Protein AF-A0A2A2KS03-F1 (afdb_monomer_lite)

Radius of gyration: 51.71 Å; chains: 1; bounding box: 152×88×141 Å

InterPro domains:
  IPR005124 Vacuolar (H+)-ATPase G subunit [PF03179] (1191-1237)
  IPR005124 Vacuolar (H+)-ATPase G subunit [TIGR01147] (1189-1237)
  IPR024420 TRAPP III complex, Trs85 [PF12739] (4-454)
  IPR024420 TRAPP III complex, Trs85 [PTHR12975] (4-865)
  IPR058541 TPPC8, first Ig-like domain [PF24545] (618-802)

Foldseek 3Di:
DQAAEEEEEADPVRQVVQVVLVDNGVQLVLQLQQKEWAWFDDLVDPHTDIFIHGYRYDYCQPGNQAFDPLQLLLLLLLLLLVDPAPVSSLVSSLVSLSVHPDDDLLACSRAHQAYEYEYELPDPQRVVVSVVSVVVVLCLLPPPDDPPRGQLRHDRHHHLDNDHHYAYEYEYEPVPDDPVSSVVVQVVCCVPVNVLRYYYQYAYDFPDDDPDDDSSPVVVVSVVSSVSSLVSSLVVLVVVVVVVVVPPDDDDDDDDDDPNVSSVPRDPPPPVPPVDPNSPRTGDPVSVVSSSVVSNSCVHPPSSVVLNVLLNVLVCVLVVVCVVDPDDDPVVVVVVPDDDDDDPDDPPDQDGDDCPDSLNSLSSSLSSCVSRLVLVSSLVSLVVSLVVCVVVVNQQSNLVSLLSNQVSCQSVDDDLPDRPCVSLLSSLVSCVVVVNDLSSNLVSLVSLLVRCVVSVNLVSSLVSLVVCDDHPPCLPSNLSSLQSSLVSCVSVVNLVSSLVSLQSSLVSCVVSVSLVNSLSSLVVNVVVPPPPPPVVSLVVSLVSNLVPLPCLPVNVVSVPVVLAEDPPSVLVSVVSVCVVDPVDDAADADPPQAFDDKKKKFAFDAADDPQQDDDDDDPVVLQQLLQCCLAVNPPDDDDDPCSMDIQVDDQQDAAEHEAFGKTKMWTWTFAQYQAKWKKAFKWWDWPDWAFPVRDHDDPPQKDWDTDGIDIDHHGDIDTDMTIIHGHPGTFKTFTFWIWIKIWDDDPDPDDIGIDIHTHTDDDWHAFDDPDPVSVVVRDTRDGCSRMHGYDHDHAWYKHKDKDDDPFDQAEAFDKDKIKIKIWGQDPFKWQWKKKKWQAPPFKWKFKDDDPDTHTFDWDQGPSDNRMIMGIDHHMADHRRMIMMMMIGTHHNDDDAFDKIKMKMWIAGPVRHIDIDIDIDTHGHDPDFKKKKKWDDKDWDDPDDDDWDFPDDDIDIDIPPDDDDGDTDDPDDDDDDDDDDDDDDDDDDDPDADPDDDDDWIKMKTKMKMWTQDPVRDIDIDIDMDMDTDPPDDDDDDDDDDDDDDDDDDDDDDDDPPDDQKDKDWDDDDDFDDDCVVPQKDKDKTKIKIFGAHPVFFKKKKKKFFAQLDDDDDPDPVPDDPVRDPQKDKPDGMDIDTHTHGGMDMDMIMIIGRDPPDPDPFDQRIWMWMDGPPDIDIDGDGNDDPPPPPQDDDPVSVVVVVVVVVVVVVVVVVVVVVVVVVVVVVVVVVVVVVVVVVVVVVVVVVVVVVVVVVVVVVVVVVD

Organism: NCBI:txid2018661

Secondary structure (DSSP, 8-state):
----EEEEEE-HHHHHHHHTTT-SSHHHHHHTT-EEEEEEE-TT-SSEEEEEEE-EEEETTTT-SSB-TTTHHHHHHHHHHT-SSHHHHHHHHHHHHHHHBPPPTT--TTSEEEEEEEE-TTSSSHHHHHHHHHHHHHHHHH-S--TTSS-TTBPPP-BSSSS-EEEEEEEEETTTS-HHHHHHHHHHHHHHH-GGGEEEEEE-----------TTHHHHHHHHHHHHHHHHHHHHHHHHHHHHHHT-SS--------THHHHTTS--------S---------HHHHHHHHHHHHHIIIIIIHHHHHHHHHHHHHHHHHHHHHS-S-SSHHHHTTS--S---S--PPP-----TTSHHHHHHHHHHHHHHTT-HHHHHHHHHHHHHHHHHTT-HHHHHHHHHHHHHHHHHTT--GGG--HHHHHHHHHHHHHTT--HHHHHHHHHHHHHHHHHTT-HHHHHHHHTT----TT-HHHHHHHHHHHHHHHHHTT-HHHHHHHHHHHHHHHHHTT-HHHHHHHHHHHHHHHTTTT-HHHHHHHHHHHHT-TT-HHHHHHTHHHHTTT-HHHHHHHHHHHHHHS-TT---PBP--SEE-SPPEEEES---S-TT-----SS-HHHHHHHHHHHHH-TTS------SEE-TTS--SS-EEEETTS-EEEEEEEE--SSS-EEEEEEEEEEEEEEETTSPPPPTTSEEEPPEEEEEE-TT-EEEEEEEEEE-TTEEEEEEEEEEEEEE---SSSPPP-EEEEEEE-----PBP-SSHHHHHHT-B----TTEEEEESS----EEEEEE--S--B--TT-EEEEEEEEEE-SSS-EEEEEEEESSSSSEEEEEEETTEEEEPPEEE-TT-TT-EEEEE-S-B-TT-EEEEEEEEEPPSS--TT-EEEEEEEEEETTS-EEEEEEEEE-B------EEEEEEEEEEE-SS------S--PPEEE-TT---PPP-PPSS----------------S-------------EEEEEEEEEEE-TTS-EEEEEEEEEEE-S--------------------------S--SEEEEEPPPPP----TTT-S-EEEEEEEEEEE--TT---EEEEEEE--S--S--S-GGGS-GGGS--EEES-SEEEEEE-TT-EEEEEEEEEE--S------SS-EEEEEEETTEEEEEEE------TTSSS--HHHHHHHHHHHHHHHHHHHHHHHHHHHHHHHHHHHHHHHHHHHHHHHHHHHHHHHHHHHHHHHHHHS--

Structure (mmCIF, N/CA/C/O backbone):
data_AF-A0A2A2KS03-F1
#
_entry.id   AF-A0A2A2KS03-F1
#
loop_
_atom_site.group_PDB
_atom_site.id
_atom_site.type_symbol
_atom_site.label_atom_id
_atom_site.label_alt_id
_atom_site.label_comp_id
_atom_site.label_asym_id
_atom_site.label_entity_id
_atom_site.label_seq_id
_atom_site.pdbx_PDB_ins_code
_atom_site.Cartn_x
_atom_site.Cartn_y
_atom_site.Cartn_z
_atom_site.occupancy
_atom_site.B_iso_or_equiv
_atom_site.auth_seq_id
_atom_site.auth_comp_id
_atom_site.auth_asym_id
_atom_site.auth_atom_id
_atom_site.pdbx_PDB_model_num
ATOM 1 N N . MET A 1 1 ? -16.809 11.254 17.920 1.00 59.88 1 MET A N 1
ATOM 2 C CA . MET A 1 1 ? -16.446 11.225 19.357 1.00 59.88 1 MET A CA 1
ATOM 3 C C . MET A 1 1 ? -17.007 9.947 19.962 1.00 59.88 1 MET A C 1
ATOM 5 O O . MET A 1 1 ? -17.920 9.384 19.371 1.00 59.88 1 MET A O 1
ATOM 9 N N . GLU A 1 2 ? -16.443 9.466 21.070 1.00 83.44 2 GLU A N 1
ATOM 10 C CA . GLU A 1 2 ? -16.952 8.267 21.756 1.00 83.44 2 GLU A CA 1
ATOM 11 C C . GLU A 1 2 ? -18.381 8.499 22.278 1.00 83.44 2 GLU A C 1
ATOM 13 O O . GLU A 1 2 ? -18.703 9.609 22.704 1.00 83.44 2 GLU A O 1
ATOM 18 N N . ARG A 1 3 ? -19.230 7.467 22.203 1.00 89.94 3 ARG A N 1
ATOM 19 C CA . ARG A 1 3 ? -20.646 7.497 22.606 1.00 89.94 3 ARG A CA 1
ATOM 20 C C . ARG A 1 3 ? -20.842 6.666 23.880 1.00 89.94 3 ARG A C 1
ATOM 22 O O . ARG A 1 3 ? -20.294 5.564 23.938 1.00 89.94 3 ARG A O 1
ATOM 29 N N . PRO A 1 4 ? -21.602 7.138 24.887 1.00 93.75 4 PRO A N 1
ATOM 30 C CA . PRO A 1 4 ? -21.941 6.323 26.048 1.00 93.75 4 PRO A CA 1
ATOM 31 C C . PRO A 1 4 ? -22.704 5.061 25.638 1.00 93.75 4 PRO A C 1
ATOM 33 O O . PRO A 1 4 ? -23.750 5.150 24.993 1.00 93.75 4 PRO A O 1
ATOM 36 N N . LEU A 1 5 ? -22.195 3.895 26.036 1.00 94.94 5 LEU A N 1
ATOM 37 C CA . LEU A 1 5 ? -22.839 2.620 25.738 1.00 94.94 5 LEU A CA 1
ATOM 38 C C . LEU A 1 5 ? -23.956 2.315 26.745 1.00 94.94 5 LEU A C 1
ATOM 40 O O . LEU A 1 5 ? -23.754 2.388 27.965 1.00 94.94 5 LEU A O 1
ATOM 44 N N . VAL A 1 6 ? -25.103 1.881 26.227 1.00 96.19 6 VAL A N 1
ATOM 45 C CA . VAL A 1 6 ? -26.255 1.396 26.993 1.00 96.19 6 VAL A CA 1
ATOM 46 C C . VAL A 1 6 ? -26.587 -0.023 26.537 1.00 96.19 6 VAL A C 1
ATOM 48 O O . VAL A 1 6 ? -26.862 -0.267 25.365 1.00 96.19 6 VAL A O 1
ATOM 51 N N . ALA A 1 7 ? -26.537 -0.977 27.463 1.00 95.50 7 ALA A N 1
ATOM 52 C CA . ALA A 1 7 ? -26.865 -2.366 27.171 1.00 95.50 7 ALA A CA 1
ATOM 53 C C . ALA A 1 7 ? -28.385 -2.543 27.078 1.00 95.50 7 ALA A C 1
ATOM 55 O O . ALA A 1 7 ? -29.110 -2.022 27.921 1.00 95.50 7 ALA A O 1
ATOM 56 N N . LEU A 1 8 ? -28.862 -3.323 26.113 1.00 95.94 8 LEU A N 1
ATOM 57 C CA . LEU A 1 8 ? -30.248 -3.771 26.015 1.00 95.94 8 LEU A CA 1
ATOM 58 C C . LEU A 1 8 ? -30.341 -5.276 26.268 1.00 95.94 8 LEU A C 1
ATOM 60 O O . LEU A 1 8 ? -29.497 -6.054 25.814 1.00 95.94 8 LEU A O 1
ATOM 64 N N . LEU A 1 9 ? -31.395 -5.675 26.975 1.00 94.69 9 LEU A N 1
ATOM 65 C CA . LEU A 1 9 ? -31.840 -7.060 27.093 1.00 94.69 9 LEU A CA 1
ATOM 66 C C . LEU A 1 9 ? -33.356 -7.101 26.873 1.00 94.69 9 LEU A C 1
ATOM 68 O O . LEU A 1 9 ? -34.119 -6.536 27.652 1.00 94.69 9 LEU A O 1
ATOM 72 N N . THR A 1 10 ? -33.780 -7.745 25.789 1.00 94.44 10 THR A N 1
ATOM 73 C CA . THR A 1 10 ? -35.108 -7.570 25.169 1.00 94.44 10 THR A CA 1
ATOM 74 C C . THR A 1 10 ? -35.832 -8.899 24.990 1.00 94.44 10 THR A C 1
ATOM 76 O O . THR A 1 10 ? -35.314 -9.765 24.291 1.00 94.44 10 THR A O 1
ATOM 79 N N . SER A 1 11 ? -36.991 -9.130 25.616 1.00 94.25 11 SER A N 1
ATOM 80 C CA . SER A 1 11 ? -37.687 -10.429 25.531 1.00 94.25 11 SER A CA 1
ATOM 81 C C . SER A 1 11 ? -37.922 -10.880 24.077 1.00 94.25 11 SER A C 1
ATOM 83 O O . SER A 1 11 ? -38.041 -10.039 23.180 1.00 94.25 11 SER A O 1
ATOM 85 N N . PRO A 1 12 ? -38.008 -12.198 23.806 1.00 91.06 12 PRO A N 1
ATOM 86 C CA . PRO A 1 12 ? -38.231 -12.697 22.448 1.00 91.06 12 PRO A CA 1
ATOM 87 C C . PRO A 1 12 ? -39.472 -12.096 21.772 1.00 91.06 12 PRO A C 1
ATOM 89 O O . PRO A 1 12 ? -39.456 -11.844 20.567 1.00 91.06 12 PRO A O 1
ATOM 92 N N . ILE A 1 13 ? -40.530 -11.817 22.541 1.00 91.56 13 ILE A N 1
ATOM 93 C CA . ILE A 1 13 ? -41.750 -11.196 22.018 1.00 91.56 13 ILE A CA 1
ATOM 94 C C . ILE A 1 13 ? -41.529 -9.711 21.726 1.00 91.56 13 ILE A C 1
ATOM 96 O O . ILE A 1 13 ? -41.920 -9.255 20.653 1.00 91.56 13 ILE A O 1
ATOM 100 N N . ALA A 1 14 ? -40.849 -8.963 22.603 1.00 91.06 14 ALA A N 1
ATOM 101 C CA . ALA A 1 14 ? -40.483 -7.571 22.322 1.00 91.06 14 ALA A CA 1
ATOM 102 C C . ALA A 1 14 ? -39.632 -7.452 21.040 1.00 91.06 14 ALA A C 1
ATOM 104 O O . ALA A 1 14 ? -39.858 -6.566 20.217 1.00 91.06 14 ALA A O 1
ATOM 105 N N . GLU A 1 15 ? -38.718 -8.397 20.813 1.00 90.31 15 GLU A N 1
ATOM 106 C CA . GLU A 1 15 ? -37.955 -8.493 19.565 1.00 90.31 15 GLU A CA 1
ATOM 107 C C . GLU A 1 15 ? -38.842 -8.792 18.348 1.00 90.31 15 GLU A C 1
ATOM 109 O O . GLU A 1 15 ? -38.670 -8.186 17.289 1.00 90.31 15 GLU A O 1
ATOM 114 N N . SER A 1 16 ? -39.838 -9.671 18.491 1.00 88.44 16 SER A N 1
ATOM 115 C CA . SER A 1 16 ? -40.824 -9.925 17.434 1.00 88.44 16 SER A CA 1
ATOM 116 C C . SER A 1 16 ? -41.657 -8.682 17.093 1.00 88.44 16 SER A C 1
ATOM 118 O O . SER A 1 16 ? -42.058 -8.525 15.938 1.00 88.44 16 SER A O 1
ATOM 120 N N . ARG A 1 17 ? -41.910 -7.786 18.061 1.00 86.88 17 ARG A N 1
ATOM 121 C CA . ARG A 1 17 ? -42.602 -6.503 17.828 1.00 86.88 17 ARG A CA 1
ATOM 122 C C . ARG A 1 17 ? -41.754 -5.522 17.018 1.00 86.88 17 ARG A C 1
ATOM 124 O O . ARG A 1 17 ? -42.289 -4.815 16.174 1.00 86.88 17 ARG A O 1
ATOM 131 N N . ALA A 1 18 ? -40.439 -5.486 17.230 1.00 87.25 18 ALA A N 1
ATOM 132 C CA . ALA A 1 18 ? -39.543 -4.705 16.374 1.00 87.25 18 ALA A CA 1
ATOM 133 C C . ALA A 1 18 ? -39.463 -5.306 14.956 1.00 87.25 18 ALA A C 1
ATOM 135 O O . ALA A 1 18 ? -39.547 -4.578 13.962 1.00 87.25 18 ALA A O 1
ATOM 136 N N . ALA A 1 19 ? -39.401 -6.639 14.858 1.00 86.38 19 ALA A N 1
ATOM 137 C CA . ALA A 1 19 ? -39.366 -7.359 13.585 1.00 86.38 19 ALA A CA 1
ATOM 138 C C . ALA A 1 19 ? -40.621 -7.140 12.729 1.00 86.38 19 ALA A C 1
ATOM 140 O O . ALA A 1 19 ? -40.505 -6.957 11.517 1.00 86.38 19 ALA A O 1
ATOM 141 N N . SER A 1 20 ? -41.812 -7.065 13.337 1.00 84.31 20 SER A N 1
ATOM 142 C CA . SER A 1 20 ? -43.054 -6.769 12.607 1.00 84.31 20 SER A CA 1
ATOM 143 C C . SER A 1 20 ? -43.075 -5.369 11.972 1.00 84.31 20 SER A C 1
ATOM 145 O O . SER A 1 20 ? -43.875 -5.118 11.072 1.00 84.31 20 SER A O 1
ATOM 147 N N . ARG A 1 21 ? -42.170 -4.469 12.387 1.00 82.75 21 ARG A N 1
ATOM 148 C CA . ARG A 1 21 ? -41.980 -3.118 11.826 1.00 82.75 21 ARG A CA 1
ATOM 149 C C . ARG A 1 21 ? -40.787 -2.999 10.875 1.00 82.75 21 ARG A C 1
ATOM 151 O O . ARG A 1 21 ? -40.479 -1.898 10.419 1.00 82.75 21 ARG A O 1
ATOM 158 N N . GLY A 1 22 ? -40.138 -4.117 10.548 1.00 81.19 22 GLY A N 1
ATOM 159 C CA . GLY A 1 22 ? -39.006 -4.175 9.620 1.00 81.19 22 GLY A CA 1
ATOM 160 C C . GLY A 1 22 ? -37.632 -3.943 10.260 1.00 81.19 22 GLY A C 1
ATOM 161 O O . GLY A 1 22 ? -36.667 -3.739 9.526 1.00 81.19 22 GLY A O 1
ATOM 162 N N . PHE A 1 23 ? -37.521 -3.972 11.593 1.00 85.94 23 PHE A N 1
ATOM 163 C CA . PHE A 1 23 ? -36.241 -3.853 12.306 1.00 85.94 23 PHE A CA 1
ATOM 164 C C . PHE A 1 23 ? -35.656 -5.223 12.660 1.00 85.94 23 PHE A C 1
ATOM 166 O O . PHE A 1 23 ? -36.382 -6.142 13.028 1.00 85.94 23 PHE A O 1
ATOM 173 N N . THR A 1 24 ? -34.334 -5.369 12.594 1.00 83.06 24 THR A N 1
ATOM 174 C CA . THR A 1 24 ? -33.645 -6.627 12.938 1.00 83.06 24 THR A CA 1
ATOM 175 C C . THR A 1 24 ? -33.471 -6.815 14.450 1.00 83.06 24 THR A C 1
ATOM 177 O O . THR A 1 24 ? -33.405 -7.953 14.935 1.00 83.06 24 THR A O 1
ATOM 180 N N . SER A 1 25 ? -33.467 -5.714 15.206 1.00 89.12 25 SER A N 1
ATOM 181 C CA . SER A 1 25 ? -33.364 -5.671 16.668 1.00 89.12 25 SER A CA 1
ATOM 182 C C . SER A 1 25 ? -34.108 -4.469 17.264 1.00 89.12 25 SER A C 1
ATOM 184 O O . SER A 1 25 ? -34.353 -3.465 16.585 1.00 89.12 25 SER A O 1
ATOM 186 N N . VAL A 1 26 ? -34.427 -4.523 18.563 1.00 90.94 26 VAL A N 1
ATOM 187 C CA . VAL A 1 26 ? -34.943 -3.343 19.283 1.00 90.94 26 VAL A CA 1
ATOM 188 C C . VAL A 1 26 ? -33.873 -2.242 19.402 1.00 90.94 26 VAL A C 1
ATOM 190 O O . VAL A 1 26 ? -34.209 -1.061 19.363 1.00 90.94 26 VAL A O 1
ATOM 193 N N . SER A 1 27 ? -32.576 -2.565 19.470 1.00 91.19 27 SER A N 1
ATOM 194 C CA . SER A 1 27 ? -31.501 -1.552 19.400 1.00 91.19 27 SER A CA 1
ATOM 195 C C . SER A 1 27 ? -31.531 -0.774 18.088 1.00 91.19 27 SER A C 1
ATOM 197 O O . SER A 1 27 ? -31.399 0.454 18.109 1.00 91.19 27 SER A O 1
ATOM 199 N N . GLN A 1 28 ? -31.779 -1.443 16.957 1.00 88.19 28 GLN A N 1
ATOM 200 C CA . GLN A 1 28 ? -31.922 -0.772 15.666 1.00 88.19 28 GLN A CA 1
ATOM 201 C C . GLN A 1 28 ? -33.092 0.220 15.690 1.00 88.19 28 GLN A C 1
ATOM 203 O O . GLN A 1 28 ? -32.915 1.369 15.287 1.00 88.19 28 GLN A O 1
ATOM 208 N N . LEU A 1 29 ? -34.242 -0.170 16.256 1.00 89.69 29 LEU A N 1
ATOM 209 C CA . LEU A 1 29 ? -35.399 0.715 16.454 1.00 89.69 29 LEU A CA 1
ATOM 210 C C . LEU A 1 29 ? -35.027 1.994 17.233 1.00 89.69 29 LEU A C 1
ATOM 212 O O . LEU A 1 29 ? -35.420 3.091 16.839 1.00 89.69 29 LEU A O 1
ATOM 216 N N . LEU A 1 30 ? -34.238 1.875 18.307 1.00 91.94 30 LEU A N 1
ATOM 217 C CA . LEU A 1 30 ? -33.878 3.005 19.176 1.00 91.94 30 LEU A CA 1
ATOM 218 C C . LEU A 1 30 ? -32.763 3.906 18.616 1.00 91.94 30 LEU A C 1
ATOM 220 O O . LEU A 1 30 ? -32.658 5.066 19.014 1.00 91.94 30 LEU A O 1
ATOM 224 N N . THR A 1 31 ? -31.930 3.402 17.700 1.00 88.19 31 THR A N 1
ATOM 225 C CA . THR A 1 31 ? -30.686 4.070 17.264 1.00 88.19 31 THR A CA 1
ATOM 226 C C . THR A 1 31 ? -30.917 5.464 16.665 1.00 88.19 31 THR A C 1
ATOM 228 O O . THR A 1 31 ? -30.123 6.371 16.912 1.00 88.19 31 THR A O 1
ATOM 231 N N . ALA A 1 32 ? -32.018 5.672 15.936 1.00 87.44 32 ALA A N 1
ATOM 232 C CA . ALA A 1 32 ? -32.355 6.970 15.340 1.00 87.44 32 ALA A CA 1
ATOM 233 C C . ALA A 1 32 ? -32.685 8.061 16.381 1.00 87.44 32 ALA A C 1
ATOM 235 O O . ALA A 1 32 ? -32.592 9.252 16.085 1.00 87.44 32 ALA A O 1
ATOM 236 N N . PHE A 1 33 ? -33.038 7.670 17.609 1.00 92.06 33 PHE A N 1
ATOM 237 C CA . PHE A 1 33 ? -33.493 8.567 18.673 1.00 92.06 33 PHE A CA 1
ATOM 238 C C . PHE A 1 33 ? -32.454 8.754 19.777 1.00 92.06 33 PHE A C 1
ATOM 240 O O . PHE A 1 33 ? -32.814 9.096 20.891 1.00 92.06 33 PHE A O 1
ATOM 247 N N . SER A 1 34 ? -31.171 8.511 19.511 1.00 91.62 34 SER A N 1
ATOM 248 C CA . SER A 1 34 ? -30.155 8.449 20.566 1.00 91.62 34 SER A CA 1
ATOM 249 C C . SER A 1 34 ? -29.513 9.786 20.961 1.00 91.62 34 SER A C 1
ATOM 251 O O . SER A 1 34 ? -28.737 9.833 21.919 1.00 91.62 34 SER A O 1
ATOM 253 N N . ASN A 1 35 ? -29.795 10.867 20.230 1.00 93.25 35 ASN A N 1
ATOM 254 C CA . ASN A 1 35 ? -29.184 12.182 20.432 1.00 93.25 35 ASN A CA 1
ATOM 255 C C . ASN A 1 35 ? -30.083 13.088 21.282 1.00 93.25 35 ASN A C 1
ATOM 257 O O . ASN A 1 35 ? -31.174 13.454 20.847 1.00 93.25 35 ASN A O 1
ATOM 261 N N . HIS A 1 36 ? -29.597 13.524 22.446 1.00 93.38 36 HIS A N 1
ATOM 262 C CA . HIS A 1 36 ? -30.349 14.395 23.354 1.00 93.38 36 HIS A CA 1
ATOM 263 C C . HIS A 1 36 ? -29.490 15.512 23.944 1.00 93.38 36 HIS A C 1
ATOM 265 O O . HIS A 1 36 ? -28.311 15.321 24.249 1.00 93.38 36 HIS A O 1
ATOM 271 N N . GLN A 1 37 ? -30.104 16.676 24.163 1.00 93.25 37 GLN A N 1
ATOM 272 C CA . GLN A 1 37 ? -29.528 17.711 25.014 1.00 93.25 37 GLN A CA 1
ATOM 273 C C . GLN A 1 37 ? -29.838 17.405 26.477 1.00 93.25 37 GLN A C 1
ATOM 275 O O . GLN A 1 37 ? -30.984 17.151 26.836 1.00 93.25 37 GLN A O 1
ATOM 280 N N . ILE A 1 38 ? -28.818 17.465 27.322 1.00 93.31 38 ILE A N 1
ATOM 281 C CA . ILE A 1 38 ? -28.926 17.243 28.761 1.00 93.31 38 ILE A CA 1
ATOM 282 C C . ILE A 1 38 ? -28.288 18.410 29.523 1.00 93.31 38 ILE A C 1
ATOM 284 O O . ILE A 1 38 ? -27.451 19.148 28.992 1.00 93.31 38 ILE A O 1
ATOM 288 N N . GLN A 1 39 ? -28.673 18.566 30.788 1.00 91.69 39 GLN A N 1
ATOM 289 C CA . GLN A 1 39 ? -28.042 19.492 31.726 1.00 91.69 39 GLN A CA 1
ATOM 290 C C . GLN A 1 39 ? -27.380 18.685 32.835 1.00 91.69 39 GLN A C 1
ATOM 292 O O . GLN A 1 39 ? -28.070 17.984 33.567 1.00 91.69 39 GLN A O 1
ATOM 297 N N . LEU A 1 40 ? -26.058 18.789 32.954 1.00 90.19 40 LEU A N 1
ATOM 298 C CA . LEU A 1 40 ? -25.277 18.003 33.906 1.00 90.19 40 LEU A CA 1
ATOM 299 C C . LEU A 1 40 ? -24.474 18.915 34.835 1.00 90.19 40 LEU A C 1
ATOM 301 O O . LEU A 1 40 ? -23.813 19.851 34.380 1.00 90.19 40 LEU A O 1
ATOM 305 N N . ARG A 1 41 ? -24.508 18.646 36.140 1.00 88.25 41 ARG A N 1
ATOM 306 C CA . ARG A 1 41 ? -23.725 19.373 37.147 1.00 88.25 41 ARG A CA 1
ATOM 307 C C . ARG A 1 41 ? -22.323 18.790 37.286 1.00 88.25 41 ARG A C 1
ATOM 309 O O . ARG A 1 41 ? -22.140 17.595 37.517 1.00 88.25 41 ARG A O 1
ATOM 316 N N . ASP A 1 42 ? -21.333 19.668 37.186 1.00 84.38 42 ASP A N 1
ATOM 317 C CA . ASP A 1 42 ? -19.941 19.356 37.500 1.00 84.38 42 ASP A CA 1
ATOM 318 C C . ASP A 1 42 ? -19.798 19.145 39.024 1.00 84.38 42 ASP A C 1
ATOM 320 O O . ASP A 1 42 ? -20.281 19.974 39.797 1.00 84.38 42 ASP A O 1
ATOM 324 N N . PRO A 1 43 ? -19.114 18.088 39.503 1.00 84.81 43 PRO A N 1
ATOM 325 C CA . PRO A 1 43 ? -18.856 17.891 40.934 1.00 84.81 43 PRO A CA 1
ATOM 326 C C . PRO A 1 43 ? -18.178 19.076 41.646 1.00 84.81 43 PRO A C 1
ATOM 328 O O . PRO A 1 43 ? -18.240 19.175 42.870 1.00 84.81 43 PRO A O 1
ATOM 331 N N . THR A 1 44 ? -17.504 19.954 40.902 1.00 81.69 44 THR A N 1
ATOM 332 C CA . THR A 1 44 ? -16.758 21.113 41.413 1.00 81.69 44 THR A CA 1
ATOM 333 C C . THR A 1 44 ? -17.465 22.453 41.220 1.00 81.69 44 THR A C 1
ATOM 335 O O . THR A 1 44 ? -17.050 23.439 41.831 1.00 81.69 44 THR A O 1
ATOM 338 N N . SER A 1 45 ? -18.535 22.507 40.419 1.00 79.25 45 SER A N 1
ATOM 339 C CA . SER A 1 45 ? -19.289 23.733 40.142 1.00 79.25 45 SER A CA 1
ATOM 340 C C . SER A 1 45 ? -20.787 23.527 40.375 1.00 79.25 45 SER A C 1
ATOM 342 O O . SER A 1 45 ? -21.375 22.595 39.835 1.00 79.25 45 SER A O 1
ATOM 344 N N . PRO A 1 46 ? -21.461 24.421 41.120 1.00 70.88 46 PRO A N 1
ATOM 345 C CA . PRO A 1 46 ? -22.900 24.312 41.341 1.00 70.88 46 PRO A CA 1
ATOM 346 C C . PRO A 1 46 ? -23.740 24.619 40.088 1.00 70.88 46 PRO A C 1
ATOM 348 O O . PRO A 1 46 ? -24.938 24.338 40.088 1.00 70.88 46 PRO A O 1
ATOM 351 N N . GLN A 1 47 ? -23.154 25.208 39.036 1.00 79.38 47 GLN A N 1
ATOM 352 C CA . GLN A 1 47 ? -23.881 25.550 37.811 1.00 79.38 47 GLN A CA 1
ATOM 353 C C . GLN A 1 47 ? -23.966 24.349 36.849 1.00 79.38 47 GLN A C 1
ATOM 355 O O . GLN A 1 47 ? -22.934 23.745 36.543 1.00 79.38 47 GLN A O 1
ATOM 360 N N . PRO A 1 48 ? -25.166 24.001 36.344 1.00 83.56 48 PRO A N 1
ATOM 361 C CA . PRO A 1 48 ? -25.319 22.948 35.349 1.00 83.56 48 PRO A CA 1
ATOM 362 C C . PRO A 1 48 ? -24.727 23.381 34.002 1.00 83.56 48 PRO A C 1
ATOM 364 O O . PRO A 1 48 ? -24.913 24.512 33.559 1.00 83.56 48 PRO A O 1
ATOM 367 N N . THR A 1 49 ? -24.037 22.458 33.339 1.00 85.94 49 THR A N 1
ATOM 368 C CA . THR A 1 49 ? -23.508 22.631 31.984 1.00 85.94 49 THR A CA 1
ATOM 369 C C . THR A 1 49 ? -24.455 21.960 30.995 1.00 85.94 49 THR A C 1
ATOM 371 O O . THR A 1 49 ? -24.800 20.789 31.162 1.00 85.94 49 THR A O 1
ATOM 374 N N . GLN A 1 50 ? -24.885 22.693 29.968 1.00 90.19 50 GLN A N 1
ATOM 375 C CA . GLN A 1 50 ? -25.680 22.132 28.877 1.00 90.19 50 GLN A CA 1
ATOM 376 C C . GLN A 1 50 ? -24.760 21.418 27.883 1.00 90.19 50 GLN A C 1
ATOM 378 O O . GLN A 1 50 ? -23.748 21.967 27.450 1.00 90.19 50 GLN A O 1
ATOM 383 N N . THR A 1 51 ? -25.103 20.184 27.534 1.00 89.56 51 THR A N 1
ATOM 384 C CA . THR A 1 51 ? -24.267 19.288 26.727 1.00 89.56 51 THR A CA 1
ATOM 385 C C . THR A 1 51 ? -25.151 18.384 25.874 1.00 89.56 51 THR A C 1
ATOM 387 O O . THR A 1 51 ? -26.284 18.084 26.245 1.00 89.56 51 THR A O 1
ATOM 390 N N . THR A 1 52 ? -24.672 17.996 24.692 1.00 91.19 52 THR A N 1
ATOM 391 C CA . THR A 1 52 ? -25.385 17.063 23.808 1.00 91.19 52 THR A CA 1
ATOM 392 C C . THR A 1 52 ? -24.735 15.695 23.917 1.00 91.19 52 THR A C 1
ATOM 394 O O . THR A 1 52 ? -23.534 15.562 23.681 1.00 91.19 52 THR A O 1
ATOM 397 N N . VAL A 1 53 ? -25.526 14.681 24.254 1.00 91.94 53 VAL A N 1
ATOM 398 C CA . VAL A 1 53 ? -25.075 13.296 24.395 1.00 91.94 53 VAL A CA 1
ATOM 399 C C . VAL A 1 53 ? -25.748 12.427 23.338 1.00 91.94 53 VAL A C 1
ATOM 401 O O . VAL A 1 53 ? -26.942 12.551 23.082 1.00 91.94 53 VAL A O 1
ATOM 404 N N . SER A 1 54 ? -24.955 11.553 22.721 1.00 92.94 54 SER A N 1
ATOM 405 C CA . SER A 1 54 ? -25.379 10.590 21.703 1.00 92.94 54 SER A CA 1
ATOM 406 C C . SER A 1 54 ? -25.183 9.184 22.255 1.00 92.94 54 SER A C 1
ATOM 408 O O . SER A 1 54 ? -24.040 8.758 22.414 1.00 92.94 54 SER A O 1
ATOM 410 N N . LEU A 1 55 ? -26.269 8.497 22.606 1.00 94.50 55 LEU A N 1
ATOM 411 C CA . LEU A 1 55 ? -26.231 7.157 23.196 1.00 94.50 55 LEU A CA 1
ATOM 412 C C . LEU A 1 55 ? -26.004 6.077 22.122 1.00 94.50 55 LEU A C 1
ATOM 414 O O . LEU A 1 55 ? -26.406 6.221 20.969 1.00 94.50 55 LEU A O 1
ATOM 418 N N . ASP A 1 56 ? -25.349 4.982 22.493 1.00 93.19 56 ASP A N 1
ATOM 419 C CA . ASP A 1 56 ? -25.190 3.791 21.650 1.00 93.19 56 ASP A CA 1
ATOM 420 C C . ASP A 1 56 ? -25.850 2.609 22.373 1.00 93.19 56 ASP A C 1
ATOM 422 O O . ASP A 1 56 ? -25.360 2.137 23.404 1.00 93.19 56 ASP A O 1
ATOM 426 N N . PHE A 1 57 ? -27.020 2.207 21.870 1.00 93.81 57 PHE A N 1
ATOM 427 C CA . PHE A 1 57 ? -27.825 1.117 22.410 1.00 93.81 57 PHE A CA 1
ATOM 428 C C . PHE A 1 57 ? -27.436 -0.198 21.746 1.00 93.81 57 PHE A C 1
ATOM 430 O O . PHE A 1 57 ? -27.461 -0.285 20.522 1.00 93.81 57 PHE A O 1
ATOM 437 N N . ARG A 1 58 ? -27.137 -1.229 22.543 1.00 91.69 58 ARG A N 1
ATOM 438 C CA . ARG A 1 58 ? -26.737 -2.545 22.017 1.00 91.69 58 ARG A CA 1
ATOM 439 C C . ARG A 1 58 ? -27.448 -3.687 22.691 1.00 91.69 58 ARG A C 1
ATOM 441 O O . ARG A 1 58 ? -27.312 -3.857 23.903 1.00 91.69 58 ARG A O 1
ATOM 448 N N . ASP A 1 59 ? -28.137 -4.501 21.904 1.00 91.19 59 ASP A N 1
ATOM 449 C CA . ASP A 1 59 ? -28.704 -5.756 22.387 1.00 91.19 59 ASP A CA 1
ATOM 450 C C . ASP A 1 59 ? -27.596 -6.788 22.618 1.00 91.19 59 ASP A C 1
ATOM 452 O O . ASP A 1 59 ? -26.981 -7.306 21.684 1.00 91.19 59 ASP A O 1
ATOM 456 N N . LEU A 1 60 ? -27.359 -7.121 23.888 1.00 89.75 60 LEU A N 1
ATOM 457 C CA . LEU A 1 60 ? -26.308 -8.057 24.278 1.00 89.75 60 LEU A CA 1
ATOM 458 C C . LEU A 1 60 ? -26.538 -9.483 23.767 1.00 89.75 60 LEU A C 1
ATOM 460 O O . LEU A 1 60 ? -25.562 -10.219 23.632 1.00 89.75 60 LEU A O 1
ATOM 464 N N . ARG A 1 61 ? -27.784 -9.879 23.481 1.00 86.00 61 ARG A N 1
ATOM 465 C CA . ARG A 1 61 ? -28.111 -11.227 22.994 1.00 86.00 61 ARG A CA 1
ATOM 466 C C . ARG A 1 61 ? -27.999 -11.348 21.483 1.00 86.00 61 ARG A C 1
ATOM 468 O O . ARG A 1 61 ? -27.492 -12.357 21.001 1.00 86.00 61 ARG A O 1
ATOM 475 N N . LYS A 1 62 ? -28.452 -10.336 20.738 1.00 81.94 62 LYS A N 1
ATOM 476 C CA . LYS A 1 62 ? -28.410 -10.339 19.265 1.00 81.94 62 LYS A CA 1
ATOM 477 C C . LYS A 1 62 ? -27.110 -9.775 18.697 1.00 81.94 62 LYS A C 1
ATOM 479 O O . LYS A 1 62 ? -26.464 -10.420 17.875 1.00 81.94 62 LYS A O 1
ATOM 484 N N . GLU A 1 63 ? -26.727 -8.578 19.128 1.00 80.44 63 GLU A N 1
ATOM 485 C CA . GLU A 1 63 ? -25.591 -7.825 18.578 1.00 80.44 63 GLU A CA 1
ATOM 486 C C . GLU A 1 63 ? -24.310 -8.047 19.394 1.00 80.44 63 GLU A C 1
ATOM 488 O O . GLU A 1 63 ? -23.201 -8.042 18.857 1.00 80.44 63 GLU A O 1
ATOM 493 N N . GLY A 1 64 ? -24.453 -8.291 20.699 1.00 83.25 64 GLY A N 1
ATOM 494 C CA . GLY A 1 64 ? -23.342 -8.395 21.637 1.00 83.25 64 GLY A CA 1
ATOM 495 C C . GLY A 1 64 ? -22.769 -7.032 22.028 1.00 83.25 64 GLY A C 1
ATOM 496 O O . GLY A 1 64 ? -23.409 -5.994 21.898 1.00 83.25 64 GLY A O 1
ATOM 497 N N . HIS A 1 65 ? -21.546 -7.029 22.563 1.00 80.75 65 HIS A N 1
ATOM 498 C CA . HIS A 1 65 ? -20.882 -5.797 22.990 1.00 80.75 65 HIS A CA 1
ATOM 499 C C . HIS A 1 65 ? -20.157 -5.106 21.824 1.00 80.75 65 HIS A C 1
ATOM 501 O O . HIS A 1 65 ? -20.686 -4.208 21.169 1.00 80.75 65 HIS A O 1
ATOM 507 N N . LEU A 1 66 ? -18.918 -5.517 21.573 1.00 88.31 66 LEU A N 1
ATOM 508 C CA . LEU A 1 66 ? -18.021 -4.988 20.551 1.00 88.31 66 LEU A CA 1
ATOM 509 C C . LEU A 1 66 ? -17.291 -6.169 19.918 1.00 88.31 66 LEU A C 1
ATOM 511 O O . LEU A 1 66 ? -17.179 -7.227 20.538 1.00 88.31 66 LEU A O 1
ATOM 515 N N . LEU A 1 67 ? -16.818 -6.016 18.685 1.00 88.94 67 LEU A N 1
ATOM 516 C CA . LEU A 1 67 ? -16.212 -7.130 17.967 1.00 88.94 67 LEU A CA 1
ATOM 517 C C . LEU A 1 67 ? -14.877 -7.508 18.600 1.00 88.94 67 LEU A C 1
ATOM 519 O O . LEU A 1 67 ? -14.031 -6.654 18.873 1.00 88.94 67 LEU A O 1
ATOM 523 N N . SER A 1 68 ? -14.687 -8.810 18.791 1.00 86.12 68 SER A N 1
ATOM 524 C CA . SER A 1 68 ? -13.413 -9.358 19.245 1.00 86.12 68 SER A CA 1
ATOM 525 C C . SER A 1 68 ? -12.316 -9.141 18.196 1.00 86.12 68 SER A C 1
ATOM 527 O O . SER A 1 68 ? -12.583 -9.003 16.996 1.00 86.12 68 SER A O 1
ATOM 529 N N . LEU A 1 69 ? -11.052 -9.167 18.624 1.00 83.38 69 LEU A N 1
ATOM 530 C CA . LEU A 1 69 ? -9.905 -9.007 17.718 1.00 83.38 69 LEU A CA 1
ATOM 531 C C . LEU A 1 69 ? -9.753 -10.143 16.696 1.00 83.38 69 LEU A C 1
ATOM 533 O O . LEU A 1 69 ? -9.006 -9.975 15.738 1.00 83.38 69 LEU A O 1
ATOM 537 N N . SER A 1 70 ? -10.458 -11.266 16.860 1.00 82.19 70 SER A N 1
ATOM 538 C CA . SER A 1 70 ? -10.509 -12.335 15.857 1.00 82.19 70 SER A CA 1
ATOM 539 C C . SER A 1 70 ? -11.493 -12.048 14.722 1.00 82.19 70 SER A C 1
ATOM 541 O O . SER A 1 70 ? -11.371 -12.650 13.663 1.00 82.19 70 SER A O 1
ATOM 543 N N . VAL A 1 71 ? -12.455 -11.138 14.915 1.00 87.31 71 VAL A N 1
ATOM 544 C CA . VAL A 1 71 ? -13.493 -10.818 13.918 1.00 87.31 71 VAL A CA 1
ATOM 545 C C . VAL A 1 71 ? -13.331 -9.414 13.349 1.00 87.31 71 VAL A C 1
ATOM 547 O O . VAL A 1 71 ? -13.466 -9.225 12.139 1.00 87.31 71 VAL A O 1
ATOM 550 N N . LEU A 1 72 ? -12.995 -8.432 14.189 1.00 90.81 72 LEU A N 1
ATOM 551 C CA . LEU A 1 72 ? -12.859 -7.032 13.787 1.00 90.81 72 LEU A CA 1
ATOM 552 C C . LEU A 1 72 ? -11.956 -6.829 12.552 1.00 90.81 72 LEU A C 1
ATOM 554 O O . LEU A 1 72 ? -12.393 -6.119 11.645 1.00 90.81 72 LEU A O 1
ATOM 558 N N . PRO A 1 73 ? -10.768 -7.463 12.424 1.00 91.25 73 PRO A N 1
ATOM 559 C CA . PRO A 1 73 ? -9.924 -7.303 11.237 1.00 91.25 73 PRO A CA 1
ATOM 560 C C . PRO A 1 73 ? -10.624 -7.678 9.926 1.00 91.25 73 PRO A C 1
ATOM 562 O O . PRO A 1 73 ? -10.366 -7.064 8.894 1.00 91.25 73 PRO A O 1
ATOM 565 N N . HIS A 1 74 ? -11.533 -8.655 9.955 1.00 92.12 74 HIS A N 1
ATOM 566 C CA . HIS A 1 74 ? -12.265 -9.101 8.773 1.00 92.12 74 HIS A CA 1
ATOM 567 C C . HIS A 1 74 ? -13.357 -8.110 8.365 1.00 92.12 74 HIS A C 1
ATOM 569 O O . HIS A 1 74 ? -13.507 -7.829 7.180 1.00 92.12 74 HIS A O 1
ATOM 575 N N . VAL A 1 75 ? -14.067 -7.522 9.331 1.00 92.62 75 VAL A N 1
ATOM 576 C CA . VAL A 1 75 ? -15.032 -6.440 9.062 1.00 92.62 75 VAL A CA 1
ATOM 577 C C . VAL A 1 75 ? -14.315 -5.199 8.527 1.00 92.62 75 VAL A C 1
ATOM 579 O O . VAL A 1 75 ? -14.754 -4.588 7.555 1.00 92.62 75 VAL A O 1
ATOM 582 N N . LEU A 1 76 ? -13.162 -4.862 9.110 1.00 93.06 76 LEU A N 1
ATOM 583 C CA . LEU A 1 76 ? -12.316 -3.768 8.641 1.00 93.06 76 LEU A CA 1
ATOM 584 C C . LEU A 1 76 ? -11.784 -4.011 7.221 1.00 93.06 76 LEU A C 1
ATOM 586 O O . LEU A 1 76 ? -11.797 -3.089 6.406 1.00 93.06 76 LEU A O 1
ATOM 590 N N . HIS A 1 77 ? -11.383 -5.240 6.895 1.00 93.56 77 HIS A N 1
ATOM 591 C CA . HIS A 1 77 ? -11.011 -5.615 5.533 1.00 93.56 77 HIS A CA 1
ATOM 592 C C . HIS A 1 77 ? -12.172 -5.390 4.557 1.00 93.56 77 HIS A C 1
ATOM 594 O O . HIS A 1 77 ? -12.000 -4.705 3.553 1.00 93.56 77 HIS A O 1
ATOM 600 N N . GLU A 1 78 ? -13.367 -5.907 4.858 1.00 93.19 78 GLU A N 1
ATOM 601 C CA . GLU A 1 78 ? -14.542 -5.743 3.989 1.00 93.19 78 GLU A CA 1
ATOM 602 C C . GLU A 1 78 ? -14.952 -4.271 3.819 1.00 93.19 78 GLU A C 1
ATOM 604 O O . GLU A 1 78 ? -15.425 -3.877 2.749 1.00 93.19 78 GLU A O 1
ATOM 609 N N . SER A 1 79 ? -14.708 -3.426 4.831 1.00 93.19 79 SER A N 1
ATOM 610 C CA . SER A 1 79 ? -15.004 -1.988 4.753 1.00 93.19 79 SER A CA 1
ATOM 611 C C . SER A 1 79 ? -14.178 -1.297 3.667 1.00 93.19 79 SER A C 1
ATOM 613 O O . SER A 1 79 ? -14.666 -0.408 2.970 1.00 93.19 79 SER A O 1
ATOM 615 N N . LEU A 1 80 ? -12.945 -1.764 3.471 1.00 93.50 80 LEU A N 1
ATOM 616 C CA . LEU A 1 80 ? -12.030 -1.272 2.451 1.00 93.50 80 LEU A CA 1
ATOM 617 C C . LEU A 1 80 ? -12.245 -1.986 1.116 1.00 93.50 80 LEU A C 1
ATOM 619 O O . LEU A 1 80 ? -12.288 -1.329 0.083 1.00 93.50 80 LEU A O 1
ATOM 623 N N . ALA A 1 81 ? -12.450 -3.305 1.131 1.00 90.25 81 ALA A N 1
ATOM 624 C CA . ALA A 1 81 ? -12.663 -4.117 -0.066 1.00 90.25 81 ALA A CA 1
ATOM 625 C C . ALA A 1 81 ? -13.900 -3.684 -0.874 1.00 90.25 81 ALA A C 1
ATOM 627 O O . ALA A 1 81 ? -13.894 -3.755 -2.098 1.00 90.25 81 ALA A O 1
ATOM 628 N N . SER A 1 82 ? -14.949 -3.218 -0.190 1.00 88.19 82 SER A N 1
ATOM 629 C CA . SER A 1 82 ? -16.215 -2.776 -0.794 1.00 88.19 82 SER A CA 1
ATOM 630 C C . SER A 1 82 ? -16.268 -1.283 -1.149 1.00 88.19 82 SER A C 1
ATOM 632 O O . SER A 1 82 ? -17.336 -0.764 -1.491 1.00 88.19 82 SER A O 1
ATOM 634 N N . SER A 1 83 ? -15.151 -0.564 -1.031 1.00 88.81 83 SER A N 1
ATOM 635 C CA . SER A 1 83 ? -15.116 0.883 -1.237 1.00 88.81 83 SER A CA 1
ATOM 636 C C . SER A 1 83 ? -14.797 1.262 -2.682 1.00 88.81 83 SER A C 1
ATOM 638 O O . SER A 1 83 ? -14.011 0.615 -3.358 1.00 88.81 83 SER A O 1
ATOM 640 N N . SER A 1 84 ? -15.420 2.337 -3.171 1.00 84.62 84 SER A N 1
ATOM 641 C CA . SER A 1 84 ? -15.218 2.828 -4.543 1.00 84.62 84 SER A CA 1
ATOM 642 C C . SER A 1 84 ? -13.978 3.710 -4.692 1.00 84.62 84 SER A C 1
ATOM 644 O O . SER A 1 84 ? -13.422 3.821 -5.781 1.00 84.62 84 SER A O 1
ATOM 646 N N . SER A 1 85 ? -13.545 4.356 -3.610 1.00 87.75 85 SER A N 1
ATOM 647 C CA . SER A 1 85 ? -12.372 5.226 -3.582 1.00 87.75 85 SER A CA 1
ATOM 648 C C . SER A 1 85 ? -11.625 5.101 -2.258 1.00 87.75 85 SER A C 1
ATOM 650 O O . SER A 1 85 ? -12.180 4.657 -1.249 1.00 87.75 85 SER A O 1
ATOM 652 N N . LEU A 1 86 ? -10.360 5.530 -2.259 1.00 87.94 86 LEU A N 1
ATOM 653 C CA . LEU A 1 86 ? -9.506 5.507 -1.073 1.00 87.94 86 LEU A CA 1
ATOM 654 C C . LEU A 1 86 ? -10.075 6.358 0.066 1.00 87.94 86 LEU A C 1
ATOM 656 O O . LEU A 1 86 ? -10.123 5.885 1.196 1.00 87.94 86 LEU A O 1
ATOM 660 N N . ASP A 1 87 ? -10.545 7.572 -0.225 1.00 87.38 87 ASP A N 1
ATOM 661 C CA . ASP A 1 87 ? -11.072 8.476 0.802 1.00 87.38 87 ASP A CA 1
ATOM 662 C C . ASP A 1 87 ? -12.330 7.900 1.467 1.00 87.38 87 ASP A C 1
ATOM 664 O O . ASP A 1 87 ? -12.438 7.893 2.694 1.00 87.38 87 ASP A O 1
ATOM 668 N N . VAL A 1 88 ? -13.257 7.348 0.671 1.00 89.56 88 VAL A N 1
ATOM 669 C CA . VAL A 1 88 ? -14.466 6.687 1.192 1.00 89.56 88 VAL A CA 1
ATOM 670 C C . VAL A 1 88 ? -14.091 5.452 2.008 1.00 89.56 88 VAL A C 1
ATOM 672 O O . VAL A 1 88 ? -14.636 5.249 3.094 1.00 89.56 88 VAL A O 1
ATOM 675 N N . GLY A 1 89 ? -13.133 4.657 1.523 1.00 89.62 89 GLY A N 1
ATOM 676 C CA . GLY A 1 89 ? -12.640 3.477 2.229 1.00 89.62 89 GLY A CA 1
ATOM 677 C C . GLY A 1 89 ? -12.004 3.810 3.570 1.00 89.62 89 GLY A C 1
ATOM 678 O O . GLY A 1 89 ? -12.341 3.183 4.572 1.00 89.62 89 GLY A O 1
ATOM 679 N N . VAL A 1 90 ? -11.148 4.831 3.622 1.00 88.31 90 VAL A N 1
ATOM 680 C CA . VAL A 1 90 ? -10.530 5.293 4.870 1.00 88.31 90 VAL A CA 1
ATOM 681 C C . VAL A 1 90 ? -11.601 5.766 5.847 1.00 88.31 90 VAL A C 1
ATOM 683 O O . VAL A 1 90 ? -11.614 5.307 6.985 1.00 88.31 90 VAL A O 1
ATOM 686 N N . GLN A 1 91 ? -12.543 6.611 5.419 1.00 88.75 91 GLN A N 1
ATOM 687 C CA . GLN A 1 91 ? -13.617 7.081 6.302 1.00 88.75 91 GLN A CA 1
ATOM 688 C C . GLN A 1 91 ? -14.457 5.921 6.848 1.00 88.75 91 GLN A C 1
ATOM 690 O O . GLN A 1 91 ? -14.669 5.834 8.057 1.00 88.75 91 GLN A O 1
ATOM 695 N N . ARG A 1 92 ? -14.868 4.977 5.992 1.00 89.81 92 ARG A N 1
ATOM 696 C CA . ARG A 1 92 ? -15.618 3.786 6.420 1.00 89.81 92 ARG A CA 1
ATOM 697 C C . ARG A 1 92 ? -14.829 2.927 7.399 1.00 89.81 92 ARG A C 1
ATOM 699 O O . ARG A 1 92 ? -15.385 2.523 8.418 1.00 89.81 92 ARG A O 1
ATOM 706 N N . PHE A 1 93 ? -13.548 2.681 7.132 1.00 92.00 93 PHE A N 1
ATOM 707 C CA . PHE A 1 93 ? -12.674 1.923 8.025 1.00 92.00 93 PHE A CA 1
ATOM 708 C C . PHE A 1 93 ? -12.600 2.571 9.410 1.00 92.00 93 PHE A C 1
ATOM 710 O O . PHE A 1 93 ? -12.772 1.894 10.424 1.00 92.00 93 PHE A O 1
ATOM 717 N N . LEU A 1 94 ? -12.410 3.891 9.471 1.00 88.94 94 LEU A N 1
ATOM 718 C CA . LEU A 1 94 ? -12.344 4.627 10.732 1.00 88.94 94 LEU A CA 1
ATOM 719 C C . LEU A 1 94 ? -13.680 4.602 11.484 1.00 88.94 94 LEU A C 1
ATOM 721 O O . LEU A 1 94 ? -13.692 4.364 12.693 1.00 88.94 94 LEU A O 1
ATOM 725 N N . SER A 1 95 ? -14.799 4.764 10.773 1.00 88.75 95 SER A N 1
ATOM 726 C CA . SER A 1 95 ? -16.145 4.615 11.334 1.00 88.75 95 SER A CA 1
ATOM 727 C C . SER A 1 95 ? -16.371 3.212 11.905 1.00 88.75 95 SER A C 1
ATOM 729 O O . SER A 1 95 ? -16.912 3.081 12.999 1.00 88.75 95 SER A O 1
ATOM 731 N N . CYS A 1 96 ? -15.890 2.158 11.234 1.00 90.88 96 CYS A N 1
ATOM 732 C CA . CYS A 1 96 ? -15.968 0.778 11.725 1.00 90.88 96 CYS A CA 1
ATOM 733 C C . CYS A 1 96 ? -15.116 0.558 12.983 1.00 90.88 96 CYS A C 1
ATOM 735 O O . CYS A 1 96 ? -15.578 -0.087 13.923 1.00 90.88 96 CYS A O 1
ATOM 737 N N . VAL A 1 97 ? -13.902 1.124 13.046 1.00 89.69 97 VAL A N 1
ATOM 738 C CA . VAL A 1 97 ? -13.080 1.105 14.270 1.00 89.69 97 VAL A CA 1
ATOM 739 C C . VAL A 1 97 ? -13.826 1.805 15.407 1.00 89.69 97 VAL A C 1
ATOM 741 O O . VAL A 1 97 ? -13.970 1.236 16.486 1.00 89.69 97 VAL A O 1
ATOM 744 N N . GLN A 1 98 ? -14.371 2.999 15.166 1.00 86.94 98 GLN A N 1
ATOM 745 C CA . GLN A 1 98 ? -15.135 3.727 16.178 1.00 86.94 98 GLN A CA 1
ATOM 746 C C . GLN A 1 98 ? -16.397 2.960 16.602 1.00 86.94 98 GLN A C 1
ATOM 748 O O . GLN A 1 98 ? -16.758 2.972 17.776 1.00 86.94 98 GLN A O 1
ATOM 753 N N . ARG A 1 99 ? -17.054 2.253 15.688 1.00 87.62 99 ARG A N 1
ATOM 754 C CA . ARG A 1 99 ? -18.286 1.524 15.978 1.00 87.62 99 ARG A CA 1
ATOM 755 C C . ARG A 1 99 ? -18.043 0.204 16.702 1.00 87.62 99 ARG A C 1
ATOM 757 O O . ARG A 1 99 ? -18.812 -0.139 17.590 1.00 87.62 99 ARG A O 1
ATOM 764 N N . TRP A 1 100 ? -17.003 -0.547 16.357 1.00 90.56 100 TRP A N 1
ATOM 765 C CA . TRP A 1 100 ? -16.898 -1.948 16.777 1.00 90.56 100 TRP A CA 1
ATOM 766 C C . TRP A 1 100 ? -15.621 -2.329 17.515 1.00 90.56 100 TRP A C 1
ATOM 768 O O . TRP A 1 100 ? -15.559 -3.450 18.011 1.00 90.56 100 TRP A O 1
ATOM 778 N N . ALA A 1 101 ? -14.627 -1.446 17.632 1.00 89.19 101 ALA A N 1
ATOM 779 C CA . ALA A 1 101 ? -13.425 -1.768 18.395 1.00 89.19 101 ALA A CA 1
ATOM 780 C C . ALA A 1 101 ? -13.740 -1.987 19.879 1.00 89.19 101 ALA A C 1
ATOM 782 O O . ALA A 1 101 ? -14.324 -1.111 20.519 1.00 89.19 101 ALA A O 1
ATOM 783 N N . GLU A 1 102 ? -13.330 -3.137 20.418 1.00 84.69 102 GLU A N 1
ATOM 784 C CA . GLU A 1 102 ? -13.417 -3.450 21.848 1.00 84.69 102 GLU A CA 1
ATOM 785 C C . GLU A 1 102 ? -12.548 -2.511 22.718 1.00 84.69 102 GLU A C 1
ATOM 787 O O . GLU A 1 102 ? -11.519 -2.009 22.249 1.00 84.69 102 GLU A O 1
ATOM 792 N N . PRO A 1 103 ? -12.929 -2.268 23.990 1.00 79.25 103 PRO A N 1
ATOM 793 C CA . PRO A 1 103 ? -12.139 -1.467 24.920 1.00 79.25 103 PRO A CA 1
ATOM 794 C C . PRO A 1 103 ? -10.764 -2.077 25.200 1.00 79.25 103 PRO A C 1
ATOM 796 O O . PRO A 1 103 ? -10.586 -3.298 25.286 1.00 79.25 103 PRO A O 1
ATOM 799 N N . VAL A 1 104 ? -9.799 -1.192 25.443 1.00 87.31 104 VAL A N 1
ATOM 800 C CA . VAL A 1 104 ? -8.495 -1.551 26.006 1.00 87.31 104 VAL A CA 1
ATOM 801 C C . VAL A 1 104 ? -8.514 -1.403 27.525 1.00 87.31 104 VAL A C 1
ATOM 803 O O . VAL A 1 104 ? -9.296 -0.628 28.066 1.00 87.31 104 VAL A O 1
ATOM 806 N N . GLU A 1 105 ? -7.651 -2.135 28.229 1.00 87.69 105 GLU A N 1
ATOM 807 C CA . GLU A 1 105 ? -7.625 -2.157 29.704 1.00 87.69 105 GLU A CA 1
ATOM 808 C C . GLU A 1 105 ? -7.298 -0.790 30.328 1.00 87.69 105 GLU A C 1
ATOM 810 O O . GLU A 1 105 ? -7.604 -0.535 31.488 1.00 87.69 105 GLU A O 1
ATOM 815 N N . GLN A 1 106 ? -6.686 0.104 29.551 1.00 91.75 106 GLN A N 1
ATOM 816 C CA . GLN A 1 106 ? -6.205 1.406 30.001 1.00 91.75 106 GLN A CA 1
ATOM 817 C C . GLN A 1 106 ? -7.287 2.497 30.065 1.00 91.75 106 GLN A C 1
ATOM 819 O O . GLN A 1 106 ? -6.979 3.634 30.429 1.00 91.75 106 GLN A O 1
ATOM 824 N N . GLU A 1 107 ? -8.531 2.209 29.673 1.00 91.44 107 GLU A N 1
ATOM 825 C CA . GLU A 1 107 ? -9.617 3.193 29.652 1.00 91.44 107 GLU A CA 1
ATOM 826 C C . GLU A 1 107 ? -11.002 2.561 29.837 1.00 91.44 107 GLU A C 1
ATOM 828 O O . GLU A 1 107 ? -11.197 1.358 29.693 1.00 91.44 107 GLU A O 1
ATOM 833 N N . THR A 1 108 ? -11.986 3.406 30.137 1.00 93.44 108 THR A N 1
ATOM 834 C CA . THR A 1 108 ? -13.370 3.005 30.436 1.00 93.44 108 THR A CA 1
ATOM 835 C C . THR A 1 108 ? -14.410 3.622 29.495 1.00 93.44 108 THR A C 1
ATOM 837 O O . THR A 1 108 ? -15.604 3.406 29.669 1.00 93.44 108 THR A O 1
ATOM 840 N N . LEU A 1 109 ? -13.974 4.323 28.438 1.00 92.12 109 LEU A N 1
ATOM 841 C CA . LEU A 1 109 ? -14.841 5.042 27.486 1.00 92.12 109 LEU A CA 1
ATOM 842 C C . LEU A 1 109 ? -15.901 4.156 26.808 1.00 92.12 109 LEU A C 1
ATOM 844 O O . LEU A 1 109 ? -16.982 4.632 26.481 1.00 92.12 109 LEU A O 1
ATOM 848 N N . ARG A 1 110 ? -15.595 2.869 26.609 1.00 90.81 110 ARG A N 1
ATOM 849 C CA . ARG A 1 110 ? -16.475 1.878 25.964 1.00 90.81 110 ARG A CA 1
ATOM 850 C C . ARG A 1 110 ? -17.037 0.852 26.950 1.00 90.81 110 ARG A C 1
ATOM 852 O O . ARG A 1 110 ? -17.216 -0.307 26.601 1.00 90.81 110 ARG A O 1
ATOM 859 N N . HIS A 1 111 ? -17.240 1.243 28.206 1.00 92.88 111 HIS A N 1
ATOM 860 C CA . HIS A 1 111 ? -17.932 0.414 29.195 1.00 92.88 111 HIS A CA 1
ATOM 861 C C . HIS A 1 111 ? -19.406 0.827 29.287 1.00 92.88 111 HIS A C 1
ATOM 863 O O . HIS A 1 111 ? -19.731 2.010 29.196 1.00 92.88 111 HIS A O 1
ATOM 869 N N . PHE A 1 112 ? -20.301 -0.140 29.494 1.00 94.38 112 PHE A N 1
ATOM 870 C CA . PHE A 1 112 ? -21.729 0.117 29.660 1.00 94.38 112 PHE A CA 1
ATOM 871 C C . PHE A 1 112 ? -22.009 0.917 30.933 1.00 94.38 112 PHE A C 1
ATOM 873 O O . PHE A 1 112 ? -21.560 0.549 32.023 1.00 94.38 112 PHE A O 1
ATOM 880 N N . ILE A 1 113 ? -22.775 1.998 30.789 1.00 95.31 113 ILE A N 1
ATOM 881 C CA . ILE A 1 113 ? -23.143 2.900 31.895 1.00 95.31 113 ILE A CA 1
ATOM 882 C C . ILE A 1 113 ? -24.503 2.520 32.488 1.00 95.31 113 ILE A C 1
ATOM 884 O O . ILE A 1 113 ? -24.740 2.697 33.682 1.00 95.31 113 ILE A O 1
ATOM 888 N N . ALA A 1 114 ? -25.380 1.955 31.662 1.00 95.94 114 ALA A N 1
ATOM 889 C CA . ALA A 1 114 ? -26.718 1.524 32.038 1.00 95.94 114 ALA A CA 1
ATOM 890 C C . ALA A 1 114 ? -27.113 0.251 31.279 1.00 95.94 114 ALA A C 1
ATOM 892 O O . ALA A 1 114 ? -26.531 -0.067 30.237 1.00 95.94 114 ALA A O 1
ATOM 893 N N . CYS A 1 115 ? -28.116 -0.451 31.796 1.00 96.50 115 CYS A N 1
ATOM 894 C CA . CYS A 1 115 ? -28.807 -1.533 31.114 1.00 96.50 115 CYS A CA 1
ATOM 895 C C . CYS A 1 115 ? -30.316 -1.260 31.100 1.00 96.50 115 CYS A C 1
ATOM 897 O O . CYS A 1 115 ? -30.904 -0.962 32.142 1.00 96.50 115 CYS A O 1
ATOM 899 N N . VAL A 1 116 ? -30.930 -1.356 29.924 1.00 97.31 116 VAL A N 1
ATOM 900 C CA . VAL A 1 116 ? -32.372 -1.226 29.721 1.00 97.31 116 VAL A CA 1
ATOM 901 C C . VAL A 1 116 ? -32.949 -2.607 29.424 1.00 97.31 116 VAL A C 1
ATOM 903 O O . VAL A 1 116 ? -32.472 -3.321 28.541 1.00 97.31 116 VAL A O 1
ATOM 906 N N . PHE A 1 117 ? -33.981 -2.978 30.170 1.00 97.31 117 PHE A N 1
ATOM 907 C CA . PHE A 1 117 ? -34.692 -4.242 30.043 1.00 97.31 117 PHE A CA 1
ATOM 908 C C . PHE A 1 117 ? -36.028 -3.989 29.364 1.00 97.31 117 PHE A C 1
ATOM 910 O O . PHE A 1 117 ? -36.788 -3.136 29.821 1.00 97.31 117 PHE A O 1
ATOM 917 N N . ILE A 1 118 ? -36.312 -4.711 28.284 1.00 96.38 118 ILE A N 1
ATOM 918 C CA . ILE A 1 118 ? -37.507 -4.483 27.470 1.00 96.38 118 ILE A CA 1
ATOM 919 C C . ILE A 1 118 ? -38.318 -5.771 27.404 1.00 96.38 118 ILE A C 1
ATOM 921 O O . ILE A 1 118 ? -37.792 -6.810 27.007 1.00 96.38 118 ILE A O 1
ATOM 925 N N . VAL A 1 119 ? -39.586 -5.705 27.797 1.00 96.00 119 VAL A N 1
ATOM 926 C CA . VAL A 1 119 ? -40.537 -6.828 27.739 1.00 96.00 119 VAL A CA 1
ATOM 927 C C . VAL A 1 119 ? -41.826 -6.393 27.050 1.00 96.00 119 VAL A C 1
ATOM 929 O O . VAL A 1 119 ? -42.075 -5.198 26.892 1.00 96.00 119 VAL A O 1
ATOM 932 N N . SER A 1 120 ? -42.643 -7.350 26.629 1.00 94.19 120 SER A N 1
ATOM 933 C CA . SER A 1 120 ? -43.949 -7.125 26.013 1.00 94.19 120 SER A CA 1
ATOM 934 C C . SER A 1 120 ? -45.060 -7.604 26.956 1.00 94.19 120 SER A C 1
ATOM 936 O O . SER A 1 120 ? -44.864 -8.580 27.681 1.00 94.19 120 SER A O 1
ATOM 938 N N . PRO A 1 121 ? -46.249 -6.973 26.962 1.00 90.94 121 PRO A N 1
ATOM 939 C CA . PRO A 1 121 ? -47.381 -7.448 27.766 1.00 90.94 121 PRO A CA 1
ATOM 940 C C . PRO A 1 121 ? -47.862 -8.853 27.361 1.00 90.94 121 PRO A C 1
ATOM 942 O O . PRO A 1 121 ? -48.532 -9.508 28.151 1.00 90.94 121 PRO A O 1
ATOM 945 N N . HIS A 1 122 ? -47.501 -9.318 26.159 1.00 87.06 122 HIS A N 1
ATOM 946 C CA . HIS A 1 122 ? -47.809 -10.656 25.648 1.00 87.06 122 HIS A CA 1
ATOM 947 C C . HIS A 1 122 ? -46.810 -11.748 26.070 1.00 87.06 122 HIS A C 1
ATOM 949 O O . HIS A 1 122 ? -47.008 -12.909 25.715 1.00 87.06 122 HIS A O 1
ATOM 955 N N . ASP A 1 123 ? -45.730 -11.408 26.786 1.00 89.12 123 ASP A N 1
ATOM 956 C CA . ASP A 1 123 ? -44.857 -12.423 27.390 1.00 89.12 123 ASP A CA 1
ATOM 957 C C . ASP A 1 123 ? -45.672 -13.278 28.376 1.00 89.12 123 ASP A C 1
ATOM 959 O O . ASP A 1 123 ? -46.472 -12.735 29.134 1.00 89.12 123 ASP A O 1
ATOM 963 N N . GLU A 1 124 ? -45.473 -14.608 28.391 1.00 84.69 124 GLU A N 1
ATOM 964 C CA . GLU A 1 124 ? -46.264 -15.540 29.230 1.00 84.69 124 GLU A CA 1
ATOM 965 C C . GLU A 1 124 ? -46.356 -15.080 30.695 1.00 84.69 124 GLU A C 1
ATOM 967 O O . GLU A 1 124 ? -47.388 -15.215 31.351 1.00 84.69 124 GLU A O 1
ATOM 972 N N . ASN A 1 125 ? -45.256 -14.518 31.205 1.00 91.00 125 ASN A N 1
ATOM 973 C CA . ASN A 1 125 ? -45.215 -13.796 32.466 1.00 91.00 125 ASN A CA 1
ATOM 974 C C . ASN A 1 125 ? -44.167 -12.668 32.372 1.00 91.00 125 ASN A C 1
ATOM 976 O O . ASN A 1 125 ? -42.975 -12.933 32.583 1.00 91.00 125 ASN A O 1
ATOM 980 N N . PRO A 1 126 ? -44.575 -11.413 32.089 1.00 92.19 126 PRO A N 1
ATOM 981 C CA . PRO A 1 126 ? -43.639 -10.318 31.826 1.00 92.19 126 PRO A CA 1
ATOM 982 C C . PRO A 1 126 ? -42.729 -10.009 33.022 1.00 92.19 126 PRO A C 1
ATOM 984 O O . PRO A 1 126 ? -41.544 -9.731 32.849 1.00 92.19 126 PRO A O 1
ATOM 987 N N . MET A 1 127 ? -43.249 -10.121 34.250 1.00 94.12 127 MET A N 1
ATOM 988 C CA . MET A 1 127 ? -42.484 -9.870 35.479 1.00 94.12 127 MET A CA 1
ATOM 989 C C . MET A 1 127 ? -41.436 -10.956 35.740 1.00 94.12 127 MET A C 1
ATOM 991 O O . MET A 1 127 ? -40.306 -10.652 36.129 1.00 94.12 127 MET A O 1
ATOM 995 N N . SER A 1 128 ? -41.786 -12.226 35.505 1.00 93.44 128 SER A N 1
ATOM 996 C CA . SER A 1 128 ? -40.832 -13.335 35.601 1.00 93.44 128 SER A CA 1
ATOM 997 C C . SER A 1 128 ? -39.736 -13.203 34.549 1.00 93.44 128 SER A C 1
ATOM 999 O O . SER A 1 128 ? -38.558 -13.340 34.876 1.00 93.44 128 SER A O 1
ATOM 1001 N N . GLU A 1 129 ? -40.103 -12.886 33.306 1.00 94.38 129 GLU A N 1
ATOM 1002 C CA . GLU A 1 129 ? -39.136 -12.715 32.226 1.00 94.38 129 GLU A CA 1
ATOM 1003 C C . GLU A 1 129 ? -38.182 -11.554 32.513 1.00 94.38 129 GLU A C 1
ATOM 1005 O O . GLU A 1 129 ? -36.966 -11.717 32.442 1.00 94.38 129 GLU A O 1
ATOM 1010 N N . LEU A 1 130 ? -38.700 -10.414 32.966 1.00 94.81 130 LEU A N 1
ATOM 1011 C CA . LEU A 1 130 ? -37.883 -9.266 33.346 1.00 94.81 130 LEU A CA 1
ATOM 1012 C C . LEU A 1 130 ? -36.922 -9.606 34.503 1.00 94.81 130 LEU A C 1
ATOM 1014 O O . LEU A 1 130 ? -35.741 -9.259 34.440 1.00 94.81 130 LEU A O 1
ATOM 1018 N N . SER A 1 131 ? -37.362 -10.382 35.501 1.00 94.62 131 SER A N 1
ATOM 1019 C CA . SER A 1 131 ? -36.481 -10.914 36.552 1.00 94.62 131 SER A CA 1
ATOM 1020 C C . SER A 1 131 ? -35.355 -11.799 35.990 1.00 94.62 131 SER A C 1
ATOM 1022 O O . SER A 1 131 ? -34.193 -11.628 36.377 1.00 94.62 131 SER A O 1
ATOM 1024 N N . LYS A 1 132 ? -35.648 -12.680 35.018 1.00 94.06 132 LYS A N 1
ATOM 1025 C CA . LYS A 1 132 ? -34.624 -13.496 34.335 1.00 94.06 132 LYS A CA 1
ATOM 1026 C C . LYS A 1 132 ? -33.618 -12.633 33.577 1.00 94.06 132 LYS A C 1
ATOM 1028 O O . LYS A 1 132 ? -32.415 -12.888 33.661 1.00 94.06 132 LYS A O 1
ATOM 1033 N N . LEU A 1 133 ? -34.072 -11.603 32.859 1.00 93.94 133 LEU A N 1
ATOM 1034 C CA . LEU A 1 133 ? -33.177 -10.699 32.129 1.00 93.94 133 LEU A CA 1
ATOM 1035 C C . LEU A 1 133 ? -32.250 -9.945 33.090 1.00 93.94 133 LEU A C 1
ATOM 1037 O O . LEU A 1 133 ? -31.042 -9.873 32.855 1.00 93.94 133 LEU A O 1
ATOM 1041 N N . VAL A 1 134 ? -32.779 -9.461 34.217 1.00 94.31 134 VAL A N 1
ATOM 1042 C CA . VAL A 1 134 ? -31.988 -8.807 35.271 1.00 94.31 134 VAL A CA 1
ATOM 1043 C C . VAL A 1 134 ? -30.944 -9.754 35.865 1.00 94.31 134 VAL A C 1
ATOM 1045 O O . VAL A 1 134 ? -29.800 -9.343 36.076 1.00 94.31 134 VAL A O 1
ATOM 1048 N N . GLN A 1 135 ? -31.305 -11.017 36.106 1.00 92.44 135 GLN A N 1
ATOM 1049 C CA . GLN A 1 135 ? -30.362 -12.027 36.585 1.00 92.44 135 GLN A CA 1
ATOM 1050 C C . GLN A 1 135 ? -29.270 -12.312 35.547 1.00 92.44 135 GLN A C 1
ATOM 1052 O O . GLN A 1 135 ? -28.096 -12.395 35.898 1.00 92.44 135 GLN A O 1
ATOM 1057 N N . THR A 1 136 ? -29.640 -12.393 34.268 1.00 90.56 136 THR A N 1
ATOM 1058 C CA . THR A 1 136 ? -28.704 -12.594 33.154 1.00 90.56 136 THR A CA 1
ATOM 1059 C C . THR A 1 136 ? -27.666 -11.469 33.113 1.00 90.56 136 THR A C 1
ATOM 1061 O O . THR A 1 136 ? -26.465 -11.730 33.072 1.00 90.56 136 THR A O 1
ATOM 1064 N N . GLN A 1 137 ? -28.111 -10.212 33.203 1.00 92.06 137 GLN A N 1
ATOM 1065 C CA . GLN A 1 137 ? -27.229 -9.045 33.275 1.00 92.06 137 GLN A CA 1
ATOM 1066 C C . GLN A 1 137 ? -26.267 -9.121 34.467 1.00 92.06 137 GLN A C 1
ATOM 1068 O O . GLN A 1 137 ? -25.065 -8.911 34.307 1.00 92.06 137 GLN A O 1
ATOM 1073 N N . HIS A 1 138 ? -26.786 -9.445 35.654 1.00 90.44 138 HIS A N 1
ATOM 1074 C CA . HIS A 1 138 ? -25.985 -9.562 36.871 1.00 90.44 138 HIS A CA 1
ATOM 1075 C C . HIS A 1 138 ? -24.911 -10.655 36.741 1.00 90.44 138 HIS A C 1
ATOM 1077 O O . HIS A 1 138 ? -23.748 -10.435 37.087 1.00 90.44 138 HIS A O 1
ATOM 1083 N N . THR A 1 139 ? -25.270 -11.815 36.185 1.00 88.69 139 THR A N 1
ATOM 1084 C CA . THR A 1 139 ? -24.322 -12.898 35.898 1.00 88.69 139 THR A CA 1
ATOM 1085 C C . THR A 1 139 ? -23.248 -12.447 34.906 1.00 88.69 139 THR A C 1
ATOM 1087 O O . THR A 1 139 ? -22.069 -12.669 35.172 1.00 88.69 139 THR A O 1
ATOM 1090 N N . MET A 1 140 ? -23.596 -11.739 33.823 1.00 86.88 140 MET A N 1
ATOM 1091 C CA . MET A 1 140 ? -22.601 -11.207 32.873 1.00 86.88 140 MET A CA 1
ATOM 1092 C C . MET A 1 140 ? -21.625 -10.207 33.505 1.00 86.88 140 MET A C 1
ATOM 1094 O O . MET A 1 140 ? -20.495 -10.067 33.045 1.00 86.88 140 MET A O 1
ATOM 1098 N N . GLN A 1 141 ? -22.064 -9.465 34.520 1.00 87.69 141 GLN A N 1
ATOM 1099 C CA . GLN A 1 141 ? -21.252 -8.444 35.175 1.00 87.69 141 GLN A CA 1
ATOM 1100 C C . GLN A 1 141 ? -20.284 -9.019 36.213 1.00 87.69 141 GLN A C 1
ATOM 1102 O O . GLN A 1 141 ? -19.170 -8.511 36.354 1.00 87.69 141 GLN A O 1
ATOM 1107 N N . HIS A 1 142 ? -20.698 -10.061 36.940 1.00 85.81 142 HIS A N 1
ATOM 1108 C CA . HIS A 1 142 ? -19.956 -10.580 38.093 1.00 85.81 142 HIS A CA 1
ATOM 1109 C C . HIS A 1 142 ? -19.364 -11.979 37.902 1.00 85.81 142 HIS A C 1
ATOM 1111 O O . HIS A 1 142 ? -18.492 -12.369 38.677 1.00 85.81 142 HIS A O 1
ATOM 1117 N N . SER A 1 143 ? -19.798 -12.736 36.893 1.00 78.19 143 SER A N 1
ATOM 1118 C CA . SER A 1 143 ? -19.240 -14.053 36.582 1.00 78.19 143 SER A CA 1
ATOM 1119 C C . SER A 1 143 ? -18.280 -13.976 35.393 1.00 78.19 143 SER A C 1
ATOM 1121 O O . SER A 1 143 ? -18.524 -13.279 34.411 1.00 78.19 143 SER A O 1
ATOM 1123 N N . SER A 1 144 ? -17.167 -14.703 35.471 1.00 57.84 144 SER A N 1
ATOM 1124 C CA . SER A 1 144 ? -16.142 -14.743 34.422 1.00 57.84 144 SER A CA 1
ATOM 1125 C C . SER A 1 144 ? -16.399 -15.799 33.334 1.00 57.84 144 SER A C 1
ATOM 1127 O O . SER A 1 144 ? -15.585 -15.915 32.419 1.00 57.84 144 SER A O 1
ATOM 1129 N N . MET A 1 145 ? -17.480 -16.590 33.428 1.00 48.88 145 MET A N 1
ATOM 1130 C CA . MET A 1 145 ? -17.523 -17.928 32.812 1.00 48.88 145 MET A CA 1
ATOM 1131 C C . MET A 1 145 ? -18.589 -18.156 31.720 1.00 48.88 145 MET A C 1
ATOM 1133 O O . MET A 1 145 ? -18.466 -19.123 30.973 1.00 48.88 145 MET A O 1
ATOM 1137 N N . GLU A 1 146 ? -19.597 -17.302 31.525 1.00 52.06 146 GLU A N 1
ATOM 1138 C CA . GLU A 1 146 ? -20.676 -17.618 30.568 1.00 52.06 146 GLU A CA 1
ATOM 1139 C C . GLU A 1 146 ? -20.539 -16.899 29.215 1.00 52.06 146 GLU A C 1
ATOM 1141 O O . GLU A 1 146 ? -21.059 -15.809 28.999 1.00 52.06 146 GLU A O 1
ATOM 1146 N N . ARG A 1 147 ? -19.894 -17.570 28.248 1.00 54.25 147 ARG A N 1
ATOM 1147 C CA . ARG A 1 147 ? -19.914 -17.197 26.813 1.00 54.25 147 ARG A CA 1
ATOM 1148 C C . ARG A 1 147 ? -21.229 -17.550 26.089 1.00 54.25 147 ARG A C 1
ATOM 1150 O O . ARG A 1 147 ? -21.285 -17.450 24.871 1.00 54.25 147 ARG A O 1
ATOM 1157 N N . GLY A 1 148 ? -22.260 -18.010 26.802 1.00 59.31 148 GLY A N 1
ATOM 1158 C CA . GLY A 1 148 ? -23.482 -18.553 26.192 1.00 59.31 148 GLY A CA 1
ATOM 1159 C C . GLY A 1 148 ? -24.509 -17.511 25.741 1.00 59.31 148 GLY A C 1
ATOM 1160 O O . GLY A 1 148 ? -25.322 -17.812 24.875 1.00 59.31 148 GLY A O 1
ATOM 1161 N N . VAL A 1 149 ? -24.489 -16.303 26.316 1.00 69.62 149 VAL A N 1
ATOM 1162 C CA . VAL A 1 149 ? -25.557 -15.309 26.092 1.00 69.62 149 VAL A CA 1
ATOM 1163 C C . VAL A 1 149 ? -25.186 -14.252 25.052 1.00 69.62 149 VAL A C 1
ATOM 1165 O O . VAL A 1 149 ? -26.050 -13.797 24.311 1.00 69.62 149 VAL A O 1
ATOM 1168 N N . THR A 1 150 ? -23.913 -13.862 24.979 1.00 78.31 150 THR A N 1
ATOM 1169 C CA . THR A 1 150 ? -23.417 -12.918 23.969 1.00 78.31 150 THR A CA 1
ATOM 1170 C C . THR A 1 150 ? -22.905 -13.663 22.737 1.00 78.31 150 THR A C 1
ATOM 1172 O O . THR A 1 150 ? -22.240 -14.688 22.910 1.00 78.31 150 THR A O 1
ATOM 1175 N N . PRO A 1 151 ? -23.098 -13.140 21.513 1.00 82.88 151 PRO A N 1
ATOM 1176 C CA . PRO A 1 151 ? -22.567 -13.766 20.308 1.00 82.88 151 PRO A CA 1
ATOM 1177 C C . PRO A 1 151 ? -21.058 -14.035 20.390 1.00 82.88 151 PRO A C 1
ATOM 1179 O O . PRO A 1 151 ? -20.283 -13.175 20.807 1.00 82.88 151 PRO A O 1
ATOM 1182 N N . ALA A 1 152 ? -20.623 -15.217 19.942 1.00 78.56 152 ALA A N 1
ATOM 1183 C CA . ALA A 1 152 ? -19.237 -15.686 20.079 1.00 78.56 152 ALA A CA 1
ATOM 1184 C C . ALA A 1 152 ? -18.191 -14.818 19.350 1.00 78.56 152 ALA A C 1
ATOM 1186 O O . ALA A 1 152 ? -17.003 -14.873 19.668 1.00 78.56 152 ALA A O 1
ATOM 1187 N N . PHE A 1 153 ? -18.623 -14.015 18.374 1.00 82.25 153 PHE A N 1
ATOM 1188 C CA . PHE A 1 153 ? -17.771 -13.074 17.644 1.00 82.25 153 PHE A CA 1
ATOM 1189 C C . PHE A 1 153 ? -17.509 -11.760 18.406 1.00 82.25 153 PHE A C 1
ATOM 1191 O O . PHE A 1 153 ? -16.645 -10.975 17.997 1.00 82.25 153 PHE A O 1
ATOM 1198 N N . CYS A 1 154 ? -18.210 -11.524 19.517 1.00 86.19 154 CYS A N 1
ATOM 1199 C CA . CYS A 1 154 ? -18.072 -10.336 20.352 1.00 86.19 154 CYS A CA 1
ATOM 1200 C C . CYS A 1 154 ? -17.166 -10.577 21.566 1.00 86.19 154 CYS A C 1
ATOM 1202 O O . CYS A 1 154 ? -17.072 -11.675 22.113 1.00 86.19 154 CYS A O 1
ATOM 1204 N N . ALA A 1 155 ? -16.501 -9.512 22.001 1.00 85.25 155 ALA A N 1
ATOM 1205 C CA . ALA A 1 155 ? -15.799 -9.457 23.271 1.00 85.25 155 ALA A CA 1
ATOM 1206 C C . ALA A 1 155 ? -16.790 -9.480 24.445 1.00 85.25 155 ALA A C 1
ATOM 1208 O O . ALA A 1 155 ? -17.938 -9.045 24.317 1.00 85.25 155 ALA A O 1
ATOM 1209 N N . SER A 1 156 ? -16.332 -9.937 25.612 1.00 83.88 156 SER A N 1
ATOM 1210 C CA . SER A 1 156 ? -17.147 -9.925 26.828 1.00 83.88 156 SER A CA 1
ATOM 1211 C C . SER A 1 156 ? -17.552 -8.493 27.214 1.00 83.88 156 SER A C 1
ATOM 1213 O O . SER A 1 156 ? -16.712 -7.588 27.145 1.00 83.88 156 SER A O 1
ATOM 1215 N N . PRO A 1 157 ? -18.809 -8.271 27.643 1.00 88.81 157 PRO A N 1
ATOM 1216 C CA . PRO A 1 157 ? -19.300 -6.948 28.001 1.00 88.81 157 PRO A CA 1
ATOM 1217 C C . PRO A 1 157 ? -18.533 -6.391 29.201 1.00 88.81 157 PRO A C 1
ATOM 1219 O O . PRO A 1 157 ? -18.269 -7.093 30.179 1.00 88.81 157 PRO A O 1
ATOM 1222 N N . ARG A 1 158 ? -18.172 -5.108 29.129 1.00 89.69 158 ARG A N 1
ATOM 1223 C CA . ARG A 1 158 ? -17.501 -4.388 30.215 1.00 89.69 158 ARG A CA 1
ATOM 1224 C C . ARG A 1 158 ? -18.431 -3.331 30.796 1.00 89.69 158 ARG A C 1
ATOM 1226 O O . ARG A 1 158 ? -19.115 -2.634 30.053 1.00 89.69 158 ARG A O 1
ATOM 1233 N N . TRP A 1 159 ? -18.435 -3.198 32.119 1.00 91.12 159 TRP A N 1
ATOM 1234 C CA . TRP A 1 159 ? -19.376 -2.353 32.859 1.00 91.12 159 TRP A CA 1
ATOM 1235 C C . TRP A 1 159 ? -18.641 -1.232 33.586 1.00 91.12 159 TRP A C 1
ATOM 1237 O O . TRP A 1 159 ? -17.592 -1.467 34.183 1.00 91.12 159 TRP A O 1
ATOM 1247 N N . MET A 1 160 ? -19.184 -0.014 33.534 1.00 90.88 160 MET A N 1
ATOM 1248 C CA . MET A 1 160 ? -18.539 1.176 34.095 1.00 90.88 160 MET A CA 1
ATOM 1249 C C . MET A 1 160 ? -18.372 1.047 35.615 1.00 90.88 160 MET A C 1
ATOM 1251 O O . MET A 1 160 ? -17.318 1.348 36.173 1.00 90.88 160 MET A O 1
ATOM 1255 N N . THR A 1 161 ? -19.401 0.553 36.295 1.00 87.31 161 THR A N 1
ATOM 1256 C CA . THR A 1 161 ? -19.420 0.336 37.744 1.00 87.31 161 THR A CA 1
ATOM 1257 C C . THR A 1 161 ? -19.820 -1.092 38.076 1.00 87.31 161 THR A C 1
ATOM 1259 O O . THR A 1 161 ? -20.450 -1.733 37.244 1.00 87.31 161 THR A O 1
ATOM 1262 N N . PRO A 1 162 ? -19.516 -1.590 39.290 1.00 84.19 162 PRO A N 1
ATOM 1263 C CA . PRO A 1 162 ? -20.008 -2.887 39.763 1.00 84.19 162 PRO A CA 1
ATOM 1264 C C . PRO A 1 162 ? -21.530 -2.949 39.950 1.00 84.19 162 PRO A C 1
ATOM 1266 O O . PRO A 1 162 ? -22.089 -4.032 39.966 1.00 84.19 162 PRO A O 1
ATOM 1269 N N . ASN A 1 163 ? -22.197 -1.804 40.120 1.00 86.38 163 ASN A N 1
ATOM 1270 C CA . ASN A 1 163 ? -23.654 -1.716 40.188 1.00 86.38 163 ASN A CA 1
ATOM 1271 C C . ASN A 1 163 ? -24.140 -0.766 39.093 1.00 86.38 163 ASN A C 1
ATOM 1273 O O . ASN A 1 163 ? -24.052 0.459 39.237 1.00 86.38 163 ASN A O 1
ATOM 1277 N N . THR A 1 164 ? -24.570 -1.339 37.975 1.00 91.12 164 THR A N 1
ATOM 1278 C CA . THR A 1 164 ? -25.004 -0.596 36.789 1.00 91.12 164 THR A CA 1
ATOM 1279 C C . THR A 1 164 ? -26.445 -0.110 36.945 1.00 91.12 164 THR A C 1
ATOM 1281 O O . THR A 1 164 ? -27.274 -0.798 37.539 1.00 91.12 164 THR A O 1
ATOM 1284 N N . MET A 1 165 ? -26.764 1.071 36.400 1.00 94.38 165 MET A N 1
ATOM 1285 C CA . MET A 1 165 ? -28.153 1.534 36.308 1.00 94.38 165 MET A CA 1
ATOM 1286 C C . MET A 1 165 ? -29.024 0.510 35.573 1.00 94.38 165 MET A C 1
ATOM 1288 O O . MET A 1 165 ? -28.635 0.014 34.519 1.00 94.38 165 MET A O 1
ATOM 1292 N N . LYS A 1 166 ? -30.239 0.292 36.080 1.00 95.62 166 LYS A N 1
ATOM 1293 C CA . LYS A 1 166 ? -31.271 -0.526 35.440 1.00 95.62 166 LYS A CA 1
ATOM 1294 C C . LYS A 1 166 ? -32.482 0.345 35.109 1.00 95.62 166 LYS A C 1
ATOM 1296 O O . LYS A 1 166 ? -32.911 1.108 35.970 1.00 95.62 166 LYS A O 1
ATOM 1301 N N . HIS A 1 167 ? -33.006 0.231 33.893 1.00 97.12 167 HIS A N 1
ATOM 1302 C CA . HIS A 1 167 ? -34.241 0.891 33.449 1.00 97.12 167 HIS A CA 1
ATOM 1303 C C . HIS A 1 167 ? -35.145 -0.125 32.759 1.00 97.12 167 HIS A C 1
ATOM 1305 O O . HIS A 1 167 ? -34.642 -1.039 32.109 1.00 97.12 167 HIS A O 1
ATOM 1311 N N . TYR A 1 168 ? -36.457 0.013 32.898 1.00 97.38 168 TYR A N 1
ATOM 1312 C CA . TYR A 1 168 ? -37.416 -1.006 32.481 1.00 97.38 168 TYR A CA 1
ATOM 1313 C C . TYR A 1 168 ? -38.427 -0.408 31.507 1.00 97.38 168 TYR A C 1
ATOM 1315 O O . TYR A 1 168 ? -39.053 0.605 31.809 1.00 97.38 168 TYR A O 1
ATOM 1323 N N . ILE A 1 169 ? -38.591 -1.022 30.337 1.00 97.06 169 ILE A N 1
ATOM 1324 C CA . ILE A 1 169 ? -39.515 -0.555 29.303 1.00 97.06 169 ILE A CA 1
ATOM 1325 C C . ILE A 1 169 ? -40.513 -1.661 28.967 1.00 97.06 169 ILE A C 1
ATOM 1327 O O . ILE A 1 169 ? -40.126 -2.779 28.630 1.00 97.06 169 ILE A O 1
ATOM 1331 N N . LEU A 1 170 ? -41.801 -1.330 29.023 1.00 96.25 170 LEU A N 1
ATOM 1332 C CA . LEU A 1 170 ? -42.866 -2.158 28.468 1.00 96.25 170 LEU A CA 1
ATOM 1333 C C . LEU A 1 170 ? -43.125 -1.729 27.016 1.00 96.25 170 LEU A C 1
ATOM 1335 O O . LEU A 1 170 ? -43.522 -0.589 26.768 1.00 96.25 170 LEU A O 1
ATOM 1339 N N . LEU A 1 171 ? -42.869 -2.620 26.058 1.00 94.62 171 LEU A N 1
ATOM 1340 C CA . LEU A 1 171 ? -43.101 -2.389 24.633 1.00 94.62 171 LEU A CA 1
ATOM 1341 C C . LEU A 1 171 ? -44.452 -2.983 24.221 1.00 94.62 171 LEU A C 1
ATOM 1343 O O . LEU A 1 171 ? -44.597 -4.204 24.113 1.00 94.62 171 LEU A O 1
ATOM 1347 N N . CYS A 1 172 ? -45.420 -2.105 23.975 1.00 91.50 172 CYS A N 1
ATOM 1348 C CA . CYS A 1 172 ? -46.788 -2.456 23.616 1.00 91.50 172 CYS A CA 1
ATOM 1349 C C . CYS A 1 172 ? -47.062 -2.177 22.137 1.00 91.50 172 CYS A C 1
ATOM 1351 O O . CYS A 1 172 ? -46.661 -1.147 21.593 1.00 91.50 172 CYS A O 1
ATOM 1353 N N . ASP A 1 173 ? -47.832 -3.054 21.513 1.00 87.88 173 ASP A N 1
ATOM 1354 C CA . ASP A 1 173 ? -48.399 -2.897 20.183 1.00 87.88 173 ASP A CA 1
ATOM 1355 C C . ASP A 1 173 ? -49.903 -2.662 20.312 1.00 87.88 173 ASP A C 1
ATOM 1357 O O . ASP A 1 173 ? -50.675 -3.572 20.604 1.00 87.88 173 ASP A O 1
ATOM 1361 N N . THR A 1 174 ? -50.330 -1.424 20.086 1.00 84.12 174 THR A N 1
ATOM 1362 C CA . THR A 1 174 ? -51.730 -0.997 20.257 1.00 84.12 174 THR A CA 1
ATOM 1363 C C . THR A 1 174 ? -52.715 -1.730 19.346 1.00 84.12 174 THR A C 1
ATOM 1365 O O . THR A 1 174 ? -53.917 -1.676 19.591 1.00 84.12 174 THR A O 1
ATOM 1368 N N . THR A 1 175 ? -52.229 -2.414 18.305 1.00 80.12 175 THR A N 1
ATOM 1369 C CA . THR A 1 175 ? -53.069 -3.205 17.395 1.00 80.12 175 THR A CA 1
ATOM 1370 C C . THR A 1 175 ? -53.298 -4.638 17.871 1.00 80.12 175 THR A C 1
ATOM 1372 O O . THR A 1 175 ? -54.256 -5.275 17.440 1.00 80.12 175 THR A O 1
ATOM 1375 N N . ALA A 1 176 ? -52.434 -5.148 18.751 1.00 80.69 176 ALA A N 1
ATOM 1376 C CA . ALA A 1 176 ? -52.394 -6.558 19.126 1.00 80.69 176 ALA A CA 1
ATOM 1377 C C . ALA A 1 176 ? -52.492 -6.803 20.639 1.00 80.69 176 ALA A C 1
ATOM 1379 O O . ALA A 1 176 ? -52.818 -7.915 21.047 1.00 80.69 176 ALA A O 1
ATOM 1380 N N . ASP A 1 177 ? -52.194 -5.801 21.465 1.00 83.69 177 ASP A N 1
ATOM 1381 C CA . ASP A 1 177 ? -52.195 -5.914 22.920 1.00 83.69 177 ASP A CA 1
ATOM 1382 C C . ASP A 1 177 ? -53.469 -5.310 23.529 1.00 83.69 177 ASP A C 1
ATOM 1384 O O . ASP A 1 177 ? -53.917 -4.233 23.132 1.00 83.69 177 ASP A O 1
ATOM 1388 N N . ASP A 1 178 ? -54.034 -5.983 24.540 1.00 84.56 178 ASP A N 1
ATOM 1389 C CA . ASP A 1 178 ? -55.146 -5.436 25.324 1.00 84.56 178 ASP A CA 1
ATOM 1390 C C . ASP A 1 178 ? -54.643 -4.232 26.152 1.00 84.56 178 ASP A C 1
ATOM 1392 O O . ASP A 1 178 ? -53.699 -4.375 26.948 1.00 84.56 178 ASP A O 1
ATOM 1396 N N . PRO A 1 179 ? -55.241 -3.034 25.991 1.00 87.06 179 PRO A N 1
ATOM 1397 C CA . PRO A 1 179 ? -54.833 -1.848 26.735 1.00 87.06 179 PRO A CA 1
ATOM 1398 C C . PRO A 1 179 ? -54.982 -2.023 28.251 1.00 87.06 179 PRO A C 1
ATOM 1400 O O . PRO A 1 179 ? -54.143 -1.518 28.995 1.00 87.06 179 PRO A O 1
ATOM 1403 N N . ASN A 1 180 ? -55.987 -2.769 28.725 1.00 88.69 180 ASN A N 1
ATOM 1404 C CA . ASN A 1 180 ? -56.189 -2.985 30.159 1.00 88.69 180 ASN A CA 1
ATOM 1405 C C . ASN A 1 180 ? -55.091 -3.870 30.754 1.00 88.69 180 ASN A C 1
ATOM 1407 O O . ASN A 1 180 ? -54.582 -3.577 31.836 1.00 88.69 180 ASN A O 1
ATOM 1411 N N . LEU A 1 181 ? -54.697 -4.927 30.039 1.00 89.19 181 LEU A N 1
ATOM 1412 C CA . LEU A 1 181 ? -53.608 -5.809 30.455 1.00 89.19 181 LEU A CA 1
ATOM 1413 C C . LEU A 1 181 ? -52.275 -5.052 30.489 1.00 89.19 181 LEU A C 1
ATOM 1415 O O . LEU A 1 181 ? -51.514 -5.177 31.445 1.00 89.19 181 LEU A O 1
ATOM 1419 N N . SER A 1 182 ? -52.024 -4.222 29.477 1.00 91.81 182 SER A N 1
ATOM 1420 C CA . SER A 1 182 ? -50.804 -3.420 29.369 1.00 91.81 182 SER A CA 1
ATOM 1421 C C . SER A 1 182 ? -50.662 -2.434 30.536 1.00 91.81 182 SER A C 1
ATOM 1423 O O . SER A 1 182 ? -49.603 -2.366 31.155 1.00 91.81 182 SER A O 1
ATOM 1425 N N . GLU A 1 183 ? -51.736 -1.724 30.902 1.00 93.50 183 GLU A N 1
ATOM 1426 C CA . GLU A 1 183 ? -51.745 -0.823 32.066 1.00 93.50 183 GLU A CA 1
ATOM 1427 C C . GLU A 1 183 ? -51.604 -1.588 33.396 1.00 93.50 183 GLU A C 1
ATOM 1429 O O . GLU A 1 183 ? -50.915 -1.124 34.309 1.00 93.50 183 GLU A O 1
ATOM 1434 N N . GLN A 1 184 ? -52.190 -2.788 33.518 1.00 93.00 184 GLN A N 1
ATOM 1435 C CA . GLN A 1 184 ? -52.015 -3.642 34.700 1.00 93.00 184 GLN A CA 1
ATOM 1436 C C . GLN A 1 184 ? -50.561 -4.097 34.869 1.00 93.00 184 GLN A C 1
ATOM 1438 O O . GLN A 1 184 ? -49.991 -3.926 35.949 1.00 93.00 184 GLN A O 1
ATOM 1443 N N . VAL A 1 185 ? -49.941 -4.631 33.810 1.00 93.81 185 VAL A N 1
ATOM 1444 C CA . VAL A 1 185 ? -48.532 -5.059 33.820 1.00 93.81 185 VAL A CA 1
ATOM 1445 C C . VAL A 1 185 ? -47.619 -3.868 34.105 1.00 93.81 185 VAL A C 1
ATOM 1447 O O . VAL A 1 185 ? -46.726 -3.966 34.944 1.00 93.81 185 VAL A O 1
ATOM 1450 N N . PHE A 1 186 ? -47.874 -2.712 33.488 1.00 96.06 186 PHE A N 1
ATOM 1451 C CA . PHE A 1 186 ? -47.093 -1.502 33.734 1.00 96.06 186 PHE A CA 1
ATOM 1452 C C . PHE A 1 186 ? -47.214 -1.003 35.182 1.00 96.06 186 PHE A C 1
ATOM 1454 O O . PHE A 1 186 ? -46.216 -0.631 35.800 1.00 96.06 186 PHE A O 1
ATOM 1461 N N . THR A 1 187 ? -48.414 -1.049 35.765 1.00 95.19 187 THR A N 1
ATOM 1462 C CA . THR A 1 187 ? -48.634 -0.699 37.178 1.00 95.19 187 THR A CA 1
ATOM 1463 C C . THR A 1 187 ? -47.885 -1.659 38.105 1.00 95.19 187 THR A C 1
ATOM 1465 O O . THR A 1 187 ? -47.250 -1.221 39.068 1.00 95.19 187 THR A O 1
ATOM 1468 N N . GLN A 1 188 ? -47.887 -2.960 37.791 1.00 94.75 188 GLN A N 1
ATOM 1469 C CA . GLN A 1 188 ? -47.101 -3.957 38.522 1.00 94.75 188 GLN A CA 1
ATOM 1470 C C . GLN A 1 188 ? -45.595 -3.678 38.415 1.00 94.75 188 GLN A C 1
ATOM 1472 O O . GLN A 1 188 ? -44.915 -3.651 39.444 1.00 94.75 188 GLN A O 1
ATOM 1477 N N . MET A 1 189 ? -45.080 -3.386 37.215 1.00 95.69 189 MET A N 1
ATOM 1478 C CA . MET A 1 189 ? -43.680 -2.999 37.005 1.00 95.69 189 MET A CA 1
ATOM 1479 C C . MET A 1 189 ? -43.307 -1.770 37.841 1.00 95.69 189 MET A C 1
ATOM 1481 O O . MET A 1 189 ? -42.331 -1.819 38.591 1.00 95.69 189 MET A O 1
ATOM 1485 N N . CYS A 1 190 ? -44.118 -0.708 37.787 1.00 96.00 190 CYS A N 1
ATOM 1486 C CA . CYS A 1 190 ? -43.919 0.509 38.575 1.00 96.00 190 CYS A CA 1
ATOM 1487 C C . CYS A 1 190 ? -43.919 0.237 40.086 1.00 96.00 190 CYS A C 1
ATOM 1489 O O . CYS A 1 190 ? -43.127 0.834 40.813 1.00 96.00 190 CYS A O 1
ATOM 1491 N N . SER A 1 191 ? -44.776 -0.671 40.568 1.00 95.50 191 SER A N 1
ATOM 1492 C CA . SER A 1 191 ? -44.834 -1.034 41.989 1.00 95.50 191 SER A CA 1
ATOM 1493 C C . SER A 1 191 ? -43.584 -1.780 42.471 1.00 95.50 191 SER A C 1
ATOM 1495 O O . SER A 1 191 ? -43.144 -1.570 43.599 1.00 95.50 191 SER A O 1
ATOM 1497 N N . PHE A 1 192 ? -42.989 -2.620 41.617 1.00 95.12 192 PHE A N 1
ATOM 1498 C CA . PHE A 1 192 ? -41.858 -3.473 41.982 1.00 95.12 192 PHE A CA 1
ATOM 1499 C C . PHE A 1 192 ? -40.500 -2.792 41.749 1.00 95.12 192 PHE A C 1
ATOM 1501 O O . PHE A 1 192 ? -39.606 -2.885 42.588 1.00 95.12 192 PHE A O 1
ATOM 1508 N N . TYR A 1 193 ? -40.339 -2.095 40.621 1.00 93.69 193 TYR A N 1
ATOM 1509 C CA . TYR A 1 193 ? -39.076 -1.473 40.199 1.00 93.69 193 TYR A CA 1
ATOM 1510 C C . TYR A 1 193 ? -39.022 0.045 40.417 1.00 93.69 193 TYR A C 1
ATOM 1512 O O . TYR A 1 193 ? -37.964 0.656 40.252 1.00 93.69 193 TYR A O 1
ATOM 1520 N N . GLY A 1 194 ? -40.138 0.650 40.824 1.00 93.62 194 GLY A N 1
ATOM 1521 C CA . GLY A 1 194 ? -40.280 2.085 41.039 1.00 93.62 194 GLY A CA 1
ATOM 1522 C C . GLY A 1 194 ? -40.768 2.821 39.781 1.00 93.62 194 GLY A C 1
ATOM 1523 O O . GLY A 1 194 ? -40.280 2.549 38.680 1.00 93.62 194 GLY A O 1
ATOM 1524 N N . PRO A 1 195 ? -41.690 3.792 39.924 1.00 91.88 195 PRO A N 1
ATOM 1525 C CA . PRO A 1 195 ? -42.314 4.479 38.789 1.00 91.88 195 PRO A CA 1
ATOM 1526 C C . PRO A 1 195 ? -41.324 5.325 37.979 1.00 91.88 195 PRO A C 1
ATOM 1528 O O . PRO A 1 195 ? -41.491 5.489 36.775 1.00 91.88 195 PRO A O 1
ATOM 1531 N N . ASP A 1 196 ? -40.262 5.826 38.612 1.00 89.94 196 ASP A N 1
ATOM 1532 C CA . ASP A 1 196 ? -39.250 6.631 37.924 1.00 89.94 196 ASP A CA 1
ATOM 1533 C C . ASP A 1 196 ? -38.350 5.793 37.008 1.00 89.94 196 ASP A C 1
ATOM 1535 O O . ASP A 1 196 ? -37.791 6.338 36.063 1.00 89.94 196 ASP A O 1
ATOM 1539 N N . SER A 1 197 ? -38.211 4.485 37.257 1.00 92.50 197 SER A N 1
ATOM 1540 C CA . SER A 1 197 ? -37.339 3.579 36.481 1.00 92.50 197 SER A CA 1
ATOM 1541 C C . SER A 1 197 ? -38.098 2.770 35.424 1.00 92.50 197 SER A C 1
ATOM 1543 O O . SER A 1 197 ? -37.508 1.889 34.797 1.00 92.50 197 SER A O 1
ATOM 1545 N N . CYS A 1 198 ? -39.398 3.031 35.261 1.00 96.56 198 CYS A N 1
ATOM 1546 C CA . CYS A 1 198 ? -40.275 2.319 34.341 1.00 96.56 198 CYS A CA 1
ATOM 1547 C C . CYS A 1 198 ? -40.856 3.276 33.296 1.00 96.56 198 CYS A C 1
ATOM 1549 O O . CYS A 1 198 ? -41.327 4.364 33.627 1.00 96.56 198 CYS A O 1
ATOM 1551 N N . ASP A 1 199 ? -40.875 2.842 32.039 1.00 96.19 199 ASP A N 1
ATOM 1552 C CA . ASP A 1 199 ? -41.537 3.535 30.936 1.00 96.19 199 ASP A CA 1
ATOM 1553 C C . ASP A 1 199 ? -42.322 2.559 30.058 1.00 96.19 199 ASP A C 1
ATOM 1555 O O . ASP A 1 199 ? -42.086 1.352 30.066 1.00 96.19 199 ASP A O 1
ATOM 1559 N N . MET A 1 200 ? -43.274 3.087 29.295 1.00 95.12 200 MET A N 1
ATOM 1560 C CA . MET A 1 200 ? -44.080 2.309 28.362 1.00 95.12 200 MET A CA 1
ATOM 1561 C C . MET A 1 200 ? -44.021 2.960 26.983 1.00 95.12 200 MET A C 1
ATOM 1563 O O . MET A 1 200 ? -44.311 4.147 26.840 1.00 95.12 200 MET A O 1
ATOM 1567 N N . ILE A 1 201 ? -43.662 2.173 25.969 1.00 94.50 201 ILE A N 1
ATOM 1568 C CA . ILE A 1 201 ? -43.685 2.577 24.561 1.00 94.50 201 ILE A CA 1
ATOM 1569 C C . ILE A 1 201 ? -44.899 1.912 23.920 1.00 94.50 201 ILE A C 1
ATOM 1571 O O . ILE A 1 201 ? -44.997 0.689 23.907 1.00 94.50 201 ILE A O 1
ATOM 1575 N N . LYS A 1 202 ? -45.818 2.715 23.381 1.00 90.56 202 LYS A N 1
ATOM 1576 C CA . LYS A 1 202 ? -47.002 2.239 22.655 1.00 90.56 202 LYS A CA 1
ATOM 1577 C C . LYS A 1 202 ? -46.787 2.468 21.159 1.00 90.56 202 LYS A C 1
ATOM 1579 O O . LYS A 1 202 ? -46.648 3.615 20.745 1.00 90.56 202 LYS A O 1
ATOM 1584 N N . LEU A 1 203 ? -46.753 1.396 20.369 1.00 89.12 203 LEU A N 1
ATOM 1585 C CA . LEU A 1 203 ? -46.617 1.443 18.911 1.00 89.12 203 LEU A CA 1
ATOM 1586 C C . LEU A 1 203 ? -47.989 1.272 18.226 1.00 89.12 203 LEU A C 1
ATOM 1588 O O . LEU A 1 203 ? -48.730 0.337 18.529 1.00 89.12 203 LEU A O 1
ATOM 1592 N N . GLY A 1 204 ? -48.327 2.190 17.318 1.00 82.00 204 GLY A N 1
ATOM 1593 C CA . GLY A 1 204 ? -49.560 2.326 16.524 1.00 82.00 204 GLY A CA 1
ATOM 1594 C C . GLY A 1 204 ? -49.596 1.492 15.242 1.00 82.00 204 GLY A C 1
ATOM 1595 O O . GLY A 1 204 ? -48.656 0.767 14.953 1.00 82.00 204 GLY A O 1
ATOM 1596 N N . ASN A 1 205 ? -50.648 1.590 14.421 1.00 70.69 205 ASN A N 1
ATOM 1597 C CA . ASN A 1 205 ? -50.654 0.926 13.110 1.00 70.69 205 ASN A CA 1
ATOM 1598 C C . ASN A 1 205 ? -49.738 1.662 12.110 1.00 70.69 205 ASN A C 1
ATOM 1600 O O . ASN A 1 205 ? -49.704 2.887 12.054 1.00 70.69 205 ASN A O 1
ATOM 1604 N N . SER A 1 206 ? -49.007 0.903 11.298 1.00 62.62 206 SER A N 1
ATOM 1605 C CA . SER A 1 206 ? -47.900 1.384 10.468 1.00 62.62 206 SER A CA 1
ATOM 1606 C C . SER A 1 206 ? -48.248 1.536 8.971 1.00 62.62 206 SER A C 1
ATOM 1608 O O . SER A 1 206 ? -47.346 1.591 8.130 1.00 62.62 206 SER A O 1
ATOM 1610 N N . MET A 1 207 ? -49.539 1.537 8.613 1.00 54.34 207 MET A N 1
ATOM 1611 C CA . MET A 1 207 ? -50.001 1.450 7.216 1.00 54.34 207 MET A CA 1
ATOM 1612 C C . MET A 1 207 ? -50.186 2.787 6.479 1.00 54.34 207 MET A C 1
ATOM 1614 O O . MET A 1 207 ? -50.500 2.758 5.293 1.00 54.34 207 MET A O 1
ATOM 1618 N N . GLU A 1 208 ? -49.988 3.945 7.111 1.00 53.28 208 GLU A N 1
ATOM 1619 C CA . GLU A 1 208 ? -50.128 5.229 6.408 1.00 53.28 208 GLU A CA 1
ATOM 1620 C C . GLU A 1 208 ? -48.887 5.529 5.548 1.00 53.28 208 GLU A C 1
ATOM 1622 O O . GLU A 1 208 ? -47.801 5.803 6.063 1.00 53.28 208 GLU A O 1
ATOM 1627 N N . GLU A 1 209 ? -49.048 5.462 4.221 1.00 49.78 209 GLU A N 1
ATOM 1628 C CA . GLU A 1 209 ? -48.048 5.887 3.236 1.00 49.78 209 GLU A CA 1
ATOM 1629 C C . GLU A 1 209 ? -47.863 7.406 3.306 1.00 49.78 209 GLU A C 1
ATOM 1631 O O . GLU A 1 209 ? -48.563 8.181 2.660 1.00 49.78 209 GLU A O 1
ATOM 1636 N N . THR A 1 210 ? -46.895 7.847 4.102 1.00 52.56 210 THR A N 1
ATOM 1637 C CA . THR A 1 210 ? -46.291 9.168 3.929 1.00 52.56 210 THR A CA 1
ATOM 1638 C C . THR A 1 210 ? -44.865 8.969 3.438 1.00 52.56 210 THR A C 1
ATOM 1640 O O . THR A 1 210 ? -44.120 8.165 3.999 1.00 52.56 210 THR A O 1
ATOM 1643 N N . GLU A 1 211 ? -44.487 9.678 2.370 1.00 55.22 211 GLU A N 1
ATOM 1644 C CA . GLU A 1 211 ? -43.108 9.778 1.878 1.00 55.22 211 GLU A CA 1
ATOM 1645 C C . GLU A 1 211 ? -42.227 10.433 2.960 1.00 55.22 211 GLU A C 1
ATOM 1647 O O . GLU A 1 211 ? -41.956 11.630 2.937 1.00 55.22 211 GLU A O 1
ATOM 1652 N N . GLN A 1 212 ? -41.838 9.667 3.978 1.00 62.88 212 GLN A N 1
ATOM 1653 C CA . GLN A 1 212 ? -40.946 10.112 5.043 1.00 62.88 212 GLN A CA 1
ATOM 1654 C C . GLN A 1 212 ? -39.537 9.569 4.825 1.00 62.88 212 GLN A C 1
ATOM 1656 O O . GLN A 1 212 ? -39.347 8.431 4.397 1.00 62.88 212 GLN A O 1
ATOM 1661 N N . GLU A 1 213 ? -38.547 10.385 5.181 1.00 69.62 213 GLU A N 1
ATOM 1662 C CA . GLU A 1 213 ? -37.133 10.018 5.161 1.00 69.62 213 GLU A CA 1
ATOM 1663 C C . GLU A 1 213 ? -36.862 8.810 6.081 1.00 69.62 213 GLU A C 1
ATOM 1665 O O . GLU A 1 213 ? -37.374 8.729 7.212 1.00 69.62 213 GLU A O 1
ATOM 1670 N N . ASP A 1 214 ? -36.074 7.857 5.574 1.00 75.69 214 ASP A N 1
ATOM 1671 C CA . ASP A 1 214 ? -35.630 6.673 6.311 1.00 75.69 214 ASP A CA 1
ATOM 1672 C C . ASP A 1 214 ? -34.444 7.033 7.215 1.00 75.69 214 ASP A C 1
ATOM 1674 O O . ASP A 1 214 ? -33.300 7.132 6.769 1.00 75.69 214 ASP A O 1
ATOM 1678 N N . LEU A 1 215 ? -34.725 7.195 8.510 1.00 82.62 215 LEU A N 1
ATOM 1679 C CA . LEU A 1 215 ? -33.735 7.553 9.530 1.00 82.62 215 LEU A CA 1
ATOM 1680 C C . LEU A 1 215 ? -32.679 6.456 9.777 1.00 82.62 215 LEU A C 1
ATOM 1682 O O . LEU A 1 215 ? -31.691 6.711 10.463 1.00 82.62 215 LEU A O 1
ATOM 1686 N N . TRP A 1 216 ? -32.869 5.242 9.244 1.00 85.31 216 TRP A N 1
ATOM 1687 C CA . TRP A 1 216 ? -32.006 4.080 9.486 1.00 85.31 216 TRP A CA 1
ATOM 1688 C C . TRP A 1 216 ? -31.192 3.651 8.254 1.00 85.31 216 TRP A C 1
ATOM 1690 O O . TRP A 1 216 ? -30.512 2.621 8.293 1.00 85.31 216 TRP A O 1
ATOM 1700 N N . ALA A 1 217 ? -31.225 4.419 7.162 1.00 78.62 217 ALA A N 1
ATOM 1701 C CA . ALA A 1 217 ? -30.551 4.064 5.911 1.00 78.62 217 ALA A CA 1
ATOM 1702 C C . ALA A 1 217 ? -29.028 3.860 6.075 1.00 78.62 217 ALA A C 1
ATOM 1704 O O . ALA A 1 217 ? -28.452 2.939 5.494 1.00 78.62 217 ALA A O 1
ATOM 1705 N N . GLU A 1 218 ? -28.362 4.679 6.899 1.00 77.56 218 GLU A N 1
ATOM 1706 C CA . GLU A 1 218 ? -26.930 4.506 7.193 1.00 77.56 218 GLU A CA 1
ATOM 1707 C C . GLU A 1 218 ? -26.651 3.219 7.982 1.00 77.56 218 GLU A C 1
ATOM 1709 O O . GLU A 1 218 ? -25.648 2.546 7.748 1.00 77.56 218 GLU A O 1
ATOM 1714 N N . GLU A 1 219 ? -27.551 2.848 8.894 1.00 80.06 219 GLU A N 1
ATOM 1715 C CA . GLU A 1 219 ? -27.404 1.689 9.776 1.00 80.06 219 GLU A CA 1
ATOM 1716 C C . GLU A 1 219 ? -27.421 0.368 8.998 1.00 80.06 219 GLU A C 1
ATOM 1718 O O . GLU A 1 219 ? -26.618 -0.527 9.261 1.00 80.06 219 GLU A O 1
ATOM 1723 N N . GLU A 1 220 ? -28.270 0.281 7.972 1.00 79.94 220 GLU A N 1
ATOM 1724 C CA . GLU A 1 220 ? -28.363 -0.886 7.085 1.00 79.94 220 GLU A CA 1
ATOM 1725 C C . GLU A 1 220 ? -27.040 -1.173 6.361 1.00 79.94 220 GLU A C 1
ATOM 1727 O O . GLU A 1 220 ? -26.634 -2.329 6.217 1.00 79.94 220 GLU A O 1
ATOM 1732 N N . GLN A 1 221 ? -26.321 -0.124 5.948 1.00 82.25 221 GLN A N 1
ATOM 1733 C CA . GLN A 1 221 ? -25.027 -0.281 5.281 1.00 82.25 221 GLN A CA 1
ATOM 1734 C C . GLN A 1 221 ? -23.987 -0.911 6.214 1.00 82.25 221 GLN A C 1
ATOM 1736 O O . GLN A 1 221 ? -23.197 -1.753 5.778 1.00 82.25 221 GLN A O 1
ATOM 1741 N N . TYR A 1 222 ? -23.991 -0.531 7.495 1.00 86.31 222 TYR A N 1
ATOM 1742 C CA . TYR A 1 222 ? -23.097 -1.112 8.497 1.00 86.31 222 TYR A CA 1
ATOM 1743 C C . TYR A 1 222 ? -23.501 -2.542 8.869 1.00 86.31 222 TYR A C 1
ATOM 1745 O O . TYR A 1 222 ? -22.626 -3.387 9.044 1.00 86.31 222 TYR A O 1
ATOM 1753 N N . GLU A 1 223 ? -24.794 -2.850 8.936 1.00 84.50 223 GLU A N 1
ATOM 1754 C CA . GLU A 1 223 ? -25.278 -4.207 9.206 1.00 84.50 223 GLU A CA 1
ATOM 1755 C C . GLU A 1 223 ? -24.883 -5.185 8.086 1.00 84.50 223 GLU A C 1
ATOM 1757 O O . GLU A 1 223 ? -24.303 -6.242 8.351 1.00 84.50 223 GLU A O 1
ATOM 1762 N N . LEU A 1 224 ? -25.083 -4.795 6.823 1.00 86.44 224 LEU A N 1
ATOM 1763 C CA . LEU A 1 224 ? -24.641 -5.577 5.666 1.00 86.44 224 LEU A CA 1
ATOM 1764 C C . LEU A 1 224 ? -23.120 -5.786 5.668 1.00 86.44 224 LEU A C 1
ATOM 1766 O O . LEU A 1 224 ? -22.621 -6.870 5.352 1.00 86.44 224 LEU A O 1
ATOM 1770 N N . LEU A 1 225 ? -22.368 -4.748 6.035 1.00 89.56 225 LEU A N 1
ATOM 1771 C CA . LEU A 1 225 ? -20.916 -4.816 6.130 1.00 89.56 225 LEU A CA 1
ATOM 1772 C C . LEU A 1 225 ? -20.453 -5.780 7.234 1.00 89.56 225 LEU A C 1
ATOM 1774 O O . LEU A 1 225 ? -19.537 -6.577 7.013 1.00 89.56 225 LEU A O 1
ATOM 1778 N N . LEU A 1 226 ? -21.102 -5.741 8.400 1.00 89.69 226 LEU A N 1
ATOM 1779 C CA . LEU A 1 226 ? -20.845 -6.663 9.502 1.00 89.69 226 LEU A CA 1
ATOM 1780 C C . LEU A 1 226 ? -21.082 -8.115 9.069 1.00 89.69 226 LEU A C 1
ATOM 1782 O O . LEU A 1 226 ? -20.229 -8.969 9.313 1.00 89.69 226 LEU A O 1
ATOM 1786 N N . GLN A 1 227 ? -22.189 -8.392 8.375 1.00 89.19 227 GLN A N 1
ATOM 1787 C CA . GLN A 1 227 ? -22.502 -9.733 7.869 1.00 89.19 227 GLN A CA 1
ATOM 1788 C C . GLN A 1 227 ? -21.418 -10.262 6.918 1.00 89.19 227 GLN A C 1
ATOM 1790 O O . GLN A 1 227 ? -20.944 -11.387 7.094 1.00 89.19 227 GLN A O 1
ATOM 1795 N N . ARG A 1 228 ? -20.957 -9.440 5.964 1.00 90.50 228 ARG A N 1
ATOM 1796 C CA . ARG A 1 228 ? -19.854 -9.804 5.051 1.00 90.50 228 ARG A CA 1
ATOM 1797 C C . ARG A 1 228 ? -18.555 -10.092 5.803 1.00 90.50 228 ARG A C 1
ATOM 1799 O O . ARG A 1 228 ? -17.879 -11.081 5.521 1.00 90.50 228 ARG A O 1
ATOM 1806 N N . GLY A 1 229 ? -18.217 -9.261 6.789 1.00 91.19 229 GLY A N 1
ATOM 1807 C CA . GLY A 1 229 ? -17.017 -9.456 7.603 1.00 91.19 229 GLY A CA 1
ATOM 1808 C C . GLY A 1 229 ? -17.073 -10.720 8.466 1.00 91.19 229 GLY A C 1
ATOM 1809 O O . GLY A 1 229 ? -16.075 -11.434 8.566 1.00 91.19 229 GLY A O 1
ATOM 1810 N N . LEU A 1 230 ? -18.240 -11.050 9.030 1.00 90.12 230 LEU A N 1
ATOM 1811 C CA . LEU A 1 230 ? -18.465 -12.310 9.749 1.00 90.12 230 LEU A CA 1
ATOM 1812 C C . LEU A 1 230 ? -18.310 -13.521 8.826 1.00 90.12 230 LEU A C 1
ATOM 1814 O O . LEU A 1 230 ? -17.681 -14.510 9.202 1.00 90.12 230 LEU A O 1
ATOM 1818 N N . GLU A 1 231 ? -18.842 -13.444 7.608 1.00 90.19 231 GLU A N 1
ATOM 1819 C CA . GLU A 1 231 ? -18.692 -14.505 6.616 1.00 90.19 231 GLU A CA 1
ATOM 1820 C C . GLU A 1 231 ? -17.218 -14.711 6.229 1.00 90.19 231 GLU A C 1
ATOM 1822 O O . GLU A 1 231 ? -16.734 -15.845 6.191 1.00 90.19 231 GLU A O 1
ATOM 1827 N N . ARG A 1 232 ? -16.462 -13.620 6.032 1.00 90.06 232 ARG A N 1
ATOM 1828 C CA . ARG A 1 232 ? -15.009 -13.676 5.811 1.00 90.06 232 ARG A CA 1
ATOM 1829 C C . ARG A 1 232 ? -14.279 -14.335 6.983 1.00 90.06 232 ARG A C 1
ATOM 1831 O O . ARG A 1 232 ? -13.436 -15.200 6.750 1.00 90.06 232 ARG A O 1
ATOM 1838 N N . ALA A 1 233 ? -14.612 -13.965 8.221 1.00 89.38 233 ALA A N 1
ATOM 1839 C CA . ALA A 1 233 ? -14.010 -14.552 9.418 1.00 89.38 233 ALA A CA 1
ATOM 1840 C C . ALA A 1 233 ? -14.239 -16.073 9.489 1.00 89.38 233 ALA A C 1
ATOM 1842 O O . ALA A 1 233 ? -13.305 -16.826 9.771 1.00 89.38 233 ALA A O 1
ATOM 1843 N N . ARG A 1 234 ? -15.454 -16.539 9.157 1.00 87.25 234 ARG A N 1
ATOM 1844 C CA . ARG A 1 234 ? -15.784 -17.974 9.082 1.00 87.25 234 ARG A CA 1
ATOM 1845 C C . ARG A 1 234 ? -14.939 -18.704 8.042 1.00 87.25 234 ARG A C 1
ATOM 1847 O O . ARG A 1 234 ? -14.350 -19.733 8.363 1.00 87.25 234 ARG A O 1
ATOM 1854 N N . ARG A 1 235 ? -14.838 -18.167 6.818 1.00 86.81 235 ARG A N 1
ATOM 1855 C CA . ARG A 1 235 ? -14.022 -18.770 5.745 1.00 86.81 235 ARG A CA 1
ATOM 1856 C C . ARG A 1 235 ? -12.551 -18.872 6.148 1.00 86.81 235 ARG A C 1
ATOM 1858 O O . ARG A 1 235 ? -11.947 -19.927 5.989 1.00 86.81 235 ARG A O 1
ATOM 1865 N N . HIS A 1 236 ? -12.002 -17.800 6.717 1.00 86.50 236 HIS A N 1
ATOM 1866 C CA . HIS A 1 236 ? -10.613 -17.767 7.170 1.00 86.50 236 HIS A CA 1
ATOM 1867 C C . HIS A 1 236 ? -10.344 -18.788 8.289 1.00 86.50 236 HIS A C 1
ATOM 1869 O O . HIS A 1 236 ? -9.335 -19.491 8.263 1.00 86.50 236 HIS A O 1
ATOM 1875 N N . ALA A 1 237 ? -11.261 -18.929 9.251 1.00 83.19 237 ALA A N 1
ATOM 1876 C CA . ALA A 1 237 ? -11.138 -19.940 10.297 1.00 83.19 237 ALA A CA 1
ATOM 1877 C C . ALA A 1 237 ? -11.227 -21.375 9.756 1.00 83.19 237 ALA A C 1
ATOM 1879 O O . ALA A 1 237 ? -10.462 -22.228 10.200 1.00 83.19 237 ALA A O 1
ATOM 1880 N N . ALA A 1 238 ? -12.115 -21.634 8.790 1.00 82.62 238 ALA A N 1
ATOM 1881 C CA . ALA A 1 238 ? -12.244 -22.942 8.148 1.00 82.62 238 ALA A CA 1
ATOM 1882 C C . ALA A 1 238 ? -10.967 -23.337 7.385 1.00 82.62 238 ALA A C 1
ATOM 1884 O O . ALA A 1 238 ? -10.498 -24.463 7.527 1.00 82.62 238 ALA A O 1
ATOM 1885 N N . MET A 1 239 ? -10.358 -22.400 6.647 1.00 81.81 239 MET A N 1
ATOM 1886 C CA . MET A 1 239 ? -9.068 -22.617 5.974 1.00 81.81 239 MET A CA 1
ATOM 1887 C C . MET A 1 239 ? -7.957 -22.943 6.976 1.00 81.81 239 MET A C 1
ATOM 1889 O O . MET A 1 239 ? -7.259 -23.941 6.823 1.00 81.81 239 MET A O 1
ATOM 1893 N N . LYS A 1 240 ? -7.846 -22.156 8.052 1.00 80.38 240 LYS A N 1
ATOM 1894 C CA . LYS A 1 240 ? -6.828 -22.367 9.089 1.00 80.38 240 LYS A CA 1
ATOM 1895 C C . LYS A 1 240 ? -7.017 -23.690 9.846 1.00 80.38 240 LYS A C 1
ATOM 1897 O O . LYS A 1 240 ? -6.039 -24.295 10.276 1.00 80.38 240 LYS A O 1
ATOM 1902 N N . ALA A 1 241 ? -8.262 -24.143 10.016 1.00 76.19 241 ALA A N 1
ATOM 1903 C CA . ALA A 1 241 ? -8.566 -25.454 10.587 1.00 76.19 241 ALA A CA 1
ATOM 1904 C C . ALA A 1 241 ? -8.142 -26.598 9.647 1.00 76.19 241 ALA A C 1
ATOM 1906 O O . ALA A 1 241 ? -7.492 -27.534 10.105 1.00 76.19 241 ALA A O 1
ATOM 1907 N N . ALA A 1 242 ? -8.417 -26.483 8.342 1.00 71.81 242 ALA A N 1
ATOM 1908 C CA . ALA A 1 242 ? -7.999 -27.466 7.339 1.00 71.81 242 ALA A CA 1
ATOM 1909 C C . ALA A 1 242 ? -6.464 -27.566 7.206 1.00 71.81 242 ALA A C 1
ATOM 1911 O O . ALA A 1 242 ? -5.913 -28.659 7.091 1.00 71.81 242 ALA A O 1
ATOM 1912 N N . GLU A 1 243 ? -5.747 -26.439 7.284 1.00 68.94 243 GLU A N 1
ATOM 1913 C CA . GLU A 1 243 ? -4.276 -26.420 7.298 1.00 68.94 243 GLU A CA 1
ATOM 1914 C C . GLU A 1 243 ? -3.704 -27.107 8.548 1.00 68.94 243 GLU A C 1
ATOM 1916 O O . GLU A 1 243 ? -2.738 -27.870 8.452 1.00 68.94 243 GLU A O 1
ATOM 1921 N N . ALA A 1 244 ? -4.324 -26.891 9.713 1.00 61.38 244 ALA A N 1
ATOM 1922 C CA . ALA A 1 244 ? -3.910 -27.508 10.971 1.00 61.38 244 ALA A CA 1
ATOM 1923 C C . ALA A 1 244 ? -4.134 -29.032 11.000 1.00 61.38 244 ALA A C 1
ATOM 1925 O O . ALA A 1 244 ? -3.353 -29.736 11.639 1.00 61.38 244 ALA A O 1
ATOM 1926 N N . GLU A 1 245 ? -5.144 -29.552 10.296 1.00 55.19 245 GLU A N 1
ATOM 1927 C CA . GLU A 1 245 ? -5.367 -30.998 10.139 1.00 55.19 245 GLU A CA 1
ATOM 1928 C C . GLU A 1 245 ? -4.291 -31.668 9.263 1.00 55.19 245 GLU A C 1
ATOM 1930 O O . GLU A 1 245 ? -3.934 -32.818 9.511 1.00 55.19 245 GLU A O 1
ATOM 1935 N N . SER A 1 246 ? -3.681 -30.944 8.315 1.00 48.84 246 SER A N 1
ATOM 1936 C CA . SER A 1 246 ? -2.570 -31.465 7.494 1.00 48.84 246 SER A CA 1
ATOM 1937 C C . SER A 1 246 ? -1.216 -31.530 8.224 1.00 48.84 246 SER A C 1
ATOM 1939 O O . SER A 1 246 ? -0.318 -32.262 7.811 1.00 48.84 246 SER A O 1
ATOM 1941 N N . ALA A 1 247 ? -1.060 -30.782 9.323 1.00 47.06 247 ALA A N 1
ATOM 1942 C CA . ALA A 1 247 ? 0.210 -30.611 10.034 1.00 47.06 247 ALA A CA 1
ATOM 1943 C C . ALA A 1 247 ? 0.365 -31.503 11.287 1.00 47.06 247 ALA A C 1
ATOM 1945 O O . ALA A 1 247 ? 1.402 -31.459 11.954 1.00 47.06 247 ALA A O 1
ATOM 1946 N N . GLN A 1 248 ? -0.628 -32.334 11.627 1.00 47.03 248 GLN A N 1
ATOM 1947 C CA . GLN A 1 248 ? -0.601 -33.186 12.825 1.00 47.03 248 GLN A CA 1
ATOM 1948 C C . GLN A 1 248 ? 0.178 -34.498 12.616 1.00 47.03 248 GLN A C 1
ATOM 1950 O O . GLN A 1 248 ? -0.365 -35.594 12.686 1.00 47.03 248 GLN A O 1
ATOM 1955 N N . THR A 1 249 ? 1.499 -34.375 12.460 1.00 35.91 249 THR A N 1
ATOM 1956 C CA . THR A 1 249 ? 2.464 -35.447 12.776 1.00 35.91 249 THR A CA 1
ATOM 1957 C C . THR A 1 249 ? 3.689 -34.875 13.497 1.00 35.91 249 THR A C 1
ATOM 1959 O O . THR A 1 249 ? 4.812 -35.067 13.061 1.00 35.91 249 THR A O 1
ATOM 1962 N N . ALA A 1 250 ? 3.503 -34.135 14.598 1.00 34.88 250 ALA A N 1
ATOM 1963 C CA . ALA A 1 250 ? 4.537 -33.962 15.630 1.00 34.88 250 ALA A CA 1
ATOM 1964 C C . ALA A 1 250 ? 4.001 -33.256 16.890 1.00 34.88 250 ALA A C 1
ATOM 1966 O O . ALA A 1 250 ? 3.654 -32.082 16.864 1.00 34.88 250 ALA A O 1
ATOM 1967 N N . SER A 1 251 ? 4.040 -34.002 17.996 1.00 32.84 251 SER A N 1
ATOM 1968 C CA . SER A 1 251 ? 4.150 -33.590 19.403 1.00 32.84 251 SER A CA 1
ATOM 1969 C C . SER A 1 251 ? 3.096 -32.657 20.024 1.00 32.84 251 SER A C 1
ATOM 1971 O O . SER A 1 251 ? 3.067 -31.446 19.829 1.00 32.84 251 SER A O 1
ATOM 1973 N N . GLN A 1 252 ? 2.311 -33.252 20.925 1.00 40.09 252 GLN A N 1
ATOM 1974 C CA . GLN A 1 252 ? 1.450 -32.581 21.893 1.00 40.09 252 GLN A CA 1
ATOM 1975 C C . GLN A 1 252 ? 2.277 -31.986 23.041 1.00 40.09 252 GLN A C 1
ATOM 1977 O O . GLN A 1 252 ? 3.102 -32.676 23.634 1.00 40.09 252 GLN A O 1
ATOM 1982 N N . THR A 1 253 ? 2.027 -30.724 23.385 1.00 36.31 253 THR A N 1
ATOM 1983 C CA . THR A 1 253 ? 1.744 -30.246 24.754 1.00 36.31 253 THR A CA 1
ATOM 1984 C C . THR A 1 253 ? 1.623 -28.720 24.739 1.00 36.31 253 THR A C 1
ATOM 1986 O O . THR A 1 253 ? 2.533 -28.024 24.312 1.00 36.31 253 THR A O 1
ATOM 1989 N N . VAL A 1 254 ? 0.460 -28.229 25.177 1.00 29.17 254 VAL A N 1
ATOM 1990 C CA . VAL A 1 254 ? 0.175 -27.011 25.966 1.00 29.17 254 VAL A CA 1
ATOM 1991 C C . VAL A 1 254 ? -1.264 -26.584 25.658 1.00 29.17 254 VAL A C 1
ATOM 1993 O O . VAL A 1 254 ? -1.653 -26.321 24.524 1.00 29.17 254 VAL A O 1
ATOM 1996 N N . SER A 1 255 ? -2.065 -26.555 26.716 1.00 36.94 255 SER A N 1
ATOM 1997 C CA . SER A 1 255 ? -3.470 -26.179 26.747 1.00 36.94 255 SER A CA 1
ATOM 1998 C C . SER A 1 255 ? -3.660 -24.668 26.577 1.00 36.94 255 SER A C 1
ATOM 2000 O O . SER A 1 255 ? -3.579 -23.913 27.545 1.00 36.94 255 SER A O 1
ATOM 2002 N N . THR A 1 256 ? -4.000 -24.243 25.365 1.00 29.19 256 THR A N 1
ATOM 2003 C CA . THR A 1 256 ? -4.814 -23.049 25.105 1.00 29.19 256 THR A CA 1
ATOM 2004 C C . THR A 1 256 ? -5.897 -23.431 24.096 1.00 29.19 256 THR A C 1
ATOM 2006 O O . THR A 1 256 ? -5.638 -24.089 23.093 1.00 29.19 256 THR A O 1
ATOM 2009 N N . ILE A 1 257 ? -7.146 -23.106 24.427 1.00 35.28 257 ILE A N 1
ATOM 2010 C CA . ILE A 1 257 ? -8.355 -23.516 23.699 1.00 35.28 257 ILE A CA 1
ATOM 2011 C C . ILE A 1 257 ? -8.241 -23.126 22.215 1.00 35.28 257 ILE A C 1
ATOM 2013 O O . ILE A 1 257 ? -8.025 -21.956 21.897 1.00 35.28 257 ILE A O 1
ATOM 2017 N N . SER A 1 258 ? -8.393 -24.100 21.314 1.00 28.56 258 SER A N 1
ATOM 2018 C CA . SER A 1 258 ? -8.287 -23.916 19.863 1.00 28.56 258 SER A CA 1
ATOM 2019 C C . SER A 1 258 ? -9.344 -22.930 19.319 1.00 28.56 258 SER A C 1
ATOM 2021 O O . SER A 1 258 ? -10.519 -23.047 19.678 1.00 28.56 258 SER A O 1
ATOM 2023 N N . PRO A 1 259 ? -8.986 -22.002 18.403 1.00 37.62 259 PRO A N 1
ATOM 2024 C CA . PRO A 1 259 ? -9.926 -21.065 17.763 1.00 37.62 259 PRO A CA 1
ATOM 2025 C C . PRO A 1 259 ? -11.092 -21.733 17.013 1.00 37.62 259 PRO A C 1
ATOM 2027 O O . PRO A 1 259 ? -12.134 -21.114 16.808 1.00 37.62 259 PRO A O 1
ATOM 2030 N N . SER A 1 260 ? -10.929 -22.999 16.625 1.00 37.03 260 SER A N 1
ATOM 2031 C CA . SER A 1 260 ? -11.905 -23.809 15.892 1.00 37.03 260 SER A CA 1
ATOM 2032 C C . SER A 1 260 ? -13.199 -24.078 16.673 1.00 37.03 260 SER A C 1
ATOM 2034 O O . SER A 1 260 ? -14.272 -24.084 16.077 1.00 37.03 260 SER A O 1
ATOM 2036 N N . TYR A 1 261 ? -13.147 -24.205 18.004 1.00 40.09 261 TYR A N 1
ATOM 2037 C CA . TYR A 1 261 ? -14.358 -24.418 18.813 1.00 40.09 261 TYR A CA 1
ATOM 2038 C C . TYR A 1 261 ? -15.235 -23.160 18.947 1.00 40.09 261 TYR A C 1
ATOM 2040 O O . TYR A 1 261 ? -16.436 -23.278 19.175 1.00 40.09 261 TYR A O 1
ATOM 2048 N N . VAL A 1 262 ? -14.664 -21.957 18.792 1.00 40.66 262 VAL A N 1
ATOM 2049 C CA . VAL A 1 262 ? -15.379 -20.681 19.003 1.00 40.66 262 VAL A CA 1
ATOM 2050 C C . VAL A 1 262 ? -16.150 -20.231 17.755 1.00 40.66 262 VAL A C 1
ATOM 2052 O O . VAL A 1 262 ? -17.161 -19.550 17.885 1.00 40.66 262 VAL A O 1
ATOM 2055 N N . LEU A 1 263 ? -15.715 -20.616 16.548 1.00 44.62 263 LEU A N 1
ATOM 2056 C CA . LEU A 1 263 ? -16.388 -20.229 15.297 1.00 44.62 263 LEU A CA 1
ATOM 2057 C C . LEU A 1 263 ? -17.486 -21.199 14.833 1.00 44.62 263 LEU A C 1
ATOM 2059 O O . LEU A 1 263 ? -18.339 -20.790 14.047 1.00 44.62 263 LEU A O 1
ATOM 2063 N N . ASN A 1 264 ? -17.523 -22.433 15.347 1.00 40.00 264 ASN A N 1
ATOM 2064 C CA . ASN A 1 264 ? -18.584 -23.402 15.033 1.00 40.00 264 ASN A CA 1
ATOM 2065 C C . ASN A 1 264 ? -19.941 -23.068 15.685 1.00 40.00 264 ASN A C 1
ATOM 2067 O O . ASN A 1 264 ? -20.956 -23.635 15.295 1.00 40.00 264 ASN A O 1
ATOM 2071 N N . SER A 1 265 ? -19.982 -22.149 16.657 1.00 40.66 265 SER A N 1
ATOM 2072 C CA . SER A 1 265 ? -21.210 -21.707 17.336 1.00 40.66 265 SER A CA 1
ATOM 2073 C C . SER A 1 265 ? -21.867 -20.478 16.699 1.00 40.66 265 SER A C 1
ATOM 2075 O O . SER A 1 265 ? -22.869 -19.981 17.215 1.00 40.66 265 SER A O 1
ATOM 2077 N N . ILE A 1 266 ? -21.334 -19.968 15.584 1.00 44.34 266 ILE A N 1
ATOM 2078 C CA . ILE A 1 266 ? -22.003 -18.899 14.845 1.00 44.34 266 ILE A CA 1
ATOM 2079 C C . ILE A 1 266 ? -23.161 -19.541 14.060 1.00 44.34 266 ILE A C 1
ATOM 2081 O O . ILE A 1 266 ? -22.888 -20.420 13.241 1.00 44.34 266 ILE A O 1
ATOM 2085 N N . PRO A 1 267 ? -24.431 -19.141 14.271 1.00 37.16 267 PRO A N 1
ATOM 2086 C CA . PRO A 1 267 ? -25.570 -19.805 13.645 1.00 37.16 267 PRO A CA 1
ATOM 2087 C C . PRO A 1 267 ? -25.412 -19.879 12.120 1.00 37.16 267 PRO A C 1
ATOM 2089 O O . PRO A 1 267 ? -25.215 -18.873 11.431 1.00 37.16 267 PRO A O 1
ATOM 2092 N N . THR A 1 268 ? -25.496 -21.104 11.603 1.00 32.12 268 THR A N 1
ATOM 2093 C CA . THR A 1 268 ? -25.462 -21.492 10.186 1.00 32.12 268 THR A CA 1
ATOM 2094 C C . THR A 1 268 ? -26.788 -21.231 9.482 1.00 32.12 268 THR A C 1
ATOM 2096 O O . THR A 1 268 ? -27.124 -21.936 8.533 1.00 32.12 268 THR A O 1
ATOM 2099 N N . THR A 1 269 ? -27.541 -20.199 9.875 1.00 30.97 269 THR A N 1
ATOM 2100 C CA . THR A 1 269 ? -28.700 -19.743 9.101 1.00 30.97 269 THR A CA 1
ATOM 2101 C C . THR A 1 269 ? -28.209 -19.100 7.805 1.00 30.97 269 THR A C 1
ATOM 2103 O O . THR A 1 269 ? -28.181 -17.887 7.631 1.00 30.97 269 THR A O 1
ATOM 2106 N N . THR A 1 270 ? -27.811 -19.964 6.875 1.00 27.31 270 THR A N 1
ATOM 2107 C CA . THR A 1 270 ? -28.020 -19.813 5.444 1.00 27.31 270 THR A CA 1
ATOM 2108 C C . THR A 1 270 ? -29.526 -19.869 5.224 1.00 27.31 270 THR A C 1
ATOM 2110 O O . THR A 1 270 ? -30.072 -20.806 4.655 1.00 27.31 270 THR A O 1
ATOM 2113 N N . THR A 1 271 ? -30.231 -18.840 5.689 1.00 27.08 271 THR A N 1
ATOM 2114 C CA . THR A 1 271 ? -31.414 -18.432 4.956 1.00 27.08 271 THR A CA 1
ATOM 2115 C C . THR A 1 271 ? -30.845 -17.898 3.659 1.00 27.08 271 THR A C 1
ATOM 2117 O O . THR A 1 271 ? -30.101 -16.916 3.647 1.00 27.08 271 THR A O 1
ATOM 2120 N N . SER A 1 272 ? -31.116 -18.601 2.570 1.00 27.25 272 SER A N 1
ATOM 2121 C CA . SER A 1 272 ? -31.026 -18.060 1.229 1.00 27.25 272 SER A CA 1
ATOM 2122 C C . SER A 1 272 ? -31.876 -16.788 1.168 1.00 27.25 272 SER A C 1
ATOM 2124 O O . SER A 1 272 ? -33.016 -16.815 0.712 1.00 27.25 272 SER A O 1
ATOM 2126 N N . HIS A 1 273 ? -31.338 -15.658 1.619 1.00 33.91 273 HIS A N 1
ATOM 2127 C CA . HIS A 1 273 ? -31.805 -14.355 1.194 1.00 33.91 273 HIS A CA 1
ATOM 2128 C C . HIS A 1 273 ? -31.296 -14.182 -0.241 1.00 33.91 273 HIS A C 1
ATOM 2130 O O . HIS A 1 273 ? -30.381 -13.415 -0.528 1.00 33.91 273 HIS A O 1
ATOM 2136 N N . GLN A 1 274 ? -31.929 -14.921 -1.166 1.00 26.86 274 GLN A N 1
ATOM 2137 C CA . GLN A 1 274 ? -32.322 -14.317 -2.436 1.00 26.86 274 GLN A CA 1
ATOM 2138 C C . GLN A 1 274 ? -32.790 -12.910 -2.097 1.00 26.86 274 GLN A C 1
ATOM 2140 O O . GLN A 1 274 ? -33.581 -12.803 -1.163 1.00 26.86 274 GLN A O 1
ATOM 2145 N N . ALA A 1 275 ? -32.254 -11.895 -2.780 1.00 29.94 275 ALA A N 1
ATOM 2146 C CA . ALA A 1 275 ? -32.626 -10.486 -2.676 1.00 29.94 275 ALA A CA 1
ATOM 2147 C C . ALA A 1 275 ? -34.071 -10.314 -2.174 1.00 29.94 275 ALA A C 1
ATOM 2149 O O . ALA A 1 275 ? -35.026 -10.292 -2.947 1.00 29.94 275 ALA A O 1
ATOM 2150 N N . SER A 1 276 ? -34.225 -10.291 -0.852 1.00 28.58 276 SER A N 1
ATOM 2151 C CA . SER A 1 276 ? -35.521 -10.232 -0.205 1.00 28.58 276 SER A CA 1
ATOM 2152 C C . SER A 1 276 ? -35.857 -8.765 -0.243 1.00 28.58 276 SER A C 1
ATOM 2154 O O . SER A 1 276 ? -35.057 -7.957 0.230 1.00 28.58 276 SER A O 1
ATOM 2156 N N . ALA A 1 277 ? -36.977 -8.443 -0.888 1.00 33.31 277 ALA A N 1
ATOM 2157 C CA . ALA A 1 277 ? -37.540 -7.109 -1.024 1.00 33.31 277 ALA A CA 1
ATOM 2158 C C . ALA A 1 277 ? -37.164 -6.216 0.164 1.00 33.31 277 ALA A C 1
ATOM 2160 O O . ALA A 1 277 ? -37.332 -6.663 1.299 1.00 33.31 277 ALA A O 1
ATOM 2161 N N . LYS A 1 278 ? -36.663 -4.994 -0.106 1.00 44.06 278 LYS A N 1
ATOM 2162 C CA . LYS A 1 278 ? -36.469 -3.926 0.892 1.00 44.06 278 LYS A CA 1
ATOM 2163 C C . LYS A 1 278 ? -37.565 -4.061 1.945 1.00 44.06 278 LYS A C 1
ATOM 2165 O O . LYS A 1 278 ? -38.720 -3.746 1.651 1.00 44.06 278 LYS A O 1
ATOM 2170 N N . ALA A 1 279 ? -37.229 -4.576 3.126 1.00 48.59 279 ALA A N 1
ATOM 2171 C CA . ALA A 1 279 ? -38.153 -4.562 4.240 1.00 48.59 279 ALA A CA 1
ATOM 2172 C C . ALA A 1 279 ? -38.300 -3.082 4.570 1.00 48.59 279 ALA A C 1
ATOM 2174 O O . ALA A 1 279 ? -37.425 -2.490 5.190 1.00 48.59 279 ALA A O 1
ATOM 2175 N N . THR A 1 280 ? -39.327 -2.436 4.020 1.00 60.19 280 THR A N 1
ATOM 2176 C CA . THR A 1 280 ? -39.606 -1.038 4.326 1.00 60.19 280 THR A CA 1
ATOM 2177 C C . THR A 1 280 ? -39.810 -0.974 5.831 1.00 60.19 280 THR A C 1
ATOM 2179 O O . THR A 1 280 ? -40.809 -1.502 6.322 1.00 60.19 280 THR A O 1
ATOM 2182 N N . ARG A 1 281 ? -38.835 -0.409 6.547 1.00 72.50 281 ARG A N 1
ATOM 2183 C CA . ARG A 1 281 ? -38.937 -0.071 7.966 1.00 72.50 281 ARG A CA 1
ATOM 2184 C C . ARG A 1 281 ? -40.025 0.979 8.083 1.00 72.50 281 ARG A C 1
ATOM 2186 O O . ARG A 1 281 ? -39.947 2.014 7.423 1.00 72.50 281 ARG A O 1
ATOM 2193 N N . ARG A 1 282 ? -41.075 0.698 8.847 1.00 68.81 282 ARG A N 1
ATOM 2194 C CA . ARG A 1 282 ? -42.241 1.585 8.918 1.00 68.81 282 ARG A CA 1
ATOM 2195 C C . ARG A 1 282 ? -42.569 1.892 10.380 1.00 68.81 282 ARG A C 1
ATOM 2197 O O . ARG A 1 282 ? -42.848 1.002 11.179 1.00 68.81 282 ARG A O 1
ATOM 2204 N N . LEU A 1 283 ? -42.506 3.180 10.713 1.00 79.75 283 LEU A N 1
ATOM 2205 C CA . LEU A 1 283 ? -42.990 3.780 11.958 1.00 79.75 283 LEU A CA 1
ATOM 2206 C C . LEU A 1 283 ? -43.741 5.051 11.591 1.00 79.75 283 LEU A C 1
ATOM 2208 O O . LEU A 1 283 ? -43.197 5.892 10.866 1.00 79.75 283 LEU A O 1
ATOM 2212 N N . SER A 1 284 ? -44.955 5.191 12.120 1.00 83.44 284 SER A N 1
ATOM 2213 C CA . SER A 1 284 ? -45.747 6.414 11.986 1.00 83.44 284 SER A CA 1
ATOM 2214 C C . SER A 1 284 ? -45.043 7.593 12.673 1.00 83.44 284 SER A C 1
ATOM 2216 O O . SER A 1 284 ? -44.211 7.400 13.563 1.00 83.44 284 SER A O 1
ATOM 2218 N N . ALA A 1 285 ? -45.387 8.831 12.305 1.00 83.25 285 ALA A N 1
ATOM 2219 C CA . ALA A 1 285 ? -44.860 10.019 12.987 1.00 83.25 285 ALA A CA 1
ATOM 2220 C C . ALA A 1 285 ? -45.149 9.992 14.501 1.00 83.25 285 ALA A C 1
ATOM 2222 O O . ALA A 1 285 ? -44.297 10.367 15.305 1.00 83.25 285 ALA A O 1
ATOM 2223 N N . THR A 1 286 ? -46.325 9.489 14.885 1.00 87.12 286 THR A N 1
ATOM 2224 C CA . THR A 1 286 ? -46.739 9.320 16.281 1.00 87.12 286 THR A CA 1
ATOM 2225 C C . THR A 1 286 ? -45.878 8.292 17.011 1.00 87.12 286 THR A C 1
ATOM 2227 O O . THR A 1 286 ? -45.449 8.550 18.133 1.00 87.12 286 THR A O 1
ATOM 2230 N N . ASP A 1 287 ? -45.560 7.163 16.371 1.00 88.81 287 ASP A N 1
ATOM 2231 C CA . ASP A 1 287 ? -44.702 6.129 16.959 1.00 88.81 287 ASP A CA 1
ATOM 2232 C C . ASP A 1 287 ? -43.262 6.631 17.117 1.00 88.81 287 ASP A C 1
ATOM 2234 O O . ASP A 1 287 ? -42.637 6.406 18.155 1.00 88.81 287 ASP A O 1
ATOM 2238 N N . ARG A 1 288 ? -42.741 7.355 16.112 1.00 89.38 288 ARG A N 1
ATOM 2239 C CA . ARG A 1 288 ? -41.415 7.996 16.180 1.00 89.38 288 ARG A CA 1
ATOM 2240 C C . ARG A 1 288 ? -41.336 8.942 17.379 1.00 89.38 288 ARG A C 1
ATOM 2242 O O . ARG A 1 288 ? -40.365 8.904 18.130 1.00 89.38 288 ARG A O 1
ATOM 2249 N N . GLU A 1 289 ? -42.370 9.753 17.581 1.00 90.44 289 GLU A N 1
ATOM 2250 C CA . GLU A 1 289 ? -42.448 10.686 18.703 1.00 90.44 289 GLU A CA 1
ATOM 2251 C C . GLU A 1 289 ? -42.577 9.966 20.055 1.00 90.44 289 GLU A C 1
ATOM 2253 O O . GLU A 1 289 ? -41.902 10.339 21.014 1.00 90.44 289 GLU A O 1
ATOM 2258 N N . ALA A 1 290 ? -43.365 8.889 20.135 1.00 91.25 290 ALA A N 1
ATOM 2259 C CA . ALA A 1 290 ? -43.506 8.090 21.352 1.00 91.25 290 ALA A CA 1
ATOM 2260 C C . ALA A 1 290 ? -42.169 7.471 21.797 1.00 91.25 290 ALA A C 1
ATOM 2262 O O . ALA A 1 290 ? -41.802 7.562 22.972 1.00 91.25 290 ALA A O 1
ATOM 2263 N N . VAL A 1 291 ? -41.408 6.893 20.858 1.00 93.06 291 VAL A N 1
ATOM 2264 C CA . VAL A 1 291 ? -40.060 6.375 21.137 1.00 93.06 291 VAL A CA 1
ATOM 2265 C C . VAL A 1 291 ? -39.131 7.518 21.554 1.00 93.06 291 VAL A C 1
ATOM 2267 O O . VAL A 1 291 ? -38.452 7.409 22.576 1.00 93.06 291 VAL A O 1
ATOM 2270 N N . ARG A 1 292 ? -39.141 8.642 20.823 1.00 93.75 292 ARG A N 1
ATOM 2271 C CA . ARG A 1 292 ? -38.307 9.817 21.120 1.00 93.75 292 ARG A CA 1
ATOM 2272 C C . ARG A 1 292 ? -38.524 10.336 22.543 1.00 93.75 292 ARG A C 1
ATOM 2274 O O . ARG A 1 292 ? -37.541 10.559 23.241 1.00 93.75 292 ARG A O 1
ATOM 2281 N N . ILE A 1 293 ? -39.776 10.482 22.985 1.00 94.50 293 ILE A N 1
ATOM 2282 C CA . ILE A 1 293 ? -40.125 10.975 24.329 1.00 94.50 293 ILE A CA 1
ATOM 2283 C C . ILE A 1 293 ? -39.580 10.050 25.422 1.00 94.50 293 ILE A C 1
ATOM 2285 O O . ILE A 1 293 ? -39.029 10.530 26.415 1.00 94.50 293 ILE A O 1
ATOM 2289 N N . VAL A 1 294 ? -39.712 8.731 25.255 1.00 95.38 294 VAL A N 1
ATOM 2290 C CA . VAL A 1 294 ? -39.237 7.761 26.254 1.00 95.38 294 VAL A CA 1
ATOM 2291 C C . VAL A 1 294 ? -37.713 7.768 26.348 1.00 95.38 294 VAL A C 1
ATOM 2293 O O . VAL A 1 294 ? -37.168 7.834 27.451 1.00 95.38 294 VAL A O 1
ATOM 2296 N N . ILE A 1 295 ? -37.008 7.765 25.213 1.00 95.88 295 ILE A N 1
ATOM 2297 C CA . ILE A 1 295 ? -35.538 7.793 25.212 1.00 95.88 295 ILE A CA 1
ATOM 2298 C C . ILE A 1 295 ? -35.006 9.149 25.701 1.00 95.88 295 ILE A C 1
ATOM 2300 O O . ILE A 1 295 ? -34.043 9.189 26.470 1.00 95.88 295 ILE A O 1
ATOM 2304 N N . GLU A 1 296 ? -35.687 10.252 25.375 1.00 95.12 296 GLU A N 1
ATOM 2305 C CA . GLU A 1 296 ? -35.375 11.581 25.904 1.00 95.12 296 GLU A CA 1
ATOM 2306 C C . GLU A 1 296 ? -35.544 11.631 27.425 1.00 95.12 296 GLU A C 1
ATOM 2308 O O . GLU A 1 296 ? -34.651 12.115 28.125 1.00 95.12 296 GLU A O 1
ATOM 2313 N N . LYS A 1 297 ? -36.645 11.090 27.966 1.00 94.81 297 LYS A N 1
ATOM 2314 C CA . LYS A 1 297 ? -36.865 10.984 29.416 1.00 94.81 297 LYS A CA 1
ATOM 2315 C C . LYS A 1 297 ? -35.761 10.154 30.074 1.00 94.81 297 LYS A C 1
ATOM 2317 O O . LYS A 1 297 ? -35.176 10.610 31.060 1.00 94.81 297 LYS A O 1
ATOM 2322 N N . PHE A 1 298 ? -35.430 8.994 29.505 1.00 95.56 298 PHE A N 1
ATOM 2323 C CA . PHE A 1 298 ? -34.350 8.137 29.993 1.00 95.56 298 PHE A CA 1
ATOM 2324 C C . PHE A 1 298 ? -33.005 8.881 30.026 1.00 95.56 298 PHE A C 1
ATOM 2326 O O . PHE A 1 298 ? -32.321 8.876 31.051 1.00 95.56 298 PHE A O 1
ATOM 2333 N N . ALA A 1 299 ? -32.631 9.575 28.950 1.00 95.31 299 ALA A N 1
ATOM 2334 C CA . ALA A 1 299 ? -31.371 10.310 28.880 1.00 95.31 299 ALA A CA 1
ATOM 2335 C C . ALA A 1 299 ? -31.330 11.494 29.867 1.00 95.31 299 ALA A C 1
ATOM 2337 O O . ALA A 1 299 ? -30.367 11.655 30.623 1.00 95.31 299 ALA A O 1
ATOM 2338 N N . THR A 1 300 ? -32.384 12.315 29.886 1.00 93.62 300 THR A N 1
ATOM 2339 C CA . THR A 1 300 ? -32.421 13.594 30.617 1.00 93.62 300 THR A CA 1
ATOM 2340 C C . THR A 1 300 ? -32.704 13.441 32.109 1.00 93.62 300 THR A C 1
ATOM 2342 O O . THR A 1 300 ? -32.090 14.144 32.908 1.00 93.62 300 THR A O 1
ATOM 2345 N N . LYS A 1 301 ? -33.606 12.538 32.514 1.00 91.81 301 LYS A N 1
ATOM 2346 C CA . LYS A 1 301 ? -34.031 12.397 33.918 1.00 91.81 301 LYS A CA 1
ATOM 2347 C C . LYS A 1 301 ? -33.323 11.257 34.633 1.00 91.81 301 LYS A C 1
ATOM 2349 O O . LYS A 1 301 ? -32.870 11.437 35.760 1.00 91.81 301 LYS A O 1
ATOM 2354 N N . ASN A 1 302 ? -33.202 10.101 33.986 1.00 93.75 302 ASN A N 1
ATOM 2355 C CA . ASN A 1 302 ? -32.671 8.898 34.623 1.00 93.75 302 ASN A CA 1
ATOM 2356 C C . ASN A 1 302 ? -31.145 8.855 34.531 1.00 93.75 302 ASN A C 1
ATOM 2358 O O . ASN A 1 302 ? -30.453 8.935 35.551 1.00 93.75 302 ASN A O 1
ATOM 2362 N N . LEU A 1 303 ? -30.614 8.759 33.308 1.00 94.81 303 LEU A N 1
ATOM 2363 C CA . LEU A 1 303 ? -29.188 8.582 33.040 1.00 94.81 303 LEU A CA 1
ATOM 2364 C C . LEU A 1 303 ? -28.360 9.738 33.596 1.00 94.81 303 LEU A C 1
ATOM 2366 O O . LEU A 1 303 ? -27.385 9.505 34.311 1.00 94.81 303 LEU A O 1
ATOM 2370 N N . THR A 1 304 ? -28.791 10.970 33.334 1.00 93.69 304 THR A N 1
ATOM 2371 C CA . THR A 1 304 ? -28.128 12.182 33.830 1.00 93.69 304 THR A CA 1
ATOM 2372 C C . THR A 1 304 ? -28.031 12.181 35.362 1.00 93.69 304 THR A C 1
ATOM 2374 O O . THR A 1 304 ? -26.928 12.289 35.897 1.00 93.69 304 THR A O 1
ATOM 2377 N N . ALA A 1 305 ? -29.133 11.952 36.088 1.00 92.69 305 ALA A N 1
ATOM 2378 C CA . ALA A 1 305 ? -29.133 11.955 37.557 1.00 92.69 305 ALA A CA 1
ATOM 2379 C C . ALA A 1 305 ? -28.226 10.867 38.164 1.00 92.69 305 ALA A C 1
ATOM 2381 O O . ALA A 1 305 ? -27.543 11.083 39.171 1.00 92.69 305 ALA A O 1
ATOM 2382 N N . HIS A 1 306 ? -28.185 9.686 37.548 1.00 93.38 306 HIS A N 1
ATOM 2383 C CA . HIS A 1 306 ? -27.279 8.622 37.970 1.00 93.38 306 HIS A CA 1
ATOM 2384 C C . HIS A 1 306 ? -25.816 8.979 37.740 1.00 93.38 306 HIS A C 1
ATOM 2386 O O . HIS A 1 306 ? -24.993 8.744 38.622 1.00 93.38 306 HIS A O 1
ATOM 2392 N N . VAL A 1 307 ? -25.492 9.562 36.587 1.00 94.19 307 VAL A N 1
ATOM 2393 C CA . VAL A 1 307 ? -24.127 9.970 36.244 1.00 94.19 307 VAL A CA 1
ATOM 2394 C C . VAL A 1 307 ? -23.641 11.065 37.190 1.00 94.19 307 VAL A C 1
ATOM 2396 O O . VAL A 1 307 ? -22.523 10.961 37.688 1.00 94.19 307 VAL A O 1
ATOM 2399 N N . GLU A 1 308 ? -24.481 12.044 37.544 1.00 93.25 308 GLU A N 1
ATOM 2400 C CA . GLU A 1 308 ? -24.154 13.044 38.576 1.00 93.25 308 GLU A CA 1
ATOM 2401 C C . GLU A 1 308 ? -23.829 12.392 39.920 1.00 93.25 308 GLU A C 1
ATOM 2403 O O . GLU A 1 308 ? -22.802 12.691 40.538 1.00 93.25 308 GLU A O 1
ATOM 2408 N N . LYS A 1 309 ? -24.678 11.457 40.368 1.00 92.50 309 LYS A N 1
ATOM 2409 C CA . LYS A 1 309 ? -24.457 10.715 41.614 1.00 92.50 309 LYS A CA 1
ATOM 2410 C C . LYS A 1 309 ? -23.144 9.934 41.563 1.00 92.50 309 LYS A C 1
ATOM 2412 O O . LYS A 1 309 ? -22.379 9.970 42.524 1.00 92.50 309 LYS A O 1
ATOM 2417 N N . LEU A 1 310 ? -22.875 9.259 40.449 1.00 92.44 310 LEU A N 1
ATOM 2418 C CA . LEU A 1 310 ? -21.693 8.428 40.243 1.00 92.44 310 LEU A CA 1
ATOM 2419 C C . LEU A 1 310 ? -20.415 9.273 40.232 1.00 92.44 310 LEU A C 1
ATOM 2421 O O . LEU A 1 310 ? -19.462 8.947 40.940 1.00 92.44 310 LEU A O 1
ATOM 2425 N N . MET A 1 311 ? -20.411 10.393 39.505 1.00 93.50 311 MET A N 1
ATOM 2426 C CA . MET A 1 311 ? -19.298 11.344 39.500 1.00 93.50 311 MET A CA 1
ATOM 2427 C C . MET A 1 311 ? -19.047 11.927 40.890 1.00 93.50 311 MET A C 1
ATOM 2429 O O . MET A 1 311 ? -17.893 12.004 41.310 1.00 93.50 311 MET A O 1
ATOM 2433 N N . ARG A 1 312 ? -20.101 12.296 41.631 1.00 92.00 312 ARG A N 1
ATOM 2434 C CA . ARG A 1 312 ? -19.971 12.796 43.006 1.00 92.00 312 ARG A CA 1
ATOM 2435 C C . ARG A 1 312 ? -19.342 11.746 43.920 1.00 92.00 312 ARG A C 1
ATOM 2437 O O . ARG A 1 312 ? -18.347 12.039 44.573 1.00 92.00 312 ARG A O 1
ATOM 2444 N N . THR A 1 313 ? -19.845 10.511 43.895 1.00 91.12 313 THR A N 1
ATOM 2445 C CA . THR A 1 313 ? -19.295 9.409 44.697 1.00 91.12 313 THR A CA 1
ATOM 2446 C C . THR A 1 313 ? -17.837 9.107 44.341 1.00 91.12 313 THR A C 1
ATOM 2448 O O . THR A 1 313 ? -17.010 8.976 45.239 1.00 91.12 313 THR A O 1
ATOM 2451 N N . LEU A 1 314 ? -17.478 9.046 43.055 1.00 90.56 314 LEU A N 1
ATOM 2452 C CA . LEU A 1 314 ? -16.083 8.852 42.636 1.00 90.56 314 LEU A CA 1
ATOM 2453 C C . LEU A 1 314 ? -15.188 10.033 43.050 1.00 90.56 314 LEU A C 1
ATOM 2455 O O . LEU A 1 314 ? -14.035 9.838 43.441 1.00 90.56 314 LEU A O 1
ATOM 2459 N N . THR A 1 315 ? -15.706 11.260 43.008 1.00 92.00 315 THR A N 1
ATOM 2460 C CA . THR A 1 315 ? -14.980 12.459 43.455 1.00 92.00 315 THR A CA 1
ATOM 2461 C C . THR A 1 315 ? -14.726 12.414 44.962 1.00 92.00 315 THR A C 1
ATOM 2463 O O . THR A 1 315 ? -13.603 12.644 45.402 1.00 92.00 315 THR A O 1
ATOM 2466 N N . GLU A 1 316 ? -15.724 12.040 45.763 1.00 89.62 316 GLU A N 1
ATOM 2467 C CA . GLU A 1 316 ? -15.583 11.849 47.212 1.00 89.62 316 GLU A CA 1
ATOM 2468 C C . GLU A 1 316 ? -14.585 10.728 47.539 1.00 89.62 316 GLU A C 1
ATOM 2470 O O . GLU A 1 316 ? -13.699 10.916 48.371 1.00 89.62 316 GLU A O 1
ATOM 2475 N N . GLN A 1 317 ? -14.663 9.588 46.842 1.00 85.94 317 GLN A N 1
ATOM 2476 C CA . GLN A 1 317 ? -13.748 8.455 47.030 1.00 85.94 317 GLN A CA 1
ATOM 2477 C C . GLN A 1 317 ? -12.293 8.819 46.702 1.00 85.94 317 GLN A C 1
ATOM 2479 O O . GLN A 1 317 ? -11.375 8.462 47.446 1.00 85.94 317 GLN A O 1
ATOM 2484 N N . THR A 1 318 ? -12.072 9.565 45.617 1.00 82.25 318 THR A N 1
ATOM 2485 C CA . THR A 1 318 ? -10.733 10.026 45.218 1.00 82.25 318 THR A CA 1
ATOM 2486 C C . THR A 1 318 ? -10.212 11.154 46.119 1.00 82.25 318 THR A C 1
ATOM 2488 O O . THR A 1 318 ? -9.012 11.204 46.402 1.00 82.25 318 THR A O 1
ATOM 2491 N N . ALA A 1 319 ? -11.084 12.029 46.633 1.00 79.69 319 ALA A N 1
ATOM 2492 C CA . ALA A 1 319 ? -10.723 13.114 47.549 1.00 79.69 319 ALA A CA 1
ATOM 2493 C C . ALA A 1 319 ? -10.425 12.624 48.977 1.00 79.69 319 ALA A C 1
ATOM 2495 O O . ALA A 1 319 ? -9.396 12.998 49.543 1.00 79.69 319 ALA A O 1
ATOM 2496 N N . ALA A 1 320 ? -11.264 11.747 49.541 1.00 70.25 320 ALA A N 1
ATOM 2497 C CA . ALA A 1 320 ? -11.107 11.201 50.893 1.00 70.25 320 ALA A CA 1
ATOM 2498 C C . ALA A 1 320 ? -9.748 10.508 51.082 1.00 70.25 320 ALA A C 1
ATOM 2500 O O . ALA A 1 320 ? -9.132 10.578 52.145 1.00 70.25 320 ALA A O 1
ATOM 2501 N N . ARG A 1 321 ? -9.223 9.897 50.017 1.00 63.50 321 ARG A N 1
ATOM 2502 C CA . ARG A 1 321 ? -7.936 9.193 50.050 1.00 63.50 321 ARG A CA 1
ATOM 2503 C C . ARG A 1 321 ? -6.724 10.120 49.925 1.00 63.50 321 ARG A C 1
ATOM 2505 O O . ARG A 1 321 ? -5.664 9.780 50.444 1.00 63.50 321 ARG A O 1
ATOM 2512 N N . ARG A 1 322 ? -6.876 11.325 49.354 1.00 57.84 322 ARG A N 1
ATOM 2513 C CA . ARG A 1 322 ? -5.829 12.369 49.386 1.00 57.84 322 ARG A CA 1
ATOM 2514 C C . ARG A 1 322 ? -5.623 12.961 50.787 1.00 57.84 322 ARG A C 1
ATOM 2516 O O . ARG A 1 322 ? -4.542 13.477 51.054 1.00 57.84 322 ARG A O 1
ATOM 2523 N N . GLY A 1 323 ? -6.634 12.884 51.659 1.00 45.41 323 GLY A N 1
ATOM 2524 C CA . GLY A 1 323 ? -6.584 13.396 53.035 1.00 45.41 323 GLY A CA 1
ATOM 2525 C C . GLY A 1 323 ? -5.931 12.456 54.055 1.00 45.41 323 GLY A C 1
ATOM 2526 O O . GLY A 1 323 ? -5.396 12.933 55.049 1.00 45.41 323 GLY A O 1
ATOM 2527 N N . ILE A 1 324 ? -5.929 11.141 53.807 1.00 49.94 324 ILE A N 1
ATOM 2528 C CA . ILE A 1 324 ? -5.423 10.133 54.763 1.00 49.94 324 ILE A CA 1
ATOM 2529 C C . ILE A 1 324 ? -3.958 9.754 54.473 1.00 49.94 324 ILE A C 1
ATOM 2531 O O . ILE A 1 324 ? -3.228 9.360 55.377 1.00 49.94 324 ILE A O 1
ATOM 2535 N N . ILE A 1 325 ? -3.492 9.923 53.228 1.00 48.12 325 ILE A N 1
ATOM 2536 C CA . ILE A 1 325 ? -2.108 9.637 52.813 1.00 48.12 325 ILE A CA 1
ATOM 2537 C C . ILE A 1 325 ? -1.613 10.802 51.946 1.00 48.12 325 ILE A C 1
ATOM 2539 O O . ILE A 1 325 ? -1.481 10.717 50.724 1.00 48.12 325 ILE A O 1
ATOM 2543 N N . GLY A 1 326 ? -1.398 11.951 52.585 1.00 36.38 326 GLY A N 1
ATOM 2544 C CA . GLY A 1 326 ? -0.792 13.111 51.943 1.00 36.38 326 GLY A CA 1
ATOM 2545 C C . GLY A 1 326 ? 0.638 12.796 51.496 1.00 36.38 326 GLY A C 1
ATOM 2546 O O . GLY A 1 326 ? 1.452 12.364 52.300 1.00 36.38 326 GLY A O 1
ATOM 2547 N N . ARG A 1 327 ? 0.912 13.000 50.202 1.00 44.78 327 ARG A N 1
ATOM 2548 C CA . ARG A 1 327 ? 2.227 13.206 49.559 1.00 44.78 327 ARG A CA 1
ATOM 2549 C C . ARG A 1 327 ? 3.451 12.628 50.305 1.00 44.78 327 ARG A C 1
ATOM 2551 O O . ARG A 1 327 ? 3.947 13.237 51.242 1.00 44.78 327 ARG A O 1
ATOM 2558 N N . SER A 1 328 ? 4.058 11.592 49.714 1.00 46.84 328 SER A N 1
ATOM 2559 C CA . SER A 1 328 ? 5.482 11.240 49.882 1.00 46.84 328 SER A CA 1
ATOM 2560 C C . SER A 1 328 ? 5.900 10.656 51.241 1.00 46.84 328 SER A C 1
ATOM 2562 O O . SER A 1 328 ? 6.490 11.379 52.031 1.00 46.84 328 SER A O 1
ATOM 2564 N N . LEU A 1 329 ? 5.771 9.333 51.449 1.00 37.84 329 LEU A N 1
ATOM 2565 C CA . LEU A 1 329 ? 6.658 8.599 52.383 1.00 37.84 329 LEU A CA 1
ATOM 2566 C C . LEU A 1 329 ? 6.997 7.134 52.007 1.00 37.84 329 LEU A C 1
ATOM 2568 O O . LEU A 1 329 ? 7.930 6.587 52.585 1.00 37.84 329 LEU A O 1
ATOM 2572 N N . THR A 1 330 ? 6.366 6.485 51.015 1.00 40.78 330 THR A N 1
ATOM 2573 C CA . THR A 1 330 ? 6.674 5.066 50.684 1.00 40.78 330 THR A CA 1
ATOM 2574 C C . THR A 1 330 ? 7.466 4.847 49.387 1.00 40.78 330 THR A C 1
ATOM 2576 O O . THR A 1 330 ? 8.089 3.798 49.223 1.00 40.78 330 THR A O 1
ATOM 2579 N N . SER A 1 331 ? 7.556 5.840 48.495 1.00 40.44 331 SER A N 1
ATOM 2580 C CA . SER A 1 331 ? 8.348 5.737 47.253 1.00 40.44 331 SER A CA 1
ATOM 2581 C C . SER A 1 331 ? 9.857 5.937 47.473 1.00 40.44 331 SER A C 1
ATOM 2583 O O . SER A 1 331 ? 10.666 5.431 46.699 1.00 40.44 331 SER A O 1
ATOM 2585 N N . GLY A 1 332 ? 10.252 6.639 48.544 1.00 35.44 332 GLY A N 1
ATOM 2586 C CA . GLY A 1 332 ? 11.661 6.863 48.901 1.00 35.44 332 GLY A CA 1
ATOM 2587 C C . GLY A 1 332 ? 12.337 5.663 49.574 1.00 35.44 332 GLY A C 1
ATOM 2588 O O . GLY A 1 332 ? 13.551 5.516 49.483 1.00 35.44 332 GLY A O 1
ATOM 2589 N N . VAL A 1 333 ? 11.563 4.767 50.196 1.00 38.34 333 VAL A N 1
ATOM 2590 C CA . VAL A 1 333 ? 12.107 3.647 50.987 1.00 38.34 333 VAL A CA 1
ATOM 2591 C C . VAL A 1 333 ? 12.330 2.389 50.135 1.00 38.34 333 VAL A C 1
ATOM 2593 O O . VAL A 1 333 ? 13.244 1.615 50.410 1.00 38.34 333 VAL A O 1
ATOM 2596 N N . LYS A 1 334 ? 11.603 2.220 49.017 1.00 40.88 334 LYS A N 1
ATOM 2597 C CA . LYS A 1 334 ? 11.852 1.110 48.074 1.00 40.88 334 LYS A CA 1
ATOM 2598 C C . LYS A 1 334 ? 13.166 1.244 47.294 1.00 40.88 334 LYS A C 1
ATOM 2600 O O . LYS A 1 334 ? 13.748 0.229 46.935 1.00 40.88 334 LYS A O 1
ATOM 2605 N N . LYS A 1 335 ? 13.679 2.464 47.084 1.00 45.47 335 LYS A N 1
ATOM 2606 C CA . LYS A 1 335 ? 14.980 2.683 46.418 1.00 45.47 335 LYS A CA 1
ATOM 2607 C C . LYS A 1 335 ? 16.193 2.513 47.342 1.00 45.47 335 LYS A C 1
ATOM 2609 O O . LYS A 1 335 ? 17.308 2.457 46.838 1.00 45.47 335 LYS A O 1
ATOM 2614 N N . TRP A 1 336 ? 16.000 2.408 48.659 1.00 41.16 336 TRP A N 1
ATOM 2615 C CA . TRP A 1 336 ? 17.105 2.251 49.616 1.00 41.16 336 TRP A CA 1
ATOM 2616 C C . TRP A 1 336 ? 17.282 0.815 50.138 1.00 41.16 336 TRP A C 1
ATOM 2618 O O . TRP A 1 336 ? 18.343 0.485 50.653 1.00 41.16 336 TRP A O 1
ATOM 2628 N N . LEU A 1 337 ? 16.288 -0.061 49.949 1.00 36.81 337 LEU A N 1
ATOM 2629 C CA . LEU A 1 337 ? 16.324 -1.463 50.399 1.00 36.81 337 LEU A CA 1
ATOM 2630 C C . LEU A 1 337 ? 16.541 -2.491 49.275 1.00 36.81 337 LEU A C 1
ATOM 2632 O O . LEU A 1 337 ? 16.546 -3.687 49.545 1.00 36.81 337 LEU A O 1
ATOM 2636 N N . GLN A 1 338 ? 16.732 -2.055 48.027 1.00 32.38 338 GLN A N 1
ATOM 2637 C CA . GLN A 1 338 ? 16.960 -2.954 46.891 1.00 32.38 338 GLN A CA 1
ATOM 2638 C C . GLN A 1 338 ? 18.343 -2.711 46.284 1.00 32.38 338 GLN A C 1
ATOM 2640 O O . GLN A 1 338 ? 18.493 -2.216 45.169 1.00 32.38 338 GLN A O 1
ATOM 2645 N N . SER A 1 339 ? 19.378 -3.034 47.058 1.00 31.44 339 SER A N 1
ATOM 2646 C CA . SER A 1 339 ? 20.724 -3.219 46.536 1.00 31.44 339 SER A CA 1
ATOM 2647 C C . SER A 1 339 ? 20.926 -4.679 46.123 1.00 31.44 339 SER A C 1
ATOM 2649 O O . SER A 1 339 ? 20.684 -5.611 46.886 1.00 31.44 339 SER A O 1
ATOM 2651 N N . SER A 1 340 ? 21.477 -4.825 44.918 1.00 32.41 340 SER A N 1
ATOM 2652 C CA . SER A 1 340 ? 22.233 -5.961 44.372 1.00 32.41 340 SER A CA 1
ATOM 2653 C C . SER A 1 340 ? 21.497 -7.192 43.795 1.00 32.41 340 SER A C 1
ATOM 2655 O O . SER A 1 340 ? 20.818 -7.939 44.484 1.00 32.41 340 SER A O 1
ATOM 2657 N N . GLN A 1 341 ? 21.827 -7.422 42.511 1.00 38.03 341 GLN A N 1
ATOM 2658 C CA . GLN A 1 341 ? 21.744 -8.640 41.686 1.00 38.03 341 GLN A CA 1
ATOM 2659 C C . GLN A 1 341 ? 20.436 -8.929 40.927 1.00 38.03 341 GLN A C 1
ATOM 2661 O O . GLN A 1 341 ? 19.560 -9.655 41.378 1.00 38.03 341 GLN A O 1
ATOM 2666 N N . THR A 1 342 ? 20.377 -8.458 39.677 1.00 30.44 342 THR A N 1
ATOM 2667 C CA . THR A 1 342 ? 19.805 -9.215 38.545 1.00 30.44 342 THR A CA 1
ATOM 2668 C C . THR A 1 342 ? 20.462 -8.747 37.234 1.00 30.44 342 THR A C 1
ATOM 2670 O O . THR A 1 342 ? 20.819 -7.570 37.131 1.00 30.44 342 THR A O 1
ATOM 2673 N N . PRO A 1 343 ? 20.704 -9.634 36.250 1.00 34.03 343 PRO A N 1
ATOM 2674 C CA . PRO A 1 343 ? 21.433 -9.291 35.032 1.00 34.03 343 PRO A CA 1
ATOM 2675 C C . PRO A 1 343 ? 20.579 -8.431 34.093 1.00 34.03 343 PRO A C 1
ATOM 2677 O O . PRO A 1 343 ? 19.374 -8.637 33.955 1.00 34.03 343 PRO A O 1
ATOM 2680 N N . ALA A 1 344 ? 21.224 -7.496 33.400 1.00 34.22 344 ALA A N 1
ATOM 2681 C CA . ALA A 1 344 ? 20.627 -6.710 32.328 1.00 34.22 344 ALA A CA 1
ATOM 2682 C C . ALA A 1 344 ? 20.325 -7.605 31.111 1.00 34.22 344 ALA A C 1
ATOM 2684 O O . ALA A 1 344 ? 21.202 -7.807 30.280 1.00 34.22 344 ALA A O 1
ATOM 2685 N N . ASN A 1 345 ? 19.124 -8.198 31.065 1.00 34.56 345 ASN A N 1
ATOM 2686 C CA . ASN A 1 345 ? 18.387 -8.621 29.857 1.00 34.56 345 ASN A CA 1
ATOM 2687 C C . ASN A 1 345 ? 17.109 -9.402 30.234 1.00 34.56 345 ASN A C 1
ATOM 2689 O O . ASN A 1 345 ? 16.960 -10.577 29.904 1.00 34.56 345 ASN A O 1
ATOM 2693 N N . GLN A 1 346 ? 16.158 -8.755 30.912 1.00 29.88 346 GLN A N 1
ATOM 2694 C CA . GLN A 1 346 ? 14.773 -9.240 30.959 1.00 29.88 346 GLN A CA 1
ATOM 2695 C C . GLN A 1 346 ? 13.824 -8.138 30.468 1.00 29.88 346 GLN A C 1
ATOM 2697 O O . GLN A 1 346 ? 14.016 -6.977 30.838 1.00 29.88 346 GLN A O 1
ATOM 2702 N N . PRO A 1 347 ? 12.824 -8.462 29.625 1.00 41.06 347 PRO A N 1
ATOM 2703 C CA . PRO A 1 347 ? 11.809 -7.499 29.218 1.00 41.06 347 PRO A CA 1
ATOM 2704 C C . PRO A 1 347 ? 11.030 -7.031 30.455 1.00 41.06 347 PRO A C 1
ATOM 2706 O O . PRO A 1 347 ? 10.615 -7.850 31.274 1.00 41.06 347 PRO A O 1
ATOM 2709 N N . GLN A 1 348 ? 10.863 -5.713 30.609 1.00 46.25 348 GLN A N 1
ATOM 2710 C CA . GLN A 1 348 ? 10.057 -5.129 31.685 1.00 46.25 348 GLN A CA 1
ATOM 2711 C C . GLN A 1 348 ? 8.650 -5.749 31.667 1.00 46.25 348 GLN A C 1
ATOM 2713 O O . GLN A 1 348 ? 8.010 -5.814 30.619 1.00 46.25 348 GLN A O 1
ATOM 2718 N N . ALA A 1 349 ? 8.176 -6.225 32.821 1.00 47.53 349 ALA A N 1
ATOM 2719 C CA . ALA A 1 349 ? 6.840 -6.792 32.954 1.00 47.53 349 ALA A CA 1
ATOM 2720 C C . ALA A 1 349 ? 5.768 -5.736 32.626 1.00 47.53 349 ALA A C 1
ATOM 2722 O O . ALA A 1 349 ? 5.830 -4.613 33.128 1.00 47.53 349 ALA A O 1
ATOM 2723 N N . ASN A 1 350 ? 4.771 -6.102 31.813 1.00 60.94 350 ASN A N 1
ATOM 2724 C CA . ASN A 1 350 ? 3.626 -5.242 31.514 1.00 60.94 350 ASN A CA 1
ATOM 2725 C C . ASN A 1 350 ? 2.852 -4.937 32.806 1.00 60.94 350 ASN A C 1
ATOM 2727 O O . ASN A 1 350 ? 2.185 -5.808 33.363 1.00 60.94 350 ASN A O 1
ATOM 2731 N N . ILE A 1 351 ? 2.941 -3.695 33.283 1.00 78.75 351 ILE A N 1
ATOM 2732 C CA . ILE A 1 351 ? 2.169 -3.200 34.428 1.00 78.75 351 ILE A CA 1
ATOM 2733 C C . ILE A 1 351 ? 0.687 -3.216 34.040 1.00 78.75 351 ILE A C 1
ATOM 2735 O O . ILE A 1 351 ? 0.308 -2.579 33.059 1.00 78.75 351 ILE A O 1
ATOM 2739 N N . SER A 1 352 ? -0.148 -3.925 34.802 1.00 83.19 352 SER A N 1
ATOM 2740 C CA . SER A 1 352 ? -1.607 -3.928 34.647 1.00 83.19 352 SER A CA 1
ATOM 2741 C C . SER A 1 352 ? -2.267 -3.498 35.956 1.00 83.19 352 SER A C 1
ATOM 2743 O O . SER A 1 352 ? -1.872 -3.948 37.035 1.00 83.19 352 SER A O 1
ATOM 2745 N N . TYR A 1 353 ? -3.240 -2.591 35.868 1.00 86.00 353 TYR A N 1
ATOM 2746 C CA . TYR A 1 353 ? -3.989 -2.089 37.015 1.00 86.00 353 TYR A CA 1
ATOM 2747 C C . TYR A 1 353 ? -5.322 -2.823 37.131 1.00 86.00 353 TYR A C 1
ATOM 2749 O O . TYR A 1 353 ? -6.031 -3.018 36.147 1.00 86.00 353 TYR A O 1
ATOM 2757 N N . SER A 1 354 ? -5.707 -3.175 38.359 1.00 87.19 354 SER A N 1
ATOM 2758 C CA . SER A 1 354 ? -7.096 -3.553 38.632 1.00 87.19 354 SER A CA 1
ATOM 2759 C C . SER A 1 354 ? -8.019 -2.366 38.343 1.00 87.19 354 SER A C 1
ATOM 2761 O O . SER A 1 354 ? -7.669 -1.228 38.653 1.00 87.19 354 SER A O 1
ATOM 2763 N N . ILE A 1 355 ? -9.221 -2.620 37.820 1.00 83.88 355 ILE A N 1
ATOM 2764 C CA . ILE A 1 355 ? -10.223 -1.573 37.556 1.00 83.88 355 ILE A CA 1
ATOM 2765 C C . ILE A 1 355 ? -10.623 -0.799 38.826 1.00 83.88 355 ILE A C 1
ATOM 2767 O O . ILE A 1 355 ? -11.026 0.359 38.755 1.00 83.88 355 ILE A O 1
ATOM 2771 N N . GLU A 1 356 ? -10.457 -1.422 39.995 1.00 85.81 356 GLU A N 1
ATOM 2772 C CA . GLU A 1 356 ? -10.715 -0.812 41.301 1.00 85.81 356 GLU A CA 1
ATOM 2773 C C . GLU A 1 356 ? -9.469 -0.173 41.939 1.00 85.81 356 GLU A C 1
ATOM 2775 O O . GLU A 1 356 ? -9.519 0.268 43.090 1.00 85.81 356 GLU A O 1
ATOM 2780 N N . SER A 1 357 ? -8.339 -0.102 41.223 1.00 89.06 357 SER A N 1
ATOM 2781 C CA . SER A 1 357 ? -7.176 0.663 41.684 1.00 89.06 357 SER A CA 1
ATOM 2782 C C . SER A 1 357 ? -7.503 2.157 41.740 1.00 89.06 357 SER A C 1
ATOM 2784 O O . SER A 1 357 ? -8.369 2.650 41.018 1.00 89.06 357 SER A O 1
ATOM 2786 N N . ASN A 1 358 ? -6.790 2.910 42.580 1.00 86.75 358 ASN A N 1
ATOM 2787 C CA . ASN A 1 358 ? -7.036 4.349 42.725 1.00 86.75 358 ASN A CA 1
ATOM 2788 C C . ASN A 1 358 ? -6.836 5.097 41.397 1.00 86.75 358 ASN A C 1
ATOM 2790 O O . ASN A 1 358 ? -7.602 6.000 41.061 1.00 86.75 358 ASN A O 1
ATOM 2794 N N . GLU A 1 359 ? -5.815 4.705 40.637 1.00 90.25 359 GLU A N 1
ATOM 2795 C CA . GLU A 1 359 ? -5.496 5.263 39.328 1.00 90.25 359 GLU A CA 1
ATOM 2796 C C . GLU A 1 359 ? -6.632 4.997 38.338 1.00 90.25 359 GLU A C 1
ATOM 2798 O O . GLU A 1 359 ? -7.077 5.915 37.648 1.00 90.25 359 GLU A O 1
ATOM 2803 N N . MET A 1 360 ? -7.163 3.771 38.312 1.00 91.38 360 MET A N 1
ATOM 2804 C CA . MET A 1 360 ? -8.254 3.408 37.409 1.00 91.38 360 MET A CA 1
ATOM 2805 C C . MET A 1 360 ? -9.606 3.982 37.836 1.00 91.38 360 MET A C 1
ATOM 2807 O O . MET A 1 360 ? -10.391 4.371 36.974 1.00 91.38 360 MET A O 1
ATOM 2811 N N . GLN A 1 361 ? -9.859 4.163 39.133 1.00 91.88 361 GLN A N 1
ATOM 2812 C CA . GLN A 1 361 ? -11.034 4.893 39.622 1.00 91.88 361 GLN A CA 1
ATOM 2813 C C . GLN A 1 361 ? -10.995 6.372 39.209 1.00 91.88 361 GLN A C 1
ATOM 2815 O O . GLN A 1 361 ? -12.012 6.925 38.784 1.00 91.88 361 GLN A O 1
ATOM 2820 N N . LEU A 1 362 ? -9.818 7.006 39.273 1.00 93.19 362 LEU A N 1
ATOM 2821 C CA . LEU A 1 362 ? -9.619 8.375 38.796 1.00 93.19 362 LEU A CA 1
ATOM 2822 C C . LEU A 1 362 ? -9.724 8.469 37.266 1.00 93.19 362 LEU A C 1
ATOM 2824 O O . LEU A 1 362 ? -10.334 9.407 36.750 1.00 93.19 362 LEU A O 1
ATOM 2828 N N . ARG A 1 363 ? -9.179 7.485 36.536 1.00 94.31 363 ARG A N 1
ATOM 2829 C CA . ARG A 1 363 ? -9.343 7.369 35.080 1.00 94.31 363 ARG A CA 1
ATOM 2830 C C . ARG A 1 363 ? -10.818 7.234 34.698 1.00 94.31 363 ARG A C 1
ATOM 2832 O O . ARG A 1 363 ? -11.266 7.947 33.808 1.00 94.31 363 ARG A O 1
ATOM 2839 N N . ARG A 1 364 ? -11.571 6.394 35.411 1.00 94.62 364 ARG A N 1
ATOM 2840 C CA . ARG A 1 364 ? -13.014 6.197 35.233 1.00 94.62 364 ARG A CA 1
ATOM 2841 C C . ARG A 1 364 ? -13.810 7.483 35.444 1.00 94.62 364 ARG A C 1
ATOM 2843 O O . ARG A 1 364 ? -14.675 7.800 34.636 1.00 94.62 364 ARG A O 1
ATOM 2850 N N . LEU A 1 365 ? -13.495 8.252 36.488 1.00 94.75 365 LEU A N 1
ATOM 2851 C CA . LEU A 1 365 ? -14.107 9.567 36.716 1.00 94.75 365 LEU A CA 1
ATOM 2852 C C . LEU A 1 365 ? -13.849 10.524 35.541 1.00 94.75 365 LEU A C 1
ATOM 2854 O O . LEU A 1 365 ? -14.762 11.222 35.104 1.00 94.75 365 LEU A O 1
ATOM 2858 N N . ALA A 1 366 ? -12.619 10.542 35.021 1.00 95.69 366 ALA A N 1
ATOM 2859 C CA . ALA A 1 366 ? -12.244 11.382 33.887 1.00 95.69 366 ALA A CA 1
ATOM 2860 C C . ALA A 1 366 ? -12.967 10.972 32.590 1.00 95.69 366 ALA A C 1
ATOM 2862 O O . ALA A 1 366 ? -13.508 11.831 31.897 1.00 95.69 366 ALA A O 1
ATOM 2863 N N . ASP A 1 367 ? -13.015 9.670 32.295 1.00 95.94 367 ASP A N 1
ATOM 2864 C CA . ASP A 1 367 ? -13.703 9.104 31.129 1.00 95.94 367 ASP A CA 1
ATOM 2865 C C . ASP A 1 367 ? -15.214 9.360 31.181 1.00 95.94 367 ASP A C 1
ATOM 2867 O O . ASP A 1 367 ? -15.803 9.768 30.181 1.00 95.94 367 ASP A O 1
ATOM 2871 N N . LEU A 1 368 ? -15.838 9.206 32.351 1.00 94.81 368 LEU A N 1
ATOM 2872 C CA . LEU A 1 368 ? -17.256 9.505 32.537 1.00 94.81 368 LEU A CA 1
ATOM 2873 C C . LEU A 1 368 ? -17.558 10.991 32.316 1.00 94.81 368 LEU A C 1
ATOM 2875 O O . LEU A 1 368 ? -18.485 11.331 31.587 1.00 94.81 368 LEU A O 1
ATOM 2879 N N . ALA A 1 369 ? -16.748 11.882 32.890 1.00 94.06 369 ALA A N 1
ATOM 2880 C CA . ALA A 1 369 ? -16.887 13.317 32.665 1.00 94.06 369 ALA A CA 1
ATOM 2881 C C . ALA A 1 369 ? -16.710 13.688 31.183 1.00 94.06 369 ALA A C 1
ATOM 2883 O O . ALA A 1 369 ? -17.447 14.524 30.659 1.00 94.06 369 ALA A O 1
ATOM 2884 N N . PHE A 1 370 ? -15.763 13.046 30.491 1.00 94.75 370 PHE A N 1
ATOM 2885 C CA . PHE A 1 370 ? -15.535 13.245 29.061 1.00 94.75 370 PHE A CA 1
ATOM 2886 C C . PHE A 1 370 ? -16.745 12.827 28.216 1.00 94.75 370 PHE A C 1
ATOM 2888 O O . PHE A 1 370 ? -17.175 13.591 27.352 1.00 94.75 370 PHE A O 1
ATOM 2895 N N . LEU A 1 371 ? -17.306 11.643 28.481 1.00 94.06 371 LEU A N 1
ATOM 2896 C CA . LEU A 1 371 ? -18.454 11.085 27.758 1.00 94.06 371 LEU A CA 1
ATOM 2897 C C . LEU A 1 371 ? -19.707 11.968 27.829 1.00 94.06 371 LEU A C 1
ATOM 2899 O O . LEU A 1 371 ? -20.521 11.946 26.910 1.00 94.06 371 LEU A O 1
ATOM 2903 N N . PHE A 1 372 ? -19.840 12.762 28.890 1.00 93.06 372 PHE A N 1
ATOM 2904 C CA . PHE A 1 372 ? -20.958 13.683 29.082 1.00 93.06 372 PHE A CA 1
ATOM 2905 C C . PHE A 1 372 ? -20.605 15.150 28.784 1.00 93.06 372 PHE A C 1
ATOM 2907 O O . PHE A 1 372 ? -21.390 16.050 29.066 1.00 93.06 372 PHE A O 1
ATOM 2914 N N . GLY A 1 373 ? -19.445 15.426 28.185 1.00 90.75 373 GLY A N 1
ATOM 2915 C CA . GLY A 1 373 ? -19.087 16.769 27.716 1.00 90.75 373 GLY A CA 1
ATOM 2916 C C . GLY A 1 373 ? -18.541 17.723 28.784 1.00 90.75 373 GLY A C 1
ATOM 2917 O O . GLY A 1 373 ? -18.323 18.898 28.497 1.00 90.75 373 GLY A O 1
ATOM 2918 N N . LEU A 1 374 ? -18.240 17.248 29.997 1.00 91.56 374 LEU A N 1
ATOM 2919 C CA . LEU A 1 374 ? -17.587 18.042 31.047 1.00 91.56 374 LEU A CA 1
ATOM 2920 C C . LEU A 1 374 ? -16.065 18.107 30.822 1.00 91.56 374 LEU A C 1
ATOM 2922 O O . LEU A 1 374 ? -15.265 17.691 31.664 1.00 91.56 374 LEU A O 1
ATOM 2926 N N . TYR A 1 375 ? -15.641 18.612 29.659 1.00 91.69 375 TYR A N 1
ATOM 2927 C CA . TYR A 1 375 ? -14.250 18.524 29.196 1.00 91.69 375 TYR A CA 1
ATOM 2928 C C . TYR A 1 375 ? -13.246 19.242 30.104 1.00 91.69 375 TYR A C 1
ATOM 2930 O O . TYR A 1 375 ? -12.127 18.757 30.277 1.00 91.69 375 TYR A O 1
ATOM 2938 N N . ALA A 1 376 ? -13.633 20.368 30.712 1.00 89.81 376 ALA A N 1
ATOM 2939 C CA . ALA A 1 376 ? -12.776 21.114 31.633 1.00 89.81 376 ALA A CA 1
ATOM 2940 C C . ALA A 1 376 ? -12.472 20.309 32.910 1.00 89.81 376 ALA A C 1
ATOM 2942 O O . ALA A 1 376 ? -11.308 20.170 33.297 1.00 89.81 376 ALA A O 1
ATOM 2943 N N . PHE A 1 377 ? -13.503 19.709 33.513 1.00 92.06 377 PHE A N 1
ATOM 2944 C CA . PHE A 1 377 ? -13.357 18.836 34.676 1.00 92.06 377 PHE A CA 1
ATOM 2945 C C . PHE A 1 377 ? -12.585 17.559 34.328 1.00 92.06 377 PHE A C 1
ATOM 2947 O O . PHE A 1 377 ? -11.612 17.216 35.007 1.00 92.06 377 PHE A O 1
ATOM 2954 N N . ALA A 1 378 ? -12.941 16.903 33.216 1.00 94.25 378 ALA A N 1
ATOM 2955 C CA . ALA A 1 378 ? -12.230 15.728 32.714 1.00 94.25 378 ALA A CA 1
ATOM 2956 C C . ALA A 1 378 ? -10.733 16.021 32.522 1.00 94.25 378 ALA A C 1
ATOM 2958 O O . ALA A 1 378 ? -9.882 15.223 32.917 1.00 94.25 378 ALA A O 1
ATOM 2959 N N . GLN A 1 379 ? -10.389 17.202 31.994 1.00 93.38 379 GLN A N 1
ATOM 2960 C CA . GLN A 1 379 ? -9.001 17.596 31.766 1.00 93.38 379 GLN A CA 1
ATOM 2961 C C . GLN A 1 379 ? -8.177 17.675 33.056 1.00 93.38 379 GLN A C 1
ATOM 2963 O O . GLN A 1 379 ? -7.009 17.274 33.082 1.00 93.38 379 GLN A O 1
ATOM 2968 N N . GLN A 1 380 ? -8.762 18.172 34.146 1.00 93.19 380 GLN A N 1
ATOM 2969 C CA . GLN A 1 380 ? -8.089 18.213 35.444 1.00 93.19 380 GLN A CA 1
ATOM 2970 C C . GLN A 1 380 ? -7.776 16.803 35.965 1.00 93.19 380 GLN A C 1
ATOM 2972 O O . GLN A 1 380 ? -6.674 16.555 36.473 1.00 93.19 380 GLN A O 1
ATOM 2977 N N . GLN A 1 381 ? -8.722 15.874 35.811 1.00 94.88 381 GLN A N 1
ATOM 2978 C CA . GLN A 1 381 ? -8.545 14.490 36.246 1.00 94.88 381 GLN A CA 1
ATOM 2979 C C . GLN A 1 381 ? -7.535 13.741 35.365 1.00 94.88 381 GLN A C 1
ATOM 2981 O O . GLN A 1 381 ? -6.608 13.130 35.903 1.00 94.88 381 GLN A O 1
ATOM 2986 N N . TYR A 1 382 ? -7.606 13.878 34.034 1.00 96.25 382 TYR A N 1
ATOM 2987 C CA . TYR A 1 382 ? -6.636 13.260 33.122 1.00 96.25 382 TYR A CA 1
ATOM 2988 C C . TYR A 1 382 ? -5.202 13.727 33.376 1.00 96.25 382 TYR A C 1
ATOM 2990 O O . TYR A 1 382 ? -4.288 12.906 33.430 1.00 96.25 382 TYR A O 1
ATOM 2998 N N . ARG A 1 383 ? -4.983 15.028 33.609 1.00 94.12 383 ARG A N 1
ATOM 2999 C CA . ARG A 1 383 ? -3.646 15.553 33.937 1.00 94.12 383 ARG A CA 1
ATOM 3000 C C . ARG A 1 383 ? -3.089 14.981 35.234 1.00 94.12 383 ARG A C 1
ATOM 3002 O O . ARG A 1 383 ? -1.870 14.892 35.376 1.00 94.12 383 ARG A O 1
ATOM 3009 N N . THR A 1 384 ? -3.967 14.648 36.175 1.00 93.56 384 THR A N 1
ATOM 3010 C CA . THR A 1 384 ? -3.570 14.083 37.461 1.00 93.56 384 THR A CA 1
ATOM 3011 C C . THR A 1 384 ? -3.202 12.612 37.301 1.00 93.56 384 THR A C 1
ATOM 3013 O O . THR A 1 384 ? -2.055 12.263 37.563 1.00 93.56 384 THR A O 1
ATOM 3016 N N . VAL A 1 385 ? -4.097 11.789 36.742 1.00 93.94 385 VAL A N 1
ATOM 3017 C CA . VAL A 1 385 ? -3.831 10.351 36.556 1.00 93.94 385 VAL A CA 1
ATOM 3018 C C . VAL A 1 385 ? -2.652 10.095 35.612 1.00 93.94 385 VAL A C 1
ATOM 3020 O O . VAL A 1 385 ? -1.855 9.191 35.834 1.00 93.94 385 VAL A O 1
ATOM 3023 N N . LYS A 1 386 ? -2.456 10.955 34.600 1.00 94.50 386 LYS A N 1
ATOM 3024 C CA . LYS A 1 386 ? -1.285 10.907 33.715 1.00 94.50 386 LYS A CA 1
ATOM 3025 C C . LYS A 1 386 ? 0.028 10.972 34.506 1.00 94.50 386 LYS A C 1
ATOM 3027 O O . LYS A 1 386 ? 0.956 10.236 34.185 1.00 94.50 386 LYS A O 1
ATOM 3032 N N . LYS A 1 387 ? 0.127 11.854 35.510 1.00 92.25 387 LYS A N 1
ATOM 3033 C CA . LYS A 1 387 ? 1.337 11.975 36.342 1.00 92.25 387 LYS A CA 1
ATOM 3034 C C . LYS A 1 387 ? 1.549 10.735 37.201 1.00 92.25 387 LYS A C 1
ATOM 3036 O O . LYS A 1 387 ? 2.688 10.329 37.389 1.00 92.25 387 LYS A O 1
ATOM 3041 N N . ASP A 1 388 ? 0.470 10.131 37.687 1.00 89.06 388 ASP A N 1
ATOM 3042 C CA . ASP A 1 388 ? 0.547 8.904 38.479 1.00 89.06 388 ASP A CA 1
ATOM 3043 C C . ASP A 1 388 ? 1.048 7.730 37.621 1.00 89.06 388 ASP A C 1
ATOM 3045 O O . ASP A 1 388 ? 1.955 7.011 38.035 1.00 89.06 388 ASP A O 1
ATOM 3049 N N . PHE A 1 389 ? 0.563 7.599 36.381 1.00 93.31 389 PHE A N 1
ATOM 3050 C CA . PHE A 1 389 ? 1.083 6.612 35.427 1.00 93.31 389 PHE A CA 1
ATOM 3051 C C . PHE A 1 389 ? 2.542 6.873 35.031 1.00 93.31 389 PHE A C 1
ATOM 3053 O O . PHE A 1 389 ? 3.317 5.927 34.924 1.00 93.31 389 PHE A O 1
ATOM 3060 N N . GLU A 1 390 ? 2.930 8.139 34.856 1.00 91.06 390 GLU A N 1
ATOM 3061 C CA . GLU A 1 390 ? 4.313 8.539 34.561 1.00 91.06 390 GLU A CA 1
ATOM 3062 C C . GLU A 1 390 ? 5.270 8.169 35.701 1.00 91.06 390 GLU A C 1
ATOM 3064 O O . GLU A 1 390 ? 6.328 7.595 35.458 1.00 91.06 390 GLU A O 1
ATOM 3069 N N . ASN A 1 391 ? 4.873 8.426 36.950 1.00 88.94 391 ASN A N 1
ATOM 3070 C CA . ASN A 1 391 ? 5.656 8.069 38.137 1.00 88.94 391 ASN A CA 1
ATOM 3071 C C . ASN A 1 391 ? 5.831 6.552 38.303 1.00 88.94 391 ASN A C 1
ATOM 3073 O O . ASN A 1 391 ? 6.809 6.114 38.908 1.00 88.94 391 ASN A O 1
ATOM 3077 N N . ASN A 1 392 ? 4.879 5.772 37.787 1.00 86.25 392 ASN A N 1
ATOM 3078 C CA . ASN A 1 392 ? 4.865 4.316 37.859 1.00 86.25 392 ASN A CA 1
ATOM 3079 C C . ASN A 1 392 ? 5.451 3.640 36.607 1.00 86.25 392 ASN A C 1
ATOM 3081 O O . ASN A 1 392 ? 5.417 2.417 36.533 1.00 86.25 392 ASN A O 1
ATOM 3085 N N . GLU A 1 393 ? 5.946 4.401 35.624 1.00 89.31 393 GLU A N 1
ATOM 3086 C CA . GLU A 1 393 ? 6.437 3.879 34.335 1.00 89.31 393 GLU A CA 1
ATOM 3087 C C . GLU A 1 393 ? 5.389 3.026 33.578 1.00 89.31 393 GLU A C 1
ATOM 3089 O O . GLU A 1 393 ? 5.712 2.141 32.786 1.00 89.31 393 GLU A O 1
ATOM 3094 N N . ALA A 1 394 ? 4.096 3.307 33.781 1.00 90.62 394 ALA A N 1
ATOM 3095 C CA . ALA A 1 394 ? 2.990 2.605 33.133 1.00 90.62 394 ALA A CA 1
ATOM 3096 C C . ALA A 1 394 ? 2.669 3.216 31.755 1.00 90.62 394 ALA A C 1
ATOM 3098 O O . ALA A 1 394 ? 1.619 3.832 31.552 1.00 90.62 394 ALA A O 1
ATOM 3099 N N . TYR A 1 395 ? 3.585 3.061 30.795 1.00 92.94 395 TYR A N 1
ATOM 3100 C CA . TYR A 1 395 ? 3.585 3.821 29.536 1.00 92.94 395 TYR A CA 1
ATOM 3101 C C . TYR A 1 395 ? 2.312 3.692 28.687 1.00 92.94 395 TYR A C 1
ATOM 3103 O O . TYR A 1 395 ? 1.863 4.694 28.134 1.00 92.94 395 TYR A O 1
ATOM 3111 N N . LEU A 1 396 ? 1.685 2.511 28.603 1.00 92.81 396 LEU A N 1
ATOM 3112 C CA . LEU A 1 396 ? 0.431 2.341 27.849 1.00 92.81 396 LEU A CA 1
ATOM 3113 C C . LEU A 1 396 ? -0.746 3.092 28.496 1.00 92.81 396 LEU A C 1
ATOM 3115 O O . LEU A 1 396 ? -1.520 3.739 27.794 1.00 92.81 396 LEU A O 1
ATOM 3119 N N . TYR A 1 397 ? -0.852 3.062 29.829 1.00 93.50 397 TYR A N 1
ATOM 3120 C CA . TYR A 1 397 ? -1.858 3.827 30.580 1.00 93.50 397 TYR A CA 1
ATOM 3121 C C . TYR A 1 397 ? -1.594 5.333 30.484 1.00 93.50 397 TYR A C 1
ATOM 3123 O O . TYR A 1 397 ? -2.506 6.144 30.314 1.00 93.50 397 TYR A O 1
ATOM 3131 N N . GLN A 1 398 ? -0.319 5.720 30.523 1.00 94.81 398 GLN A N 1
ATOM 3132 C CA . GLN A 1 398 ? 0.092 7.097 30.296 1.00 94.81 398 GLN A CA 1
ATOM 3133 C C . GLN A 1 398 ? -0.261 7.561 28.874 1.00 94.81 398 GLN A C 1
ATOM 3135 O O . GLN A 1 398 ? -0.691 8.700 28.704 1.00 94.81 398 GLN A O 1
ATOM 3140 N N . ALA A 1 399 ? -0.115 6.704 27.861 1.00 95.44 399 ALA A N 1
ATOM 3141 C CA . ALA A 1 399 ? -0.397 7.032 26.468 1.00 95.44 399 ALA A CA 1
ATOM 3142 C C . ALA A 1 399 ? -1.880 7.356 26.234 1.00 95.44 399 ALA A C 1
ATOM 3144 O O . ALA A 1 399 ? -2.196 8.407 25.674 1.00 95.44 399 ALA A O 1
ATOM 3145 N N . THR A 1 400 ? -2.796 6.519 26.732 1.00 93.81 400 THR A N 1
ATOM 3146 C CA . THR A 1 400 ? -4.243 6.783 26.639 1.00 93.81 400 THR A CA 1
ATOM 3147 C C . THR A 1 400 ? -4.663 7.979 27.500 1.00 93.81 400 THR A C 1
ATOM 3149 O O . THR A 1 400 ? -5.609 8.690 27.163 1.00 93.81 400 THR A O 1
ATOM 3152 N N . ALA A 1 401 ? -3.968 8.270 28.606 1.00 95.56 401 ALA A N 1
ATOM 3153 C CA . ALA A 1 401 ? -4.155 9.504 29.377 1.00 95.56 401 ALA A CA 1
ATOM 3154 C C . ALA A 1 401 ? -3.679 10.756 28.636 1.00 95.56 401 ALA A C 1
ATOM 3156 O O . ALA A 1 401 ? -4.363 11.779 28.670 1.00 95.56 401 ALA A O 1
ATOM 3157 N N . LEU A 1 402 ? -2.549 10.678 27.938 1.00 96.25 402 LEU A N 1
ATOM 3158 C CA . LEU A 1 402 ? -2.019 11.757 27.107 1.00 96.25 402 LEU A CA 1
ATOM 3159 C C . LEU A 1 402 ? -2.928 12.060 25.910 1.00 96.25 402 LEU A C 1
ATOM 3161 O O . LEU A 1 402 ? -3.200 13.231 25.648 1.00 96.25 402 LEU A O 1
ATOM 3165 N N . GLU A 1 403 ? -3.439 11.030 25.231 1.00 95.25 403 GLU A N 1
ATOM 3166 C CA . GLU A 1 403 ? -4.394 11.191 24.128 1.00 95.25 403 GLU A CA 1
ATOM 3167 C C . GLU A 1 403 ? -5.650 11.939 24.593 1.00 95.25 403 GLU A C 1
ATOM 3169 O O . GLU A 1 403 ? -6.056 12.926 23.975 1.00 95.25 403 GLU A O 1
ATOM 3174 N N . MET A 1 404 ? -6.217 11.545 25.737 1.00 95.50 404 MET A N 1
ATOM 3175 C CA . MET A 1 404 ? -7.380 12.237 26.293 1.00 95.50 404 MET A CA 1
ATOM 3176 C C . MET A 1 404 ? -7.052 13.645 26.789 1.00 95.50 404 MET A C 1
ATOM 3178 O O . MET A 1 404 ? -7.859 14.548 26.586 1.00 95.50 404 MET A O 1
ATOM 3182 N N . CYS A 1 405 ? -5.855 13.878 27.347 1.00 95.19 405 CYS A N 1
ATOM 3183 C CA . CYS A 1 405 ? -5.399 15.232 27.677 1.00 95.19 405 CYS A CA 1
ATOM 3184 C C . CYS A 1 405 ? -5.362 16.143 26.440 1.00 95.19 405 CYS A C 1
ATOM 3186 O O . CYS A 1 405 ? -5.625 17.343 26.551 1.00 95.19 405 CYS A O 1
ATOM 3188 N N . ALA A 1 406 ? -4.986 15.604 25.278 1.00 94.12 406 ALA A N 1
ATOM 3189 C CA . ALA A 1 406 ? -4.957 16.341 24.019 1.00 94.12 406 ALA A CA 1
ATOM 3190 C C . ALA A 1 406 ? -6.379 16.661 23.533 1.00 94.12 406 ALA A C 1
ATOM 3192 O O . ALA A 1 406 ? -6.666 17.814 23.212 1.00 94.12 406 ALA A O 1
ATOM 3193 N N . LEU A 1 407 ? -7.277 15.671 23.556 1.00 93.62 407 LEU A N 1
ATOM 3194 C CA . LEU A 1 407 ? -8.675 15.819 23.145 1.00 93.62 407 LEU A CA 1
ATOM 3195 C C . LEU A 1 407 ? -9.441 16.833 23.994 1.00 93.62 407 LEU A C 1
ATOM 3197 O O . LEU A 1 407 ? -10.071 17.728 23.442 1.00 93.62 407 LEU A O 1
ATOM 3201 N N . THR A 1 408 ? -9.366 16.746 25.321 1.00 93.25 408 THR A N 1
ATOM 3202 C CA . THR A 1 408 ? -10.041 17.708 26.207 1.00 93.25 408 THR A CA 1
ATOM 3203 C C . THR A 1 408 ? -9.461 19.115 26.094 1.00 93.25 408 THR A C 1
ATOM 3205 O O . THR A 1 408 ? -10.204 20.084 26.211 1.00 93.25 408 THR A O 1
ATOM 3208 N N . THR A 1 409 ? -8.154 19.258 25.835 1.00 91.12 409 THR A N 1
ATOM 3209 C CA . THR A 1 409 ? -7.546 20.576 25.563 1.00 91.12 409 THR A CA 1
ATOM 3210 C C . THR A 1 409 ? -8.100 21.178 24.275 1.00 91.12 409 THR A C 1
ATOM 3212 O O . THR A 1 409 ? -8.384 22.371 24.235 1.00 91.12 409 THR A O 1
ATOM 3215 N N . TYR A 1 410 ? -8.252 20.361 23.233 1.00 90.62 410 TYR A N 1
ATOM 3216 C CA . TYR A 1 410 ? -8.803 20.792 21.953 1.00 90.62 410 TYR A CA 1
ATOM 3217 C C . TYR A 1 410 ? -10.301 21.144 22.071 1.00 90.62 410 TYR A C 1
ATOM 3219 O O . TYR A 1 410 ? -10.702 22.227 21.654 1.00 90.62 410 TYR A O 1
ATOM 3227 N N . LEU A 1 411 ? -11.105 20.304 22.734 1.00 89.44 411 LEU A N 1
ATOM 3228 C CA . LEU A 1 411 ? -12.547 20.529 22.929 1.00 89.44 411 LEU A CA 1
ATOM 3229 C C . LEU A 1 411 ? -12.864 21.652 23.930 1.00 89.44 411 LEU A C 1
ATOM 3231 O O . LEU A 1 411 ? -13.911 22.278 23.842 1.00 89.44 411 LEU A O 1
ATOM 3235 N N . GLY A 1 412 ? -11.963 21.941 24.872 1.00 80.69 412 GLY A N 1
ATOM 3236 C CA . GLY A 1 412 ? -12.117 23.009 25.865 1.00 80.69 412 GLY A CA 1
ATOM 3237 C C . GLY A 1 412 ? -11.837 24.429 25.351 1.00 80.69 412 GLY A C 1
ATOM 3238 O O . GLY A 1 412 ? -11.681 25.329 26.172 1.00 80.69 412 GLY A O 1
ATOM 3239 N N . HIS A 1 413 ? -11.730 24.636 24.031 1.00 65.12 413 HIS A N 1
ATOM 3240 C CA . HIS A 1 413 ? -11.505 25.936 23.377 1.00 65.12 413 HIS A CA 1
ATOM 3241 C C . HIS A 1 413 ? -10.277 26.722 23.886 1.00 65.12 413 HIS A C 1
ATOM 3243 O O . HIS A 1 413 ? -10.353 27.912 24.195 1.00 65.12 413 HIS A O 1
ATOM 3249 N N . VAL A 1 414 ? -9.103 26.082 23.948 1.00 56.94 414 VAL A N 1
ATOM 3250 C CA . VAL A 1 414 ? -7.840 26.811 24.174 1.00 56.94 414 VAL A CA 1
ATOM 3251 C C . VAL A 1 414 ? -7.499 27.673 22.951 1.00 56.94 414 VAL A C 1
ATOM 3253 O O . VAL A 1 414 ? -7.705 27.257 21.814 1.00 56.94 414 VAL A O 1
ATOM 3256 N N . GLN A 1 415 ? -6.936 28.868 23.177 1.00 57.16 415 GLN A N 1
ATOM 3257 C CA . GLN A 1 415 ? -6.372 29.711 22.116 1.00 57.16 415 GLN A CA 1
ATOM 3258 C C . GLN A 1 415 ? -5.440 28.880 21.213 1.00 57.16 415 GLN A C 1
ATOM 3260 O O . GLN A 1 415 ? -4.396 28.394 21.654 1.00 57.16 415 GLN A O 1
ATOM 3265 N N . LEU A 1 416 ? -5.822 28.754 19.938 1.00 57.19 416 LEU A N 1
ATOM 3266 C CA . LEU A 1 416 ? -5.286 27.817 18.935 1.00 57.19 416 LEU A CA 1
ATOM 3267 C C . LEU A 1 416 ? -3.749 27.855 18.766 1.00 57.19 416 LEU A C 1
ATOM 3269 O O . LEU A 1 416 ? -3.153 26.898 18.285 1.00 57.19 416 LEU A O 1
ATOM 3273 N N . ARG A 1 417 ? -3.073 28.929 19.200 1.00 58.31 417 ARG A N 1
ATOM 3274 C CA . ARG A 1 417 ? -1.623 29.135 19.016 1.00 58.31 417 ARG A CA 1
ATOM 3275 C C . ARG A 1 417 ? -0.708 28.422 20.026 1.00 58.31 417 ARG A C 1
ATOM 3277 O O . ARG A 1 417 ? 0.504 28.486 19.850 1.00 58.31 417 ARG A O 1
ATOM 3284 N N . GLN A 1 418 ? -1.227 27.769 21.073 1.00 73.06 418 GLN A N 1
ATOM 3285 C CA . GLN A 1 418 ? -0.397 27.127 22.119 1.00 73.06 418 GLN A CA 1
ATOM 3286 C C . GLN A 1 418 ? -0.785 25.668 22.423 1.00 73.06 418 GLN A C 1
ATOM 3288 O O . GLN A 1 418 ? -0.593 25.189 23.543 1.00 73.06 418 GLN A O 1
ATOM 3293 N N . PHE A 1 419 ? -1.342 24.941 21.451 1.00 88.19 419 PHE A N 1
ATOM 3294 C CA . PHE A 1 419 ? -1.729 23.546 21.663 1.00 88.19 419 PHE A CA 1
ATOM 3295 C C . PHE A 1 419 ? -0.516 22.665 22.059 1.00 88.19 419 PHE A C 1
ATOM 3297 O O . PHE A 1 419 ? 0.519 22.699 21.385 1.00 88.19 419 PHE A O 1
ATOM 3304 N N . PRO A 1 420 ? -0.600 21.852 23.132 1.00 89.94 420 PRO A N 1
ATOM 3305 C CA . PRO A 1 420 ? 0.502 21.013 23.602 1.00 89.94 420 PRO A CA 1
ATOM 3306 C C . PRO A 1 420 ? 0.677 19.760 22.725 1.00 89.94 420 PRO A C 1
ATOM 3308 O O . PRO A 1 420 ? 0.310 18.655 23.117 1.00 89.94 420 PRO A O 1
ATOM 3311 N N . ILE A 1 421 ? 1.297 19.917 21.550 1.00 91.25 421 ILE A N 1
ATOM 3312 C CA . ILE A 1 421 ? 1.516 18.836 20.560 1.00 91.25 421 ILE A CA 1
ATOM 3313 C C . ILE A 1 421 ? 2.206 17.609 21.175 1.00 91.25 421 ILE A C 1
ATOM 3315 O O . ILE A 1 421 ? 1.893 16.478 20.810 1.00 91.25 421 ILE A O 1
ATOM 3319 N N . HIS A 1 422 ? 3.086 17.814 22.159 1.00 92.69 422 HIS A N 1
ATOM 3320 C CA . HIS A 1 422 ? 3.774 16.733 22.869 1.00 92.69 422 HIS A CA 1
ATOM 3321 C C . HIS A 1 422 ? 2.819 15.724 23.536 1.00 92.69 422 HIS A C 1
ATOM 3323 O O . HIS A 1 422 ? 3.218 14.587 23.770 1.00 92.69 422 HIS A O 1
ATOM 3329 N N . TYR A 1 423 ? 1.565 16.097 23.834 1.00 94.94 423 TYR A N 1
ATOM 3330 C CA . TYR A 1 423 ? 0.563 15.134 24.302 1.00 94.94 423 TYR A CA 1
ATOM 3331 C C . TYR A 1 423 ? 0.227 14.102 23.229 1.00 94.94 423 TYR A C 1
ATOM 3333 O O . TYR A 1 423 ? 0.272 12.907 23.502 1.00 94.94 423 TYR A O 1
ATOM 3341 N N . LEU A 1 424 ? -0.037 14.556 22.004 1.00 95.31 424 LEU A N 1
ATOM 3342 C CA . LEU A 1 424 ? -0.300 13.684 20.862 1.00 95.31 424 LEU A CA 1
ATOM 3343 C C . LEU A 1 424 ? 0.939 12.876 20.471 1.00 95.31 424 LEU A C 1
ATOM 3345 O O . LEU A 1 424 ? 0.854 11.674 20.234 1.00 95.31 424 LEU A O 1
ATOM 3349 N N . GLU A 1 425 ? 2.099 13.532 20.438 1.00 94.88 425 GLU A N 1
ATOM 3350 C CA . GLU A 1 425 ? 3.356 12.892 20.068 1.00 94.88 425 GLU A CA 1
ATOM 3351 C C . GLU A 1 425 ? 3.716 11.741 21.010 1.00 94.88 425 GLU A C 1
ATOM 3353 O O . GLU A 1 425 ? 3.977 10.630 20.546 1.00 94.88 425 GLU A O 1
ATOM 3358 N N . ASN A 1 426 ? 3.703 11.993 22.321 1.00 95.38 426 ASN A N 1
ATOM 3359 C CA . ASN A 1 426 ? 4.063 10.982 23.308 1.00 95.38 426 ASN A CA 1
ATOM 3360 C C . ASN A 1 426 ? 3.003 9.880 23.388 1.00 95.38 426 ASN A C 1
ATOM 3362 O O . ASN A 1 426 ? 3.372 8.717 23.509 1.00 95.38 426 ASN A O 1
ATOM 3366 N N . ALA A 1 427 ? 1.710 10.213 23.261 1.00 96.31 427 ALA A N 1
ATOM 3367 C CA . ALA A 1 427 ? 0.653 9.205 23.189 1.00 96.31 427 ALA A CA 1
ATOM 3368 C C . ALA A 1 427 ? 0.906 8.219 22.039 1.00 96.31 427 ALA A C 1
ATOM 3370 O O . ALA A 1 427 ? 0.945 7.009 22.253 1.00 96.31 427 ALA A O 1
ATOM 3371 N N . PHE A 1 428 ? 1.160 8.729 20.834 1.00 95.81 428 PHE A N 1
ATOM 3372 C CA . PHE A 1 428 ? 1.372 7.888 19.659 1.00 95.81 428 PHE A CA 1
ATOM 3373 C C . PHE A 1 428 ? 2.665 7.072 19.741 1.00 95.81 428 PHE A C 1
ATOM 3375 O O . PHE A 1 428 ? 2.658 5.873 19.467 1.00 95.81 428 PHE A O 1
ATOM 3382 N N . VAL A 1 429 ? 3.770 7.695 20.166 1.00 93.88 429 VAL A N 1
ATOM 3383 C CA . VAL A 1 429 ? 5.064 7.009 20.317 1.00 93.88 429 VAL A CA 1
ATOM 3384 C C . VAL A 1 429 ? 4.976 5.890 21.347 1.00 93.88 429 VAL A C 1
ATOM 3386 O O . VAL A 1 429 ? 5.443 4.789 21.070 1.00 93.88 429 VAL A O 1
ATOM 3389 N N . TYR A 1 430 ? 4.354 6.131 22.502 1.00 94.50 430 TYR A N 1
ATOM 3390 C CA . TYR A 1 430 ? 4.235 5.109 23.540 1.00 94.50 430 TYR A CA 1
ATOM 3391 C C . TYR A 1 430 ? 3.321 3.956 23.113 1.00 94.50 430 TYR A C 1
ATOM 3393 O O . TYR A 1 430 ? 3.655 2.802 23.371 1.00 94.50 430 TYR A O 1
ATOM 3401 N N . LEU A 1 431 ? 2.226 4.229 22.394 1.00 92.50 431 LEU A N 1
ATOM 3402 C CA . LEU A 1 431 ? 1.388 3.165 21.830 1.00 92.50 431 LEU A CA 1
ATOM 3403 C C . LEU A 1 431 ? 2.169 2.280 20.846 1.00 92.50 431 LEU A C 1
ATOM 3405 O O . LEU A 1 431 ? 2.020 1.064 20.883 1.00 92.50 431 LEU A O 1
ATOM 3409 N N . ILE A 1 432 ? 3.023 2.859 19.998 1.00 91.19 432 ILE A N 1
ATOM 3410 C CA . ILE A 1 432 ? 3.836 2.090 19.042 1.00 91.19 432 ILE A CA 1
ATOM 3411 C C . ILE A 1 432 ? 4.942 1.308 19.760 1.00 91.19 432 ILE A C 1
ATOM 3413 O O . ILE A 1 432 ? 5.121 0.117 19.517 1.00 91.19 432 ILE A O 1
ATOM 3417 N N . GLN A 1 433 ? 5.693 1.973 20.639 1.00 90.56 433 GLN A N 1
ATOM 3418 C CA . GLN A 1 433 ? 6.897 1.419 21.258 1.00 90.56 433 GLN A CA 1
ATOM 3419 C C . GLN A 1 433 ? 6.592 0.302 22.262 1.00 90.56 433 GLN A C 1
ATOM 3421 O O . GLN A 1 433 ? 7.357 -0.656 22.349 1.00 90.56 433 GLN A O 1
ATOM 3426 N N . TYR A 1 434 ? 5.489 0.414 23.004 1.00 88.62 434 TYR A N 1
ATOM 3427 C CA . TYR A 1 434 ? 5.129 -0.528 24.069 1.00 88.62 434 TYR A CA 1
ATOM 3428 C C . TYR A 1 434 ? 4.023 -1.514 23.656 1.00 88.62 434 TYR A C 1
ATOM 3430 O O . TYR A 1 434 ? 3.395 -2.126 24.514 1.00 88.62 434 TYR A O 1
ATOM 3438 N N . GLY A 1 435 ? 3.780 -1.687 22.349 1.00 82.44 435 GLY A N 1
ATOM 3439 C CA . GLY A 1 435 ? 2.886 -2.732 21.835 1.00 82.44 435 GLY A CA 1
ATOM 3440 C C . GLY A 1 435 ? 1.399 -2.495 22.118 1.00 82.44 435 GLY A C 1
ATOM 3441 O O . GLY A 1 435 ? 0.669 -3.432 22.438 1.00 82.44 435 GLY A O 1
ATOM 3442 N N . GLY A 1 436 ? 0.937 -1.248 22.018 1.00 82.88 436 GLY A N 1
ATOM 3443 C CA . GLY A 1 436 ? -0.482 -0.915 22.112 1.00 82.88 436 GLY A CA 1
ATOM 3444 C C . GLY A 1 436 ? -1.314 -1.629 21.041 1.00 82.88 436 GLY A C 1
ATOM 3445 O O . GLY A 1 436 ? -0.835 -1.913 19.940 1.00 82.88 436 GLY A O 1
ATOM 3446 N N . ARG A 1 437 ? -2.589 -1.909 21.346 1.00 87.88 437 ARG A N 1
ATOM 3447 C CA . ARG A 1 437 ? -3.502 -2.524 20.369 1.00 87.88 437 ARG A CA 1
ATOM 3448 C C . ARG A 1 437 ? -3.625 -1.633 19.132 1.00 87.88 437 ARG A C 1
ATOM 3450 O O . ARG A 1 437 ? -3.703 -0.407 19.240 1.00 87.88 437 ARG A O 1
ATOM 3457 N N . TYR A 1 438 ? -3.702 -2.250 17.952 1.00 89.00 438 TYR A N 1
ATOM 3458 C CA . TYR A 1 438 ? -3.776 -1.515 16.686 1.00 89.00 438 TYR A CA 1
ATOM 3459 C C . TYR A 1 438 ? -4.980 -0.563 16.624 1.00 89.00 438 TYR A C 1
ATOM 3461 O O . TYR A 1 438 ? -4.886 0.507 16.030 1.00 89.00 438 TYR A O 1
ATOM 3469 N N . THR A 1 439 ? -6.091 -0.911 17.281 1.00 88.88 439 THR A N 1
ATOM 3470 C CA . THR A 1 439 ? -7.292 -0.072 17.377 1.00 88.88 439 THR A CA 1
ATOM 3471 C C . THR A 1 439 ? -6.995 1.250 18.084 1.00 88.88 439 THR A C 1
ATOM 3473 O O . THR A 1 439 ? -7.393 2.306 17.595 1.00 88.88 439 THR A O 1
ATOM 3476 N N . SER A 1 440 ? -6.221 1.221 19.174 1.00 90.00 440 SER A N 1
ATOM 3477 C CA . SER A 1 440 ? -5.757 2.420 19.883 1.00 90.00 440 SER A CA 1
ATOM 3478 C C . SER A 1 440 ? -4.776 3.238 19.046 1.00 90.00 440 SER A C 1
ATOM 3480 O O . SER A 1 440 ? -4.866 4.463 19.031 1.00 90.00 440 SER A O 1
ATOM 3482 N N . ILE A 1 441 ? -3.870 2.581 18.313 1.00 92.12 441 ILE A N 1
ATOM 3483 C CA . ILE A 1 441 ? -2.919 3.258 17.416 1.00 92.12 441 ILE A CA 1
ATOM 3484 C C . ILE A 1 441 ? -3.673 4.011 16.314 1.00 92.12 441 ILE A C 1
ATOM 3486 O O . ILE A 1 441 ? -3.423 5.198 16.106 1.00 92.12 441 ILE A O 1
ATOM 3490 N N . VAL A 1 442 ? -4.620 3.353 15.637 1.00 90.81 442 VAL A N 1
ATOM 3491 C CA . VAL A 1 442 ? -5.434 3.972 14.581 1.00 90.81 442 VAL A CA 1
ATOM 3492 C C . VAL A 1 442 ? -6.282 5.104 15.149 1.00 90.81 442 VAL A C 1
ATOM 3494 O O . VAL A 1 442 ? -6.271 6.196 14.588 1.00 90.81 442 VAL A O 1
ATOM 3497 N N . ARG A 1 443 ? -6.963 4.898 16.283 1.00 90.81 443 ARG A N 1
ATOM 3498 C CA . ARG A 1 443 ? -7.744 5.959 16.938 1.00 90.81 443 ARG A CA 1
ATOM 3499 C C . ARG A 1 443 ? -6.880 7.186 17.239 1.00 90.81 443 ARG A C 1
ATOM 3501 O O . ARG A 1 443 ? -7.266 8.304 16.896 1.00 90.81 443 ARG A O 1
ATOM 3508 N N . CYS A 1 444 ? -5.698 6.973 17.816 1.00 93.44 444 CYS A N 1
ATOM 3509 C CA . CYS A 1 444 ? -4.757 8.045 18.118 1.00 93.44 444 CYS A CA 1
ATOM 3510 C C . CYS A 1 444 ? -4.303 8.761 16.836 1.00 93.44 444 CYS A C 1
ATOM 3512 O O . CYS A 1 444 ? -4.340 9.988 16.781 1.00 93.44 444 CYS A O 1
ATOM 3514 N N . ALA A 1 445 ? -3.975 8.021 15.772 1.00 93.38 445 ALA A N 1
ATOM 3515 C CA . ALA A 1 445 ? -3.625 8.586 14.468 1.00 93.38 445 ALA A CA 1
ATOM 3516 C C . ALA A 1 445 ? -4.752 9.452 13.875 1.00 93.38 445 ALA A C 1
ATOM 3518 O O . ALA A 1 445 ? -4.490 10.552 13.389 1.00 93.38 445 ALA A O 1
ATOM 3519 N N . VAL A 1 446 ? -6.010 9.013 13.959 1.00 90.88 446 VAL A N 1
ATOM 3520 C CA . VAL A 1 446 ? -7.170 9.803 13.510 1.00 90.88 446 VAL A CA 1
ATOM 3521 C C . VAL A 1 446 ? -7.333 11.068 14.331 1.00 90.88 446 VAL A C 1
ATOM 3523 O O . VAL A 1 446 ? -7.537 12.142 13.770 1.00 90.88 446 VAL A O 1
ATOM 3526 N N . ASN A 1 447 ? -7.226 10.960 15.655 1.00 91.94 447 ASN A N 1
ATOM 3527 C CA . ASN A 1 447 ? -7.311 12.115 16.540 1.00 91.94 447 ASN A CA 1
ATOM 3528 C C . ASN A 1 447 ? -6.187 13.120 16.238 1.00 91.94 447 ASN A C 1
ATOM 3530 O O . ASN A 1 447 ? -6.452 14.318 16.187 1.00 91.94 447 ASN A O 1
ATOM 3534 N N . ILE A 1 448 ? -4.971 12.645 15.946 1.00 94.50 448 ILE A N 1
ATOM 3535 C CA . ILE A 1 448 ? -3.853 13.472 15.473 1.00 94.50 448 ILE A CA 1
ATOM 3536 C C . ILE A 1 448 ? -4.214 14.192 14.176 1.00 94.50 448 ILE A C 1
ATOM 3538 O O . ILE A 1 448 ? -4.065 15.412 14.110 1.00 94.50 448 ILE A O 1
ATOM 3542 N N . CYS A 1 449 ? -4.697 13.461 13.166 1.00 92.44 449 CYS A N 1
ATOM 3543 C CA . CYS A 1 449 ? -5.087 14.037 11.880 1.00 92.44 449 CYS A CA 1
ATOM 3544 C C . CYS A 1 449 ? -6.156 15.111 12.066 1.00 92.44 449 CYS A C 1
ATOM 3546 O O . CYS A 1 449 ? -5.971 16.234 11.613 1.00 92.44 449 CYS A O 1
ATOM 3548 N N . ARG A 1 450 ? -7.252 14.783 12.759 1.00 90.19 450 ARG A N 1
ATOM 3549 C CA . ARG A 1 450 ? -8.386 15.692 12.952 1.00 90.19 450 ARG A CA 1
ATOM 3550 C C . ARG A 1 450 ? -7.958 16.966 13.675 1.00 90.19 450 ARG A C 1
ATOM 3552 O O . ARG A 1 450 ? -8.138 18.051 13.137 1.00 90.19 450 ARG A O 1
ATOM 3559 N N . ILE A 1 451 ? -7.333 16.829 14.847 1.00 91.94 451 ILE A N 1
ATOM 3560 C CA . ILE A 1 451 ? -6.942 17.979 15.672 1.00 91.94 451 ILE A CA 1
ATOM 3561 C C . ILE A 1 451 ? -5.941 18.857 14.919 1.00 91.94 451 ILE A C 1
ATOM 3563 O O . ILE A 1 451 ? -6.148 20.057 14.794 1.00 91.94 451 ILE A O 1
ATOM 3567 N N . LEU A 1 452 ? -4.850 18.288 14.400 1.00 92.50 452 LEU A N 1
ATOM 3568 C CA . LEU A 1 452 ? -3.784 19.101 13.816 1.00 92.50 452 LEU A CA 1
ATOM 3569 C C . LEU A 1 452 ? -4.152 19.684 12.448 1.00 92.50 452 LEU A C 1
ATOM 3571 O O . LEU A 1 452 ? -3.639 20.745 12.110 1.00 92.50 452 LEU A O 1
ATOM 3575 N N . LEU A 1 453 ? -5.033 19.051 11.668 1.00 92.06 453 LEU A N 1
ATOM 3576 C CA . LEU A 1 453 ? -5.529 19.655 10.428 1.00 92.06 453 LEU A CA 1
ATOM 3577 C C . LEU A 1 453 ? -6.468 20.830 10.698 1.00 92.06 453 LEU A C 1
ATOM 3579 O O . LEU A 1 453 ? -6.342 21.847 10.022 1.00 92.06 453 LEU A O 1
ATOM 3583 N N . GLU A 1 454 ? -7.348 20.728 11.696 1.00 90.62 454 GLU A N 1
ATOM 3584 C CA . GLU A 1 454 ? -8.200 21.851 12.110 1.00 90.62 454 GLU A CA 1
ATOM 3585 C C . GLU A 1 454 ? -7.404 23.001 12.738 1.00 90.62 454 GLU A C 1
ATOM 3587 O O . GLU A 1 454 ? -7.775 24.161 12.596 1.00 90.62 454 GLU A O 1
ATOM 3592 N N . LEU A 1 455 ? -6.272 22.698 13.381 1.00 89.38 455 LEU A N 1
ATOM 3593 C CA . LEU A 1 455 ? -5.313 23.701 13.854 1.00 89.38 455 LEU A CA 1
ATOM 3594 C C . LEU A 1 455 ? -4.422 24.276 12.734 1.00 89.38 455 LEU A C 1
ATOM 3596 O O . LEU A 1 455 ? -3.503 25.034 13.031 1.00 89.38 455 LEU A O 1
ATOM 3600 N N . GLU A 1 456 ? -4.653 23.912 11.467 1.00 91.25 456 GLU A N 1
ATOM 3601 C CA . GLU A 1 456 ? -3.852 24.326 10.303 1.00 91.25 456 GLU A CA 1
ATOM 3602 C C . GLU A 1 456 ? -2.366 23.909 10.382 1.00 91.25 456 GLU A C 1
ATOM 3604 O O . GLU A 1 456 ? -1.476 24.549 9.819 1.00 91.25 456 GLU A O 1
ATOM 3609 N N . MET A 1 457 ? -2.084 22.778 11.037 1.00 92.06 457 MET A N 1
ATOM 3610 C CA . MET A 1 457 ? -0.751 22.187 11.230 1.00 92.06 457 MET A CA 1
ATOM 3611 C C . MET A 1 457 ? -0.584 20.837 10.490 1.00 92.06 457 MET A C 1
ATOM 3613 O O . MET A 1 457 ? -0.237 19.814 11.095 1.00 92.06 457 MET A O 1
ATOM 3617 N N . PRO A 1 458 ? -0.804 20.773 9.156 1.00 94.31 458 PRO A N 1
ATOM 3618 C CA . PRO A 1 458 ? -0.765 19.520 8.393 1.00 94.31 458 PRO A CA 1
ATOM 3619 C C . PRO A 1 458 ? 0.633 18.888 8.342 1.00 94.31 458 PRO A C 1
ATOM 3621 O O . PRO A 1 458 ? 0.774 17.677 8.161 1.00 94.31 458 PRO A O 1
ATOM 3624 N N . ARG A 1 459 ? 1.695 19.691 8.494 1.00 94.19 459 ARG A N 1
ATOM 3625 C CA . ARG A 1 459 ? 3.080 19.207 8.460 1.00 94.19 459 ARG A CA 1
ATOM 3626 C C . ARG A 1 459 ? 3.411 18.401 9.712 1.00 94.19 459 ARG A C 1
ATOM 3628 O O . ARG A 1 459 ? 4.067 17.364 9.609 1.00 94.19 459 ARG A O 1
ATOM 3635 N N . GLU A 1 460 ? 2.991 18.891 10.867 1.00 93.50 460 GLU A N 1
ATOM 3636 C CA . GLU A 1 460 ? 3.174 18.259 12.166 1.00 93.50 460 GLU A CA 1
ATOM 3637 C C . GLU A 1 460 ? 2.335 16.985 12.248 1.00 93.50 460 GLU A C 1
ATOM 3639 O O . GLU A 1 460 ? 2.875 15.945 12.628 1.00 93.50 460 GLU A O 1
ATOM 3644 N N . ALA A 1 461 ? 1.083 17.029 11.769 1.00 95.19 461 ALA A N 1
ATOM 3645 C CA . ALA A 1 461 ? 0.227 15.851 11.624 1.00 95.19 461 ALA A CA 1
ATOM 3646 C C . ALA A 1 461 ? 0.931 14.751 10.829 1.00 95.19 461 ALA A C 1
ATOM 3648 O O . ALA A 1 461 ? 1.163 13.658 11.344 1.00 95.19 461 ALA A O 1
ATOM 3649 N N . ALA A 1 462 ? 1.373 15.078 9.611 1.00 94.94 462 ALA A N 1
ATOM 3650 C CA . ALA A 1 462 ? 2.083 14.134 8.766 1.00 94.94 462 ALA A CA 1
ATOM 3651 C C . ALA A 1 462 ? 3.331 13.587 9.478 1.00 94.94 462 ALA A C 1
ATOM 3653 O O . ALA A 1 462 ? 3.492 12.377 9.586 1.00 94.94 462 ALA A O 1
ATOM 3654 N N . SER A 1 463 ? 4.177 14.457 10.044 1.00 93.25 463 SER A N 1
ATOM 3655 C CA . SER A 1 463 ? 5.410 14.051 10.735 1.00 93.25 463 SER A CA 1
ATOM 3656 C C . SER A 1 463 ? 5.178 13.050 11.871 1.00 93.25 463 SER A C 1
ATOM 3658 O O . SER A 1 463 ? 6.009 12.164 12.064 1.00 93.25 463 SER A O 1
ATOM 3660 N N . LEU A 1 464 ? 4.078 13.164 12.618 1.00 94.75 464 LEU A N 1
ATOM 3661 C CA . LEU A 1 464 ? 3.744 12.207 13.674 1.00 94.75 464 LEU A CA 1
ATOM 3662 C C . LEU A 1 464 ? 3.299 10.859 13.103 1.00 94.75 464 LEU A C 1
ATOM 3664 O O . LEU A 1 464 ? 3.823 9.829 13.519 1.00 94.75 464 LEU A O 1
ATOM 3668 N N . LEU A 1 465 ? 2.407 10.859 12.110 1.00 95.06 465 LEU A N 1
ATOM 3669 C CA . LEU A 1 465 ? 1.883 9.633 11.492 1.00 95.06 465 LEU A CA 1
ATOM 3670 C C . LEU A 1 465 ? 2.991 8.795 10.845 1.00 95.06 465 LEU A C 1
ATOM 3672 O O . LEU A 1 465 ? 2.964 7.569 10.911 1.00 95.06 465 LEU A O 1
ATOM 3676 N N . THR A 1 466 ? 4.022 9.449 10.295 1.00 93.94 466 THR A N 1
ATOM 3677 C CA . THR A 1 466 ? 5.175 8.753 9.700 1.00 93.94 466 THR A CA 1
ATOM 3678 C C . THR A 1 466 ? 5.995 7.912 10.674 1.00 93.94 466 THR A C 1
ATOM 3680 O O . THR A 1 466 ? 6.805 7.100 10.228 1.00 93.94 466 THR A O 1
ATOM 3683 N N . LYS A 1 467 ? 5.796 8.080 11.989 1.00 92.94 467 LYS A N 1
ATOM 3684 C CA . LYS A 1 467 ? 6.440 7.242 13.007 1.00 92.94 467 LYS A CA 1
ATOM 3685 C C . LYS A 1 467 ? 5.924 5.801 12.977 1.00 92.94 467 LYS A C 1
ATOM 3687 O O . LYS A 1 467 ? 6.626 4.909 13.445 1.00 92.94 467 LYS A O 1
ATOM 3692 N N . LEU A 1 468 ? 4.741 5.561 12.404 1.00 92.00 468 LEU A N 1
ATOM 3693 C CA . LEU A 1 468 ? 4.213 4.216 12.212 1.00 92.00 468 LEU A CA 1
ATOM 3694 C C . LEU A 1 468 ? 4.809 3.572 10.954 1.00 92.00 468 LEU A C 1
ATOM 3696 O O . LEU A 1 468 ? 4.411 3.861 9.824 1.00 92.00 468 LEU A O 1
ATOM 3700 N N . THR A 1 469 ? 5.768 2.671 11.151 1.00 83.50 469 THR A N 1
ATOM 3701 C CA . THR A 1 469 ? 6.422 1.932 10.058 1.00 83.50 469 THR A CA 1
ATOM 3702 C C . THR A 1 469 ? 5.866 0.521 9.890 1.00 83.50 469 THR A C 1
ATOM 3704 O O . THR A 1 469 ? 5.731 0.040 8.760 1.00 83.50 469 THR A O 1
ATOM 3707 N N . ASN A 1 470 ? 5.540 -0.145 11.000 1.00 83.31 470 ASN A N 1
ATOM 3708 C CA . ASN A 1 470 ? 5.027 -1.507 11.020 1.00 83.31 470 ASN A CA 1
ATOM 3709 C C . ASN A 1 470 ? 4.147 -1.744 12.255 1.00 83.31 470 ASN A C 1
ATOM 3711 O O . ASN A 1 470 ? 4.447 -1.231 13.331 1.00 83.31 470 ASN A O 1
ATOM 3715 N N . VAL A 1 471 ? 3.110 -2.563 12.098 1.00 82.81 471 VAL A N 1
ATOM 3716 C CA . VAL A 1 471 ? 2.322 -3.147 13.190 1.00 82.81 471 VAL A CA 1
ATOM 3717 C C . VAL A 1 471 ? 2.271 -4.648 12.912 1.00 82.81 471 VAL A C 1
ATOM 3719 O O . VAL A 1 471 ? 1.871 -5.015 11.803 1.00 82.81 471 VAL A O 1
ATOM 3722 N N . PRO A 1 472 ? 2.713 -5.517 13.840 1.00 74.81 472 PRO A N 1
ATOM 3723 C CA . PRO A 1 472 ? 2.660 -6.962 13.638 1.00 74.81 472 PRO A CA 1
ATOM 3724 C C . PRO A 1 472 ? 1.247 -7.418 13.259 1.00 74.81 472 PRO A C 1
ATOM 3726 O O . PRO A 1 472 ? 0.278 -6.981 13.875 1.00 74.81 472 PRO A O 1
ATOM 3729 N N . GLU A 1 473 ? 1.148 -8.265 12.232 1.00 69.69 473 GLU A N 1
ATOM 3730 C CA . GLU A 1 473 ? -0.098 -8.915 11.786 1.00 69.69 473 GLU A CA 1
ATOM 3731 C C . GLU A 1 473 ? -1.244 -7.963 11.378 1.00 69.69 473 GLU A C 1
ATOM 3733 O O . GLU A 1 473 ? -2.390 -8.391 11.254 1.00 69.69 473 GLU A O 1
ATOM 3738 N N . ASN A 1 474 ? -0.971 -6.671 11.139 1.00 83.81 474 ASN A N 1
ATOM 3739 C CA . ASN A 1 474 ? -2.008 -5.722 10.728 1.00 83.81 474 ASN A CA 1
ATOM 3740 C C . ASN A 1 474 ? -1.520 -4.697 9.690 1.00 83.81 474 ASN A C 1
ATOM 3742 O O . ASN A 1 474 ? -1.335 -3.509 9.977 1.00 83.81 474 ASN A O 1
ATOM 3746 N N . ASP A 1 475 ? -1.343 -5.168 8.453 1.00 89.00 475 ASP A N 1
ATOM 3747 C CA . ASP A 1 475 ? -0.972 -4.330 7.307 1.00 89.00 475 ASP A CA 1
ATOM 3748 C C . ASP A 1 475 ? -2.025 -3.254 6.988 1.00 89.00 475 ASP A C 1
ATOM 3750 O O . ASP A 1 475 ? -1.653 -2.143 6.606 1.00 89.00 475 ASP A O 1
ATOM 3754 N N . LEU A 1 476 ? -3.316 -3.532 7.223 1.00 91.25 476 LEU A N 1
ATOM 3755 C CA . LEU A 1 476 ? -4.411 -2.578 6.997 1.00 91.25 476 LEU A CA 1
ATOM 3756 C C . LEU A 1 476 ? -4.231 -1.296 7.814 1.00 91.25 476 LEU A C 1
ATOM 3758 O O . LEU A 1 476 ? -4.355 -0.195 7.281 1.00 91.25 476 LEU A O 1
ATOM 3762 N N . CYS A 1 477 ? -3.881 -1.416 9.097 1.00 90.31 477 CYS A N 1
ATOM 3763 C CA . CYS A 1 477 ? -3.668 -0.251 9.958 1.00 90.31 477 CYS A CA 1
ATOM 3764 C C . CYS A 1 477 ? -2.517 0.624 9.467 1.00 90.31 477 CYS A C 1
ATOM 3766 O O . CYS A 1 477 ? -2.630 1.850 9.440 1.00 90.31 477 CYS A O 1
ATOM 3768 N N . VAL A 1 478 ? -1.416 -0.005 9.055 1.00 92.62 478 VAL A N 1
ATOM 3769 C CA . VAL A 1 478 ? -0.255 0.714 8.524 1.00 92.62 478 VAL A CA 1
ATOM 3770 C C . VAL A 1 478 ? -0.619 1.402 7.208 1.00 92.62 478 VAL A C 1
ATOM 3772 O O . VAL A 1 478 ? -0.288 2.574 7.038 1.00 92.62 478 VAL A O 1
ATOM 3775 N N . ALA A 1 479 ? -1.349 0.721 6.317 1.00 93.56 479 ALA A N 1
ATOM 3776 C CA . ALA A 1 479 ? -1.807 1.279 5.046 1.00 93.56 479 ALA A CA 1
ATOM 3777 C C . ALA A 1 479 ? -2.668 2.538 5.244 1.00 93.56 479 ALA A C 1
ATOM 3779 O O . ALA A 1 479 ? -2.429 3.563 4.603 1.00 93.56 479 ALA A O 1
ATOM 3780 N N . ILE A 1 480 ? -3.623 2.491 6.178 1.00 93.94 480 ILE A N 1
ATOM 3781 C CA . ILE A 1 480 ? -4.530 3.608 6.475 1.00 93.94 480 ILE A CA 1
ATOM 3782 C C . ILE A 1 480 ? -3.778 4.805 7.055 1.00 93.94 480 ILE A C 1
ATOM 3784 O O . ILE A 1 480 ? -3.914 5.922 6.558 1.00 93.94 480 ILE A O 1
ATOM 3788 N N . VAL A 1 481 ? -2.926 4.587 8.060 1.00 94.31 481 VAL A N 1
ATOM 3789 C CA . VAL A 1 481 ? -2.153 5.674 8.682 1.00 94.31 481 VAL A CA 1
ATOM 3790 C C . VAL A 1 481 ? -1.161 6.295 7.693 1.00 94.31 481 VAL A C 1
ATOM 3792 O O . VAL A 1 481 ? -0.974 7.512 7.690 1.00 94.31 481 VAL A O 1
ATOM 3795 N N . GLN A 1 482 ? -0.549 5.494 6.816 1.00 94.44 482 GLN A N 1
ATOM 3796 C CA . GLN A 1 482 ? 0.341 5.999 5.767 1.00 94.44 482 GLN A CA 1
ATOM 3797 C C . GLN A 1 482 ? -0.416 6.764 4.675 1.00 94.44 482 GLN A C 1
ATOM 3799 O O . GLN A 1 482 ? 0.089 7.784 4.203 1.00 94.44 482 GLN A O 1
ATOM 3804 N N . SER A 1 483 ? -1.631 6.336 4.326 1.00 93.06 483 SER A N 1
ATOM 3805 C CA . SER A 1 483 ? -2.515 7.067 3.406 1.00 93.06 483 SER A CA 1
ATOM 3806 C C . SER A 1 483 ? -2.895 8.435 3.974 1.00 93.06 483 SER A C 1
ATOM 3808 O O . SER A 1 483 ? -2.755 9.453 3.296 1.00 93.06 483 SER A O 1
ATOM 3810 N N . GLU A 1 484 ? -3.265 8.494 5.255 1.00 92.62 484 GLU A N 1
ATOM 3811 C CA . GLU A 1 484 ? -3.542 9.757 5.948 1.00 92.62 484 GLU A CA 1
ATOM 3812 C C . GLU A 1 484 ? -2.293 10.647 6.063 1.00 92.62 484 GLU A C 1
ATOM 3814 O O . GLU A 1 484 ? -2.373 11.865 5.875 1.00 92.62 484 GLU A O 1
ATOM 3819 N N . ALA A 1 485 ? -1.109 10.063 6.283 1.00 95.25 485 ALA A N 1
ATOM 3820 C CA . ALA A 1 485 ? 0.153 10.802 6.257 1.00 95.25 485 ALA A CA 1
ATOM 3821 C C . ALA A 1 485 ? 0.430 11.404 4.869 1.00 95.25 485 ALA A C 1
ATOM 3823 O O . ALA A 1 485 ? 0.841 12.565 4.768 1.00 95.25 485 ALA A O 1
ATOM 3824 N N . ALA A 1 486 ? 0.178 10.644 3.799 1.00 94.19 486 ALA A N 1
ATOM 3825 C CA . ALA A 1 486 ? 0.304 11.118 2.426 1.00 94.19 486 ALA A CA 1
ATOM 3826 C C . ALA A 1 486 ? -0.655 12.284 2.140 1.00 94.19 486 ALA A C 1
ATOM 3828 O O . ALA A 1 486 ? -0.220 13.320 1.626 1.00 94.19 486 ALA A O 1
ATOM 3829 N N . ARG A 1 487 ? -1.922 12.161 2.560 1.00 92.88 487 ARG A N 1
ATOM 3830 C CA . ARG A 1 487 ? -2.936 13.221 2.464 1.00 92.88 487 ARG A CA 1
ATOM 3831 C C . ARG A 1 487 ? -2.493 14.489 3.195 1.00 92.88 487 ARG A C 1
ATOM 3833 O O . ARG A 1 487 ? -2.477 15.568 2.600 1.00 92.88 487 ARG A O 1
ATOM 3840 N N . CYS A 1 488 ? -2.032 14.366 4.442 1.00 94.69 488 CYS A N 1
ATOM 3841 C CA . CYS A 1 488 ? -1.512 15.493 5.221 1.00 94.69 488 CYS A CA 1
ATOM 3842 C C . CYS A 1 488 ? -0.297 16.160 4.544 1.00 94.69 488 CYS A C 1
ATOM 3844 O O . CYS A 1 488 ? -0.223 17.389 4.475 1.00 94.69 488 CYS A O 1
ATOM 3846 N N . PHE A 1 489 ? 0.644 15.389 3.980 1.00 95.94 489 PHE A N 1
ATOM 3847 C CA . PHE A 1 489 ? 1.764 15.961 3.219 1.00 95.94 489 PHE A CA 1
ATOM 3848 C C . PHE A 1 489 ? 1.323 16.666 1.935 1.00 95.94 489 PHE A C 1
ATOM 3850 O O . PHE A 1 489 ? 1.943 17.668 1.565 1.00 95.94 489 PHE A O 1
ATOM 3857 N N . SER A 1 490 ? 0.284 16.171 1.260 1.00 93.38 490 SER A N 1
ATOM 3858 C CA . SER A 1 490 ? -0.276 16.820 0.072 1.00 93.38 490 SER A CA 1
ATOM 3859 C C . SER A 1 490 ? -0.866 18.188 0.426 1.00 93.38 490 SER A C 1
ATOM 3861 O O . SER A 1 490 ? -0.475 19.193 -0.174 1.00 93.38 490 SER A O 1
ATOM 3863 N N . ILE A 1 491 ? -1.678 18.259 1.492 1.00 93.81 491 ILE A N 1
ATOM 3864 C CA . ILE A 1 491 ? -2.228 19.516 2.037 1.00 93.81 491 ILE A CA 1
ATOM 3865 C C . ILE A 1 491 ? -1.097 20.478 2.434 1.00 93.81 491 ILE A C 1
ATOM 3867 O O . ILE A 1 491 ? -1.128 21.662 2.102 1.00 93.81 491 ILE A O 1
ATOM 3871 N N . ALA A 1 492 ? -0.027 19.965 3.052 1.00 93.88 492 ALA A N 1
ATOM 3872 C CA . ALA A 1 492 ? 1.169 20.738 3.396 1.00 93.88 492 ALA A CA 1
ATOM 3873 C C . ALA A 1 492 ? 2.049 21.136 2.185 1.00 93.88 492 ALA A C 1
ATOM 3875 O O . ALA A 1 492 ? 3.169 21.625 2.371 1.00 93.88 492 ALA A O 1
ATOM 3876 N N . LYS A 1 493 ? 1.598 20.901 0.943 1.00 93.06 493 LYS A N 1
ATOM 3877 C CA . LYS A 1 493 ? 2.329 21.174 -0.310 1.00 93.06 493 LYS A CA 1
ATOM 3878 C C . LYS A 1 493 ? 3.707 20.491 -0.362 1.00 93.06 493 LYS A C 1
ATOM 3880 O O . LYS A 1 493 ? 4.688 21.041 -0.869 1.00 93.06 493 LYS A O 1
ATOM 3885 N N . ARG A 1 494 ? 3.815 19.275 0.184 1.00 92.50 494 ARG A N 1
ATOM 3886 C CA . ARG A 1 494 ? 5.022 18.425 0.183 1.00 92.50 494 ARG A CA 1
ATOM 3887 C C . ARG A 1 494 ? 4.820 17.200 -0.710 1.00 92.50 494 ARG A C 1
ATOM 3889 O O . ARG A 1 494 ? 4.951 16.067 -0.257 1.00 92.50 494 ARG A O 1
ATOM 3896 N N . GLN A 1 495 ? 4.584 17.441 -1.999 1.00 89.19 495 GLN A N 1
ATOM 3897 C CA . GLN A 1 495 ? 4.187 16.410 -2.970 1.00 89.19 495 GLN A CA 1
ATOM 3898 C C . GLN A 1 495 ? 5.148 15.216 -3.073 1.00 89.19 495 GLN A C 1
ATOM 3900 O O . GLN A 1 495 ? 4.700 14.080 -3.180 1.00 89.19 495 GLN A O 1
ATOM 3905 N N . ARG A 1 496 ? 6.466 15.428 -2.929 1.00 88.06 496 ARG A N 1
ATOM 3906 C CA . ARG A 1 496 ? 7.443 14.318 -2.898 1.00 88.06 496 ARG A CA 1
ATOM 3907 C C . ARG A 1 496 ? 7.224 13.373 -1.715 1.00 88.06 496 ARG A C 1
ATOM 3909 O O . ARG A 1 496 ? 7.2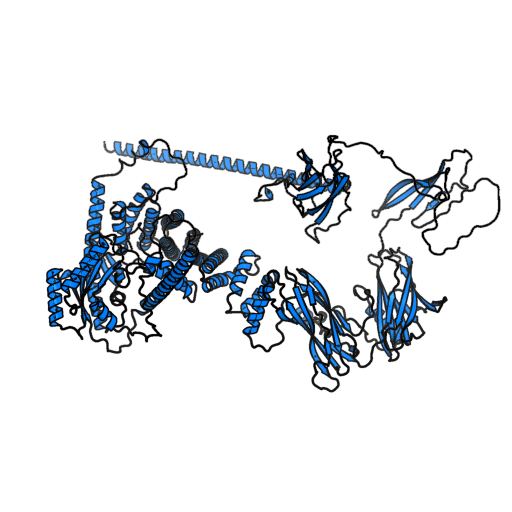91 12.163 -1.877 1.00 88.06 496 ARG A O 1
ATOM 3916 N N . LYS A 1 497 ? 6.965 13.925 -0.522 1.00 90.56 497 LYS A N 1
ATOM 3917 C CA . LYS A 1 497 ? 6.668 13.112 0.665 1.00 90.56 497 LYS A CA 1
ATOM 3918 C C . LYS A 1 497 ? 5.297 12.459 0.533 1.00 90.56 497 LYS A C 1
ATOM 3920 O O . LYS A 1 497 ? 5.182 11.279 0.822 1.00 90.56 497 LYS A O 1
ATOM 3925 N N . ALA A 1 498 ? 4.299 13.195 0.044 1.00 92.25 498 ALA A N 1
ATOM 3926 C CA . ALA A 1 498 ? 2.967 12.649 -0.212 1.00 92.25 498 ALA A CA 1
ATOM 3927 C C . ALA A 1 498 ? 3.024 11.432 -1.151 1.00 92.25 498 ALA A C 1
ATOM 3929 O O . ALA A 1 498 ? 2.495 10.373 -0.825 1.00 92.25 498 ALA A O 1
ATOM 3930 N N . SER A 1 499 ? 3.762 11.552 -2.256 1.00 89.69 499 SER A N 1
ATOM 3931 C CA . SER A 1 499 ? 3.966 10.472 -3.228 1.00 89.69 499 SER A CA 1
ATOM 3932 C C . SER A 1 499 ? 4.682 9.274 -2.601 1.00 89.69 499 SER A C 1
ATOM 3934 O O . SER A 1 499 ? 4.234 8.145 -2.752 1.00 89.69 499 SER A O 1
ATOM 3936 N N . PHE A 1 500 ? 5.734 9.515 -1.813 1.00 89.44 500 PHE A N 1
ATOM 3937 C CA . PHE A 1 500 ? 6.468 8.450 -1.125 1.00 89.44 500 PHE A CA 1
ATOM 3938 C C . PHE A 1 500 ? 5.592 7.662 -0.141 1.00 89.44 500 PHE A C 1
ATOM 3940 O O . PHE A 1 500 ? 5.593 6.434 -0.165 1.00 89.44 500 PHE A O 1
ATOM 3947 N N . TYR A 1 501 ? 4.806 8.347 0.696 1.00 92.56 501 TYR A N 1
ATOM 3948 C CA . TYR A 1 501 ? 3.901 7.672 1.632 1.00 92.56 501 TYR A CA 1
ATOM 3949 C C . TYR A 1 501 ? 2.708 7.008 0.933 1.00 92.56 501 TYR A C 1
ATOM 3951 O O . TYR A 1 501 ? 2.233 5.991 1.427 1.00 92.56 501 TYR A O 1
ATOM 3959 N N . SER A 1 502 ? 2.291 7.503 -0.238 1.00 91.56 502 SER A N 1
ATOM 3960 C CA . SER A 1 502 ? 1.280 6.832 -1.071 1.00 91.56 502 SER A CA 1
ATOM 3961 C C . SER A 1 502 ? 1.791 5.489 -1.601 1.00 91.56 502 SER A C 1
ATOM 3963 O O . SER A 1 502 ? 1.070 4.502 -1.535 1.00 91.56 502 SER A O 1
ATOM 3965 N N . VAL A 1 503 ? 3.057 5.410 -2.035 1.00 88.81 503 VAL A N 1
ATOM 3966 C CA . VAL A 1 503 ? 3.693 4.141 -2.447 1.00 88.81 503 VAL A CA 1
ATOM 3967 C C . VAL A 1 503 ? 3.797 3.160 -1.275 1.00 88.81 503 VAL A C 1
ATOM 3969 O O . VAL A 1 503 ? 3.512 1.974 -1.430 1.00 88.81 503 VAL A O 1
ATOM 3972 N N . LEU A 1 504 ? 4.187 3.636 -0.086 1.00 90.19 504 LEU A N 1
ATOM 3973 C CA . LEU A 1 504 ? 4.258 2.780 1.104 1.00 90.19 504 LEU A CA 1
ATOM 3974 C C . LEU A 1 504 ? 2.880 2.234 1.497 1.00 90.19 504 LEU A C 1
ATOM 3976 O O . LEU A 1 504 ? 2.759 1.036 1.755 1.00 90.19 504 LEU A O 1
ATOM 3980 N N . ALA A 1 505 ? 1.852 3.086 1.470 1.00 92.31 505 ALA A N 1
ATOM 3981 C CA . ALA A 1 505 ? 0.477 2.673 1.713 1.00 92.31 505 ALA A CA 1
ATOM 3982 C C . ALA A 1 505 ? 0.003 1.649 0.672 1.00 92.31 505 ALA A C 1
ATOM 3984 O O . ALA A 1 505 ? -0.556 0.622 1.047 1.00 92.31 505 ALA A O 1
ATOM 3985 N N . ALA A 1 506 ? 0.302 1.873 -0.613 1.00 88.88 506 ALA A N 1
ATOM 3986 C CA . ALA A 1 506 ? -0.036 0.952 -1.696 1.00 88.88 506 ALA A CA 1
ATOM 3987 C C . ALA A 1 506 ? 0.563 -0.445 -1.474 1.00 88.88 506 ALA A C 1
ATOM 3989 O O . ALA A 1 506 ? -0.151 -1.442 -1.544 1.00 88.88 506 ALA A O 1
ATOM 3990 N N . ASN A 1 507 ? 1.844 -0.520 -1.097 1.00 86.44 507 ASN A N 1
ATOM 3991 C CA . ASN A 1 507 ? 2.505 -1.788 -0.778 1.00 86.44 507 ASN A CA 1
ATOM 3992 C C . ASN A 1 507 ? 1.811 -2.530 0.378 1.00 86.44 507 ASN A C 1
ATOM 3994 O O . ASN A 1 507 ? 1.754 -3.758 0.382 1.00 86.44 507 ASN A O 1
ATOM 3998 N N . ARG A 1 508 ? 1.308 -1.799 1.380 1.00 90.50 508 ARG A N 1
ATOM 3999 C CA . ARG A 1 508 ? 0.589 -2.379 2.524 1.00 90.50 508 ARG A CA 1
ATOM 4000 C C . ARG A 1 508 ? -0.824 -2.822 2.148 1.00 90.50 508 ARG A C 1
ATOM 4002 O O . ARG A 1 508 ? -1.224 -3.903 2.559 1.00 90.50 508 ARG A O 1
ATOM 4009 N N . PHE A 1 509 ? -1.538 -2.057 1.321 1.00 90.31 509 PHE A N 1
ATOM 4010 C CA . PHE A 1 509 ? -2.830 -2.482 0.772 1.00 90.31 509 PHE A CA 1
ATOM 4011 C C . PHE A 1 509 ? -2.701 -3.732 -0.098 1.00 90.31 509 PHE A C 1
ATOM 4013 O O . PHE A 1 509 ? -3.520 -4.635 0.034 1.00 90.31 509 PHE A O 1
ATOM 4020 N N . PHE A 1 510 ? -1.654 -3.820 -0.922 1.00 84.75 510 PHE A N 1
ATOM 4021 C CA . PHE A 1 510 ? -1.386 -4.999 -1.745 1.00 84.75 510 PHE A CA 1
ATOM 4022 C C . PHE A 1 510 ? -1.106 -6.239 -0.886 1.00 84.75 510 PHE A C 1
ATOM 4024 O O . PHE A 1 510 ? -1.666 -7.298 -1.131 1.00 84.75 510 PHE A O 1
ATOM 4031 N N . LYS A 1 511 ? -0.303 -6.102 0.179 1.00 86.25 511 LYS A N 1
ATOM 4032 C CA . LYS A 1 511 ? -0.066 -7.187 1.153 1.00 86.25 511 LYS A CA 1
ATOM 4033 C C . LYS A 1 511 ? -1.320 -7.631 1.902 1.00 86.25 511 LYS A C 1
ATOM 4035 O O . LYS A 1 511 ? -1.365 -8.758 2.376 1.00 86.25 511 LYS A O 1
ATOM 4040 N N . ALA A 1 512 ? -2.291 -6.738 2.047 1.00 87.38 512 ALA A N 1
ATOM 4041 C CA . ALA A 1 512 ? -3.550 -7.013 2.718 1.00 87.38 512 ALA A CA 1
ATOM 4042 C C . ALA A 1 512 ? -4.671 -7.445 1.752 1.00 87.38 512 ALA A C 1
ATOM 4044 O O . ALA A 1 512 ? -5.832 -7.406 2.147 1.00 87.38 512 ALA A O 1
ATOM 4045 N N . ASP A 1 513 ? -4.337 -7.811 0.508 1.00 85.75 513 ASP A N 1
ATOM 4046 C CA . ASP A 1 513 ? -5.262 -8.233 -0.554 1.00 85.75 513 ASP A CA 1
ATOM 4047 C C . ASP A 1 513 ? -6.318 -7.183 -0.966 1.00 85.75 513 ASP A C 1
ATOM 4049 O O . ASP A 1 513 ? -7.384 -7.514 -1.490 1.00 85.75 513 ASP A O 1
ATOM 4053 N N . ILE A 1 514 ? -6.019 -5.886 -0.801 1.00 88.25 514 ILE A N 1
ATOM 4054 C CA . ILE A 1 514 ? -6.891 -4.774 -1.226 1.00 88.25 514 ILE A CA 1
ATOM 4055 C C . ILE A 1 514 ? -6.310 -4.079 -2.460 1.00 88.25 514 ILE A C 1
ATOM 4057 O O . ILE A 1 514 ? -5.903 -2.913 -2.440 1.00 88.25 514 ILE A O 1
ATOM 4061 N N . ASN A 1 515 ? -6.279 -4.821 -3.566 1.00 82.06 515 ASN A N 1
ATOM 4062 C CA . ASN A 1 515 ? -5.581 -4.418 -4.789 1.00 82.06 515 ASN A CA 1
ATOM 4063 C C . ASN A 1 515 ? -6.100 -3.104 -5.380 1.00 82.06 515 ASN A C 1
ATOM 4065 O O . ASN A 1 515 ? -5.302 -2.233 -5.711 1.00 82.06 515 ASN A O 1
ATOM 4069 N N . HIS A 1 516 ? -7.419 -2.916 -5.468 1.00 81.81 516 HIS A N 1
ATOM 4070 C CA . HIS A 1 516 ? -7.990 -1.721 -6.098 1.00 81.81 516 HIS A CA 1
ATOM 4071 C C . HIS A 1 516 ? -7.592 -0.416 -5.370 1.00 81.81 516 HIS A C 1
ATOM 4073 O O . HIS A 1 516 ? -7.284 0.581 -6.024 1.00 81.81 516 HIS A O 1
ATOM 4079 N N . LEU A 1 517 ? -7.505 -0.421 -4.030 1.00 87.00 517 LEU A N 1
ATOM 4080 C CA . LEU A 1 517 ? -7.003 0.730 -3.264 1.00 87.00 517 LEU A CA 1
ATOM 4081 C C . LEU A 1 517 ? -5.488 0.891 -3.399 1.00 87.00 517 LEU A C 1
ATOM 4083 O O . LEU A 1 517 ? -5.014 2.020 -3.519 1.00 87.00 517 LEU A O 1
ATOM 4087 N N . ALA A 1 518 ? -4.731 -0.211 -3.438 1.00 85.62 518 ALA A N 1
ATOM 4088 C CA . ALA A 1 518 ? -3.296 -0.160 -3.718 1.00 85.62 518 ALA A CA 1
ATOM 4089 C C . ALA A 1 518 ? -3.026 0.527 -5.066 1.00 85.62 518 ALA A C 1
ATOM 4091 O O . ALA A 1 518 ? -2.209 1.442 -5.158 1.00 85.62 518 ALA A O 1
ATOM 4092 N N . ILE A 1 519 ? -3.786 0.148 -6.093 1.00 76.75 519 ILE A N 1
ATOM 4093 C CA . ILE A 1 519 ? -3.725 0.734 -7.430 1.00 76.75 519 ILE A CA 1
ATOM 4094 C C . ILE A 1 519 ? -4.136 2.209 -7.411 1.00 76.75 519 ILE A C 1
ATOM 4096 O O . ILE A 1 519 ? -3.464 3.028 -8.034 1.00 76.75 519 ILE A O 1
ATOM 4100 N N . ALA A 1 520 ? -5.174 2.590 -6.664 1.00 82.81 520 ALA A N 1
ATOM 4101 C CA . ALA A 1 520 ? -5.545 3.997 -6.504 1.00 82.81 520 ALA A CA 1
ATOM 4102 C C . ALA A 1 520 ? -4.408 4.835 -5.878 1.00 82.81 520 ALA A C 1
ATOM 4104 O O . ALA A 1 520 ? -4.101 5.924 -6.370 1.00 82.81 520 ALA A O 1
ATOM 4105 N N . CYS A 1 521 ? -3.731 4.316 -4.845 1.00 86.50 521 CYS A N 1
ATOM 4106 C CA . CYS A 1 521 ? -2.553 4.950 -4.238 1.00 86.50 521 CYS A CA 1
ATOM 4107 C C . CYS A 1 521 ? -1.362 5.043 -5.209 1.00 86.50 521 CYS A C 1
ATOM 4109 O O . CYS A 1 521 ? -0.628 6.031 -5.219 1.00 86.50 521 CYS A O 1
ATOM 4111 N N . TYR A 1 522 ? -1.165 4.024 -6.039 1.00 81.88 522 TYR A N 1
ATOM 4112 C CA . TYR A 1 522 ? -0.146 4.011 -7.083 1.00 81.88 522 TYR A CA 1
ATOM 4113 C C . TYR A 1 522 ? -0.439 5.047 -8.177 1.00 81.88 522 TYR A C 1
ATOM 4115 O O . TYR A 1 522 ? 0.422 5.871 -8.497 1.00 81.88 522 TYR A O 1
ATOM 4123 N N . ARG A 1 523 ? -1.676 5.094 -8.684 1.00 77.81 523 ARG A N 1
ATOM 4124 C CA . ARG A 1 523 ? -2.129 6.085 -9.674 1.00 77.81 523 ARG A CA 1
ATOM 4125 C C . ARG A 1 523 ? -1.926 7.516 -9.173 1.00 77.81 523 ARG A C 1
ATOM 4127 O O . ARG A 1 523 ? -1.401 8.348 -9.910 1.00 77.81 523 ARG A O 1
ATOM 4134 N N . SER A 1 524 ? -2.242 7.804 -7.909 1.00 79.44 524 SER A N 1
ATOM 4135 C CA . SER A 1 524 ? -2.124 9.166 -7.361 1.00 79.44 524 SER A CA 1
ATOM 4136 C C . SER A 1 524 ? -0.683 9.700 -7.283 1.00 79.44 524 SER A C 1
ATOM 4138 O O . SER A 1 524 ? -0.483 10.914 -7.301 1.00 79.44 524 SER A O 1
ATOM 4140 N N . CYS A 1 525 ? 0.332 8.827 -7.244 1.00 81.69 525 CYS A N 1
ATOM 4141 C CA . CYS A 1 525 ? 1.748 9.213 -7.188 1.00 81.69 525 CYS A CA 1
ATOM 4142 C C . CYS A 1 525 ? 2.513 9.006 -8.507 1.00 81.69 525 CYS A C 1
ATOM 4144 O O . CYS A 1 525 ? 3.693 9.352 -8.601 1.00 81.69 525 CYS A O 1
ATOM 4146 N N . THR A 1 526 ? 1.838 8.497 -9.539 1.00 70.56 526 THR A N 1
ATOM 4147 C CA . THR A 1 526 ? 2.435 8.090 -10.818 1.00 70.56 526 THR A CA 1
ATOM 4148 C C . THR A 1 526 ? 3.139 9.253 -11.530 1.00 70.56 526 THR A C 1
ATOM 4150 O O . THR A 1 526 ? 4.327 9.160 -11.836 1.00 70.56 526 THR A O 1
ATOM 4153 N N . ALA A 1 527 ? 2.479 10.410 -11.657 1.00 70.50 527 ALA A N 1
ATOM 4154 C CA . ALA A 1 527 ? 3.050 11.611 -12.284 1.00 70.50 527 ALA A CA 1
ATOM 4155 C C . ALA A 1 527 ? 4.331 12.138 -11.599 1.00 70.50 527 ALA A C 1
ATOM 4157 O O . ALA A 1 527 ? 5.054 12.966 -12.158 1.00 70.50 527 ALA A O 1
ATOM 4158 N N . MET A 1 528 ? 4.609 11.703 -10.364 1.00 72.88 528 MET A N 1
ATOM 4159 C CA . MET A 1 528 ? 5.801 12.115 -9.630 1.00 72.88 528 MET A CA 1
ATOM 4160 C C . MET A 1 528 ? 7.004 11.199 -9.816 1.00 72.88 528 MET A C 1
ATOM 4162 O O . MET A 1 528 ? 8.120 11.669 -9.586 1.00 72.88 528 MET A O 1
ATOM 4166 N N . TYR A 1 529 ? 6.799 9.946 -10.223 1.00 68.50 529 TYR A N 1
ATOM 4167 C CA . TYR A 1 529 ? 7.867 8.953 -10.347 1.00 68.50 529 TYR A CA 1
ATOM 4168 C C . TYR A 1 529 ? 8.202 8.574 -11.794 1.00 68.50 529 TYR A C 1
ATOM 4170 O O . TYR A 1 529 ? 9.364 8.255 -12.039 1.00 68.50 529 TYR A O 1
ATOM 4178 N N . ILE A 1 530 ? 7.254 8.693 -12.731 1.00 59.50 530 ILE A N 1
ATOM 4179 C CA . ILE A 1 530 ? 7.509 8.517 -14.172 1.00 59.50 530 ILE A CA 1
ATOM 4180 C C . ILE A 1 530 ? 8.601 9.498 -14.646 1.00 59.50 530 ILE A C 1
ATOM 4182 O O . ILE A 1 530 ? 8.614 10.659 -14.225 1.00 59.50 530 ILE A O 1
ATOM 4186 N N . ASP A 1 531 ? 9.528 9.017 -15.483 1.00 54.19 531 ASP A N 1
ATOM 4187 C CA . ASP A 1 531 ? 10.663 9.738 -16.095 1.00 54.19 531 ASP A CA 1
ATOM 4188 C C . ASP A 1 531 ? 11.729 10.276 -15.122 1.00 54.19 531 ASP A C 1
ATOM 4190 O O . ASP A 1 531 ? 12.618 11.045 -15.504 1.00 54.19 531 ASP A O 1
ATOM 4194 N N . ARG A 1 532 ? 11.673 9.904 -13.834 1.00 56.59 532 ARG A N 1
ATOM 4195 C CA . ARG A 1 532 ? 12.591 10.439 -12.806 1.00 56.59 532 ARG A CA 1
ATOM 4196 C C . ARG A 1 532 ? 13.687 9.475 -12.356 1.00 56.59 532 ARG A C 1
ATOM 4198 O O . ARG A 1 532 ? 14.444 9.842 -11.456 1.00 56.59 532 ARG A O 1
ATOM 4205 N N . GLN A 1 533 ? 13.800 8.296 -12.974 1.00 49.94 533 GLN A N 1
ATOM 4206 C CA . GLN A 1 533 ? 14.840 7.285 -12.716 1.00 49.94 533 GLN A CA 1
ATOM 4207 C C . GLN A 1 533 ? 14.827 6.714 -11.281 1.00 49.94 533 GLN A C 1
ATOM 4209 O O . GLN A 1 533 ? 15.875 6.491 -10.670 1.00 49.94 533 GLN A O 1
ATOM 4214 N N . TRP A 1 534 ? 13.641 6.453 -10.717 1.00 53.03 534 TRP A N 1
ATOM 4215 C CA . TRP A 1 534 ? 13.487 5.783 -9.412 1.00 53.03 534 TRP A CA 1
ATOM 4216 C C . TRP A 1 534 ? 13.199 4.292 -9.624 1.00 53.03 534 TRP A C 1
ATOM 4218 O O . TRP A 1 534 ? 12.143 3.788 -9.241 1.00 53.03 534 TRP A O 1
ATOM 4228 N N . GLY A 1 535 ? 14.162 3.577 -10.217 1.00 48.69 535 GLY A N 1
ATOM 4229 C CA . GLY A 1 535 ? 13.947 2.250 -10.817 1.00 48.69 535 GLY A CA 1
ATOM 4230 C C . GLY A 1 535 ? 13.368 1.154 -9.907 1.00 48.69 535 GLY A C 1
ATOM 4231 O O . GLY A 1 535 ? 12.847 0.163 -10.403 1.00 48.69 535 GLY A O 1
ATOM 4232 N N . GLY A 1 536 ? 13.420 1.292 -8.578 1.00 52.50 536 GLY A N 1
ATOM 4233 C CA . GLY A 1 536 ? 12.744 0.363 -7.658 1.00 52.50 536 GLY A CA 1
ATOM 4234 C C . GLY A 1 536 ? 11.232 0.596 -7.544 1.00 52.50 536 GLY A C 1
ATOM 4235 O O . GLY A 1 536 ? 10.456 -0.355 -7.608 1.00 52.50 536 GLY A O 1
ATOM 4236 N N . ILE A 1 537 ? 10.823 1.860 -7.392 1.00 54.41 537 ILE A N 1
ATOM 4237 C CA . ILE A 1 537 ? 9.417 2.254 -7.215 1.00 54.41 537 ILE A CA 1
ATOM 4238 C C . ILE A 1 537 ? 8.683 2.181 -8.551 1.00 54.41 537 ILE A C 1
ATOM 4240 O O . ILE A 1 537 ? 7.575 1.661 -8.594 1.00 54.41 537 ILE A O 1
ATOM 4244 N N . GLU A 1 538 ? 9.321 2.627 -9.637 1.00 52.94 538 GLU A N 1
ATOM 4245 C CA . GLU A 1 538 ? 8.778 2.509 -10.994 1.00 52.94 538 GLU A CA 1
ATOM 4246 C C . GLU A 1 538 ? 8.422 1.065 -11.338 1.00 52.94 538 GLU A C 1
ATOM 4248 O O . GLU A 1 538 ? 7.290 0.784 -11.705 1.00 52.94 538 GLU A O 1
ATOM 4253 N N . ARG A 1 539 ? 9.347 0.118 -11.140 1.00 54.69 539 ARG A N 1
ATOM 4254 C CA . ARG A 1 539 ? 9.115 -1.294 -11.475 1.00 54.69 539 ARG A CA 1
ATOM 4255 C C . ARG A 1 539 ? 7.914 -1.888 -10.733 1.00 54.69 539 ARG A C 1
ATOM 4257 O O . ARG A 1 539 ? 7.101 -2.574 -11.347 1.00 54.69 539 ARG A O 1
ATOM 4264 N N . GLN A 1 540 ? 7.787 -1.629 -9.427 1.00 58.06 540 GLN A N 1
ATOM 4265 C CA . GLN A 1 540 ? 6.633 -2.090 -8.640 1.00 58.06 540 GLN A CA 1
ATOM 4266 C C . GLN A 1 540 ? 5.332 -1.399 -9.058 1.00 58.06 540 GLN A C 1
ATOM 4268 O O . GLN A 1 540 ? 4.290 -2.053 -9.119 1.00 58.06 540 GLN A O 1
ATOM 4273 N N . LEU A 1 541 ? 5.397 -0.100 -9.361 1.00 59.59 541 LEU A N 1
ATOM 4274 C CA . LEU A 1 541 ? 4.270 0.696 -9.832 1.00 59.59 541 LEU A CA 1
ATOM 4275 C C . LEU A 1 541 ? 3.743 0.147 -11.164 1.00 59.59 541 LEU A C 1
ATOM 4277 O O . LEU A 1 541 ? 2.563 -0.176 -11.268 1.00 59.59 541 LEU A O 1
ATOM 4281 N N . TYR A 1 542 ? 4.627 -0.046 -12.144 1.00 56.50 542 TYR A N 1
ATOM 4282 C CA . TYR A 1 542 ? 4.279 -0.603 -13.447 1.00 56.50 542 TYR A CA 1
ATOM 4283 C C . TYR A 1 542 ? 3.752 -2.034 -13.333 1.00 56.50 542 TYR A C 1
ATOM 4285 O O . TYR A 1 542 ? 2.690 -2.322 -13.872 1.00 56.50 542 TYR A O 1
ATOM 4293 N N . ALA A 1 543 ? 4.418 -2.917 -12.579 1.00 56.78 543 ALA A N 1
ATOM 4294 C CA . ALA A 1 543 ? 3.950 -4.293 -12.388 1.00 56.78 543 ALA A CA 1
ATOM 4295 C C . ALA A 1 543 ? 2.545 -4.360 -11.759 1.00 56.78 543 ALA A C 1
ATOM 4297 O O . ALA A 1 543 ? 1.729 -5.189 -12.158 1.00 56.78 543 ALA A O 1
ATOM 4298 N N . SER A 1 544 ? 2.246 -3.468 -10.808 1.00 57.06 544 SER A N 1
ATOM 4299 C CA . SER A 1 544 ? 0.943 -3.420 -10.133 1.00 57.06 544 SER A CA 1
ATOM 4300 C C . SER A 1 544 ? -0.151 -2.827 -11.023 1.00 57.06 544 SER A C 1
ATOM 4302 O O . SER A 1 544 ? -1.261 -3.352 -11.048 1.00 57.06 544 SER A O 1
ATOM 4304 N N . LEU A 1 545 ? 0.161 -1.779 -11.795 1.00 56.72 545 LEU A N 1
ATOM 4305 C CA . LEU A 1 545 ? -0.764 -1.177 -12.763 1.00 56.72 545 LEU A CA 1
ATOM 4306 C C . LEU A 1 545 ? -1.069 -2.119 -13.940 1.00 56.72 545 LEU A C 1
ATOM 4308 O O . LEU A 1 545 ? -2.198 -2.144 -14.414 1.00 56.72 545 LEU A O 1
ATOM 4312 N N . CYS A 1 546 ? -0.106 -2.943 -14.368 1.00 52.00 546 CYS A N 1
ATOM 4313 C CA . CYS A 1 546 ? -0.289 -3.925 -15.446 1.00 52.00 546 CYS A CA 1
ATOM 4314 C C . CYS A 1 546 ? -1.224 -5.091 -15.073 1.00 52.00 546 CYS A C 1
ATOM 4316 O O . CYS A 1 546 ? -1.746 -5.769 -15.958 1.00 52.00 546 CYS A O 1
ATOM 4318 N N . ASN A 1 547 ? -1.432 -5.344 -13.777 1.00 52.69 547 ASN A N 1
ATOM 4319 C CA . ASN A 1 547 ? -2.347 -6.380 -13.296 1.00 52.69 547 ASN A CA 1
ATOM 4320 C C . ASN A 1 547 ? -3.810 -5.899 -13.204 1.00 52.69 547 ASN A C 1
ATOM 4322 O O . ASN A 1 547 ? -4.705 -6.739 -13.113 1.00 52.69 547 ASN A O 1
ATOM 4326 N N . ASP A 1 548 ? -4.067 -4.585 -13.255 1.00 53.34 548 ASP A N 1
ATOM 4327 C CA . ASP A 1 548 ? -5.414 -4.004 -13.197 1.00 53.34 548 ASP A CA 1
ATOM 4328 C C . ASP A 1 548 ? -6.005 -3.877 -14.607 1.00 53.34 548 ASP A C 1
ATOM 4330 O O . ASP A 1 548 ? -5.807 -2.893 -15.318 1.00 53.34 548 ASP A O 1
ATOM 4334 N N . ALA A 1 549 ? -6.702 -4.923 -15.042 1.00 46.41 549 ALA A N 1
ATOM 4335 C CA . ALA A 1 549 ? -7.213 -5.122 -16.399 1.00 46.41 549 ALA A CA 1
ATOM 4336 C C . ALA A 1 549 ? -8.325 -4.144 -16.854 1.00 46.41 549 ALA A C 1
ATOM 4338 O O . ALA A 1 549 ? -9.011 -4.429 -17.834 1.00 46.41 549 ALA A O 1
ATOM 4339 N N . SER A 1 550 ? -8.542 -3.014 -16.175 1.00 46.34 550 SER A N 1
ATOM 4340 C CA . SER A 1 550 ? -9.639 -2.094 -16.502 1.00 46.34 550 SER A CA 1
ATOM 4341 C C . SER A 1 550 ? -9.298 -1.062 -17.579 1.00 46.34 550 SER A C 1
ATOM 4343 O O . SER A 1 550 ? -10.217 -0.477 -18.138 1.00 46.34 550 SER A O 1
ATOM 4345 N N . ASP A 1 551 ? -8.013 -0.809 -17.861 1.00 44.94 551 ASP A N 1
ATOM 4346 C CA . ASP A 1 551 ? -7.604 0.320 -18.710 1.00 44.94 551 ASP A CA 1
ATOM 4347 C C . ASP A 1 551 ? -6.360 -0.013 -19.561 1.00 44.94 551 ASP A C 1
ATOM 4349 O O . ASP A 1 551 ? -5.256 0.497 -19.360 1.00 44.94 551 ASP A O 1
ATOM 4353 N N . ALA A 1 552 ? -6.529 -0.948 -20.506 1.00 43.66 552 ALA A N 1
ATOM 4354 C CA . ALA A 1 552 ? -5.450 -1.483 -21.346 1.00 43.66 552 ALA A CA 1
ATOM 4355 C C . ALA A 1 552 ? -4.759 -0.418 -22.223 1.00 43.66 552 ALA A C 1
ATOM 4357 O O . ALA A 1 552 ? -3.580 -0.553 -22.540 1.00 43.66 552 ALA A O 1
ATOM 4358 N N . THR A 1 553 ? -5.463 0.656 -22.587 1.00 40.09 553 THR A N 1
ATOM 4359 C CA . THR A 1 553 ? -4.937 1.780 -23.379 1.00 40.09 553 THR A CA 1
ATOM 4360 C C . THR A 1 553 ? -3.922 2.620 -22.607 1.00 40.09 553 THR A C 1
ATOM 4362 O O . THR A 1 553 ? -2.890 2.990 -23.156 1.00 40.09 553 THR A O 1
ATOM 4365 N N . SER A 1 554 ? -4.158 2.838 -21.314 1.00 45.72 554 SER A N 1
ATOM 4366 C CA . SER A 1 554 ? -3.295 3.633 -20.431 1.00 45.72 554 SER A CA 1
ATOM 4367 C C . SER A 1 554 ? -1.981 2.911 -20.092 1.00 45.72 554 SER A C 1
ATOM 4369 O O . SER A 1 554 ? -0.973 3.550 -19.806 1.00 45.72 554 SER A O 1
ATOM 4371 N N . ALA A 1 555 ? -1.970 1.574 -20.151 1.00 45.72 555 ALA A N 1
ATOM 4372 C CA . ALA A 1 555 ? -0.778 0.749 -19.941 1.00 45.72 555 ALA A CA 1
ATOM 4373 C C . ALA A 1 555 ? 0.183 0.741 -21.148 1.00 45.72 555 ALA A C 1
ATOM 4375 O O . ALA A 1 555 ? 1.379 0.514 -20.967 1.00 45.72 555 ALA A O 1
ATOM 4376 N N . ILE A 1 556 ? -0.321 1.002 -22.362 1.00 46.97 556 ILE A N 1
ATOM 4377 C CA . ILE A 1 556 ? 0.472 1.013 -23.604 1.00 46.97 556 ILE A CA 1
ATOM 4378 C C . ILE A 1 556 ? 1.324 2.289 -23.706 1.00 46.97 556 ILE A C 1
ATOM 4380 O O . ILE A 1 556 ? 2.473 2.207 -24.131 1.00 46.97 556 ILE A O 1
ATOM 4384 N N . ASP A 1 557 ? 0.826 3.436 -23.234 1.00 43.56 557 ASP A N 1
ATOM 4385 C CA . ASP A 1 557 ? 1.588 4.700 -23.221 1.00 43.56 557 ASP A CA 1
ATOM 4386 C C . ASP A 1 557 ? 2.686 4.734 -22.135 1.00 43.56 557 ASP A C 1
ATOM 4388 O O . ASP A 1 557 ? 3.651 5.484 -22.243 1.00 43.56 557 ASP A O 1
ATOM 4392 N N . LEU A 1 558 ? 2.591 3.881 -21.106 1.00 45.47 558 LEU A N 1
ATOM 4393 C CA . LEU A 1 558 ? 3.593 3.725 -20.035 1.00 45.47 558 LEU A CA 1
ATOM 4394 C C . LEU A 1 558 ? 4.774 2.809 -20.439 1.00 45.47 558 LEU A C 1
ATOM 4396 O O . LEU A 1 558 ? 5.625 2.473 -19.613 1.00 45.47 558 LEU A O 1
ATOM 4400 N N . SER A 1 559 ? 4.800 2.347 -21.694 1.00 49.66 559 SER A N 1
ATOM 4401 C CA . SER A 1 559 ? 5.581 1.192 -22.147 1.00 49.66 559 SER A CA 1
ATOM 4402 C C . SER A 1 559 ? 7.073 1.442 -22.402 1.00 49.66 559 SER A C 1
ATOM 4404 O O . SER A 1 559 ? 7.807 0.451 -22.457 1.00 49.66 559 SER A O 1
ATOM 4406 N N . ASP A 1 560 ? 7.541 2.679 -22.573 1.00 47.88 560 ASP A N 1
ATOM 4407 C CA . ASP A 1 560 ? 8.906 2.927 -23.078 1.00 47.88 560 ASP A CA 1
ATOM 4408 C C . ASP A 1 560 ? 10.019 2.454 -22.117 1.00 47.88 560 ASP A C 1
ATOM 4410 O O . ASP A 1 560 ? 11.087 2.033 -22.567 1.00 47.88 560 ASP A O 1
ATOM 4414 N N . ASP A 1 561 ? 9.761 2.413 -20.802 1.00 46.47 561 ASP A N 1
ATOM 4415 C CA . ASP A 1 561 ? 10.724 1.909 -19.807 1.00 46.47 561 ASP A CA 1
ATOM 4416 C C . ASP A 1 561 ? 10.430 0.474 -19.319 1.00 46.47 561 ASP A C 1
ATOM 4418 O O . ASP A 1 561 ? 11.367 -0.268 -19.011 1.00 46.47 561 ASP A O 1
ATOM 4422 N N . VAL A 1 562 ? 9.167 0.015 -19.333 1.00 45.84 562 VAL A N 1
ATOM 4423 C CA . VAL A 1 562 ? 8.780 -1.379 -18.991 1.00 45.84 562 VAL A CA 1
ATOM 4424 C C . VAL A 1 562 ? 9.292 -2.385 -20.030 1.00 45.84 562 VAL A C 1
ATOM 4426 O O . VAL A 1 562 ? 9.602 -3.532 -19.695 1.00 45.84 562 VAL A O 1
ATOM 4429 N N . GLN A 1 563 ? 9.458 -1.935 -21.278 1.00 50.19 563 GLN A N 1
ATOM 4430 C CA . GLN A 1 563 ? 10.084 -2.694 -22.360 1.00 50.19 563 GLN A CA 1
ATOM 4431 C C . GLN A 1 563 ? 11.469 -3.239 -21.961 1.00 50.19 563 GLN A C 1
ATOM 4433 O O . GLN A 1 563 ? 11.821 -4.362 -22.320 1.00 50.19 563 GLN A O 1
ATOM 4438 N N . LYS A 1 564 ? 12.238 -2.515 -21.141 1.00 49.06 564 LYS A N 1
ATOM 4439 C CA . LYS A 1 564 ? 13.658 -2.821 -20.922 1.00 49.06 564 LYS A CA 1
ATOM 4440 C C . LYS A 1 564 ? 13.937 -4.081 -20.100 1.00 49.06 564 LYS A C 1
ATOM 4442 O O . LYS A 1 564 ? 15.064 -4.569 -20.178 1.00 49.06 564 LYS A O 1
ATOM 4447 N N . GLU A 1 565 ? 12.968 -4.623 -19.351 1.00 48.97 565 GLU A N 1
ATOM 4448 C CA . GLU A 1 565 ? 13.229 -5.699 -18.374 1.00 48.97 565 GLU A CA 1
ATOM 4449 C C . GLU A 1 565 ? 12.303 -6.941 -18.444 1.00 48.97 565 GLU A C 1
ATOM 4451 O O . GLU A 1 565 ? 12.686 -7.972 -17.893 1.00 48.97 565 GLU A O 1
ATOM 4456 N N . SER A 1 566 ? 11.133 -6.931 -19.117 1.00 57.34 566 SER A N 1
ATOM 4457 C CA . SER A 1 566 ? 10.283 -8.146 -19.230 1.00 57.34 566 SER A CA 1
ATOM 4458 C C . SER A 1 566 ? 9.435 -8.234 -20.512 1.00 57.34 566 SER A C 1
ATOM 4460 O O . SER A 1 566 ? 8.307 -7.740 -20.589 1.00 57.34 566 SER A O 1
ATOM 4462 N N . LEU A 1 567 ? 9.940 -8.977 -21.502 1.00 61.78 567 LEU A N 1
ATOM 4463 C CA . LEU A 1 567 ? 9.265 -9.275 -22.776 1.00 61.78 567 LEU A CA 1
ATOM 4464 C C . LEU A 1 567 ? 7.993 -10.107 -22.590 1.00 61.78 567 LEU A C 1
ATOM 4466 O O . LEU A 1 567 ? 7.008 -9.928 -23.303 1.00 61.78 567 LEU A O 1
ATOM 4470 N N . ARG A 1 568 ? 7.972 -10.986 -21.587 1.00 61.41 568 ARG A N 1
ATOM 4471 C CA . ARG A 1 568 ? 6.803 -11.819 -21.295 1.00 61.41 568 ARG A CA 1
ATOM 4472 C C . ARG A 1 568 ? 5.622 -10.998 -20.779 1.00 61.41 568 ARG A C 1
ATOM 4474 O O . ARG A 1 568 ? 4.490 -11.232 -21.194 1.00 61.41 568 ARG A O 1
ATOM 4481 N N . THR A 1 569 ? 5.886 -10.020 -19.912 1.00 57.91 569 THR A N 1
ATOM 4482 C CA . THR A 1 569 ? 4.858 -9.097 -19.408 1.00 57.91 569 THR A CA 1
ATOM 4483 C C . THR A 1 569 ? 4.279 -8.267 -20.554 1.00 57.91 569 THR A C 1
ATOM 4485 O O . THR A 1 569 ? 3.061 -8.146 -20.656 1.00 57.91 569 THR A O 1
ATOM 4488 N N . PHE A 1 570 ? 5.131 -7.790 -21.469 1.00 61.75 570 PHE A N 1
ATOM 4489 C CA . PHE A 1 570 ? 4.703 -7.096 -22.685 1.00 61.75 570 PHE A CA 1
ATOM 4490 C C . PHE A 1 570 ? 3.776 -7.956 -23.565 1.00 61.75 570 PHE A C 1
ATOM 4492 O O . PHE A 1 570 ? 2.692 -7.498 -23.924 1.00 61.75 570 PHE A O 1
ATOM 4499 N N . ILE A 1 571 ? 4.144 -9.213 -23.858 1.00 64.56 571 ILE A N 1
ATOM 4500 C CA . ILE A 1 571 ? 3.314 -10.118 -24.679 1.00 64.56 571 ILE A CA 1
ATOM 4501 C C . ILE A 1 571 ? 1.938 -10.346 -24.035 1.00 64.56 571 ILE A C 1
ATOM 4503 O O . ILE A 1 571 ? 0.927 -10.290 -24.731 1.00 64.56 571 ILE A O 1
ATOM 4507 N N . ILE A 1 572 ? 1.876 -10.545 -22.713 1.00 59.97 572 ILE A N 1
A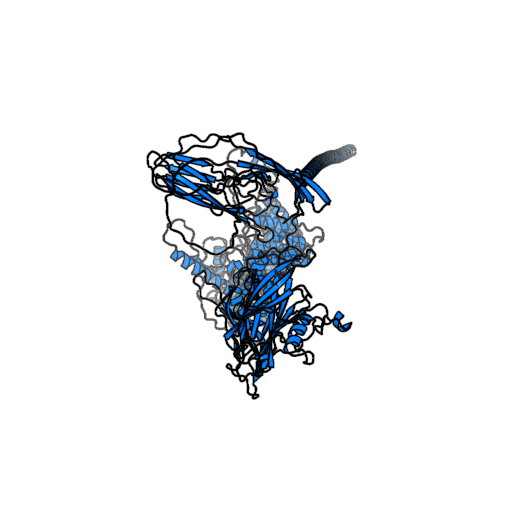TOM 4508 C CA . ILE A 1 572 ? 0.608 -10.736 -21.985 1.00 59.97 572 ILE A CA 1
ATOM 4509 C C . ILE A 1 572 ? -0.284 -9.489 -22.081 1.00 59.97 572 ILE A C 1
ATOM 4511 O O . ILE A 1 572 ? -1.484 -9.614 -22.334 1.00 59.97 572 ILE A O 1
ATOM 4515 N N . ILE A 1 573 ? 0.285 -8.292 -21.895 1.00 55.16 573 ILE A N 1
ATOM 4516 C CA . ILE A 1 573 ? -0.448 -7.019 -21.986 1.00 55.16 573 ILE A CA 1
ATOM 4517 C C . ILE A 1 573 ? -1.002 -6.827 -23.399 1.00 55.16 573 ILE A C 1
ATOM 4519 O O . ILE A 1 573 ? -2.191 -6.559 -23.570 1.00 55.16 573 ILE A O 1
ATOM 4523 N N . ALA A 1 574 ? -0.161 -7.015 -24.415 1.00 56.12 574 ALA A N 1
ATOM 4524 C CA . ALA A 1 574 ? -0.537 -6.796 -25.804 1.00 56.12 574 ALA A CA 1
ATOM 4525 C C . ALA A 1 574 ? -1.567 -7.830 -26.306 1.00 56.12 574 ALA A C 1
ATOM 4527 O O . ALA A 1 574 ? -2.517 -7.461 -26.994 1.00 56.12 574 ALA A O 1
ATOM 4528 N N . GLN A 1 575 ? -1.463 -9.102 -25.899 1.00 61.62 575 GLN A N 1
ATOM 4529 C CA . GLN A 1 575 ? -2.479 -10.121 -26.196 1.00 61.62 575 GLN A CA 1
ATOM 4530 C C . GLN A 1 575 ? -3.833 -9.812 -25.538 1.00 61.62 575 GLN A C 1
ATOM 4532 O O . GLN A 1 575 ? -4.868 -9.990 -26.176 1.00 61.62 575 GLN A O 1
ATOM 4537 N N . ARG A 1 576 ? -3.852 -9.320 -24.291 1.00 56.34 576 ARG A N 1
ATOM 4538 C CA . ARG A 1 576 ? -5.099 -8.918 -23.611 1.00 56.34 576 ARG A CA 1
ATOM 4539 C C . ARG A 1 576 ? -5.735 -7.684 -24.256 1.00 56.34 576 ARG A C 1
ATOM 4541 O O . ARG A 1 576 ? -6.948 -7.665 -24.437 1.00 56.34 576 ARG A O 1
ATOM 4548 N N . ALA A 1 577 ? -4.932 -6.704 -24.676 1.00 52.72 577 ALA A N 1
ATOM 4549 C CA . ALA A 1 577 ? -5.410 -5.528 -25.409 1.00 52.72 577 ALA A CA 1
ATOM 4550 C C . ALA A 1 577 ? -6.006 -5.887 -26.789 1.00 52.72 577 ALA A C 1
ATOM 4552 O O . ALA A 1 577 ? -6.979 -5.274 -27.231 1.00 52.72 577 ALA A O 1
ATOM 4553 N N . LEU A 1 578 ? -5.455 -6.909 -27.455 1.00 56.62 578 LEU A N 1
ATOM 4554 C CA . LEU A 1 578 ? -5.994 -7.473 -28.699 1.00 56.62 578 LEU A CA 1
ATOM 4555 C C . LEU A 1 578 ? -7.293 -8.269 -28.494 1.00 56.62 578 LEU A C 1
ATOM 4557 O O . LEU A 1 578 ? -8.058 -8.413 -29.440 1.00 56.62 578 LEU A O 1
ATOM 4561 N N . GLN A 1 579 ? -7.554 -8.790 -27.291 1.00 56.75 579 GLN A N 1
ATOM 4562 C CA . GLN A 1 579 ? -8.797 -9.505 -26.967 1.00 56.75 579 GLN A CA 1
ATOM 4563 C C . GLN A 1 579 ? -9.956 -8.557 -26.620 1.00 56.75 579 GLN A C 1
ATOM 4565 O O . GLN A 1 579 ? -11.112 -8.928 -26.808 1.00 56.75 579 GLN A O 1
ATOM 4570 N N . SER A 1 580 ? -9.667 -7.342 -26.135 1.00 51.84 580 SER A N 1
ATOM 4571 C CA . SER A 1 580 ? -10.681 -6.328 -25.802 1.00 51.84 580 SER A CA 1
ATOM 4572 C C . SER A 1 580 ? -11.143 -5.480 -26.993 1.00 51.84 580 SER A C 1
ATOM 4574 O O . SER A 1 580 ? -12.185 -4.839 -26.905 1.00 51.84 580 SER A O 1
ATOM 4576 N N . ASN A 1 581 ? -10.383 -5.460 -28.092 1.00 50.78 581 ASN A N 1
ATOM 4577 C CA . ASN A 1 581 ? -10.737 -4.760 -29.329 1.00 50.78 581 ASN A CA 1
ATOM 4578 C C . ASN A 1 581 ? -11.034 -5.772 -30.440 1.00 50.78 581 ASN A C 1
ATOM 4580 O O . ASN A 1 581 ? -10.309 -6.750 -30.581 1.00 50.78 581 ASN A O 1
ATOM 4584 N N . ASP A 1 582 ? -12.083 -5.518 -31.230 1.00 39.50 582 ASP A N 1
ATOM 4585 C CA . ASP A 1 582 ? -12.558 -6.367 -32.332 1.00 39.50 582 ASP A CA 1
ATOM 4586 C C . ASP A 1 582 ? -11.433 -7.109 -33.074 1.00 39.50 582 ASP A C 1
ATOM 4588 O O . ASP A 1 582 ? -10.521 -6.515 -33.657 1.00 39.50 582 ASP A O 1
ATOM 4592 N N . SER A 1 583 ? -11.556 -8.434 -33.102 1.00 38.06 583 SER A N 1
ATOM 4593 C CA . SER A 1 583 ? -10.584 -9.432 -33.559 1.00 38.06 583 SER A CA 1
ATOM 4594 C C . SER A 1 583 ? -10.295 -9.438 -35.073 1.00 38.06 583 SER A C 1
ATOM 4596 O O . SER A 1 583 ? -10.001 -10.484 -35.650 1.00 38.06 583 SER A O 1
ATOM 4598 N N . ARG A 1 584 ? -10.368 -8.291 -35.766 1.00 41.62 584 ARG A N 1
ATOM 4599 C CA . ARG A 1 584 ? -10.208 -8.204 -37.235 1.00 41.62 584 ARG A CA 1
ATOM 4600 C C . ARG A 1 584 ? -9.457 -6.981 -37.769 1.00 41.62 584 ARG A C 1
ATOM 4602 O O . ARG A 1 584 ? -9.686 -6.582 -38.909 1.00 41.62 584 ARG A O 1
ATOM 4609 N N . LYS A 1 585 ? -8.509 -6.405 -37.027 1.00 41.72 585 LYS A N 1
ATOM 4610 C CA . LYS A 1 585 ? -7.527 -5.484 -37.631 1.00 41.72 585 LYS A CA 1
ATOM 4611 C C . LYS A 1 585 ? -6.113 -6.048 -37.545 1.00 41.72 585 LYS A C 1
ATOM 4613 O O . LYS A 1 585 ? -5.417 -5.875 -36.552 1.00 41.72 585 LYS A O 1
ATOM 4618 N N . LEU A 1 586 ? -5.694 -6.695 -38.639 1.00 42.97 586 LEU A N 1
ATOM 4619 C CA . LEU A 1 586 ? -4.283 -6.846 -38.997 1.00 42.97 586 LEU A CA 1
ATOM 4620 C C . LEU A 1 586 ? -3.596 -5.476 -38.860 1.00 42.97 586 LEU A C 1
ATOM 4622 O O . LEU A 1 586 ? -3.981 -4.533 -39.551 1.00 42.97 586 LEU A O 1
ATOM 4626 N N . GLY A 1 587 ? -2.580 -5.372 -38.003 1.00 54.28 587 GLY A N 1
ATOM 4627 C CA . GLY A 1 587 ? -1.712 -4.191 -37.947 1.00 54.28 587 GLY A CA 1
ATOM 4628 C C . GLY A 1 587 ? -1.529 -3.545 -36.577 1.00 54.28 587 GLY A C 1
ATOM 4629 O O . GLY A 1 587 ? -1.413 -2.324 -36.518 1.00 54.28 587 GLY A O 1
ATOM 4630 N N . PHE A 1 588 ? -1.480 -4.317 -35.485 1.00 65.31 588 PHE A N 1
ATOM 4631 C CA . PHE A 1 588 ? -0.935 -3.793 -34.230 1.00 65.31 588 PHE A CA 1
ATOM 4632 C C . PHE A 1 588 ? 0.545 -3.432 -34.430 1.00 65.31 588 PHE A C 1
ATOM 4634 O O . PHE A 1 588 ? 1.347 -4.276 -34.841 1.00 65.31 588 PHE A O 1
ATOM 4641 N N . THR A 1 589 ? 0.888 -2.166 -34.189 1.00 69.44 589 THR A N 1
ATOM 4642 C CA . THR A 1 589 ? 2.252 -1.646 -34.329 1.00 69.44 589 THR A CA 1
ATOM 4643 C C . THR A 1 589 ? 3.099 -2.130 -33.159 1.00 69.44 589 THR A C 1
ATOM 4645 O O . THR A 1 589 ? 2.778 -1.839 -32.009 1.00 69.44 589 THR A O 1
ATOM 4648 N N . LEU A 1 590 ? 4.187 -2.844 -33.437 1.00 71.50 590 LEU A N 1
ATOM 4649 C CA . LEU A 1 590 ? 5.115 -3.278 -32.396 1.00 71.50 590 LEU A CA 1
ATOM 4650 C C . LEU A 1 590 ? 6.062 -2.127 -32.025 1.00 71.50 590 LEU A C 1
ATOM 4652 O O . LEU A 1 590 ? 6.614 -1.491 -32.925 1.00 71.50 590 LEU A O 1
ATOM 4656 N N . PRO A 1 591 ? 6.283 -1.858 -30.726 1.00 62.75 591 PRO A N 1
ATOM 4657 C CA . PRO A 1 591 ? 7.206 -0.813 -30.290 1.00 62.75 591 PRO A CA 1
ATOM 4658 C C . PRO A 1 591 ? 8.682 -1.242 -30.365 1.00 62.75 591 PRO A C 1
ATOM 4660 O O . PRO A 1 591 ? 9.573 -0.394 -30.354 1.00 62.75 591 PRO A O 1
ATOM 4663 N N . CYS A 1 592 ? 8.948 -2.551 -30.460 1.00 70.06 592 CYS A N 1
ATOM 4664 C CA . CYS A 1 592 ? 10.274 -3.128 -30.655 1.00 70.06 592 CYS A CA 1
ATOM 4665 C C . CYS A 1 592 ? 10.213 -4.354 -31.597 1.00 70.06 592 CYS A C 1
ATOM 4667 O O . CYS A 1 592 ? 9.171 -5.012 -31.661 1.00 70.06 592 CYS A O 1
ATOM 4669 N N . PRO A 1 593 ? 11.305 -4.691 -32.311 1.00 79.69 593 PRO A N 1
ATOM 4670 C CA . PRO A 1 593 ? 12.539 -3.910 -32.455 1.00 79.69 593 PRO A CA 1
ATOM 4671 C C . PRO A 1 593 ? 12.313 -2.585 -33.204 1.00 79.69 593 PRO A C 1
ATOM 4673 O O . PRO A 1 593 ? 11.360 -2.436 -33.967 1.00 79.69 593 PRO A O 1
ATOM 4676 N N . GLN A 1 594 ? 13.189 -1.612 -32.960 1.00 82.25 594 GLN A N 1
ATOM 4677 C CA . GLN A 1 594 ? 13.128 -0.274 -33.556 1.00 82.25 594 GLN A CA 1
ATOM 4678 C C . GLN A 1 594 ? 14.022 -0.193 -34.796 1.00 82.25 594 GLN A C 1
ATOM 4680 O O . GLN A 1 594 ? 15.027 -0.891 -34.873 1.00 82.25 594 GLN A O 1
ATOM 4685 N N . ILE A 1 595 ? 13.690 0.659 -35.769 1.00 86.25 595 ILE A N 1
ATOM 4686 C CA . ILE A 1 595 ? 14.574 0.908 -36.918 1.00 86.25 595 ILE A CA 1
ATOM 4687 C C . ILE A 1 595 ? 15.514 2.064 -36.562 1.00 86.25 595 ILE A C 1
ATOM 4689 O O . ILE A 1 595 ? 15.070 3.209 -36.476 1.00 86.25 595 ILE A O 1
ATOM 4693 N N . GLU A 1 596 ? 16.800 1.772 -36.355 1.00 80.50 596 GLU A N 1
ATOM 4694 C CA . GLU A 1 596 ? 17.817 2.761 -35.976 1.00 80.50 596 GLU A CA 1
ATOM 4695 C C . GLU A 1 596 ? 18.873 2.904 -37.078 1.00 80.50 596 GLU A C 1
ATOM 4697 O O . GLU A 1 596 ? 19.782 2.088 -37.213 1.00 80.50 596 GLU A O 1
ATOM 4702 N N . GLY A 1 597 ? 18.753 3.956 -37.887 1.00 79.69 597 GLY A N 1
ATOM 4703 C CA . GLY A 1 597 ? 19.677 4.247 -38.982 1.00 79.69 597 GLY A CA 1
ATOM 4704 C C . GLY A 1 597 ? 18.967 4.481 -40.311 1.00 79.69 597 GLY A C 1
ATOM 4705 O O . GLY A 1 597 ? 17.751 4.666 -40.364 1.00 79.69 597 GLY A O 1
ATOM 4706 N N . ASP A 1 598 ? 19.743 4.516 -41.394 1.00 82.06 598 ASP A N 1
ATOM 4707 C CA . ASP A 1 598 ? 19.213 4.735 -42.740 1.00 82.06 598 ASP A CA 1
ATOM 4708 C C . ASP A 1 598 ? 18.752 3.426 -43.390 1.00 82.06 598 ASP A C 1
ATOM 4710 O O . ASP A 1 598 ? 19.431 2.402 -43.316 1.00 82.06 598 ASP A O 1
ATOM 4714 N N . ILE A 1 599 ? 17.609 3.483 -44.071 1.00 86.81 599 ILE A N 1
ATOM 4715 C CA . ILE A 1 599 ? 17.063 2.359 -44.831 1.00 86.81 599 ILE A CA 1
ATOM 4716 C C . ILE A 1 599 ? 17.627 2.416 -46.244 1.00 86.81 599 ILE A C 1
ATOM 4718 O O . ILE A 1 599 ? 17.423 3.400 -46.970 1.00 86.81 599 ILE A O 1
ATOM 4722 N N . THR A 1 600 ? 18.296 1.336 -46.639 1.00 86.31 600 THR A N 1
ATOM 4723 C CA . THR A 1 600 ? 18.832 1.173 -47.993 1.00 86.31 600 THR A CA 1
ATOM 4724 C C . THR A 1 600 ? 17.957 0.223 -48.791 1.00 86.31 600 THR A C 1
ATOM 4726 O O . THR A 1 600 ? 17.596 -0.845 -48.309 1.00 86.31 600 THR A O 1
ATOM 4729 N N . VAL A 1 601 ? 17.624 0.597 -50.019 1.00 86.50 601 VAL A N 1
ATOM 4730 C CA . VAL A 1 601 ? 16.835 -0.226 -50.938 1.00 86.50 601 VAL A CA 1
ATOM 4731 C C . VAL A 1 601 ? 17.692 -0.595 -52.136 1.00 86.50 601 VAL A C 1
ATOM 4733 O O . VAL A 1 601 ? 18.317 0.286 -52.722 1.00 86.50 601 VAL A O 1
ATOM 4736 N N . ILE A 1 602 ? 17.714 -1.874 -52.502 1.00 84.62 602 ILE A N 1
ATOM 4737 C CA . ILE A 1 602 ? 18.399 -2.382 -53.690 1.00 84.62 602 ILE A CA 1
ATOM 4738 C C . ILE A 1 602 ? 17.358 -2.928 -54.673 1.00 84.62 602 ILE A C 1
ATOM 4740 O O . ILE A 1 602 ? 16.512 -3.743 -54.303 1.00 84.62 602 ILE A O 1
ATOM 4744 N N . TYR A 1 603 ? 17.425 -2.469 -55.919 1.00 84.50 603 TYR A N 1
ATOM 4745 C CA . TYR A 1 603 ? 16.511 -2.805 -57.007 1.00 84.50 603 TYR A CA 1
ATOM 4746 C C . TYR A 1 603 ? 17.197 -3.821 -57.930 1.00 84.50 603 TYR A C 1
ATOM 4748 O O . TYR A 1 603 ? 18.285 -3.532 -58.413 1.00 84.50 603 TYR A O 1
ATOM 4756 N N . GLY A 1 604 ? 16.586 -4.984 -58.174 1.00 79.75 604 GLY A N 1
ATOM 4757 C CA . GLY A 1 604 ? 17.146 -6.031 -59.042 1.00 79.75 604 GLY A CA 1
ATOM 4758 C C . GLY A 1 604 ? 18.192 -6.908 -58.349 1.00 79.75 604 GLY A C 1
ATOM 4759 O O . GLY A 1 604 ? 18.453 -6.745 -57.155 1.00 79.75 604 GLY A O 1
ATOM 4760 N N . GLU A 1 605 ? 18.795 -7.851 -59.071 1.00 77.81 605 GLU A N 1
ATOM 4761 C CA . GLU A 1 605 ? 19.886 -8.691 -58.554 1.00 77.81 605 GLU A CA 1
ATOM 4762 C C . GLU A 1 605 ? 21.220 -7.925 -58.473 1.00 77.81 605 GLU A C 1
ATOM 4764 O O . GLU A 1 605 ? 21.506 -7.036 -59.269 1.00 77.81 605 GLU A O 1
ATOM 4769 N N . ALA A 1 606 ? 22.048 -8.243 -57.470 1.00 64.56 606 ALA A N 1
ATOM 4770 C CA . ALA A 1 606 ? 23.383 -7.653 -57.323 1.00 64.56 606 ALA A CA 1
ATOM 4771 C C . ALA A 1 606 ? 24.440 -8.764 -57.324 1.00 64.56 606 ALA A C 1
ATOM 4773 O O . ALA A 1 606 ? 24.163 -9.848 -56.804 1.00 64.56 606 ALA A O 1
ATOM 4774 N N . PRO A 1 607 ? 25.636 -8.503 -57.872 1.00 55.56 607 PRO A N 1
ATOM 4775 C CA . PRO A 1 607 ? 26.731 -9.468 -57.902 1.00 55.56 607 PRO A CA 1
ATOM 4776 C C . PRO A 1 607 ? 27.193 -9.908 -56.507 1.00 55.56 607 PRO A C 1
ATOM 4778 O O . PRO A 1 607 ? 27.007 -9.213 -55.509 1.00 55.56 607 PRO A O 1
ATOM 4781 N N . SER A 1 608 ? 27.810 -11.088 -56.460 1.00 47.75 608 SER A N 1
ATOM 4782 C CA . SER A 1 608 ? 27.975 -11.927 -55.264 1.00 47.75 608 SER A CA 1
ATOM 4783 C C . SER A 1 608 ? 29.060 -11.483 -54.264 1.00 47.75 608 SER A C 1
ATOM 4785 O O . SER A 1 608 ? 29.286 -12.163 -53.265 1.00 47.75 608 SER A O 1
ATOM 4787 N N . SER A 1 609 ? 29.735 -10.351 -54.493 1.00 45.34 609 SER A N 1
ATOM 4788 C CA . SER A 1 609 ? 30.906 -9.941 -53.705 1.00 45.34 609 SER A CA 1
ATOM 4789 C C . SER A 1 609 ? 30.556 -9.053 -52.498 1.00 45.34 609 SER A C 1
ATOM 4791 O O . SER A 1 609 ? 29.900 -8.019 -52.635 1.00 45.34 609 SER A O 1
ATOM 4793 N N . GLU A 1 610 ? 31.097 -9.398 -51.321 1.00 43.53 610 GLU A N 1
ATOM 4794 C CA . GLU A 1 610 ? 31.012 -8.653 -50.045 1.00 43.53 610 GLU A CA 1
ATOM 4795 C C . GLU A 1 610 ? 31.518 -7.193 -50.120 1.00 43.53 610 GLU A C 1
ATOM 4797 O O . GLU A 1 610 ? 31.320 -6.409 -49.192 1.00 43.53 610 GLU A O 1
ATOM 4802 N N . THR A 1 611 ? 32.144 -6.783 -51.228 1.00 41.91 611 THR A N 1
ATOM 4803 C CA . THR A 1 611 ? 32.711 -5.438 -51.418 1.00 41.91 611 THR A CA 1
ATOM 4804 C C . THR A 1 611 ? 31.721 -4.354 -51.863 1.00 41.91 611 THR A C 1
ATOM 4806 O O . THR A 1 611 ? 32.115 -3.192 -51.934 1.00 41.91 611 THR A O 1
ATOM 4809 N N . ALA A 1 612 ? 30.453 -4.676 -52.143 1.00 40.22 612 ALA A N 1
ATOM 4810 C CA . ALA A 1 612 ? 29.447 -3.712 -52.621 1.00 40.22 612 ALA A CA 1
ATOM 4811 C C . ALA A 1 612 ? 28.715 -2.940 -51.498 1.00 40.22 612 ALA A C 1
ATOM 4813 O O . ALA A 1 612 ? 27.542 -2.586 -51.627 1.00 40.22 612 ALA A O 1
ATOM 4814 N N . ARG A 1 613 ? 29.374 -2.691 -50.363 1.00 41.31 613 ARG A N 1
ATOM 4815 C CA . ARG A 1 613 ? 28.831 -1.866 -49.273 1.00 41.31 613 ARG A CA 1
ATOM 4816 C C . ARG A 1 613 ? 29.812 -0.729 -48.975 1.00 41.31 613 ARG A C 1
ATOM 4818 O O . ARG A 1 613 ? 31.011 -0.900 -49.150 1.00 41.31 613 ARG A O 1
ATOM 4825 N N . PHE A 1 614 ? 29.277 0.409 -48.523 1.00 41.59 614 PHE A N 1
ATOM 4826 C CA . PHE A 1 614 ? 29.945 1.668 -48.128 1.00 41.59 614 PHE A CA 1
ATOM 4827 C C . PHE A 1 614 ? 30.014 2.779 -49.201 1.00 41.59 614 PHE A C 1
ATOM 4829 O O . PHE A 1 614 ? 31.051 3.036 -49.810 1.00 41.59 614 PHE A O 1
ATOM 4836 N N . TYR A 1 615 ? 28.905 3.520 -49.336 1.00 49.50 615 TYR A N 1
ATOM 4837 C CA . TYR A 1 615 ? 28.855 4.851 -49.955 1.00 49.50 615 TYR A CA 1
ATOM 4838 C C . TYR A 1 615 ? 29.176 5.929 -48.923 1.00 49.50 615 TYR A C 1
ATOM 4840 O O . TYR A 1 615 ? 28.283 6.382 -48.215 1.00 49.50 615 TYR A O 1
ATOM 4848 N N . THR A 1 616 ? 30.422 6.380 -48.854 1.00 41.91 616 THR A N 1
ATOM 4849 C CA . THR A 1 616 ? 30.768 7.626 -48.158 1.00 41.91 616 THR A CA 1
ATOM 4850 C C . THR A 1 616 ? 32.087 8.134 -48.733 1.00 41.91 616 THR A C 1
ATOM 4852 O O . THR A 1 616 ? 33.101 7.528 -48.402 1.00 41.91 616 THR A O 1
ATOM 4855 N N . THR A 1 617 ? 32.050 9.171 -49.594 1.00 43.84 617 THR A N 1
ATOM 4856 C CA . THR A 1 617 ? 32.966 10.353 -49.626 1.00 43.84 617 THR A CA 1
ATOM 4857 C C . THR A 1 617 ? 33.280 10.974 -51.006 1.00 43.84 617 THR A C 1
ATOM 4859 O O . THR A 1 617 ? 33.770 12.096 -51.003 1.00 43.84 617 THR A O 1
ATOM 4862 N N . ALA A 1 618 ? 32.986 10.358 -52.162 1.00 47.59 618 ALA A N 1
ATOM 4863 C CA . ALA A 1 618 ? 33.318 10.938 -53.486 1.00 47.59 618 ALA A CA 1
ATOM 4864 C C . ALA A 1 618 ? 32.102 11.530 -54.241 1.00 47.59 618 ALA A C 1
ATOM 4866 O O . ALA A 1 618 ? 30.966 11.122 -53.985 1.00 47.59 618 ALA A O 1
ATOM 4867 N N . ASP A 1 619 ? 32.344 12.434 -55.206 1.00 59.44 619 ASP A N 1
ATOM 4868 C CA . ASP A 1 619 ? 31.366 12.983 -56.176 1.00 59.44 619 ASP A CA 1
ATOM 4869 C C . ASP A 1 619 ? 30.936 11.911 -57.209 1.00 59.44 619 ASP A C 1
ATOM 4871 O O . ASP A 1 619 ? 31.067 12.057 -58.429 1.00 59.44 619 ASP A O 1
ATOM 4875 N N . TRP A 1 620 ? 30.409 10.788 -56.711 1.00 69.81 620 TRP A N 1
ATOM 4876 C CA . TRP A 1 620 ? 30.047 9.597 -57.487 1.00 69.81 620 TRP A CA 1
ATOM 4877 C C . TRP A 1 620 ? 29.095 9.891 -58.645 1.00 69.81 620 TRP A C 1
ATOM 4879 O O . TRP A 1 620 ? 29.178 9.229 -59.670 1.00 69.81 620 TRP A O 1
ATOM 4889 N N . GLU A 1 621 ? 28.240 10.908 -58.535 1.00 71.12 621 GLU A N 1
ATOM 4890 C CA . GLU A 1 621 ? 27.308 11.281 -59.601 1.00 71.12 621 GLU A CA 1
ATOM 4891 C C . GLU A 1 621 ? 28.036 11.678 -60.900 1.00 71.12 621 GLU A C 1
ATOM 4893 O O . GLU A 1 621 ? 27.587 11.343 -61.999 1.00 71.12 621 GLU A O 1
ATOM 4898 N N . ASN A 1 622 ? 29.187 12.351 -60.795 1.00 75.69 622 ASN A N 1
ATOM 4899 C CA . ASN A 1 622 ? 29.989 12.720 -61.962 1.00 75.69 622 ASN A CA 1
ATOM 4900 C C . ASN A 1 622 ? 30.703 11.501 -62.563 1.00 75.69 622 ASN A C 1
ATOM 4902 O O . ASN A 1 622 ? 30.777 11.389 -63.790 1.00 75.69 622 ASN A O 1
ATOM 4906 N N . LEU A 1 623 ? 31.149 10.568 -61.716 1.00 77.38 623 LEU A N 1
ATOM 4907 C CA . LEU A 1 623 ? 31.802 9.317 -62.112 1.00 77.38 623 LEU A CA 1
ATOM 4908 C C . LEU A 1 623 ? 30.823 8.328 -62.767 1.00 77.38 623 LEU A C 1
ATOM 4910 O O . LEU A 1 623 ? 31.126 7.761 -63.815 1.00 77.38 623 LEU A O 1
ATOM 4914 N N . GLU A 1 624 ? 29.619 8.177 -62.209 1.00 78.94 624 GLU A N 1
ATOM 4915 C CA . GLU A 1 624 ? 28.513 7.395 -62.778 1.00 78.94 624 GLU A CA 1
ATOM 4916 C C . GLU A 1 624 ? 28.088 7.950 -64.137 1.00 78.94 624 GLU A C 1
ATOM 4918 O O . GLU A 1 624 ? 27.947 7.200 -65.105 1.00 78.94 624 GLU A O 1
ATOM 4923 N N . ARG A 1 625 ? 27.930 9.277 -64.232 1.00 79.81 625 ARG A N 1
ATOM 4924 C CA . ARG A 1 625 ? 27.584 9.958 -65.484 1.00 79.81 625 ARG A CA 1
ATOM 4925 C C . ARG A 1 625 ? 28.679 9.775 -66.541 1.00 79.81 625 ARG A C 1
ATOM 4927 O O . ARG A 1 625 ? 28.356 9.522 -67.699 1.00 79.81 625 ARG A O 1
ATOM 4934 N N . ALA A 1 626 ? 29.954 9.856 -66.154 1.00 84.44 626 ALA A N 1
ATOM 4935 C CA . ALA A 1 626 ? 31.090 9.643 -67.053 1.00 84.44 626 ALA A CA 1
ATOM 4936 C C . ALA A 1 626 ? 31.139 8.198 -67.579 1.00 84.44 626 ALA A C 1
ATOM 4938 O O . ALA A 1 626 ? 31.216 7.982 -68.790 1.00 84.44 626 ALA A O 1
ATOM 4939 N N . ALA A 1 627 ? 31.013 7.213 -66.683 1.00 84.88 627 ALA A N 1
ATOM 4940 C CA . ALA A 1 627 ? 30.991 5.797 -67.041 1.00 84.88 627 ALA A CA 1
ATOM 4941 C C . ALA A 1 627 ? 29.802 5.465 -67.960 1.00 84.88 627 ALA A C 1
ATOM 4943 O O . ALA A 1 627 ? 29.973 4.802 -68.983 1.00 84.88 627 ALA A O 1
ATOM 4944 N N . PHE A 1 628 ? 28.607 5.986 -67.651 1.00 84.38 628 PHE A N 1
ATOM 4945 C CA . PHE A 1 628 ? 27.419 5.805 -68.484 1.00 84.38 628 PHE A CA 1
ATOM 4946 C C . PHE A 1 628 ? 27.625 6.344 -69.902 1.00 84.38 628 PHE A C 1
ATOM 4948 O O . PHE A 1 628 ? 27.395 5.618 -70.867 1.00 84.38 628 PHE A O 1
ATOM 4955 N N . HIS A 1 629 ? 28.083 7.590 -70.058 1.00 85.88 629 HIS A N 1
ATOM 4956 C CA . HIS A 1 629 ? 28.259 8.187 -71.386 1.00 85.88 629 HIS A CA 1
ATOM 4957 C C . HIS A 1 629 ? 29.361 7.514 -72.214 1.00 85.88 629 HIS A C 1
ATOM 4959 O O . HIS A 1 629 ? 29.253 7.498 -73.441 1.00 85.88 629 HIS A O 1
ATOM 4965 N N . ALA A 1 630 ? 30.368 6.899 -71.585 1.00 86.06 630 ALA A N 1
ATOM 4966 C CA . ALA A 1 630 ? 31.378 6.109 -72.294 1.00 86.06 630 ALA A CA 1
ATOM 4967 C C . ALA A 1 630 ? 30.769 4.892 -73.031 1.00 86.06 630 ALA A C 1
ATOM 4969 O O . ALA A 1 630 ? 31.236 4.491 -74.107 1.00 86.06 630 ALA A O 1
ATOM 4970 N N . VAL A 1 631 ? 29.680 4.334 -72.491 1.00 86.00 631 VAL A N 1
ATOM 4971 C CA . VAL A 1 631 ? 28.969 3.176 -73.056 1.00 86.00 631 VAL A CA 1
ATOM 4972 C C . VAL A 1 631 ? 27.759 3.595 -73.900 1.00 86.00 631 VAL A C 1
ATOM 4974 O O . VAL A 1 631 ? 27.563 3.073 -74.996 1.00 86.00 631 VAL A O 1
ATOM 4977 N N . ALA A 1 632 ? 26.964 4.553 -73.420 1.00 81.75 632 ALA A N 1
ATOM 4978 C CA . ALA A 1 632 ? 25.702 4.994 -74.020 1.00 81.75 632 ALA A CA 1
ATOM 4979 C C . ALA A 1 632 ? 25.852 6.102 -75.078 1.00 81.75 632 ALA A C 1
ATOM 4981 O O . ALA A 1 632 ? 24.917 6.352 -75.838 1.00 81.75 632 ALA A O 1
ATOM 4982 N N . GLY A 1 633 ? 26.998 6.784 -75.115 1.00 81.69 633 GLY A N 1
ATOM 4983 C CA . GLY A 1 633 ? 27.238 7.971 -75.934 1.00 81.69 633 GLY A CA 1
ATOM 4984 C C . GLY A 1 633 ? 26.876 9.292 -75.227 1.00 81.69 633 GLY A C 1
ATOM 4985 O O . GLY A 1 633 ? 26.031 9.318 -74.324 1.00 81.69 633 GLY A O 1
ATOM 4986 N N . PRO A 1 634 ? 27.497 10.418 -75.632 1.00 75.19 634 PRO A N 1
ATOM 4987 C CA . PRO A 1 634 ? 27.352 11.715 -74.959 1.00 75.19 634 PRO A CA 1
ATOM 4988 C C . PRO A 1 634 ? 25.981 12.381 -75.166 1.00 75.19 634 PRO A C 1
ATOM 4990 O O . PRO A 1 634 ? 25.597 13.246 -74.386 1.00 75.19 634 PRO A O 1
ATOM 4993 N N . THR A 1 635 ? 25.229 11.989 -76.197 1.00 75.75 635 THR A N 1
ATOM 4994 C CA . THR A 1 635 ? 23.906 12.551 -76.529 1.00 75.75 635 THR A CA 1
ATOM 4995 C C . THR A 1 635 ? 22.743 11.830 -75.842 1.00 75.75 635 THR A C 1
ATOM 4997 O O . THR A 1 635 ? 21.615 12.325 -75.859 1.00 75.75 635 THR A O 1
ATOM 5000 N N . THR A 1 636 ? 22.994 10.673 -75.224 1.00 78.62 636 THR A N 1
ATOM 5001 C CA . THR A 1 636 ? 21.966 9.872 -74.549 1.00 78.62 636 THR A CA 1
ATOM 5002 C C . THR A 1 636 ? 21.645 10.479 -73.180 1.00 78.62 636 THR A C 1
ATOM 5004 O O . THR A 1 636 ? 22.567 10.688 -72.392 1.00 78.62 636 THR A O 1
ATOM 5007 N N . PRO A 1 637 ? 20.370 10.757 -72.840 1.00 75.56 637 PRO A N 1
ATOM 5008 C CA . PRO A 1 637 ? 20.025 11.366 -71.560 1.00 75.56 637 PRO A CA 1
ATOM 5009 C C . PRO A 1 637 ? 20.410 10.442 -70.404 1.00 75.56 637 PRO A C 1
ATOM 5011 O O . PRO A 1 637 ? 19.913 9.319 -70.300 1.00 75.56 637 PRO A O 1
ATOM 5014 N N . PHE A 1 638 ? 21.263 10.937 -69.509 1.00 70.81 638 PHE A N 1
ATOM 5015 C CA . PHE A 1 638 ? 21.646 10.210 -68.307 1.00 70.81 638 PHE A CA 1
ATOM 5016 C C . PHE A 1 638 ? 20.436 10.052 -67.379 1.00 70.81 638 PHE A C 1
ATOM 5018 O O . PHE A 1 638 ? 19.908 11.025 -66.835 1.00 70.81 638 PHE A O 1
ATOM 5025 N N . ARG A 1 639 ? 19.985 8.810 -67.201 1.00 64.25 639 ARG A N 1
ATOM 5026 C CA . ARG A 1 639 ? 19.033 8.412 -66.160 1.00 64.25 639 ARG A CA 1
ATOM 5027 C C . ARG A 1 639 ? 19.801 7.503 -65.214 1.00 64.25 639 ARG A C 1
ATOM 5029 O O . ARG A 1 639 ? 20.239 6.454 -65.669 1.00 64.25 639 ARG A O 1
ATOM 5036 N N . LEU A 1 640 ? 19.994 7.910 -63.952 1.00 59.72 640 LEU A N 1
ATOM 5037 C CA . LEU A 1 640 ? 20.743 7.111 -62.973 1.00 59.72 640 LEU A CA 1
ATOM 5038 C C . LEU A 1 640 ? 20.177 5.677 -62.934 1.00 59.72 640 LEU A C 1
ATOM 5040 O O . LEU A 1 640 ? 19.039 5.502 -62.482 1.00 59.72 640 LEU A O 1
ATOM 5044 N N . PRO A 1 641 ? 20.952 4.652 -63.324 1.00 55.78 641 PRO A N 1
ATOM 5045 C CA . PRO A 1 641 ? 20.662 3.264 -63.009 1.00 55.78 641 PRO A CA 1
ATOM 5046 C C . PRO A 1 641 ? 21.132 3.016 -61.571 1.00 55.78 641 PRO A C 1
ATOM 5048 O O . PRO A 1 641 ? 22.037 2.228 -61.312 1.00 55.78 641 PRO A O 1
ATOM 5051 N N . SER A 1 642 ? 20.598 3.769 -60.604 1.00 61.16 642 SER A N 1
ATOM 5052 C CA . SER A 1 642 ? 20.948 3.542 -59.203 1.00 61.16 642 SER A CA 1
ATOM 5053 C C . SER A 1 642 ? 20.225 2.292 -58.732 1.00 61.16 642 SER A C 1
ATOM 5055 O O . SER A 1 642 ? 19.112 2.368 -58.212 1.00 61.16 642 SER A O 1
ATOM 5057 N N . LEU A 1 643 ? 20.888 1.151 -58.907 1.00 69.50 643 LEU A N 1
ATOM 5058 C CA . LEU A 1 643 ? 20.539 -0.134 -58.302 1.00 69.50 643 LEU A CA 1
ATOM 5059 C C . LEU A 1 643 ? 20.363 -0.009 -56.781 1.00 69.50 643 LEU A C 1
ATOM 5061 O O . LEU A 1 643 ? 19.704 -0.847 -56.186 1.00 69.50 643 LEU A O 1
ATOM 5065 N N . VAL A 1 644 ? 20.913 1.035 -56.148 1.00 75.31 644 VAL A N 1
ATOM 5066 C CA . VAL A 1 644 ? 20.832 1.284 -54.705 1.00 75.31 644 VAL A CA 1
ATOM 5067 C C . VAL A 1 644 ? 20.258 2.673 -54.407 1.00 75.31 644 VAL A C 1
ATOM 5069 O O . VAL A 1 644 ? 20.619 3.666 -55.036 1.00 75.31 644 VAL A O 1
ATOM 5072 N N . ALA A 1 645 ? 19.383 2.756 -53.408 1.00 76.88 645 ALA A N 1
ATOM 5073 C CA . ALA A 1 645 ? 18.815 3.992 -52.887 1.00 76.88 645 ALA A CA 1
ATOM 5074 C C . ALA A 1 645 ? 18.980 4.092 -51.373 1.00 76.88 645 ALA A C 1
ATOM 5076 O O . ALA A 1 645 ? 18.632 3.169 -50.642 1.00 76.88 645 ALA A O 1
ATOM 5077 N N . SER A 1 646 ? 19.441 5.245 -50.907 1.00 80.25 646 SER A N 1
ATOM 5078 C CA . SER A 1 646 ? 19.626 5.587 -49.492 1.00 80.25 646 SER A CA 1
ATOM 5079 C C . SER A 1 646 ? 19.180 7.033 -49.229 1.00 80.25 646 SER A C 1
ATOM 5081 O O . SER A 1 646 ? 18.739 7.729 -50.151 1.00 80.25 646 SER A O 1
ATOM 5083 N N . SER A 1 647 ? 19.313 7.521 -47.995 1.00 76.50 647 SER A N 1
ATOM 5084 C CA . SER A 1 647 ? 19.026 8.916 -47.616 1.00 76.50 647 SER A CA 1
ATOM 5085 C C . SER A 1 647 ? 19.891 9.952 -48.330 1.00 76.50 647 SER A C 1
ATOM 5087 O O . SER A 1 647 ? 19.456 11.094 -48.494 1.00 76.50 647 SER A O 1
ATOM 5089 N N . SER A 1 648 ? 21.087 9.568 -48.783 1.00 68.31 648 SER A N 1
ATOM 5090 C CA . SER A 1 648 ? 21.979 10.447 -49.542 1.00 68.31 648 SER A CA 1
ATOM 5091 C C . SER A 1 648 ? 21.617 10.533 -51.027 1.00 68.31 648 SER A C 1
ATOM 5093 O O . SER A 1 648 ? 22.032 11.477 -51.694 1.00 68.31 648 SER A O 1
ATOM 5095 N N . THR A 1 649 ? 20.806 9.608 -51.551 1.00 72.50 649 THR A N 1
ATOM 5096 C CA . THR A 1 649 ? 20.399 9.605 -52.966 1.00 72.50 649 THR A CA 1
ATOM 5097 C C . THR A 1 649 ? 19.160 10.471 -53.236 1.00 72.50 649 THR A C 1
ATOM 5099 O O . THR A 1 649 ? 18.349 10.742 -52.349 1.00 72.50 649 THR A O 1
ATOM 5102 N N . ASN A 1 650 ? 18.975 10.902 -54.488 1.00 73.75 650 ASN A N 1
ATOM 5103 C CA . ASN A 1 650 ? 17.777 11.637 -54.899 1.00 73.75 650 ASN A CA 1
ATOM 5104 C C . ASN A 1 650 ? 16.582 10.684 -55.102 1.00 73.75 650 ASN A C 1
ATOM 5106 O O . ASN A 1 650 ? 16.424 10.082 -56.162 1.00 73.75 650 ASN A O 1
ATOM 5110 N N . ASN A 1 651 ? 15.717 10.585 -54.090 1.00 82.88 651 ASN A N 1
ATOM 5111 C CA . ASN A 1 651 ? 14.568 9.669 -54.070 1.00 82.88 651 ASN A CA 1
ATOM 5112 C C . ASN A 1 651 ? 13.234 10.316 -54.473 1.00 82.88 651 ASN A C 1
ATOM 5114 O O . ASN A 1 651 ? 12.176 9.851 -54.064 1.00 82.88 651 ASN A O 1
ATOM 5118 N N . ARG A 1 652 ? 13.235 11.405 -55.251 1.00 80.06 652 ARG A N 1
ATOM 5119 C CA . ARG A 1 652 ? 11.984 12.107 -55.618 1.00 80.06 652 ARG A CA 1
ATOM 5120 C C . ARG A 1 652 ? 11.100 11.346 -56.612 1.00 80.06 652 ARG A C 1
ATOM 5122 O O . ARG A 1 652 ? 9.966 11.756 -56.844 1.00 80.06 652 ARG A O 1
ATOM 5129 N N . ARG A 1 653 ? 11.631 10.305 -57.255 1.00 80.25 653 ARG A N 1
ATOM 5130 C CA . ARG A 1 653 ? 10.945 9.499 -58.272 1.00 80.25 653 ARG A CA 1
ATOM 5131 C C . ARG A 1 653 ? 11.043 8.023 -57.910 1.00 80.25 653 ARG A C 1
ATOM 5133 O O . ARG A 1 653 ? 12.052 7.595 -57.353 1.00 80.25 653 ARG A O 1
ATOM 5140 N N . GLN A 1 654 ? 10.015 7.269 -58.281 1.00 83.06 654 GLN A N 1
ATOM 5141 C CA . GLN A 1 654 ? 10.014 5.814 -58.177 1.00 83.06 654 GLN A CA 1
ATOM 5142 C C . GLN A 1 654 ? 11.042 5.224 -59.144 1.00 83.06 654 GLN A C 1
ATOM 5144 O O . GLN A 1 654 ? 11.181 5.690 -60.279 1.00 83.06 654 GLN A O 1
ATOM 5149 N N . ARG A 1 655 ? 11.770 4.209 -58.680 1.00 85.62 655 ARG A N 1
ATOM 5150 C CA . ARG A 1 655 ? 12.694 3.423 -59.507 1.00 85.62 655 ARG A CA 1
ATOM 5151 C C . ARG A 1 655 ? 12.003 2.138 -59.971 1.00 85.62 655 ARG A C 1
ATOM 5153 O O . ARG A 1 655 ? 10.901 1.829 -59.513 1.00 85.62 655 ARG A O 1
ATOM 5160 N N . ALA A 1 656 ? 12.628 1.419 -60.896 1.00 84.31 656 ALA A N 1
ATOM 5161 C CA . ALA A 1 656 ? 12.091 0.184 -61.460 1.00 84.31 656 ALA A CA 1
ATOM 5162 C C . ALA A 1 656 ? 12.816 -1.061 -60.924 1.00 84.31 656 ALA A C 1
ATOM 5164 O O . ALA A 1 656 ? 13.995 -0.968 -60.596 1.00 84.31 656 ALA A O 1
ATOM 5165 N N . VAL A 1 657 ? 12.130 -2.206 -60.867 1.00 87.81 657 VAL A N 1
ATOM 5166 C CA . VAL A 1 657 ? 12.701 -3.548 -60.636 1.00 87.81 657 VAL A CA 1
ATOM 5167 C C . VAL A 1 657 ? 12.263 -4.479 -61.763 1.00 87.81 657 VAL A C 1
ATOM 5169 O O . VAL A 1 657 ? 11.079 -4.471 -62.115 1.00 87.81 657 VAL A O 1
ATOM 5172 N N . PRO A 1 658 ? 13.165 -5.295 -62.326 1.00 84.62 658 PRO A N 1
ATOM 5173 C CA . PRO A 1 658 ? 12.784 -6.319 -63.289 1.00 84.62 658 PRO A CA 1
ATOM 5174 C C . PRO A 1 658 ? 11.867 -7.396 -62.700 1.00 84.62 658 PRO A C 1
ATOM 5176 O O . PRO A 1 658 ? 12.029 -7.825 -61.556 1.00 84.62 658 PRO A O 1
ATOM 5179 N N . VAL A 1 659 ? 10.917 -7.880 -63.503 1.00 86.94 659 VAL A N 1
ATOM 5180 C CA . VAL A 1 659 ? 10.093 -9.047 -63.151 1.00 86.94 659 VAL A CA 1
ATOM 5181 C C . VAL A 1 659 ? 10.985 -10.238 -62.784 1.00 86.94 659 VAL A C 1
ATOM 5183 O O . VAL A 1 659 ? 11.882 -10.620 -63.536 1.00 86.94 659 VAL A O 1
ATOM 5186 N N . GLY A 1 660 ? 10.688 -10.879 -61.652 1.00 84.25 660 GLY A N 1
ATOM 5187 C CA . GLY A 1 660 ? 11.391 -12.077 -61.190 1.00 84.25 660 GLY A CA 1
ATOM 5188 C C . GLY A 1 660 ? 12.723 -11.823 -60.477 1.00 84.25 660 GLY A C 1
ATOM 5189 O O . GLY A 1 660 ? 13.336 -12.789 -60.029 1.00 84.25 660 GLY A O 1
ATOM 5190 N N . GLU A 1 661 ? 13.157 -10.569 -60.323 1.00 87.44 661 GLU A N 1
ATOM 5191 C CA . GLU A 1 661 ? 14.349 -10.201 -59.547 1.00 87.44 661 GLU A CA 1
ATOM 5192 C C . GLU A 1 661 ? 13.989 -9.650 -58.157 1.00 87.44 661 GLU A C 1
ATOM 5194 O O . GLU A 1 661 ? 12.884 -9.157 -57.928 1.00 87.44 661 GLU A O 1
ATOM 5199 N N . ARG A 1 662 ? 14.911 -9.731 -57.189 1.00 88.25 662 ARG A N 1
ATOM 5200 C CA . ARG A 1 662 ? 14.640 -9.283 -55.813 1.00 88.25 662 ARG A CA 1
ATOM 5201 C C . ARG A 1 662 ? 14.645 -7.756 -55.669 1.00 88.25 662 ARG A C 1
ATOM 5203 O O . ARG A 1 662 ? 15.628 -7.082 -55.960 1.00 88.25 662 ARG A O 1
ATOM 5210 N N . TYR A 1 663 ? 13.584 -7.223 -55.074 1.00 90.94 663 TYR A N 1
ATOM 5211 C CA . TYR A 1 663 ? 13.552 -5.923 -54.406 1.00 90.94 663 TYR A CA 1
ATOM 5212 C C . TYR A 1 663 ? 13.969 -6.107 -52.948 1.00 90.94 663 TYR A C 1
ATOM 5214 O O . TYR A 1 663 ? 13.270 -6.778 -52.187 1.00 90.94 663 TYR A O 1
ATOM 5222 N N . ARG A 1 664 ? 15.112 -5.548 -52.553 1.00 90.88 664 ARG A N 1
ATOM 5223 C CA . ARG A 1 664 ? 15.725 -5.772 -51.237 1.00 90.88 664 ARG A CA 1
ATOM 5224 C C . ARG A 1 664 ? 15.681 -4.509 -50.401 1.00 90.88 664 ARG A C 1
ATOM 5226 O O . ARG A 1 664 ? 16.077 -3.445 -50.862 1.00 90.88 664 ARG A O 1
ATOM 5233 N N . VAL A 1 665 ? 15.264 -4.636 -49.151 1.00 90.94 665 VAL A N 1
ATOM 5234 C CA . VAL A 1 665 ? 15.255 -3.554 -48.168 1.00 90.94 665 VAL A CA 1
ATOM 5235 C C . VAL A 1 665 ? 16.183 -3.952 -47.028 1.00 90.94 665 VAL A C 1
ATOM 5237 O O . VAL A 1 665 ? 15.942 -4.944 -46.341 1.00 90.94 665 VAL A O 1
ATOM 5240 N N . LEU A 1 666 ? 17.253 -3.183 -46.842 1.00 89.81 666 LEU A N 1
ATOM 5241 C CA . LEU A 1 666 ? 18.164 -3.314 -45.715 1.00 89.81 666 LEU A CA 1
ATOM 5242 C C . LEU A 1 666 ? 17.708 -2.386 -44.590 1.00 89.81 666 LEU A C 1
ATOM 5244 O O . LEU A 1 666 ? 17.752 -1.160 -44.728 1.00 89.81 666 LEU A O 1
ATOM 5248 N N . CYS A 1 667 ? 17.293 -2.990 -43.480 1.00 90.06 667 CYS A N 1
ATOM 5249 C CA . CYS A 1 667 ? 16.773 -2.310 -42.301 1.00 90.06 667 CYS A CA 1
ATOM 5250 C C . CYS A 1 667 ? 17.657 -2.615 -41.083 1.00 90.06 667 CYS A C 1
ATOM 5252 O O . CYS A 1 667 ? 17.764 -3.781 -40.693 1.00 90.06 667 CYS A O 1
ATOM 5254 N N . PRO A 1 668 ? 18.279 -1.606 -40.452 1.00 90.56 668 PRO A N 1
ATOM 5255 C CA . PRO A 1 668 ? 18.949 -1.788 -39.170 1.00 90.56 668 PRO A CA 1
ATOM 5256 C C . PRO A 1 668 ? 17.905 -1.913 -38.051 1.00 90.56 668 PRO A C 1
ATOM 5258 O O . PRO A 1 668 ? 17.245 -0.937 -37.700 1.00 90.56 668 PRO A O 1
ATOM 5261 N N . LEU A 1 669 ? 17.734 -3.122 -37.513 1.00 90.56 669 LEU A N 1
ATOM 5262 C CA . LEU A 1 669 ? 16.824 -3.415 -36.407 1.00 90.56 669 LEU A CA 1
ATOM 5263 C C . LEU A 1 669 ? 17.583 -3.375 -35.079 1.00 90.56 669 LEU A C 1
ATOM 5265 O O . LEU A 1 669 ? 18.506 -4.159 -34.861 1.00 90.56 669 LEU A O 1
ATOM 5269 N N . HIS A 1 670 ? 17.172 -2.473 -34.198 1.00 86.75 670 HIS A N 1
ATOM 5270 C CA . HIS A 1 670 ? 17.697 -2.281 -32.856 1.00 86.75 670 HIS A CA 1
ATOM 5271 C C . HIS A 1 670 ? 16.803 -2.959 -31.815 1.00 86.75 670 HIS A C 1
ATOM 5273 O O . HIS A 1 670 ? 15.582 -2.768 -31.804 1.00 86.75 670 HIS A O 1
ATOM 5279 N N . ASN A 1 671 ? 17.417 -3.728 -30.919 1.00 85.69 671 ASN A N 1
ATOM 5280 C CA . ASN A 1 671 ? 16.788 -4.232 -29.707 1.00 85.69 671 ASN A CA 1
ATOM 5281 C C . ASN A 1 671 ? 17.112 -3.293 -28.529 1.00 85.69 671 ASN A C 1
ATOM 5283 O O . ASN A 1 671 ? 18.214 -3.391 -27.992 1.00 85.69 671 ASN A O 1
ATOM 5287 N N . PRO A 1 672 ? 16.174 -2.437 -28.081 1.00 69.00 672 PRO A N 1
ATOM 5288 C CA . PRO A 1 672 ? 16.389 -1.556 -26.931 1.00 69.00 672 PRO A CA 1
ATOM 5289 C C . PRO A 1 672 ? 16.214 -2.261 -25.571 1.00 69.00 672 PRO A C 1
ATOM 5291 O O . PRO A 1 672 ? 16.320 -1.616 -24.526 1.00 69.00 672 PRO A O 1
ATOM 5294 N N . LEU A 1 673 ? 15.887 -3.560 -25.551 1.00 68.00 673 LEU A N 1
ATOM 5295 C CA . LEU A 1 673 ? 15.644 -4.310 -24.320 1.00 68.00 673 LEU A CA 1
ATOM 5296 C C . LEU A 1 673 ? 16.951 -4.857 -23.727 1.00 68.00 673 LEU A C 1
ATOM 5298 O O . LEU A 1 673 ? 17.913 -5.150 -24.437 1.00 68.00 673 LEU A O 1
ATOM 5302 N N . SER A 1 674 ? 16.960 -5.086 -22.408 1.00 62.41 674 SER A N 1
ATOM 5303 C CA . SER A 1 674 ? 18.079 -5.740 -21.701 1.00 62.41 674 SER A CA 1
ATOM 5304 C C . SER A 1 674 ? 18.045 -7.273 -21.798 1.00 62.41 674 SER A C 1
ATOM 5306 O O . SER A 1 674 ? 18.798 -7.957 -21.107 1.00 62.41 674 SER A O 1
ATOM 5308 N N . ILE A 1 675 ? 17.172 -7.810 -22.647 1.00 68.75 675 ILE A N 1
ATOM 5309 C CA . ILE A 1 675 ? 16.934 -9.236 -22.888 1.00 68.75 675 ILE A CA 1
ATOM 5310 C C . ILE A 1 675 ? 16.923 -9.504 -24.401 1.00 68.75 675 ILE A C 1
ATOM 5312 O O . ILE A 1 675 ? 16.600 -8.592 -25.170 1.00 68.75 675 ILE A O 1
ATOM 5316 N N . PRO A 1 676 ? 17.306 -10.712 -24.850 1.00 78.12 676 PRO A N 1
ATOM 5317 C CA . PRO A 1 676 ? 17.319 -11.044 -26.269 1.00 78.12 676 PRO A CA 1
ATOM 5318 C C . PRO A 1 676 ? 15.897 -11.056 -26.848 1.00 78.12 676 PRO A C 1
ATOM 5320 O O . PRO A 1 676 ? 14.935 -11.423 -26.171 1.00 78.12 676 PRO A O 1
ATOM 5323 N N . LEU A 1 677 ? 15.770 -10.643 -28.110 1.00 83.12 677 LEU A N 1
ATOM 5324 C CA . LEU A 1 677 ? 14.529 -10.713 -28.882 1.00 83.12 677 LEU A CA 1
ATOM 5325 C C . LEU A 1 677 ? 14.586 -11.891 -29.849 1.00 83.12 677 LEU A C 1
ATOM 5327 O O . LEU A 1 677 ? 15.426 -11.888 -30.748 1.00 83.12 677 LEU A O 1
ATOM 5331 N N . SER A 1 678 ? 13.653 -12.835 -29.723 1.00 86.81 678 SER A N 1
ATOM 5332 C CA . SER A 1 678 ? 13.439 -13.897 -30.709 1.00 86.81 678 SER A CA 1
ATOM 5333 C C . SER A 1 678 ? 12.271 -13.550 -31.623 1.00 86.81 678 SER A C 1
ATOM 5335 O O . SER A 1 678 ? 11.111 -13.503 -31.211 1.00 86.81 678 SER A O 1
ATOM 5337 N N . LEU A 1 679 ? 12.602 -13.287 -32.882 1.00 89.38 679 LEU A N 1
ATOM 5338 C CA . LEU A 1 679 ? 11.676 -12.906 -33.938 1.00 89.38 679 LEU A CA 1
ATOM 5339 C C . LEU A 1 679 ? 11.488 -14.083 -34.893 1.00 89.38 679 LEU A C 1
ATOM 5341 O O . LEU A 1 679 ? 12.446 -14.781 -35.220 1.00 89.38 679 LEU A O 1
ATOM 5345 N N . THR A 1 680 ? 10.266 -14.284 -35.372 1.00 89.44 680 THR A N 1
ATOM 5346 C CA . THR A 1 680 ? 9.909 -15.339 -36.326 1.00 89.44 680 THR A CA 1
ATOM 5347 C C . THR A 1 680 ? 9.053 -14.790 -37.462 1.00 89.44 680 THR A C 1
ATOM 5349 O O . THR A 1 680 ? 8.358 -13.784 -37.295 1.00 89.44 680 THR A O 1
ATOM 5352 N N . ASN A 1 681 ? 9.139 -15.429 -38.633 1.00 88.31 681 ASN A N 1
ATOM 5353 C CA . ASN A 1 681 ? 8.381 -15.082 -39.842 1.00 88.31 681 ASN A CA 1
ATOM 5354 C C . ASN A 1 681 ? 8.503 -13.607 -40.278 1.00 88.31 681 ASN A C 1
ATOM 5356 O O . ASN A 1 681 ? 7.505 -12.975 -40.627 1.00 88.31 681 ASN A O 1
ATOM 5360 N N . LEU A 1 682 ? 9.718 -13.046 -40.273 1.00 92.88 682 LEU A N 1
ATOM 5361 C CA . LEU A 1 682 ? 9.937 -11.651 -40.669 1.00 92.88 682 LEU A CA 1
ATOM 5362 C C . LEU A 1 682 ? 9.794 -11.511 -42.186 1.00 92.88 682 LEU A C 1
ATOM 5364 O O . LEU A 1 682 ? 10.567 -12.118 -42.926 1.00 92.88 682 LEU A O 1
ATOM 5368 N N . ARG A 1 683 ? 8.864 -10.678 -42.662 1.00 92.81 683 ARG A N 1
ATOM 5369 C CA . ARG A 1 683 ? 8.665 -10.415 -44.100 1.00 92.81 683 ARG A CA 1
ATOM 5370 C C . ARG A 1 683 ? 8.251 -8.971 -44.375 1.00 92.81 683 ARG A C 1
ATOM 5372 O O . ARG A 1 683 ? 7.683 -8.306 -43.511 1.00 92.81 683 ARG A O 1
ATOM 5379 N N . LEU A 1 684 ? 8.507 -8.482 -45.590 1.00 93.25 684 LEU A N 1
ATOM 5380 C CA . LEU A 1 684 ? 8.031 -7.159 -46.014 1.00 93.25 684 LEU A CA 1
ATOM 5381 C C . LEU A 1 684 ? 6.505 -7.141 -46.126 1.00 93.25 684 LEU A C 1
ATOM 5383 O O . LEU A 1 684 ? 5.908 -8.036 -46.729 1.00 93.25 684 LEU A O 1
ATOM 5387 N N . ARG A 1 685 ? 5.888 -6.086 -45.592 1.00 90.62 685 ARG A N 1
ATOM 5388 C CA . ARG A 1 685 ? 4.465 -5.800 -45.752 1.00 90.62 685 ARG A CA 1
ATOM 5389 C C . ARG A 1 685 ? 4.255 -4.910 -46.973 1.00 90.62 685 ARG A C 1
ATOM 5391 O O . ARG A 1 685 ? 4.829 -3.825 -47.067 1.00 90.62 685 ARG A O 1
ATOM 5398 N N . ILE A 1 686 ? 3.424 -5.385 -47.897 1.00 89.94 686 ILE A N 1
ATOM 5399 C CA . ILE A 1 686 ? 3.037 -4.644 -49.098 1.00 89.94 686 ILE A CA 1
ATOM 5400 C C . ILE A 1 686 ? 1.810 -3.789 -48.771 1.00 89.94 686 ILE A C 1
ATOM 5402 O O . ILE A 1 686 ? 0.760 -4.319 -48.416 1.00 89.94 686 ILE A O 1
ATOM 5406 N N . ALA A 1 687 ? 1.948 -2.472 -48.899 1.00 84.06 687 ALA A N 1
ATOM 5407 C CA . ALA A 1 687 ? 0.885 -1.504 -48.645 1.00 84.06 687 ALA A CA 1
ATOM 5408 C C . ALA A 1 687 ? -0.126 -1.454 -49.797 1.00 84.06 687 ALA A C 1
ATOM 5410 O O . ALA A 1 687 ? -1.336 -1.388 -49.594 1.00 84.06 687 ALA A O 1
ATOM 5411 N N . HIS A 1 688 ? 0.395 -1.473 -51.024 1.00 83.38 688 HIS A N 1
ATOM 5412 C CA . HIS A 1 688 ? -0.375 -1.458 -52.259 1.00 83.38 688 HIS A CA 1
ATOM 5413 C C . HIS A 1 688 ? 0.418 -2.155 -53.367 1.00 83.38 688 HIS A C 1
ATOM 5415 O O . HIS A 1 688 ? 1.646 -2.066 -53.401 1.00 83.38 688 HIS A O 1
ATOM 5421 N N . ALA A 1 689 ? -0.294 -2.820 -54.273 1.00 86.38 689 ALA A N 1
ATOM 5422 C CA . ALA A 1 689 ? 0.233 -3.366 -55.514 1.00 86.38 689 ALA A CA 1
ATOM 5423 C C . ALA A 1 689 ? -0.802 -3.158 -56.625 1.00 86.38 689 ALA A C 1
ATOM 5425 O O . ALA A 1 689 ? -1.995 -3.374 -56.403 1.00 86.38 689 ALA A O 1
ATOM 5426 N N . ALA A 1 690 ? -0.353 -2.771 -57.814 1.00 86.00 690 ALA A N 1
ATOM 5427 C CA . ALA A 1 690 ? -1.189 -2.669 -59.003 1.00 86.00 690 ALA A CA 1
ATOM 5428 C C . ALA A 1 690 ? -0.770 -3.727 -60.027 1.00 86.00 690 ALA A C 1
ATOM 5430 O O . ALA A 1 690 ? 0.421 -4.007 -60.188 1.00 86.00 690 ALA A O 1
ATOM 5431 N N . THR A 1 691 ? -1.741 -4.301 -60.738 1.00 85.12 691 THR A N 1
ATOM 5432 C CA . THR A 1 691 ? -1.490 -5.268 -61.815 1.00 85.12 691 THR A CA 1
ATOM 5433 C C . THR A 1 691 ? -1.497 -4.587 -63.185 1.00 85.12 691 THR A C 1
ATOM 5435 O O . THR A 1 691 ? -2.069 -3.505 -63.345 1.00 85.12 691 THR A O 1
ATOM 5438 N N . LEU A 1 692 ? -0.854 -5.201 -64.183 1.00 81.62 692 LEU A N 1
ATOM 5439 C CA . LEU A 1 692 ? -0.825 -4.684 -65.561 1.00 81.62 692 LEU A CA 1
ATOM 5440 C C . LEU A 1 692 ? -2.230 -4.601 -66.184 1.00 81.62 692 LEU A C 1
ATOM 5442 O O . LEU A 1 692 ? -2.522 -3.641 -66.895 1.00 81.62 692 LEU A O 1
ATOM 5446 N N . ASP A 1 693 ? -3.111 -5.540 -65.829 1.00 79.38 693 ASP A N 1
ATOM 5447 C CA . ASP A 1 693 ? -4.467 -5.669 -66.383 1.00 79.38 693 ASP A CA 1
ATOM 5448 C C . ASP A 1 693 ? -5.538 -4.896 -65.585 1.00 79.38 693 ASP A C 1
ATOM 5450 O O . ASP A 1 693 ? -6.728 -4.979 -65.883 1.00 79.38 693 ASP A O 1
ATOM 5454 N N . GLY A 1 694 ? -5.150 -4.173 -64.525 1.00 73.31 694 GLY A N 1
ATOM 5455 C CA . GLY A 1 694 ? -6.079 -3.440 -63.648 1.00 73.31 694 GLY A CA 1
ATOM 5456 C C . GLY A 1 694 ? -6.921 -4.321 -62.711 1.00 73.31 694 GLY A C 1
ATOM 5457 O O . GLY A 1 694 ? -7.757 -3.808 -61.967 1.00 73.31 694 GLY A O 1
ATOM 5458 N N . SER A 1 695 ? -6.696 -5.636 -62.718 1.00 75.62 695 SER A N 1
ATOM 5459 C CA . SER A 1 695 ? -7.302 -6.589 -61.782 1.00 75.62 695 SER A CA 1
ATOM 5460 C C . SER A 1 695 ? -6.797 -6.397 -60.343 1.00 75.62 695 SER A C 1
ATOM 5462 O O . SER A 1 695 ? -5.692 -5.890 -60.113 1.00 75.62 695 SER A O 1
ATOM 5464 N N . ALA A 1 696 ? -7.599 -6.807 -59.355 1.00 71.50 696 ALA A N 1
ATOM 5465 C CA . ALA A 1 696 ? -7.199 -6.747 -57.951 1.00 71.50 696 ALA A CA 1
ATOM 5466 C C . ALA A 1 696 ? -5.977 -7.658 -57.690 1.00 71.50 696 ALA A C 1
ATOM 5468 O O . ALA A 1 696 ? -5.977 -8.807 -58.138 1.00 71.50 696 ALA A O 1
ATOM 5469 N N . PRO A 1 697 ? -4.948 -7.185 -56.963 1.00 69.38 697 PRO A N 1
ATOM 5470 C CA . PRO A 1 697 ? -3.740 -7.964 -56.704 1.00 69.38 697 PRO A CA 1
ATOM 5471 C C . PRO A 1 697 ? -4.061 -9.201 -55.851 1.00 69.38 697 PRO A C 1
ATOM 5473 O O . PRO A 1 697 ? -4.589 -9.094 -54.745 1.00 69.38 697 PRO A O 1
ATOM 5476 N N . THR A 1 698 ? -3.722 -10.391 -56.345 1.00 67.44 698 THR A N 1
ATOM 5477 C CA . THR A 1 698 ? -3.777 -11.649 -55.581 1.00 67.44 698 THR A CA 1
ATOM 5478 C C . THR A 1 698 ? -2.469 -11.872 -54.817 1.00 67.44 698 THR A C 1
ATOM 5480 O O . THR A 1 698 ? -1.438 -11.292 -55.161 1.00 67.44 698 THR A O 1
ATOM 5483 N N . GLY A 1 699 ? -2.463 -12.764 -53.815 1.00 61.03 699 GLY A N 1
ATOM 5484 C CA . GLY A 1 699 ? -1.256 -13.121 -53.040 1.00 61.03 699 GLY A CA 1
ATOM 5485 C C . GLY A 1 699 ? -0.091 -13.697 -53.865 1.00 61.03 699 GLY A C 1
ATOM 5486 O O . GLY A 1 699 ? 1.010 -13.846 -53.351 1.00 61.03 699 GLY A O 1
ATOM 5487 N N . SER A 1 700 ? -0.316 -13.984 -55.147 1.00 65.25 700 SER A N 1
ATOM 5488 C CA . SER A 1 700 ? 0.685 -14.399 -56.131 1.00 65.25 700 SER A CA 1
ATOM 5489 C C . SER A 1 700 ? 1.301 -13.243 -56.931 1.00 65.25 700 SER A C 1
ATOM 5491 O O . SER A 1 700 ? 2.139 -13.500 -57.781 1.00 65.25 700 SER A O 1
ATOM 5493 N N . THR A 1 701 ? 0.909 -11.985 -56.706 1.00 81.88 701 THR A N 1
ATOM 5494 C CA . THR A 1 701 ? 1.415 -10.830 -57.484 1.00 81.88 701 THR A CA 1
ATOM 5495 C C . THR A 1 701 ? 2.845 -10.454 -57.079 1.00 81.88 701 THR A C 1
ATOM 5497 O O . THR A 1 701 ? 3.660 -10.058 -57.912 1.00 81.88 701 THR A O 1
ATOM 5500 N N . ILE A 1 702 ? 3.165 -10.588 -55.788 1.00 87.19 702 ILE A N 1
ATOM 5501 C CA . ILE A 1 702 ? 4.482 -10.296 -55.212 1.00 87.19 702 ILE A CA 1
ATOM 5502 C C . ILE A 1 702 ? 4.788 -11.363 -54.170 1.00 87.19 702 ILE A C 1
ATOM 5504 O O . ILE A 1 702 ? 3.996 -11.591 -53.258 1.00 87.19 702 ILE A O 1
ATOM 5508 N N . HIS A 1 703 ? 5.951 -11.992 -54.286 1.00 88.56 703 HIS A N 1
ATOM 5509 C CA . HIS A 1 703 ? 6.404 -13.006 -53.346 1.00 88.56 703 HIS A CA 1
ATOM 5510 C C . HIS A 1 703 ? 7.395 -12.399 -52.343 1.00 88.56 703 HIS A C 1
ATOM 5512 O O . HIS A 1 703 ? 8.553 -12.148 -52.681 1.00 88.56 703 HIS A O 1
ATOM 5518 N N . CYS A 1 704 ? 6.950 -12.147 -51.110 1.00 89.75 704 CYS A N 1
ATOM 5519 C CA . CYS A 1 704 ? 7.819 -11.691 -50.021 1.00 89.75 704 CYS A CA 1
ATOM 5520 C C . CYS A 1 704 ? 8.551 -12.880 -49.387 1.00 89.75 704 CYS A C 1
ATOM 5522 O O . CYS A 1 704 ? 7.908 -13.790 -48.864 1.00 89.75 704 CYS A O 1
ATOM 5524 N N . LEU A 1 705 ? 9.886 -12.860 -49.393 1.00 89.06 705 LEU A N 1
ATOM 5525 C CA . LEU A 1 705 ? 10.695 -13.871 -48.712 1.00 89.06 705 LEU A CA 1
ATOM 5526 C C . LEU A 1 705 ? 10.635 -13.644 -47.198 1.00 89.06 705 LEU A C 1
ATOM 5528 O O . LEU A 1 705 ? 10.826 -12.517 -46.734 1.00 89.06 705 LEU A O 1
ATOM 5532 N N . ALA A 1 706 ? 10.365 -14.711 -46.443 1.00 87.31 706 ALA A N 1
ATOM 5533 C CA . ALA A 1 706 ? 10.314 -14.674 -44.988 1.00 87.31 706 ALA A CA 1
ATOM 5534 C C . ALA A 1 706 ? 11.626 -15.183 -44.381 1.00 87.31 706 ALA A C 1
ATOM 5536 O O . ALA A 1 706 ? 12.148 -16.218 -44.792 1.00 87.31 706 ALA A O 1
ATOM 5537 N N . ILE A 1 707 ? 12.134 -14.478 -43.372 1.00 90.38 707 ILE A N 1
ATOM 5538 C CA . ILE A 1 707 ? 13.174 -14.998 -42.482 1.00 90.38 707 ILE A CA 1
ATOM 5539 C C . ILE A 1 707 ? 12.466 -15.782 -41.377 1.00 90.38 707 ILE A C 1
ATOM 5541 O O . ILE A 1 707 ? 11.697 -15.208 -40.602 1.00 90.38 707 ILE A O 1
ATOM 5545 N N . GLU A 1 708 ? 12.718 -17.089 -41.304 1.00 88.88 708 GLU A N 1
ATOM 5546 C CA . GLU A 1 708 ? 12.023 -17.982 -40.368 1.00 88.88 708 GLU A CA 1
ATOM 5547 C C . GLU A 1 708 ? 12.287 -17.619 -38.906 1.00 88.88 708 GLU A C 1
ATOM 5549 O O . GLU A 1 708 ? 11.352 -17.580 -38.104 1.00 88.88 708 GLU A O 1
ATOM 5554 N N . ARG A 1 709 ? 13.546 -17.319 -38.559 1.00 89.31 709 ARG A N 1
ATOM 5555 C CA . ARG A 1 709 ? 13.946 -16.929 -37.205 1.00 89.31 709 ARG A CA 1
ATOM 5556 C C . ARG A 1 709 ? 15.126 -15.961 -37.214 1.00 89.31 709 ARG A C 1
ATOM 5558 O O . ARG A 1 709 ? 16.100 -16.173 -37.932 1.00 89.31 709 ARG A O 1
ATOM 5565 N N . LEU A 1 710 ? 15.054 -14.936 -36.370 1.00 90.75 710 LEU A N 1
ATOM 5566 C CA . LEU A 1 710 ? 16.124 -13.974 -36.125 1.00 90.75 710 LEU A CA 1
ATOM 5567 C C . LEU A 1 710 ? 16.200 -13.662 -34.628 1.00 90.75 710 LEU A C 1
ATOM 5569 O O . LEU A 1 710 ? 15.197 -13.282 -34.031 1.00 90.75 710 LEU A O 1
ATOM 5573 N N . ASN A 1 711 ? 17.393 -13.776 -34.046 1.00 89.31 711 ASN A N 1
ATOM 5574 C CA . ASN A 1 711 ? 17.646 -13.371 -32.667 1.00 89.31 711 ASN A CA 1
ATOM 5575 C C . ASN A 1 711 ? 18.435 -12.061 -32.650 1.00 89.31 711 ASN A C 1
ATOM 5577 O O . ASN A 1 711 ? 19.453 -11.949 -33.334 1.00 89.31 711 ASN A O 1
ATOM 5581 N N . ILE A 1 712 ? 17.973 -11.084 -31.869 1.00 88.69 712 ILE A N 1
ATOM 5582 C CA . ILE A 1 712 ? 18.671 -9.811 -31.668 1.00 88.69 712 ILE A CA 1
ATOM 5583 C C . ILE A 1 712 ? 19.104 -9.722 -30.206 1.00 88.69 712 ILE A C 1
ATOM 5585 O O . ILE A 1 712 ? 18.267 -9.719 -29.300 1.00 88.69 712 ILE A O 1
ATOM 5589 N N . GLU A 1 713 ? 20.413 -9.640 -29.976 1.00 86.75 713 GLU A N 1
ATOM 5590 C CA . GLU A 1 713 ? 20.997 -9.545 -28.635 1.00 86.75 713 GLU A CA 1
ATOM 5591 C C . GLU A 1 713 ? 20.563 -8.257 -27.908 1.00 86.75 713 GLU A C 1
ATOM 5593 O O . GLU A 1 713 ? 20.221 -7.267 -28.568 1.00 86.75 713 GLU A O 1
ATOM 5598 N N . PRO A 1 714 ? 20.580 -8.232 -26.563 1.00 78.88 714 PRO A N 1
ATOM 5599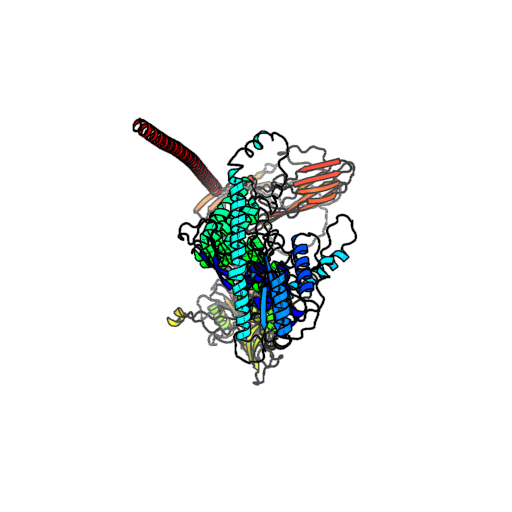 C CA . PRO A 1 714 ? 20.244 -7.045 -25.780 1.00 78.88 714 PRO A CA 1
ATOM 5600 C C . PRO A 1 714 ? 21.028 -5.799 -26.206 1.00 78.88 714 PRO A C 1
ATOM 5602 O O . PRO A 1 714 ? 22.248 -5.866 -26.370 1.00 78.88 714 PRO A O 1
ATOM 5605 N N . ASN A 1 715 ? 20.355 -4.649 -26.305 1.00 77.44 715 ASN A N 1
ATOM 5606 C CA . ASN A 1 715 ? 20.961 -3.350 -26.641 1.00 77.44 715 ASN A CA 1
ATOM 5607 C C . ASN A 1 715 ? 21.841 -3.375 -27.908 1.00 77.44 715 ASN A C 1
ATOM 5609 O O . ASN A 1 715 ? 22.853 -2.674 -27.981 1.00 77.44 715 ASN A O 1
ATOM 5613 N N . SER A 1 716 ? 21.491 -4.208 -28.890 1.00 84.00 716 SER A N 1
ATOM 5614 C CA . SER A 1 716 ? 22.270 -4.394 -30.115 1.00 84.00 716 SER A CA 1
ATOM 5615 C C . SER A 1 716 ? 21.455 -4.065 -31.363 1.00 84.00 716 SER A C 1
ATOM 5617 O O . SER A 1 716 ? 20.226 -4.155 -31.363 1.00 84.00 716 SER A O 1
ATOM 5619 N N . THR A 1 717 ? 22.156 -3.684 -32.431 1.00 87.44 717 THR A N 1
ATOM 5620 C CA . THR A 1 717 ? 21.562 -3.380 -33.736 1.00 87.44 717 THR A CA 1
ATOM 5621 C C . THR A 1 717 ? 22.101 -4.357 -34.771 1.00 87.44 717 THR A C 1
ATOM 5623 O O . THR A 1 717 ? 23.315 -4.505 -34.917 1.00 87.44 717 THR A O 1
ATOM 5626 N N . ILE A 1 718 ? 21.203 -5.014 -35.503 1.00 88.44 718 ILE A N 1
ATOM 5627 C CA . ILE A 1 718 ? 21.530 -5.939 -36.594 1.00 88.44 718 ILE A CA 1
ATOM 5628 C C . ILE A 1 718 ? 20.973 -5.379 -37.902 1.00 88.44 718 ILE A C 1
ATOM 5630 O O . ILE A 1 718 ? 19.820 -4.959 -37.970 1.00 88.44 718 ILE A O 1
ATOM 5634 N N . LEU A 1 719 ? 21.782 -5.392 -38.962 1.00 87.75 719 LEU A N 1
ATOM 5635 C CA . LEU A 1 719 ? 21.332 -5.042 -40.309 1.00 87.75 719 LEU A CA 1
ATOM 5636 C C . LEU A 1 719 ? 20.654 -6.254 -40.959 1.00 87.75 719 LEU A C 1
ATOM 5638 O O . LEU A 1 719 ? 21.318 -7.250 -41.242 1.00 87.75 719 LEU A O 1
ATOM 5642 N N . VAL A 1 720 ? 19.349 -6.159 -41.210 1.00 88.81 720 VAL A N 1
ATOM 5643 C CA . VAL A 1 720 ? 18.536 -7.238 -41.790 1.00 88.81 720 VAL A CA 1
ATOM 5644 C C . VAL A 1 720 ? 18.200 -6.919 -43.243 1.00 88.81 720 VAL A C 1
ATOM 5646 O O . VAL A 1 720 ? 17.756 -5.814 -43.542 1.00 88.81 720 VAL A O 1
ATOM 5649 N N . GLU A 1 721 ? 18.383 -7.887 -44.142 1.00 91.38 721 GLU A N 1
ATOM 5650 C CA . GLU A 1 721 ? 17.973 -7.798 -45.548 1.00 91.38 721 GLU A CA 1
ATOM 5651 C C . GLU A 1 721 ? 16.658 -8.560 -45.756 1.00 91.38 721 GLU A C 1
ATOM 5653 O O . GLU A 1 721 ? 16.607 -9.778 -45.594 1.00 91.38 721 GLU A O 1
ATOM 5658 N N . LEU A 1 722 ? 15.593 -7.849 -46.126 1.00 92.56 722 LEU A N 1
ATOM 5659 C CA . LEU A 1 722 ? 14.292 -8.432 -46.459 1.00 92.56 722 LEU A CA 1
ATOM 5660 C C . LEU A 1 722 ? 14.008 -8.242 -47.949 1.00 92.56 722 LEU A C 1
ATOM 5662 O O . LEU A 1 722 ? 14.340 -7.202 -48.512 1.00 92.56 722 LEU A O 1
ATOM 5666 N N . SER A 1 723 ? 13.397 -9.236 -48.596 1.00 92.31 723 SER A N 1
ATOM 5667 C CA . SER A 1 723 ? 13.230 -9.249 -50.056 1.00 92.31 723 SER A CA 1
ATOM 5668 C C . SER A 1 723 ? 11.782 -9.462 -50.491 1.00 92.31 723 SER A C 1
ATOM 5670 O O . SER A 1 723 ? 11.062 -10.266 -49.899 1.00 92.31 723 SER A O 1
ATOM 5672 N N . ALA A 1 724 ? 11.386 -8.810 -51.581 1.00 92.00 724 ALA A N 1
ATOM 5673 C CA . ALA A 1 724 ? 10.149 -9.056 -52.316 1.00 92.00 724 ALA A CA 1
ATOM 5674 C C . ALA A 1 724 ? 10.463 -9.326 -53.795 1.00 92.00 724 ALA A C 1
ATOM 5676 O O . ALA A 1 724 ? 11.339 -8.682 -54.361 1.00 92.00 724 ALA A O 1
ATOM 5677 N N . ILE A 1 725 ? 9.770 -10.276 -54.424 1.00 91.81 725 ILE A N 1
ATOM 5678 C CA . ILE A 1 725 ? 9.976 -10.651 -55.832 1.00 91.81 725 ILE A CA 1
ATOM 5679 C C . ILE A 1 725 ? 8.682 -10.368 -56.611 1.00 91.81 725 ILE A C 1
ATOM 5681 O O . ILE A 1 725 ? 7.697 -11.095 -56.413 1.00 91.81 725 ILE A O 1
ATOM 5685 N N . PRO A 1 726 ? 8.639 -9.331 -57.470 1.00 91.12 726 PRO A N 1
ATOM 5686 C CA . PRO A 1 726 ? 7.471 -9.032 -58.287 1.00 91.12 726 PRO A CA 1
ATOM 5687 C C . PRO A 1 726 ? 7.301 -10.078 -59.396 1.00 91.12 726 PRO A C 1
ATOM 5689 O O . PRO A 1 726 ? 8.266 -10.459 -60.063 1.00 91.12 726 PRO A O 1
ATOM 5692 N N . GLN A 1 727 ? 6.068 -10.541 -59.597 1.00 89.38 727 GLN A N 1
ATOM 5693 C CA . GLN A 1 727 ? 5.718 -11.477 -60.668 1.00 89.38 727 GLN A CA 1
ATOM 5694 C C . GLN A 1 727 ? 5.326 -10.741 -61.957 1.00 89.38 727 GLN A C 1
ATOM 5696 O O . GLN A 1 727 ? 5.142 -9.525 -61.965 1.00 89.38 727 GLN A O 1
ATOM 5701 N N . ALA A 1 728 ? 5.189 -11.483 -63.061 1.00 83.25 728 ALA A N 1
ATOM 5702 C CA . ALA A 1 728 ? 4.983 -10.920 -64.400 1.00 83.25 728 ALA A CA 1
ATOM 5703 C C . ALA A 1 728 ? 3.723 -10.053 -64.551 1.00 83.25 728 ALA A C 1
ATOM 5705 O O . ALA A 1 728 ? 3.682 -9.190 -65.419 1.00 83.25 728 ALA A O 1
ATOM 5706 N N . ASN A 1 729 ? 2.709 -10.257 -63.708 1.00 85.81 729 ASN A N 1
ATOM 5707 C CA . ASN A 1 729 ? 1.469 -9.481 -63.708 1.00 85.81 729 ASN A CA 1
ATOM 5708 C C . ASN A 1 729 ? 1.533 -8.206 -62.842 1.00 85.81 729 ASN A C 1
ATOM 5710 O O . ASN A 1 729 ? 0.560 -7.451 -62.815 1.00 85.81 729 ASN A O 1
ATOM 5714 N N . CYS A 1 730 ? 2.633 -7.961 -62.124 1.00 87.44 730 CYS A N 1
ATOM 5715 C CA . CYS A 1 730 ? 2.811 -6.794 -61.264 1.00 87.44 730 CYS A CA 1
ATOM 5716 C C . CYS A 1 730 ? 3.253 -5.576 -62.088 1.00 87.44 730 CYS A C 1
ATOM 5718 O O . CYS A 1 730 ? 4.186 -5.668 -62.878 1.00 87.44 730 CYS A O 1
ATOM 5720 N N . LYS A 1 731 ? 2.608 -4.425 -61.878 1.00 88.19 731 LYS A N 1
ATOM 5721 C CA . LYS A 1 731 ? 2.932 -3.141 -62.523 1.00 88.19 731 LYS A CA 1
ATOM 5722 C C . LYS A 1 731 ? 3.719 -2.214 -61.598 1.00 88.19 731 LYS A C 1
ATOM 5724 O O . LYS A 1 731 ? 4.701 -1.610 -62.014 1.00 88.19 731 LYS A O 1
ATOM 5729 N N . GLU A 1 732 ? 3.282 -2.085 -60.352 1.00 90.62 732 GLU A N 1
ATOM 5730 C CA . GLU A 1 732 ? 3.924 -1.259 -59.323 1.00 90.62 732 GLU A CA 1
ATOM 5731 C C . GLU A 1 732 ? 3.522 -1.743 -57.930 1.00 90.62 732 GLU A C 1
ATOM 5733 O O . GLU A 1 732 ? 2.469 -2.365 -57.769 1.00 90.62 732 GLU A O 1
ATOM 5738 N N . PHE A 1 733 ? 4.353 -1.470 -56.924 1.00 92.44 733 PHE A N 1
ATOM 5739 C CA . PHE A 1 733 ? 4.060 -1.796 -55.531 1.00 92.44 733 PHE A CA 1
ATOM 5740 C C . PHE A 1 733 ? 4.780 -0.879 -54.541 1.00 92.44 733 PHE A C 1
ATOM 5742 O O . PHE A 1 733 ? 5.769 -0.226 -54.879 1.00 92.44 733 PHE A O 1
ATOM 5749 N N . ALA A 1 734 ? 4.283 -0.844 -53.304 1.00 91.38 734 ALA A N 1
ATOM 5750 C CA . ALA A 1 734 ? 4.866 -0.070 -52.213 1.00 91.38 734 ALA A CA 1
ATOM 5751 C C . ALA A 1 734 ? 4.948 -0.878 -50.913 1.00 91.38 734 ALA A C 1
ATOM 5753 O O . ALA A 1 734 ? 4.049 -1.659 -50.593 1.00 91.38 734 ALA A O 1
ATOM 5754 N N . VAL A 1 735 ? 6.015 -0.651 -50.149 1.00 92.12 735 VAL A N 1
ATOM 5755 C CA . VAL A 1 735 ? 6.279 -1.264 -48.840 1.00 92.12 735 VAL A CA 1
ATOM 5756 C C . VAL A 1 735 ? 6.050 -0.236 -47.734 1.00 92.12 735 VAL A C 1
ATOM 5758 O O . VAL A 1 735 ? 6.524 0.893 -47.831 1.00 92.12 735 VAL A O 1
ATOM 5761 N N . ASP A 1 736 ? 5.360 -0.621 -46.660 1.00 89.31 736 ASP A N 1
ATOM 5762 C CA . ASP A 1 736 ? 5.085 0.268 -45.517 1.00 89.31 736 ASP A CA 1
ATOM 5763 C C . ASP A 1 736 ? 5.486 -0.305 -44.147 1.00 89.31 736 ASP A C 1
ATOM 5765 O O . ASP A 1 736 ? 5.409 0.392 -43.129 1.00 89.31 736 ASP A O 1
ATOM 5769 N N . GLY A 1 737 ? 5.918 -1.565 -44.088 1.00 90.94 737 GLY A N 1
ATOM 5770 C CA . GLY A 1 737 ? 6.197 -2.233 -42.824 1.00 90.94 737 GLY A CA 1
ATOM 5771 C C . GLY A 1 737 ? 6.937 -3.557 -42.956 1.00 90.94 737 GLY A C 1
ATOM 5772 O O . GLY A 1 737 ? 7.126 -4.086 -44.050 1.00 90.94 737 GLY A O 1
ATOM 5773 N N . ILE A 1 738 ? 7.323 -4.101 -41.806 1.00 92.44 738 ILE A N 1
ATOM 5774 C CA . ILE A 1 738 ? 7.819 -5.465 -41.624 1.00 92.44 738 ILE A CA 1
ATOM 5775 C C . ILE A 1 738 ? 6.797 -6.190 -40.761 1.00 92.44 738 ILE A C 1
ATOM 5777 O O . ILE A 1 738 ? 6.512 -5.764 -39.643 1.00 92.44 738 ILE A O 1
ATOM 5781 N N . GLU A 1 739 ? 6.236 -7.274 -41.274 1.00 90.44 739 GLU A N 1
ATOM 5782 C CA . GLU A 1 739 ? 5.402 -8.174 -40.488 1.00 90.44 739 GLU A CA 1
ATOM 5783 C C . GLU A 1 739 ? 6.299 -9.164 -39.742 1.00 90.44 739 GLU A C 1
ATOM 5785 O O . GLU A 1 739 ? 7.220 -9.724 -40.337 1.00 90.44 739 GLU A O 1
ATOM 5790 N N . VAL A 1 740 ? 6.063 -9.339 -38.440 1.00 90.38 740 VAL A N 1
ATOM 5791 C CA . VAL A 1 740 ? 6.905 -10.167 -37.566 1.00 90.38 740 VAL A CA 1
ATOM 5792 C C . VAL A 1 740 ? 6.102 -10.753 -36.406 1.00 90.38 740 VAL A C 1
ATOM 5794 O O . VAL A 1 740 ? 5.116 -10.171 -35.946 1.00 90.38 740 VAL A O 1
ATOM 5797 N N . GLN A 1 741 ? 6.557 -11.898 -35.903 1.00 87.75 741 GLN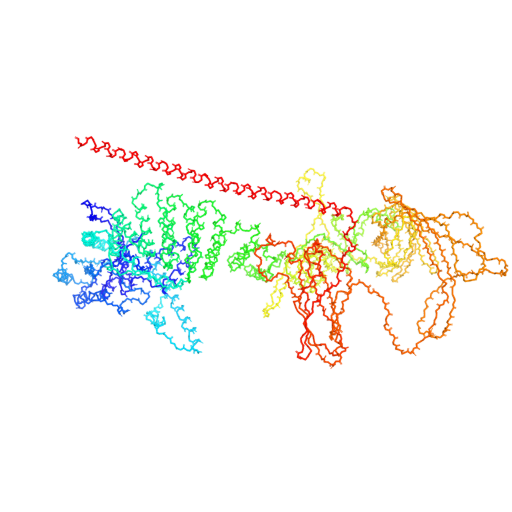 A N 1
ATOM 5798 C CA . GLN A 1 741 ? 6.066 -12.522 -34.681 1.00 87.75 741 GLN A CA 1
ATOM 5799 C C . GLN A 1 741 ? 7.172 -12.568 -33.618 1.00 87.75 741 GLN A C 1
ATOM 5801 O O . GLN A 1 741 ? 8.269 -13.057 -33.883 1.00 87.75 741 GLN A O 1
ATOM 5806 N N . ILE A 1 742 ? 6.889 -12.060 -32.417 1.00 84.31 742 ILE A N 1
ATOM 5807 C CA . ILE A 1 742 ? 7.813 -12.079 -31.270 1.00 84.31 742 ILE A CA 1
ATOM 5808 C C . ILE A 1 742 ? 7.461 -13.267 -30.373 1.00 84.31 742 ILE A C 1
ATOM 5810 O O . ILE A 1 742 ? 6.290 -13.443 -30.029 1.00 84.31 742 ILE A O 1
ATOM 5814 N N . GLU A 1 743 ? 8.457 -14.060 -29.978 1.00 82.31 743 GLU A N 1
ATOM 5815 C CA . GLU A 1 743 ? 8.307 -15.208 -29.074 1.00 82.31 743 GLU A CA 1
ATOM 5816 C C . GLU A 1 743 ? 9.012 -14.962 -27.725 1.00 82.31 743 GLU A C 1
ATOM 5818 O O . GLU A 1 743 ? 10.085 -14.361 -27.684 1.00 82.31 743 GLU A O 1
ATOM 5823 N N . SER A 1 744 ? 8.430 -15.439 -26.615 1.00 75.62 744 SER A N 1
ATOM 5824 C CA . SER A 1 744 ? 9.109 -15.471 -25.308 1.00 75.62 744 SER A CA 1
ATOM 5825 C C . SER A 1 744 ? 9.947 -16.738 -25.125 1.00 75.62 744 SER A C 1
ATOM 5827 O O . SER A 1 744 ? 9.445 -17.830 -25.393 1.00 75.62 744 SER A O 1
ATOM 5829 N N . ASP A 1 745 ? 11.162 -16.611 -24.582 1.00 61.28 745 ASP A N 1
ATOM 5830 C CA . ASP A 1 745 ? 12.008 -17.758 -24.223 1.00 61.28 745 ASP A CA 1
ATOM 5831 C C . ASP A 1 745 ? 11.520 -18.473 -22.946 1.00 61.28 745 ASP A C 1
ATOM 5833 O O . ASP A 1 745 ? 11.385 -17.870 -21.875 1.00 61.28 745 ASP A O 1
ATOM 5837 N N . ASP A 1 746 ? 11.300 -19.788 -23.049 1.00 50.56 746 ASP A N 1
ATOM 5838 C CA . ASP A 1 746 ? 10.892 -20.661 -21.944 1.00 50.56 746 ASP A CA 1
ATOM 5839 C C . ASP A 1 746 ? 12.110 -21.184 -21.175 1.00 50.56 746 ASP A C 1
ATOM 5841 O O . ASP A 1 746 ? 12.690 -22.217 -21.500 1.00 50.56 746 ASP A O 1
ATOM 5845 N N . SER A 1 747 ? 12.476 -20.501 -20.092 1.00 47.91 747 SER A N 1
ATOM 5846 C CA . SER A 1 747 ? 13.505 -20.985 -19.156 1.00 47.91 747 SER A CA 1
ATOM 5847 C C . SER A 1 747 ? 12.942 -21.801 -17.979 1.00 47.91 747 SER A C 1
ATOM 5849 O O . SER A 1 747 ? 13.716 -22.331 -17.187 1.00 47.91 747 SER A O 1
ATOM 5851 N N . GLN A 1 748 ? 11.612 -21.932 -17.841 1.00 46.50 748 GLN A N 1
ATOM 5852 C CA . GLN A 1 748 ? 10.968 -22.536 -16.654 1.00 46.50 748 GLN A CA 1
ATOM 5853 C C . GLN A 1 748 ? 9.831 -23.538 -16.952 1.00 46.50 748 GLN A C 1
ATOM 5855 O O . GLN A 1 748 ? 9.008 -23.804 -16.079 1.00 46.50 748 GLN A O 1
ATOM 5860 N N . GLY A 1 749 ? 9.752 -24.105 -18.163 1.00 46.22 749 GLY A N 1
ATOM 5861 C CA . GLY A 1 749 ? 8.762 -25.151 -18.485 1.00 46.22 749 GLY A CA 1
ATOM 5862 C C . GLY A 1 749 ? 7.297 -24.685 -18.510 1.00 46.22 749 GLY A C 1
ATOM 5863 O O . GLY A 1 749 ? 6.390 -25.498 -18.344 1.00 46.22 749 GLY A O 1
ATOM 5864 N N . GLN A 1 750 ? 7.055 -23.385 -18.693 1.00 55.47 750 GLN A N 1
ATOM 5865 C CA . GLN A 1 750 ? 5.719 -22.828 -18.925 1.00 55.47 750 GLN A CA 1
ATOM 5866 C C . GLN A 1 750 ? 5.424 -22.728 -20.433 1.00 55.47 750 GLN A C 1
ATOM 5868 O O . GLN A 1 750 ? 6.289 -22.996 -21.253 1.00 55.47 750 GLN A O 1
ATOM 5873 N N . GLN A 1 751 ? 4.175 -22.428 -20.796 1.00 57.25 751 GLN A N 1
ATOM 5874 C CA . GLN A 1 751 ? 3.700 -22.418 -22.183 1.00 57.25 751 GLN A CA 1
ATOM 5875 C C . GLN A 1 751 ? 4.290 -21.231 -22.973 1.00 57.25 751 GLN A C 1
ATOM 5877 O O . GLN A 1 751 ? 4.120 -20.079 -22.560 1.00 57.25 751 GLN A O 1
ATOM 5882 N N . LYS A 1 752 ? 4.922 -21.514 -24.120 1.00 64.94 752 LYS A N 1
ATOM 5883 C CA . LYS A 1 752 ? 5.504 -20.523 -25.036 1.00 64.94 752 LYS A CA 1
ATOM 5884 C C . LYS A 1 752 ? 4.449 -19.533 -25.539 1.00 64.94 752 LYS A C 1
ATOM 5886 O O . LYS A 1 752 ? 3.462 -19.930 -26.159 1.00 64.94 752 LYS A O 1
ATOM 5891 N N . MET A 1 753 ? 4.662 -18.242 -25.298 1.00 69.94 753 MET A N 1
ATOM 5892 C CA . MET A 1 753 ? 3.746 -17.170 -25.703 1.00 69.94 753 MET A CA 1
ATOM 5893 C C . MET A 1 753 ? 4.319 -16.419 -26.909 1.00 69.94 753 MET A C 1
ATOM 5895 O O . MET A 1 753 ? 5.520 -16.151 -26.964 1.00 69.94 753 MET A O 1
ATOM 5899 N N . SER A 1 754 ? 3.468 -16.061 -27.874 1.00 78.19 754 SER A N 1
ATOM 5900 C CA . SER A 1 754 ? 3.880 -15.275 -29.041 1.00 78.19 754 SER A CA 1
ATOM 5901 C C . SER A 1 754 ? 2.836 -14.240 -29.452 1.00 78.19 754 SER A C 1
ATOM 5903 O O . SER A 1 754 ? 1.642 -14.402 -29.189 1.00 78.19 754 SER A O 1
ATOM 5905 N N . ILE A 1 755 ? 3.288 -13.158 -30.083 1.00 79.12 755 ILE A N 1
ATOM 5906 C CA . ILE A 1 755 ? 2.420 -12.103 -30.612 1.00 79.12 755 ILE A CA 1
ATOM 5907 C C . ILE A 1 755 ? 2.863 -11.691 -32.014 1.00 79.12 755 ILE A C 1
ATOM 5909 O O . ILE A 1 755 ? 4.050 -11.478 -32.256 1.00 79.12 755 ILE A O 1
ATOM 5913 N N . GLN A 1 756 ? 1.902 -11.579 -32.931 1.00 83.31 756 GLN A N 1
ATOM 5914 C CA . GLN A 1 756 ? 2.114 -11.084 -34.290 1.00 83.31 756 GLN A CA 1
ATOM 5915 C C . GLN A 1 756 ? 1.824 -9.585 -34.348 1.00 83.31 756 GLN A C 1
ATOM 5917 O O . GLN A 1 756 ? 0.825 -9.112 -33.803 1.00 83.31 756 GLN A O 1
ATOM 5922 N N . GLY A 1 757 ? 2.675 -8.836 -35.040 1.00 83.25 757 GLY A N 1
ATOM 5923 C CA . GLY A 1 757 ? 2.475 -7.411 -35.252 1.00 83.25 757 GLY A CA 1
ATOM 5924 C C . GLY A 1 757 ? 3.311 -6.870 -36.402 1.00 83.25 757 GLY A C 1
ATOM 5925 O O . GLY A 1 757 ? 3.906 -7.622 -37.177 1.00 83.25 757 GLY A O 1
ATOM 5926 N N . VAL A 1 758 ? 3.311 -5.546 -36.544 1.00 85.75 758 VAL A N 1
ATOM 5927 C CA . VAL A 1 758 ? 3.989 -4.862 -37.647 1.00 85.75 758 VAL A CA 1
ATOM 5928 C C . VAL A 1 758 ? 4.935 -3.791 -37.126 1.00 85.75 758 VAL A C 1
ATOM 5930 O O . VAL A 1 758 ? 4.550 -2.955 -36.314 1.00 85.75 758 VAL A O 1
ATOM 5933 N N . ILE A 1 759 ? 6.158 -3.778 -37.646 1.00 87.44 759 ILE A N 1
ATOM 5934 C CA . ILE A 1 759 ? 7.117 -2.689 -37.457 1.00 87.44 759 ILE A CA 1
ATOM 5935 C C . ILE A 1 759 ? 6.971 -1.734 -38.651 1.00 87.44 759 ILE A C 1
ATOM 5937 O O . ILE A 1 759 ? 7.170 -2.159 -39.790 1.00 87.44 759 ILE A O 1
ATOM 5941 N N . PRO A 1 760 ? 6.607 -0.460 -38.450 1.00 85.81 760 PRO A N 1
ATOM 5942 C CA . PRO A 1 760 ? 6.386 0.471 -39.547 1.00 85.81 760 PRO A CA 1
ATOM 5943 C C . PRO A 1 760 ? 7.725 0.892 -40.159 1.00 85.81 760 PRO A C 1
ATOM 5945 O O . PRO A 1 760 ? 8.624 1.349 -39.455 1.00 85.81 760 PRO A O 1
ATOM 5948 N N . VAL A 1 761 ? 7.841 0.797 -41.482 1.00 87.06 761 VAL A N 1
ATOM 5949 C CA . VAL A 1 761 ? 9.034 1.225 -42.218 1.00 87.06 761 VAL A CA 1
ATOM 5950 C C . VAL A 1 761 ? 8.743 2.602 -42.797 1.00 87.06 761 VAL A C 1
ATOM 5952 O O . VAL A 1 761 ? 7.893 2.758 -43.670 1.00 87.06 761 VAL A O 1
ATOM 5955 N N . ARG A 1 762 ? 9.422 3.630 -42.280 1.00 83.62 762 ARG A N 1
ATOM 5956 C CA . ARG A 1 762 ? 9.232 5.019 -42.713 1.00 83.62 762 ARG A CA 1
ATOM 5957 C C . ARG A 1 762 ? 10.548 5.608 -43.186 1.00 83.62 762 ARG A C 1
ATOM 5959 O O . ARG A 1 762 ? 11.556 5.529 -42.494 1.00 83.62 762 ARG A O 1
ATOM 5966 N N . VAL A 1 763 ? 10.505 6.255 -44.342 1.00 83.81 763 VAL A N 1
ATOM 5967 C CA . VAL A 1 763 ? 11.631 6.993 -44.919 1.00 83.81 763 VAL A CA 1
ATOM 5968 C C . VAL A 1 763 ? 11.319 8.482 -44.933 1.00 83.81 763 VAL A C 1
ATOM 5970 O O . VAL A 1 763 ? 10.163 8.894 -45.037 1.00 83.81 763 VAL A O 1
ATOM 5973 N N . ARG A 1 764 ? 12.360 9.303 -44.818 1.00 79.88 764 ARG A N 1
ATOM 5974 C CA . ARG A 1 764 ? 12.262 10.762 -44.888 1.00 79.88 764 ARG A CA 1
ATOM 5975 C C . ARG A 1 764 ? 13.196 11.259 -45.983 1.00 79.88 764 ARG A C 1
ATOM 5977 O O . ARG A 1 764 ? 14.362 10.869 -46.005 1.00 79.88 764 ARG A O 1
ATOM 5984 N N . GLY A 1 765 ? 12.684 12.106 -46.875 1.00 75.38 765 GLY A N 1
ATOM 5985 C CA . GLY A 1 765 ? 13.490 12.703 -47.940 1.00 75.38 765 GLY A CA 1
ATOM 5986 C C . GLY A 1 765 ? 14.409 13.804 -47.421 1.00 75.38 765 GLY A C 1
ATOM 5987 O O . GLY A 1 765 ? 14.418 14.115 -46.233 1.00 75.38 765 GLY A O 1
ATOM 5988 N N . GLN A 1 766 ? 15.184 14.421 -48.311 1.00 74.69 766 GLN A N 1
ATOM 5989 C CA . GLN A 1 766 ? 16.108 15.498 -47.942 1.00 74.69 766 GLN A CA 1
ATOM 5990 C C . GLN A 1 766 ? 15.368 16.743 -47.430 1.00 74.69 766 GLN A C 1
ATOM 5992 O O . GLN A 1 766 ? 14.277 17.074 -47.903 1.00 74.69 766 GLN A O 1
ATOM 5997 N N . ARG A 1 767 ? 15.971 17.454 -46.469 1.00 74.56 767 ARG A N 1
ATOM 5998 C CA . ARG A 1 767 ? 15.416 18.704 -45.930 1.00 74.56 767 ARG A CA 1
ATOM 5999 C C . ARG A 1 767 ? 15.420 19.788 -47.009 1.00 74.56 767 ARG A C 1
ATOM 6001 O O . ARG A 1 767 ? 16.447 20.043 -47.632 1.00 74.56 767 ARG A O 1
ATOM 6008 N N . LEU A 1 768 ? 14.277 20.435 -47.205 1.00 77.19 768 LEU A N 1
ATOM 6009 C CA . LEU A 1 768 ? 14.132 21.571 -48.105 1.00 77.19 768 LEU A CA 1
ATOM 6010 C C . LEU A 1 768 ? 14.548 22.845 -47.366 1.00 77.19 768 LEU A C 1
ATOM 6012 O O . LEU A 1 768 ? 14.037 23.138 -46.285 1.00 77.19 768 LEU A O 1
ATOM 6016 N N . ASN A 1 769 ? 15.489 23.586 -47.948 1.00 76.06 769 ASN A N 1
ATOM 6017 C CA . ASN A 1 769 ? 16.012 24.835 -47.389 1.00 76.06 769 ASN A CA 1
ATOM 6018 C C . ASN A 1 769 ? 15.892 26.003 -48.385 1.00 76.06 769 ASN A C 1
ATOM 6020 O O . ASN A 1 769 ? 16.563 27.017 -48.218 1.00 76.06 769 ASN A O 1
ATOM 6024 N N . ASN A 1 770 ? 15.072 25.871 -49.433 1.00 74.25 770 ASN A N 1
ATOM 6025 C CA . ASN A 1 770 ? 15.076 26.818 -50.549 1.00 74.25 770 ASN A CA 1
ATOM 6026 C C . ASN A 1 770 ? 14.232 28.062 -50.257 1.00 74.25 770 ASN A C 1
ATOM 6028 O O . ASN A 1 770 ? 14.513 29.129 -50.798 1.00 74.25 770 ASN A O 1
ATOM 6032 N N . THR A 1 771 ? 13.215 27.954 -49.394 1.00 78.00 771 THR A N 1
ATOM 6033 C CA . THR A 1 771 ? 12.387 29.099 -48.994 1.00 78.00 771 THR A CA 1
ATOM 6034 C C . THR A 1 771 ? 12.430 29.370 -47.483 1.00 78.00 771 THR A C 1
ATOM 6036 O O . THR A 1 771 ? 12.542 28.444 -46.678 1.00 78.00 771 THR A O 1
ATOM 6039 N N . PRO A 1 772 ? 12.256 30.632 -47.033 1.00 67.44 772 PRO A N 1
ATOM 6040 C CA . PRO A 1 772 ? 12.189 30.962 -45.604 1.00 67.44 772 PRO A CA 1
ATOM 6041 C C . PRO A 1 772 ? 11.063 30.230 -44.854 1.00 67.44 772 PRO A C 1
ATOM 6043 O O . PRO A 1 772 ? 11.178 29.979 -43.653 1.00 67.44 772 PRO A O 1
ATOM 6046 N N . LYS A 1 773 ? 9.974 29.880 -45.557 1.00 70.19 773 LYS A N 1
ATOM 6047 C CA . LYS A 1 773 ? 8.880 29.055 -45.023 1.00 70.19 773 LYS A CA 1
ATOM 6048 C C . LYS A 1 773 ? 9.331 27.609 -44.797 1.00 70.19 773 LYS A C 1
ATOM 6050 O O . LYS A 1 773 ? 9.099 27.087 -43.711 1.00 70.19 773 LYS A O 1
ATOM 6055 N N . GLU A 1 774 ? 10.023 27.003 -45.761 1.00 74.94 774 GLU A N 1
ATOM 6056 C CA . GLU A 1 774 ? 10.581 25.646 -45.639 1.00 74.94 774 GLU A CA 1
ATOM 6057 C C . GLU A 1 774 ? 11.613 25.540 -44.508 1.00 74.94 774 GLU A C 1
ATOM 6059 O O . GLU A 1 774 ? 11.591 24.574 -43.744 1.00 74.94 774 GLU A O 1
ATOM 6064 N N . ILE A 1 775 ? 12.457 26.566 -44.336 1.00 68.69 775 ILE A N 1
ATOM 6065 C CA . ILE A 1 775 ? 13.456 26.619 -43.259 1.00 68.69 775 ILE A CA 1
ATOM 6066 C C . ILE A 1 775 ? 12.774 26.673 -41.884 1.00 68.69 775 ILE A C 1
ATOM 6068 O O . ILE A 1 775 ? 13.151 25.906 -40.993 1.00 68.69 775 ILE A O 1
ATOM 6072 N N . LYS A 1 776 ? 11.758 27.539 -41.715 1.00 69.44 776 LYS A N 1
ATOM 6073 C CA . LYS A 1 776 ? 11.001 27.692 -40.456 1.00 69.44 776 LYS A CA 1
ATOM 6074 C C . LYS A 1 776 ? 10.146 26.471 -40.114 1.00 69.44 776 LYS A C 1
ATOM 6076 O O . LYS A 1 776 ? 10.013 26.153 -38.939 1.00 69.44 776 LYS A O 1
ATOM 6081 N N . GLN A 1 777 ? 9.564 25.808 -41.112 1.00 69.81 777 GLN A N 1
ATOM 6082 C CA . GLN A 1 777 ? 8.684 24.650 -40.911 1.00 69.81 777 GLN A CA 1
ATOM 6083 C C . GLN A 1 777 ? 9.423 23.306 -40.923 1.00 69.81 777 GLN A C 1
ATOM 6085 O O . GLN A 1 777 ? 8.786 22.278 -40.718 1.00 69.81 777 GLN A O 1
ATOM 6090 N N . MET A 1 778 ? 10.743 23.295 -41.159 1.00 74.12 778 MET A N 1
ATOM 6091 C CA . MET A 1 778 ? 11.520 22.070 -41.383 1.00 74.12 778 MET A CA 1
ATOM 6092 C C . MET A 1 778 ? 10.827 21.161 -42.416 1.00 74.12 778 MET A C 1
ATOM 6094 O O . MET A 1 778 ? 10.464 20.029 -42.115 1.00 74.12 778 MET A O 1
ATOM 6098 N N . ALA A 1 779 ? 10.579 21.670 -43.624 1.00 71.19 779 ALA A N 1
ATOM 6099 C CA . ALA A 1 779 ? 9.945 20.887 -44.687 1.00 71.19 779 ALA A CA 1
ATOM 6100 C C . ALA A 1 779 ? 10.928 19.865 -45.295 1.00 71.19 779 ALA A C 1
ATOM 6102 O O . ALA A 1 779 ? 12.130 20.120 -45.379 1.00 71.19 779 ALA A O 1
ATOM 6103 N N . TYR A 1 780 ? 10.428 18.710 -45.742 1.00 78.12 780 TYR A N 1
ATOM 6104 C CA . TYR A 1 780 ? 11.234 17.635 -46.341 1.00 78.12 780 TYR A CA 1
ATOM 6105 C C . TYR A 1 780 ? 10.669 17.242 -47.708 1.00 78.12 780 TYR A C 1
ATOM 6107 O O . TYR A 1 780 ? 9.459 17.296 -47.924 1.00 78.12 780 TYR A O 1
ATOM 6115 N N . ALA A 1 781 ? 11.547 16.858 -48.635 1.00 78.00 781 ALA A N 1
ATOM 6116 C CA . ALA A 1 781 ? 11.159 16.356 -49.947 1.00 78.00 781 ALA A CA 1
ATOM 6117 C C . ALA A 1 781 ? 10.450 14.994 -49.835 1.00 78.00 781 ALA A C 1
ATOM 6119 O O . ALA A 1 781 ? 10.695 14.230 -48.899 1.00 78.00 781 ALA A O 1
ATOM 6120 N N . LYS A 1 782 ? 9.603 14.676 -50.820 1.00 81.44 782 LYS A N 1
ATOM 6121 C CA . LYS A 1 782 ? 8.999 13.344 -50.957 1.00 81.44 782 LYS A CA 1
ATOM 6122 C C . LYS A 1 782 ? 10.091 12.303 -51.233 1.00 81.44 782 LYS A C 1
ATOM 6124 O O . LYS A 1 782 ? 10.981 12.564 -52.045 1.00 81.44 782 LYS A O 1
ATOM 6129 N N . ASP A 1 783 ? 10.010 11.155 -50.564 1.00 85.75 783 ASP A N 1
ATOM 6130 C CA . ASP A 1 783 ? 10.937 10.033 -50.722 1.00 85.75 783 ASP A CA 1
ATOM 6131 C C . ASP A 1 783 ? 10.176 8.788 -51.182 1.00 85.75 783 ASP A C 1
ATOM 6133 O O . ASP A 1 783 ? 9.334 8.262 -50.460 1.00 85.75 783 ASP A O 1
ATOM 6137 N N . GLU A 1 784 ? 10.452 8.361 -52.408 1.00 87.44 784 GLU A N 1
ATOM 6138 C CA . GLU A 1 784 ? 9.786 7.254 -53.096 1.00 87.44 784 GLU A CA 1
ATOM 6139 C C . GLU A 1 784 ? 10.605 5.958 -53.044 1.00 87.44 784 GLU A C 1
ATOM 6141 O O . GLU A 1 784 ? 10.327 5.041 -53.805 1.00 87.44 784 GLU A O 1
ATOM 6146 N N . ARG A 1 785 ? 11.628 5.834 -52.181 1.00 88.25 785 ARG A N 1
ATOM 6147 C CA . ARG A 1 785 ? 12.495 4.638 -52.198 1.00 88.25 785 ARG A CA 1
ATOM 6148 C C . ARG A 1 785 ? 11.775 3.337 -51.811 1.00 88.25 785 ARG A C 1
ATOM 6150 O O . ARG A 1 785 ? 12.223 2.258 -52.182 1.00 88.25 785 ARG A O 1
ATOM 6157 N N . LEU A 1 786 ? 10.673 3.436 -51.064 1.00 90.56 786 LEU A N 1
ATOM 6158 C CA . LEU A 1 786 ? 9.826 2.296 -50.684 1.00 90.56 786 LEU A CA 1
ATOM 6159 C C . LEU A 1 786 ? 8.725 1.982 -51.714 1.00 90.56 786 LEU A C 1
ATOM 6161 O O . LEU A 1 786 ? 7.928 1.073 -51.494 1.00 90.56 786 LEU A O 1
ATOM 6165 N N . SER A 1 787 ? 8.689 2.721 -52.825 1.00 89.44 787 SER A N 1
ATOM 6166 C CA . SER A 1 787 ? 7.731 2.570 -53.919 1.00 89.44 787 SER A CA 1
ATOM 6167 C C . SER A 1 787 ? 8.477 2.228 -55.210 1.00 89.44 787 SER A C 1
ATOM 6169 O O . SER A 1 787 ? 9.471 2.871 -55.558 1.00 89.44 787 SER A O 1
ATOM 6171 N N . CYS A 1 788 ? 8.002 1.234 -55.954 1.00 88.19 788 CYS A N 1
ATOM 6172 C CA . CYS A 1 788 ? 8.704 0.742 -57.132 1.00 88.19 788 CYS A CA 1
ATOM 6173 C C . CYS A 1 788 ? 7.752 0.382 -58.276 1.00 88.19 788 CYS A C 1
ATOM 6175 O O . CYS A 1 788 ? 6.650 -0.117 -58.056 1.00 88.19 788 CYS A O 1
ATOM 6177 N N . THR A 1 789 ? 8.210 0.615 -59.506 1.00 89.75 789 THR A N 1
ATOM 6178 C CA . THR A 1 789 ? 7.564 0.150 -60.743 1.00 89.75 789 THR A CA 1
ATOM 6179 C C . THR A 1 789 ? 8.221 -1.141 -61.224 1.00 89.75 789 THR A C 1
ATOM 6181 O O . THR A 1 789 ? 9.386 -1.397 -60.935 1.00 89.75 789 THR A O 1
ATOM 6184 N N . VAL A 1 790 ? 7.493 -1.975 -61.955 1.00 88.81 790 VAL A N 1
ATOM 6185 C CA . VAL A 1 790 ? 7.993 -3.267 -62.432 1.00 88.81 790 VAL A CA 1
ATOM 6186 C C . VAL A 1 790 ? 8.193 -3.208 -63.943 1.00 88.81 790 VAL A C 1
ATOM 6188 O O . VAL A 1 790 ? 7.299 -2.776 -64.671 1.00 88.81 790 VAL A O 1
ATOM 6191 N N . VAL A 1 791 ? 9.375 -3.613 -64.417 1.00 85.44 791 VAL A N 1
ATOM 6192 C CA . VAL A 1 791 ? 9.718 -3.636 -65.851 1.00 85.44 791 VAL A CA 1
ATOM 6193 C C . VAL A 1 791 ? 9.808 -5.070 -66.384 1.00 85.44 791 VAL A C 1
ATOM 6195 O O . VAL A 1 791 ? 10.288 -5.951 -65.671 1.00 85.44 791 VAL A O 1
ATOM 6198 N N . PRO A 1 792 ? 9.354 -5.331 -67.626 1.00 76.12 792 PRO A N 1
ATOM 6199 C CA . PRO A 1 792 ? 9.301 -6.685 -68.183 1.00 76.12 792 PRO A CA 1
ATOM 6200 C C . PRO A 1 792 ? 10.669 -7.222 -68.639 1.00 76.12 792 PRO A C 1
ATOM 6202 O O . PRO A 1 792 ? 10.872 -8.432 -68.639 1.00 76.12 792 PRO A O 1
ATOM 6205 N N . SER A 1 793 ? 11.594 -6.340 -69.029 1.00 74.38 793 SER A N 1
ATOM 6206 C CA . SER A 1 793 ? 12.959 -6.686 -69.446 1.00 74.38 793 SER A CA 1
ATOM 6207 C C . SER A 1 793 ? 13.847 -6.945 -68.229 1.00 74.38 793 SER A C 1
ATOM 6209 O O . SER A 1 793 ? 13.823 -6.155 -67.277 1.00 74.38 793 SER A O 1
ATOM 6211 N N . LYS A 1 794 ? 14.656 -8.008 -68.277 1.00 74.38 794 LYS A N 1
ATOM 6212 C CA . LYS A 1 794 ? 15.703 -8.268 -67.277 1.00 74.38 794 LYS A CA 1
ATOM 6213 C C . LYS A 1 794 ? 16.841 -7.254 -67.417 1.00 74.38 794 LYS A C 1
ATOM 6215 O O . LYS A 1 794 ? 16.858 -6.460 -68.358 1.00 74.38 794 LYS A O 1
ATOM 6220 N N . TRP A 1 795 ? 17.725 -7.198 -66.425 1.00 78.44 795 TRP A N 1
ATOM 6221 C CA . TRP A 1 795 ? 18.920 -6.359 -66.496 1.00 78.44 795 TRP A CA 1
ATOM 6222 C C . TRP A 1 795 ? 20.180 -7.198 -66.747 1.00 78.44 795 TRP A C 1
ATOM 6224 O O . TRP A 1 795 ? 20.276 -8.337 -66.280 1.00 78.44 795 TRP A O 1
ATOM 6234 N N . PRO A 1 796 ? 21.186 -6.647 -67.457 1.00 77.12 796 PRO A N 1
ATOM 6235 C CA . PRO A 1 796 ? 22.461 -7.313 -67.638 1.00 77.12 796 PRO A CA 1
ATOM 6236 C C . PRO A 1 796 ? 23.166 -7.361 -66.282 1.00 77.12 796 PRO A C 1
ATOM 6238 O O . PRO A 1 796 ? 23.139 -6.383 -65.525 1.00 77.12 796 PRO A O 1
ATOM 6241 N N . LEU A 1 797 ? 23.823 -8.486 -65.993 1.00 79.75 797 LEU A N 1
ATOM 6242 C CA . LEU A 1 797 ? 24.468 -8.751 -64.709 1.00 79.75 797 LEU A CA 1
ATOM 6243 C C . LEU A 1 797 ? 25.894 -9.267 -64.927 1.00 79.75 797 LEU A C 1
ATOM 6245 O O . LEU A 1 797 ? 26.105 -10.303 -65.557 1.00 79.75 797 LEU A O 1
ATOM 6249 N N . LEU A 1 798 ? 26.872 -8.541 -64.386 1.00 81.69 798 LEU A N 1
ATOM 6250 C CA . LEU A 1 798 ? 28.272 -8.959 -64.348 1.00 81.69 798 LEU A CA 1
ATOM 6251 C C . LEU A 1 798 ? 28.688 -9.251 -62.902 1.00 81.69 798 LEU A C 1
ATOM 6253 O O . LEU A 1 798 ? 28.505 -8.409 -62.024 1.00 81.69 798 LEU A O 1
ATOM 6257 N N . ASP A 1 799 ? 29.283 -10.417 -62.664 1.00 80.75 799 ASP A N 1
ATOM 6258 C CA . ASP A 1 799 ? 29.987 -10.744 -61.424 1.00 80.75 799 ASP A CA 1
ATOM 6259 C C . ASP A 1 799 ? 31.448 -10.301 -61.549 1.00 80.75 799 ASP A C 1
ATOM 6261 O O . ASP A 1 799 ? 32.142 -10.653 -62.504 1.00 80.75 799 ASP A O 1
ATOM 6265 N N . VAL A 1 800 ? 31.910 -9.486 -60.602 1.00 77.06 800 VAL A N 1
ATOM 6266 C CA . VAL A 1 800 ? 33.232 -8.853 -60.648 1.00 77.06 800 VAL A CA 1
ATOM 6267 C C . VAL A 1 800 ? 34.044 -9.316 -59.445 1.00 77.06 800 VAL A C 1
ATOM 6269 O O . VAL A 1 800 ? 33.757 -8.950 -58.304 1.00 77.06 800 VAL A O 1
ATOM 6272 N N . LYS A 1 801 ? 35.085 -10.108 -59.698 1.00 75.50 801 LYS A N 1
ATOM 6273 C CA . LYS A 1 801 ? 35.995 -10.653 -58.686 1.00 75.50 801 LYS A CA 1
ATOM 6274 C C . LYS A 1 801 ? 37.319 -9.918 -58.726 1.00 75.50 801 LYS A C 1
ATOM 6276 O O . LYS A 1 801 ? 38.026 -9.921 -59.726 1.00 75.50 801 LYS A O 1
ATOM 6281 N N . VAL A 1 802 ? 37.670 -9.301 -57.609 1.00 71.50 802 VAL A N 1
ATOM 6282 C CA . VAL A 1 802 ? 38.907 -8.532 -57.470 1.00 71.50 802 VAL A CA 1
ATOM 6283 C C . VAL A 1 802 ? 39.908 -9.394 -56.722 1.00 71.50 802 VAL A C 1
ATOM 6285 O O . VAL A 1 802 ? 39.700 -9.706 -55.550 1.00 71.50 802 VAL A O 1
ATOM 6288 N N . PHE A 1 803 ? 41.010 -9.758 -57.368 1.00 68.25 803 PHE A N 1
ATOM 6289 C CA . PHE A 1 803 ? 42.101 -10.454 -56.698 1.00 68.25 803 PHE A CA 1
ATOM 6290 C C . PHE A 1 803 ? 42.978 -9.426 -55.992 1.00 68.25 803 PHE A C 1
ATOM 6292 O O . PHE A 1 803 ? 43.697 -8.653 -56.626 1.00 68.25 803 PHE A O 1
ATOM 6299 N N . ARG A 1 804 ? 42.896 -9.405 -54.659 1.00 58.50 804 ARG A N 1
ATOM 6300 C CA . ARG A 1 804 ? 43.754 -8.581 -53.805 1.00 58.50 804 ARG A CA 1
ATOM 6301 C C . ARG A 1 804 ? 44.818 -9.463 -53.141 1.00 58.50 804 ARG A C 1
ATOM 6303 O O . ARG A 1 804 ? 44.447 -10.441 -52.493 1.00 58.50 804 ARG A O 1
ATOM 6310 N N . PRO A 1 805 ? 46.113 -9.113 -53.201 1.00 45.09 805 PRO A N 1
ATOM 6311 C CA . PRO A 1 805 ? 47.021 -9.428 -52.102 1.00 45.09 805 PRO A CA 1
ATOM 6312 C C . PRO A 1 805 ? 46.505 -8.715 -50.833 1.00 45.09 805 PRO A C 1
ATOM 6314 O O . PRO A 1 805 ? 45.818 -7.702 -50.948 1.00 45.09 805 PRO A O 1
ATOM 6317 N N . ALA A 1 806 ? 46.787 -9.235 -49.636 1.00 45.16 806 ALA A N 1
ATOM 6318 C CA . ALA A 1 806 ? 46.456 -8.638 -48.324 1.00 45.16 806 ALA A CA 1
ATOM 6319 C C . ALA A 1 806 ? 46.649 -7.094 -48.266 1.00 45.16 806 ALA A C 1
ATOM 6321 O O . ALA A 1 806 ? 47.425 -6.583 -49.070 1.00 45.16 806 ALA A O 1
ATOM 6322 N N . PRO A 1 807 ? 45.996 -6.335 -47.346 1.00 49.09 807 PRO A N 1
ATOM 6323 C CA . PRO A 1 807 ? 46.019 -4.864 -47.351 1.00 49.09 807 PRO A CA 1
ATOM 6324 C C . PRO A 1 807 ? 47.433 -4.312 -47.562 1.00 49.09 807 PRO A C 1
ATOM 6326 O O . PRO A 1 807 ? 48.316 -4.483 -46.722 1.00 49.09 807 PRO A O 1
ATOM 6329 N N . ILE A 1 808 ? 47.640 -3.686 -48.720 1.00 50.78 808 ILE A N 1
ATOM 6330 C CA . ILE A 1 808 ? 48.941 -3.178 -49.134 1.00 50.78 808 ILE A CA 1
ATOM 6331 C C . ILE A 1 808 ? 49.095 -1.805 -48.483 1.00 50.78 808 ILE A C 1
ATOM 6333 O O . ILE A 1 808 ? 48.294 -0.901 -48.724 1.00 50.78 808 ILE A O 1
ATOM 6337 N N . LYS A 1 809 ? 50.112 -1.646 -47.633 1.00 53.59 809 LYS A N 1
ATOM 6338 C CA . LYS A 1 809 ? 50.607 -0.313 -47.282 1.00 53.59 809 LYS A CA 1
ATOM 6339 C C . LYS A 1 809 ? 51.295 0.243 -48.524 1.00 53.59 809 LYS A C 1
ATOM 6341 O O . LYS A 1 809 ? 52.236 -0.378 -49.012 1.00 53.59 809 LYS A O 1
ATOM 6346 N N . VAL A 1 810 ? 50.787 1.350 -49.055 1.00 55.22 810 VAL A N 1
ATOM 6347 C CA . VAL A 1 810 ? 51.291 1.958 -50.292 1.00 55.22 810 VAL A CA 1
ATOM 6348 C C . VAL A 1 810 ? 51.931 3.293 -49.948 1.00 55.22 810 VAL A C 1
ATOM 6350 O O . VAL A 1 810 ? 51.334 4.070 -49.209 1.00 55.22 810 VAL A O 1
ATOM 6353 N N . PHE A 1 811 ? 53.134 3.545 -50.457 1.00 55.03 811 PHE A N 1
ATOM 6354 C CA . PHE A 1 811 ? 53.840 4.817 -50.294 1.00 55.03 811 PHE A CA 1
ATOM 6355 C C . PHE A 1 811 ? 53.355 5.854 -51.316 1.00 55.03 811 PHE A C 1
ATOM 6357 O O . PHE A 1 811 ? 52.848 5.486 -52.379 1.00 55.03 811 PHE A O 1
ATOM 6364 N N . CYS A 1 812 ? 53.528 7.147 -51.020 1.00 56.25 812 CYS A N 1
ATOM 6365 C CA . CYS A 1 812 ? 53.277 8.206 -52.000 1.00 56.25 812 CYS A CA 1
ATOM 6366 C C . CYS A 1 812 ? 54.044 7.911 -53.300 1.00 56.25 812 CYS A C 1
ATOM 6368 O O . CYS A 1 812 ? 55.192 7.468 -53.263 1.00 56.25 812 CYS A O 1
ATOM 6370 N N . ASP A 1 813 ? 53.390 8.127 -54.440 1.00 62.97 813 ASP A N 1
ATOM 6371 C CA . ASP A 1 813 ? 53.914 7.876 -55.792 1.00 62.97 813 ASP A CA 1
ATOM 6372 C C . ASP A 1 813 ? 54.147 6.405 -56.216 1.00 62.97 813 ASP A C 1
ATOM 6374 O O . ASP A 1 813 ? 54.574 6.138 -57.342 1.00 62.97 813 ASP A O 1
ATOM 6378 N N . GLN A 1 814 ? 53.826 5.418 -55.372 1.00 63.22 814 GLN A N 1
ATOM 6379 C CA . GLN A 1 814 ? 53.983 3.998 -55.707 1.00 63.22 814 GLN A CA 1
ATOM 6380 C C . GLN A 1 814 ? 52.912 3.503 -56.702 1.00 63.22 814 GLN A C 1
ATOM 6382 O O . GLN A 1 814 ? 51.721 3.783 -56.554 1.00 63.22 814 GLN A O 1
ATOM 6387 N N . ALA A 1 815 ? 53.323 2.699 -57.691 1.00 64.94 815 ALA A N 1
ATOM 6388 C CA . ALA A 1 815 ? 52.415 2.017 -58.616 1.00 64.94 815 ALA A CA 1
ATOM 6389 C C . ALA A 1 815 ? 51.870 0.696 -58.031 1.00 64.94 815 ALA A C 1
ATOM 6391 O O . ALA A 1 815 ? 52.617 -0.112 -57.476 1.00 64.94 815 ALA A O 1
ATOM 6392 N N . ILE A 1 816 ? 50.571 0.457 -58.195 1.00 67.31 816 ILE A N 1
ATOM 6393 C CA . ILE A 1 816 ? 49.816 -0.702 -57.709 1.00 67.31 816 ILE A CA 1
ATOM 6394 C C . ILE A 1 816 ? 49.173 -1.399 -58.903 1.00 67.31 816 ILE A C 1
ATOM 6396 O O . ILE A 1 816 ? 48.533 -0.749 -59.724 1.00 67.31 816 ILE A O 1
ATOM 6400 N N . LYS A 1 817 ? 49.271 -2.728 -58.962 1.00 72.31 817 LYS A N 1
ATOM 6401 C CA . LYS A 1 817 ? 48.566 -3.548 -59.951 1.00 72.31 817 LYS A CA 1
ATOM 6402 C C . LYS A 1 817 ? 47.382 -4.265 -59.314 1.00 72.31 817 LYS A C 1
ATOM 6404 O O . LYS A 1 817 ? 47.541 -4.930 -58.292 1.00 72.31 817 LYS A O 1
ATOM 6409 N N . LEU A 1 818 ? 46.219 -4.180 -59.950 1.00 73.56 818 LEU A N 1
ATOM 6410 C CA . LEU A 1 818 ? 45.001 -4.879 -59.549 1.00 73.56 818 LEU A CA 1
ATOM 6411 C C . LEU A 1 818 ? 44.488 -5.748 -60.690 1.00 73.56 818 LEU A C 1
ATOM 6413 O O . LEU A 1 818 ? 44.404 -5.309 -61.837 1.00 73.56 818 LEU A O 1
ATOM 6417 N N . ILE A 1 819 ? 44.129 -6.983 -60.350 1.00 80.50 819 ILE A N 1
ATOM 6418 C CA . ILE A 1 819 ? 43.577 -7.961 -61.286 1.00 80.50 819 ILE A CA 1
ATOM 6419 C C . ILE A 1 819 ? 42.093 -8.121 -60.973 1.00 80.50 819 ILE A C 1
ATOM 6421 O O . ILE A 1 819 ? 41.720 -8.428 -59.837 1.00 80.50 819 ILE A O 1
ATOM 6425 N N . VAL A 1 820 ? 41.253 -7.904 -61.979 1.00 82.38 820 VAL A N 1
ATOM 6426 C CA . VAL A 1 820 ? 39.797 -7.971 -61.867 1.00 82.38 820 VAL A CA 1
ATOM 6427 C C . VAL A 1 820 ? 39.264 -8.945 -62.909 1.00 82.38 820 VAL A C 1
ATOM 6429 O O . VAL A 1 820 ? 39.346 -8.683 -64.106 1.00 82.38 820 VAL A O 1
ATOM 6432 N N . ASP A 1 821 ? 38.700 -10.058 -62.453 1.00 84.44 821 ASP A N 1
ATOM 6433 C CA . ASP A 1 821 ? 37.990 -11.003 -63.310 1.00 84.44 821 ASP A CA 1
ATOM 6434 C C . ASP A 1 821 ? 36.517 -10.594 -63.382 1.00 84.44 821 ASP A C 1
ATOM 6436 O O . ASP A 1 821 ? 35.854 -10.425 -62.358 1.00 84.44 821 ASP A O 1
ATOM 6440 N N . VAL A 1 822 ? 36.009 -10.423 -64.598 1.00 86.38 822 VAL A N 1
ATOM 6441 C CA . VAL A 1 822 ? 34.624 -10.040 -64.882 1.00 86.38 822 VAL A CA 1
ATOM 6442 C C . VAL A 1 822 ? 33.950 -11.199 -65.608 1.00 86.38 822 VAL A C 1
ATOM 6444 O O . VAL A 1 822 ? 34.420 -11.630 -66.661 1.00 86.38 822 VAL A O 1
ATOM 6447 N N . GLU A 1 823 ? 32.858 -11.710 -65.047 1.00 86.75 823 GLU A N 1
ATOM 6448 C CA . GLU A 1 823 ? 32.061 -12.814 -65.587 1.00 86.75 823 GLU A CA 1
ATOM 6449 C C . GLU A 1 823 ? 30.629 -12.346 -65.868 1.00 86.75 823 GLU A C 1
ATOM 6451 O O . GLU A 1 823 ? 29.978 -11.785 -64.990 1.00 86.75 823 GLU A O 1
ATOM 6456 N N . ASN A 1 824 ? 30.106 -12.597 -67.069 1.00 87.94 824 ASN A N 1
ATOM 6457 C CA . ASN A 1 824 ? 28.697 -12.332 -67.364 1.00 87.94 824 ASN A CA 1
ATOM 6458 C C . ASN A 1 824 ? 27.807 -13.440 -66.789 1.00 87.94 824 ASN A C 1
ATOM 6460 O O . ASN A 1 824 ? 27.719 -14.533 -67.347 1.00 87.94 824 ASN A O 1
ATOM 6464 N N . THR A 1 825 ? 27.143 -13.155 -65.672 1.00 82.81 825 THR A N 1
ATOM 6465 C CA . THR A 1 825 ? 26.217 -14.073 -64.991 1.00 82.81 825 THR A CA 1
ATOM 6466 C C . THR A 1 825 ? 24.750 -13.790 -65.322 1.00 82.81 825 THR A C 1
ATOM 6468 O O . THR A 1 825 ? 23.869 -14.512 -64.856 1.00 82.81 825 THR A O 1
ATOM 6471 N N . GLY A 1 826 ? 24.486 -12.763 -66.134 1.00 78.31 826 GLY A N 1
ATOM 6472 C CA . GLY A 1 826 ? 23.155 -12.374 -66.581 1.00 78.31 826 GLY A CA 1
ATOM 6473 C C . GLY A 1 826 ? 22.573 -13.273 -67.673 1.00 78.31 826 GLY A C 1
ATOM 6474 O O . GLY A 1 826 ? 23.192 -14.226 -68.148 1.00 78.31 826 GLY A O 1
ATOM 6475 N N . SER A 1 827 ? 21.344 -12.953 -68.080 1.00 76.62 827 SER A N 1
ATOM 6476 C CA . SER A 1 827 ? 20.606 -13.671 -69.130 1.00 76.62 827 SER A CA 1
ATOM 6477 C C . SER A 1 827 ? 20.785 -13.094 -70.538 1.00 76.62 827 SER A C 1
ATOM 6479 O O . SER A 1 827 ? 20.164 -13.588 -71.474 1.00 76.62 827 SER A O 1
ATOM 6481 N N . GLU A 1 828 ? 21.607 -12.058 -70.696 1.00 81.62 828 GLU A N 1
ATOM 6482 C CA . GLU A 1 828 ? 21.818 -11.329 -71.952 1.00 81.62 828 GLU A CA 1
ATOM 6483 C C . GLU A 1 828 ? 23.313 -11.065 -72.181 1.00 81.62 828 GLU A C 1
ATOM 6485 O O . GLU A 1 828 ? 24.105 -10.990 -71.240 1.00 81.62 828 GLU A O 1
ATOM 6490 N N . GLU A 1 829 ? 23.713 -10.936 -73.447 1.00 83.69 829 GLU A N 1
ATOM 6491 C CA . GLU A 1 829 ? 25.081 -10.579 -73.835 1.00 83.69 829 GLU A CA 1
ATOM 6492 C C . GLU A 1 829 ? 25.388 -9.113 -73.494 1.00 83.69 829 GLU A C 1
ATOM 6494 O O . GLU A 1 829 ? 24.576 -8.217 -73.740 1.00 83.69 829 GLU A O 1
ATOM 6499 N N . VAL A 1 830 ? 26.583 -8.852 -72.956 1.00 87.88 830 VAL A N 1
ATOM 6500 C CA . VAL A 1 830 ? 27.061 -7.489 -72.698 1.00 87.88 830 VAL A CA 1
ATOM 6501 C C . VAL A 1 830 ? 27.774 -6.975 -73.942 1.00 87.88 830 VAL A C 1
ATOM 6503 O O . VAL A 1 830 ? 28.859 -7.432 -74.282 1.00 87.88 830 VAL A O 1
ATOM 6506 N N . THR A 1 831 ? 27.171 -6.002 -74.619 1.00 87.44 831 THR A N 1
ATOM 6507 C CA . THR A 1 831 ? 27.641 -5.467 -75.907 1.00 87.44 831 THR A CA 1
ATOM 6508 C C . THR A 1 831 ? 28.716 -4.393 -75.771 1.00 87.44 831 THR A C 1
ATOM 6510 O O . THR A 1 831 ? 29.420 -4.102 -76.735 1.00 87.44 831 THR A O 1
ATOM 6513 N N . SER A 1 832 ? 28.832 -3.751 -74.606 1.00 87.06 832 SER A N 1
ATOM 6514 C CA . SER A 1 832 ? 29.862 -2.743 -74.348 1.00 87.06 832 SER A CA 1
ATOM 6515 C C . SER A 1 832 ? 30.117 -2.593 -72.850 1.00 87.06 832 SER A C 1
ATOM 6517 O O . SER A 1 832 ? 29.174 -2.626 -72.059 1.00 87.06 832 SER A O 1
ATOM 6519 N N . LEU A 1 833 ? 31.387 -2.409 -72.479 1.00 89.31 833 LEU A N 1
ATOM 6520 C CA . LEU A 1 833 ? 31.866 -2.204 -71.112 1.00 89.31 833 LEU A CA 1
ATOM 6521 C C . LEU A 1 833 ? 32.840 -1.017 -71.096 1.00 89.31 833 LEU A C 1
ATOM 6523 O O . LEU A 1 833 ? 33.704 -0.903 -71.965 1.00 89.31 833 LEU A O 1
ATOM 6527 N N . ALA A 1 834 ? 32.728 -0.138 -70.108 1.00 88.75 834 ALA A N 1
ATOM 6528 C CA . ALA A 1 834 ? 33.697 0.922 -69.855 1.00 88.75 834 ALA A CA 1
ATOM 6529 C C . ALA A 1 834 ? 33.935 1.084 -68.353 1.00 88.75 834 ALA A C 1
ATOM 6531 O O . ALA A 1 834 ? 33.071 0.740 -67.548 1.00 88.75 834 ALA A O 1
ATOM 6532 N N . CYS A 1 835 ? 35.081 1.639 -67.967 1.00 88.94 835 CYS A N 1
ATOM 6533 C CA . CYS A 1 835 ? 35.331 2.072 -66.597 1.00 88.94 835 CYS A CA 1
ATOM 6534 C C . CYS A 1 835 ? 35.657 3.565 -66.532 1.00 88.94 835 CYS A C 1
ATOM 6536 O O . CYS A 1 835 ? 36.326 4.081 -67.423 1.00 88.94 835 CYS A O 1
ATOM 6538 N N . ALA A 1 836 ? 35.219 4.241 -65.473 1.00 87.25 836 ALA A N 1
ATOM 6539 C CA . ALA A 1 836 ? 35.582 5.617 -65.152 1.00 87.25 836 ALA A CA 1
ATOM 6540 C C . ALA A 1 836 ? 36.383 5.673 -63.844 1.00 87.25 836 ALA A C 1
ATOM 6542 O O . ALA A 1 836 ? 36.048 4.961 -62.892 1.00 87.25 836 ALA A O 1
ATOM 6543 N N . ILE A 1 837 ? 37.418 6.515 -63.803 1.00 85.50 837 ILE A N 1
ATOM 6544 C CA . ILE A 1 837 ? 38.318 6.703 -62.657 1.00 85.50 837 ILE A CA 1
ATOM 6545 C C . ILE A 1 837 ? 38.444 8.205 -62.372 1.00 85.50 837 ILE A C 1
ATOM 6547 O O . ILE A 1 837 ? 38.611 9.002 -63.295 1.00 85.50 837 ILE A O 1
ATOM 6551 N N . ASP A 1 838 ? 38.346 8.591 -61.098 1.00 77.88 838 ASP A N 1
ATOM 6552 C CA . ASP A 1 838 ? 38.371 9.989 -60.629 1.00 77.88 838 ASP A CA 1
ATOM 6553 C C . ASP A 1 838 ? 39.796 10.572 -60.547 1.00 77.88 838 ASP A C 1
ATOM 6555 O O . ASP A 1 838 ? 40.214 11.133 -59.535 1.00 77.88 838 ASP A O 1
ATOM 6559 N N . SER A 1 839 ? 40.588 10.341 -61.594 1.00 71.00 839 SER A N 1
ATOM 6560 C CA . SER A 1 839 ? 41.936 10.879 -61.749 1.00 71.00 839 SER A CA 1
ATOM 6561 C C . SER A 1 839 ? 42.435 10.693 -63.191 1.00 71.00 839 SER A C 1
ATOM 6563 O O . SER A 1 839 ? 42.095 9.720 -63.867 1.00 71.00 839 SER A O 1
ATOM 6565 N N . ILE A 1 840 ? 43.255 11.627 -63.682 1.00 67.75 840 ILE A N 1
ATOM 6566 C CA . ILE A 1 840 ? 43.840 11.601 -65.039 1.00 67.75 840 ILE A CA 1
ATOM 6567 C C . ILE A 1 840 ? 45.322 11.221 -64.948 1.00 67.75 840 ILE A C 1
ATOM 6569 O O . ILE A 1 840 ? 45.979 11.584 -63.971 1.00 67.75 840 ILE A O 1
ATOM 6573 N N . ASN A 1 841 ? 45.854 10.483 -65.932 1.00 66.00 841 ASN A N 1
ATOM 6574 C CA . ASN A 1 841 ? 47.274 10.077 -66.030 1.00 66.00 841 ASN A CA 1
ATOM 6575 C C . ASN A 1 841 ? 47.827 9.266 -64.839 1.00 66.00 841 ASN A C 1
ATOM 6577 O O . ASN A 1 841 ? 49.037 9.128 -64.666 1.00 66.00 841 ASN A O 1
ATOM 6581 N N . THR A 1 842 ? 46.952 8.734 -63.996 1.00 67.00 842 THR A N 1
ATOM 6582 C CA . THR A 1 842 ? 47.303 8.031 -62.749 1.00 67.00 842 THR A CA 1
ATOM 6583 C C . THR A 1 842 ? 46.865 6.573 -62.775 1.00 67.00 842 THR A C 1
ATOM 6585 O O . THR A 1 842 ? 47.162 5.839 -61.840 1.00 67.00 842 THR A O 1
ATOM 6588 N N . ALA A 1 843 ? 46.204 6.121 -63.844 1.00 75.25 843 ALA A N 1
ATOM 6589 C CA . ALA A 1 843 ? 45.846 4.726 -64.044 1.00 75.25 843 ALA A CA 1
ATOM 6590 C C . ALA A 1 843 ? 45.968 4.324 -65.519 1.00 75.25 843 ALA A C 1
ATOM 6592 O O . ALA A 1 843 ? 45.669 5.108 -66.412 1.00 75.25 843 ALA A O 1
ATOM 6593 N N . THR A 1 844 ? 46.368 3.080 -65.776 1.00 81.62 844 THR A N 1
ATOM 6594 C CA . THR A 1 844 ? 46.235 2.433 -67.085 1.00 81.62 844 THR A CA 1
ATOM 6595 C C . THR A 1 844 ? 45.402 1.170 -66.931 1.00 81.62 844 THR A C 1
ATOM 6597 O O . THR A 1 844 ? 45.569 0.413 -65.971 1.00 81.62 844 THR A O 1
ATOM 6600 N N . VAL A 1 845 ? 44.494 0.939 -67.879 1.00 84.69 845 VAL A N 1
ATOM 6601 C CA . VAL A 1 845 ? 43.602 -0.225 -67.882 1.00 84.69 845 VAL A CA 1
ATOM 6602 C C . VAL A 1 845 ? 43.906 -1.073 -69.105 1.00 84.69 845 VAL A C 1
ATOM 6604 O O . VAL A 1 845 ? 44.047 -0.551 -70.207 1.00 84.69 845 VAL A O 1
ATOM 6607 N N . ALA A 1 846 ? 44.031 -2.381 -68.924 1.00 86.12 846 ALA A N 1
ATOM 6608 C CA . ALA A 1 846 ? 44.239 -3.333 -70.009 1.00 86.12 846 ALA A CA 1
ATOM 6609 C C . ALA A 1 846 ? 43.392 -4.591 -69.805 1.00 86.12 846 ALA A C 1
ATOM 6611 O O . ALA A 1 846 ? 43.014 -4.903 -68.680 1.00 86.12 846 ALA A O 1
ATOM 6612 N N . VAL A 1 847 ? 43.122 -5.336 -70.873 1.00 88.12 847 VAL A N 1
ATOM 6613 C CA . VAL A 1 847 ? 42.457 -6.646 -70.823 1.00 88.12 847 VAL A CA 1
ATOM 6614 C C . VAL A 1 847 ? 43.430 -7.722 -71.297 1.00 88.12 847 VAL A C 1
ATOM 6616 O O . VAL A 1 847 ? 44.228 -7.492 -72.206 1.00 88.12 847 VAL A O 1
ATOM 6619 N N . MET A 1 848 ? 43.399 -8.884 -70.648 1.00 83.44 848 MET A N 1
ATOM 6620 C CA . MET A 1 848 ? 44.163 -10.056 -71.074 1.00 83.44 848 MET A CA 1
ATOM 6621 C C . MET A 1 848 ? 43.408 -10.803 -72.175 1.00 83.44 848 MET A C 1
ATOM 6623 O O . MET A 1 848 ? 42.320 -11.326 -71.931 1.00 83.44 848 MET A O 1
ATOM 6627 N N . GLU A 1 849 ? 44.009 -10.892 -73.360 1.00 80.19 849 GLU A N 1
ATOM 6628 C CA . GLU A 1 849 ? 43.551 -11.738 -74.466 1.00 80.19 849 GLU A CA 1
ATOM 6629 C C . GLU A 1 849 ? 44.594 -12.845 -74.692 1.00 80.19 849 GLU A C 1
ATOM 6631 O O . GLU A 1 849 ? 45.635 -12.637 -75.319 1.00 80.19 849 GLU A O 1
ATOM 6636 N N . GLY A 1 850 ? 44.361 -14.026 -74.107 1.00 75.50 850 GLY A N 1
ATOM 6637 C CA . GLY A 1 850 ? 45.384 -15.075 -74.020 1.00 75.50 850 GLY A CA 1
ATOM 6638 C C . GLY A 1 850 ? 46.542 -14.650 -73.106 1.00 75.50 850 GLY A C 1
ATOM 6639 O O . GLY A 1 850 ? 46.316 -14.317 -71.944 1.00 75.50 850 GLY A O 1
ATOM 6640 N N . GLU A 1 851 ? 47.774 -14.647 -73.626 1.00 69.38 851 GLU A N 1
ATOM 6641 C CA . GLU A 1 851 ? 48.970 -14.136 -72.924 1.00 69.38 851 GLU A CA 1
ATOM 6642 C C . GLU A 1 851 ? 49.238 -12.644 -73.191 1.00 69.38 851 GLU A C 1
ATOM 6644 O O . GLU A 1 851 ? 50.062 -12.027 -72.513 1.00 69.38 851 GLU A O 1
ATOM 6649 N N . ASN A 1 852 ? 48.533 -12.036 -74.151 1.00 74.69 852 ASN A N 1
ATOM 6650 C CA . ASN A 1 852 ? 48.775 -10.657 -74.556 1.00 74.69 852 ASN A CA 1
ATOM 6651 C C . ASN A 1 852 ? 47.987 -9.667 -73.695 1.00 74.69 852 ASN A C 1
ATOM 6653 O O . ASN A 1 852 ? 46.798 -9.841 -73.421 1.00 74.69 852 ASN A O 1
ATOM 6657 N N . ARG A 1 853 ? 48.657 -8.573 -73.319 1.00 82.25 853 ARG A N 1
ATOM 6658 C CA . ARG A 1 853 ? 48.054 -7.430 -72.631 1.00 82.25 853 ARG A CA 1
ATOM 6659 C C . ARG A 1 853 ? 47.599 -6.396 -73.661 1.00 82.25 853 ARG A C 1
ATOM 6661 O O . ARG A 1 853 ? 48.434 -5.706 -74.240 1.00 82.25 853 ARG A O 1
ATOM 6668 N N . VAL A 1 854 ? 46.288 -6.254 -73.847 1.00 84.81 854 VAL A N 1
ATOM 6669 C CA . VAL A 1 854 ? 45.696 -5.268 -74.763 1.00 84.81 854 VAL A CA 1
ATOM 6670 C C . VAL A 1 854 ? 45.280 -4.022 -73.968 1.00 84.81 854 VAL A C 1
ATOM 6672 O O . VAL A 1 854 ? 44.408 -4.129 -73.104 1.00 84.81 854 VAL A O 1
ATOM 6675 N N . PRO A 1 855 ? 45.897 -2.844 -74.182 1.00 84.44 855 PRO A N 1
ATOM 6676 C CA . PRO A 1 855 ? 45.541 -1.628 -73.454 1.00 84.44 855 PRO A CA 1
ATOM 6677 C C . PRO A 1 855 ? 44.171 -1.093 -73.893 1.00 84.44 855 PRO A C 1
ATOM 6679 O O . PRO A 1 855 ? 43.877 -1.011 -75.085 1.00 84.44 855 PRO A O 1
ATOM 6682 N N . CYS A 1 856 ? 43.350 -0.678 -72.930 1.00 86.94 856 CYS A N 1
ATOM 6683 C CA . CYS A 1 856 ? 42.135 0.085 -73.189 1.00 86.94 856 CYS A CA 1
ATOM 6684 C C . CYS A 1 856 ? 42.514 1.567 -73.365 1.00 86.94 856 CYS A C 1
ATOM 6686 O O . CYS A 1 856 ? 43.208 2.108 -72.503 1.00 86.94 856 CYS A O 1
ATOM 6688 N N . PRO A 1 857 ? 42.075 2.245 -74.439 1.00 82.69 857 PRO A N 1
ATOM 6689 C CA . PRO A 1 857 ? 42.399 3.653 -74.653 1.00 82.69 857 PRO A CA 1
ATOM 6690 C C . PRO A 1 857 ? 41.759 4.541 -73.574 1.00 82.69 857 PRO A C 1
ATOM 6692 O O . PRO A 1 857 ? 40.581 4.371 -73.255 1.00 82.69 857 PRO A O 1
ATOM 6695 N N . GLU A 1 858 ? 42.537 5.487 -73.039 1.00 85.62 858 GLU A N 1
ATOM 6696 C CA . GLU A 1 858 ? 42.075 6.513 -72.096 1.00 85.62 858 GLU A CA 1
ATOM 6697 C C . GLU A 1 858 ? 41.416 7.675 -72.852 1.00 85.62 858 GLU A C 1
ATOM 6699 O O . GLU A 1 858 ? 41.984 8.229 -73.795 1.00 85.62 858 GLU A O 1
ATOM 6704 N N . THR A 1 859 ? 40.224 8.076 -72.417 1.00 85.25 859 THR A N 1
ATOM 6705 C CA . THR A 1 859 ? 39.529 9.278 -72.886 1.00 85.25 859 THR A CA 1
ATOM 6706 C C . THR A 1 859 ? 39.089 10.137 -71.707 1.00 85.25 859 THR A C 1
ATOM 6708 O O . THR A 1 859 ? 38.472 9.638 -70.765 1.00 85.25 859 THR A O 1
ATOM 6711 N N . VAL A 1 860 ? 39.365 11.443 -71.756 1.00 83.19 860 VAL A N 1
ATOM 6712 C CA . VAL A 1 860 ? 38.876 12.395 -70.745 1.00 83.19 860 VAL A CA 1
ATOM 6713 C C . VAL A 1 860 ? 37.360 12.527 -70.870 1.00 83.19 860 VAL A C 1
ATOM 6715 O O . VAL A 1 860 ? 36.829 12.667 -71.976 1.00 83.19 860 VAL A O 1
ATOM 6718 N N . SER A 1 861 ? 36.654 12.466 -69.743 1.00 80.25 861 SER A N 1
ATOM 6719 C CA . SER A 1 861 ? 35.197 12.548 -69.732 1.00 80.25 861 SER A CA 1
ATOM 6720 C C . SER A 1 861 ? 34.688 13.907 -70.226 1.00 80.25 861 SER A C 1
ATOM 6722 O O . SER A 1 861 ? 35.214 14.961 -69.877 1.00 80.25 861 SER A O 1
ATOM 6724 N N . ALA A 1 862 ? 33.583 13.901 -70.975 1.00 71.81 862 ALA A N 1
ATOM 6725 C CA . ALA A 1 862 ? 32.940 15.124 -71.461 1.00 71.81 862 ALA A CA 1
ATOM 6726 C C . ALA A 1 862 ? 32.320 15.985 -70.339 1.00 71.81 862 ALA A C 1
ATOM 6728 O O . ALA A 1 862 ? 32.050 17.165 -70.550 1.00 71.81 862 ALA A O 1
ATOM 6729 N N . ASN A 1 863 ? 32.060 15.402 -69.161 1.00 72.44 863 ASN A N 1
ATOM 6730 C CA . ASN A 1 863 ? 31.378 16.064 -68.043 1.00 72.44 863 ASN A CA 1
ATOM 6731 C C . ASN A 1 863 ? 32.323 16.612 -66.953 1.00 72.44 863 ASN A C 1
ATOM 6733 O O . ASN A 1 863 ? 31.876 17.398 -66.121 1.00 72.44 863 ASN A O 1
ATOM 6737 N N . SER A 1 864 ? 33.591 16.192 -66.928 1.00 76.44 864 SER A N 1
ATOM 6738 C CA . SER A 1 864 ? 34.569 16.579 -65.909 1.00 76.44 864 SER A CA 1
ATOM 6739 C C . SER A 1 864 ? 35.985 16.419 -66.449 1.00 76.44 864 SER A C 1
ATOM 6741 O O . SER A 1 864 ? 36.360 15.346 -66.916 1.00 76.44 864 SER A O 1
ATOM 6743 N N . GLN A 1 865 ? 36.791 17.471 -66.301 1.00 75.94 865 GLN A N 1
ATOM 6744 C CA . GLN A 1 865 ? 38.220 17.453 -66.622 1.00 75.94 865 GLN A CA 1
ATOM 6745 C C . GLN A 1 865 ? 39.069 16.722 -65.571 1.00 75.94 865 GLN A C 1
ATOM 6747 O O . GLN A 1 865 ? 40.286 16.773 -65.660 1.00 75.94 865 GLN A O 1
ATOM 6752 N N . ALA A 1 866 ? 38.459 16.081 -64.571 1.00 76.19 866 ALA A N 1
ATOM 6753 C CA . ALA A 1 866 ? 39.160 15.292 -63.556 1.00 76.19 866 ALA A CA 1
ATOM 6754 C C . ALA A 1 866 ? 38.979 13.772 -63.736 1.00 76.19 866 ALA A C 1
ATOM 6756 O O . ALA A 1 866 ? 39.649 13.002 -63.057 1.00 76.19 866 ALA A O 1
ATOM 6757 N N . ILE A 1 867 ? 38.101 13.334 -64.653 1.00 83.81 867 ILE A N 1
ATOM 6758 C CA . ILE A 1 867 ? 37.693 11.927 -64.787 1.00 83.81 867 ILE A CA 1
ATOM 6759 C C . ILE A 1 867 ? 38.211 11.333 -66.099 1.00 83.81 867 ILE A C 1
ATOM 6761 O O . ILE A 1 867 ? 37.907 11.838 -67.185 1.00 83.81 867 ILE A O 1
ATOM 6765 N N . SER A 1 868 ? 38.927 10.214 -65.999 1.00 86.19 868 SER A N 1
ATOM 6766 C CA . SER A 1 868 ? 39.356 9.389 -67.130 1.00 86.19 868 SER A CA 1
ATOM 6767 C C . SER A 1 868 ? 38.378 8.232 -67.359 1.00 86.19 868 SER A C 1
ATOM 6769 O O . SER A 1 868 ? 37.794 7.685 -66.422 1.00 86.19 868 SER A O 1
ATOM 6771 N N . THR A 1 869 ? 38.158 7.863 -68.621 1.00 88.00 869 THR A N 1
ATOM 6772 C CA . THR A 1 869 ? 37.308 6.733 -69.019 1.00 88.00 869 THR A CA 1
ATOM 6773 C C . THR A 1 869 ? 38.081 5.784 -69.926 1.00 88.00 869 THR A C 1
ATOM 6775 O O . THR A 1 869 ? 38.808 6.232 -70.807 1.00 88.00 869 THR A O 1
ATOM 6778 N N . PHE A 1 870 ? 37.917 4.478 -69.726 1.00 90.00 870 PHE A N 1
ATOM 6779 C CA . PHE A 1 870 ? 38.568 3.435 -70.519 1.00 90.00 870 PHE A CA 1
ATOM 6780 C C . PHE A 1 870 ? 37.502 2.494 -71.063 1.00 90.00 870 PHE A C 1
ATOM 6782 O O . PHE A 1 870 ? 36.709 1.942 -70.297 1.00 90.00 870 PHE A O 1
ATOM 6789 N N . LYS A 1 871 ? 37.462 2.311 -72.384 1.00 88.31 871 LYS A N 1
ATOM 6790 C CA . LYS A 1 871 ? 36.424 1.516 -73.050 1.00 88.31 871 LYS A CA 1
ATOM 6791 C C . LYS A 1 871 ? 36.966 0.178 -73.539 1.00 88.31 871 LYS A C 1
ATOM 6793 O O . LYS A 1 871 ? 37.993 0.134 -74.209 1.00 88.31 871 LYS A O 1
ATOM 6798 N N . TYR A 1 872 ? 36.232 -0.890 -73.244 1.00 88.00 872 TYR A N 1
ATOM 6799 C CA . TYR A 1 872 ? 36.428 -2.211 -73.828 1.00 88.00 872 TYR A CA 1
ATOM 6800 C C . TYR A 1 872 ? 35.468 -2.401 -75.011 1.00 88.00 872 TYR A C 1
ATOM 6802 O O . TYR A 1 872 ? 34.265 -2.137 -74.906 1.00 88.00 872 TYR A O 1
ATOM 6810 N N . SER A 1 873 ? 36.018 -2.814 -76.152 1.00 76.94 873 SER A N 1
ATOM 6811 C CA . SER A 1 873 ? 35.326 -2.774 -77.449 1.00 76.94 873 SER A CA 1
ATOM 6812 C C . SER A 1 873 ? 34.700 -4.102 -77.881 1.00 76.94 873 SER A C 1
ATOM 6814 O O . SER A 1 873 ? 33.932 -4.104 -78.840 1.00 76.94 873 SER A O 1
ATOM 6816 N N . SER A 1 874 ? 34.998 -5.209 -77.197 1.00 84.44 874 SER A N 1
ATOM 6817 C CA . SER A 1 874 ? 34.486 -6.541 -77.552 1.00 84.44 874 SER A CA 1
ATOM 6818 C C . SER A 1 874 ? 33.297 -6.937 -76.663 1.00 84.44 874 SER A C 1
ATOM 6820 O O . SER A 1 874 ? 33.258 -6.554 -75.490 1.00 84.44 874 SER A O 1
ATOM 6822 N N . PRO A 1 875 ? 32.315 -7.695 -77.184 1.00 86.62 875 PRO A N 1
ATOM 6823 C CA . PRO A 1 875 ? 31.182 -8.146 -76.387 1.00 86.62 875 PRO A CA 1
ATOM 6824 C C . PRO A 1 875 ? 31.564 -9.302 -75.444 1.00 86.62 875 PRO A C 1
ATOM 6826 O O . PRO A 1 875 ? 32.486 -10.072 -75.716 1.00 86.62 875 PRO A O 1
ATOM 6829 N N . ILE A 1 876 ? 30.835 -9.436 -74.334 1.00 88.56 876 ILE A N 1
ATOM 6830 C CA . ILE A 1 876 ? 30.984 -10.518 -73.352 1.00 88.56 876 ILE A CA 1
ATOM 6831 C C . ILE A 1 876 ? 29.716 -11.380 -73.395 1.00 88.56 876 ILE A C 1
ATOM 6833 O O . ILE A 1 876 ? 28.671 -11.009 -72.846 1.00 88.56 876 ILE A O 1
ATOM 6837 N N . GLY A 1 877 ? 29.817 -12.544 -74.040 1.00 86.25 877 GLY A N 1
ATOM 6838 C CA . GLY A 1 877 ? 28.734 -13.529 -74.117 1.00 86.25 877 GLY A CA 1
ATOM 6839 C C . GLY A 1 877 ? 28.269 -14.023 -72.741 1.00 86.25 877 GLY A C 1
ATOM 6840 O O . GLY A 1 877 ? 28.948 -13.829 -71.734 1.00 86.25 877 GLY A O 1
ATOM 6841 N N . ILE A 1 878 ? 27.109 -14.681 -72.685 1.00 86.25 878 ILE A N 1
ATOM 6842 C CA . ILE A 1 878 ? 26.563 -15.268 -71.447 1.00 86.25 878 ILE A CA 1
ATOM 6843 C C . ILE A 1 878 ? 27.561 -16.298 -70.889 1.00 86.25 878 ILE A C 1
ATOM 6845 O O . ILE A 1 878 ? 28.012 -17.179 -71.621 1.00 86.25 878 ILE A O 1
ATOM 6849 N N . ARG A 1 879 ? 27.918 -16.190 -69.601 1.00 84.12 879 ARG A N 1
ATOM 6850 C CA . ARG A 1 879 ? 29.017 -16.924 -68.929 1.00 84.12 879 ARG A CA 1
ATOM 6851 C C . ARG A 1 879 ? 30.425 -16.649 -69.476 1.00 84.12 879 ARG A C 1
ATOM 6853 O O . ARG A 1 879 ? 31.375 -17.341 -69.106 1.00 84.12 879 ARG A O 1
ATOM 6860 N N . GLY A 1 880 ? 30.582 -15.645 -70.335 1.00 84.88 880 GLY A N 1
ATOM 6861 C CA . GLY A 1 880 ? 31.877 -15.166 -70.808 1.00 84.88 880 GLY A CA 1
ATOM 6862 C C . GLY A 1 880 ? 32.686 -14.538 -69.673 1.00 84.88 880 GLY A C 1
ATOM 6863 O O . GLY A 1 880 ? 32.120 -13.906 -68.779 1.00 84.88 880 GLY A O 1
ATOM 6864 N N . LYS A 1 881 ? 34.012 -14.721 -69.713 1.00 87.69 881 LYS A N 1
ATOM 6865 C CA . LYS A 1 881 ? 34.960 -14.228 -68.704 1.00 87.69 881 LYS A CA 1
ATOM 6866 C C . LYS A 1 881 ? 36.042 -13.388 -69.354 1.00 87.69 881 LYS A C 1
ATOM 6868 O O . LYS A 1 881 ? 36.650 -13.828 -70.325 1.00 87.69 881 LYS A O 1
ATOM 6873 N N . ILE A 1 882 ? 36.318 -12.229 -68.773 1.00 89.62 882 ILE A N 1
ATOM 6874 C CA . ILE A 1 882 ? 37.455 -11.387 -69.142 1.00 89.62 882 ILE A CA 1
ATOM 6875 C C . ILE A 1 882 ? 38.268 -11.039 -67.896 1.00 89.62 882 ILE A C 1
ATOM 6877 O O . ILE A 1 882 ? 37.723 -10.943 -66.796 1.00 89.62 882 ILE A O 1
ATOM 6881 N N . ARG A 1 883 ? 39.575 -10.833 -68.067 1.00 87.81 883 ARG A N 1
ATOM 6882 C CA . ARG A 1 883 ? 40.479 -10.393 -66.999 1.00 87.81 883 ARG A CA 1
ATOM 6883 C C . ARG A 1 883 ? 41.001 -9.003 -67.315 1.00 87.81 883 ARG A C 1
ATOM 6885 O O . ARG A 1 883 ? 41.754 -8.826 -68.270 1.00 87.81 883 ARG A O 1
ATOM 6892 N N . MET A 1 884 ? 40.610 -8.034 -66.500 1.00 87.81 884 MET A N 1
ATOM 6893 C CA . MET A 1 884 ? 41.061 -6.650 -66.579 1.00 87.81 884 MET A CA 1
ATOM 6894 C C . MET A 1 884 ? 42.223 -6.414 -65.604 1.00 87.81 884 MET A C 1
ATOM 6896 O O . MET A 1 884 ? 42.221 -6.900 -64.472 1.00 87.81 884 MET A O 1
ATOM 6900 N N . LEU A 1 885 ? 43.221 -5.660 -66.051 1.00 83.81 885 LEU A N 1
ATOM 6901 C CA . LEU A 1 885 ? 44.398 -5.242 -65.300 1.00 83.81 885 LEU A CA 1
ATOM 6902 C C . LEU A 1 885 ? 44.348 -3.726 -65.117 1.00 83.81 885 LEU A C 1
ATOM 6904 O O . LEU A 1 885 ? 44.321 -2.995 -66.107 1.00 83.81 885 LEU A O 1
ATOM 6908 N N . PHE A 1 886 ? 44.372 -3.266 -63.871 1.00 82.12 886 PHE A N 1
ATOM 6909 C CA . PHE A 1 886 ? 44.460 -1.851 -63.521 1.00 82.12 886 PHE A CA 1
ATOM 6910 C C . PHE A 1 886 ? 45.838 -1.590 -62.910 1.00 82.12 886 PHE A C 1
ATOM 6912 O O . PHE A 1 886 ? 46.119 -2.086 -61.820 1.00 82.12 886 PHE A O 1
ATOM 6919 N N . ASP A 1 887 ? 46.693 -0.828 -63.592 1.00 80.00 887 ASP A N 1
ATOM 6920 C CA . ASP A 1 887 ? 47.942 -0.316 -63.013 1.00 80.00 887 ASP A CA 1
ATOM 6921 C C . ASP A 1 887 ? 47.711 1.135 -62.600 1.00 80.00 887 ASP A C 1
ATOM 6923 O O . ASP A 1 887 ? 47.429 1.970 -63.454 1.00 80.00 887 ASP A O 1
ATOM 6927 N N . MET A 1 888 ? 47.803 1.439 -61.309 1.00 74.56 888 MET A N 1
ATOM 6928 C CA . MET A 1 888 ? 47.379 2.718 -60.739 1.00 74.56 888 MET A CA 1
ATOM 6929 C C . MET A 1 888 ? 48.474 3.327 -59.859 1.00 74.56 888 MET A C 1
ATOM 6931 O O . MET A 1 888 ? 49.186 2.596 -59.180 1.00 74.56 888 MET A O 1
ATOM 6935 N N . LYS A 1 889 ? 48.606 4.651 -59.835 1.00 69.06 889 LYS A N 1
ATOM 6936 C CA . LYS A 1 889 ? 49.632 5.395 -59.093 1.00 69.06 889 LYS A CA 1
ATOM 6937 C C . LYS A 1 889 ? 49.031 6.025 -57.832 1.00 69.06 889 LYS A C 1
ATOM 6939 O O . LYS A 1 889 ? 47.981 6.659 -57.905 1.00 69.06 889 LYS A O 1
ATOM 6944 N N . ALA A 1 890 ? 49.682 5.844 -56.684 1.00 65.94 890 ALA A N 1
ATOM 6945 C CA . ALA A 1 890 ? 49.315 6.514 -55.436 1.00 65.94 890 ALA A CA 1
ATOM 6946 C C . ALA A 1 890 ? 49.546 8.039 -55.525 1.00 65.94 890 ALA A C 1
ATOM 6948 O O . ALA A 1 890 ? 50.406 8.469 -56.296 1.00 65.94 890 ALA A O 1
ATOM 6949 N N . PRO A 1 891 ? 48.813 8.862 -54.751 1.00 63.56 891 PRO A N 1
ATOM 6950 C CA . PRO A 1 891 ? 48.971 10.314 -54.775 1.00 63.56 891 PRO A CA 1
ATOM 6951 C C . PRO A 1 891 ? 50.380 10.744 -54.346 1.00 63.56 891 PRO A C 1
ATOM 6953 O O . PRO A 1 891 ? 51.055 10.053 -53.582 1.00 63.56 891 PRO A O 1
ATOM 6956 N N . GLU A 1 892 ? 50.807 11.913 -54.826 1.00 58.72 892 GLU A N 1
ATOM 6957 C CA . GLU A 1 892 ? 52.122 12.500 -54.521 1.00 58.72 892 GLU A CA 1
ATOM 6958 C C . GLU A 1 892 ? 52.233 12.991 -53.065 1.00 58.72 892 GLU A C 1
ATOM 6960 O O . GLU A 1 892 ? 53.333 13.127 -52.534 1.00 58.72 892 GLU A O 1
ATOM 6965 N N . VAL A 1 893 ? 51.097 13.241 -52.405 1.00 57.75 893 VAL A N 1
ATOM 6966 C CA . VAL A 1 893 ? 51.012 13.802 -51.049 1.00 57.75 893 VAL A CA 1
ATOM 6967 C C . VAL A 1 893 ? 50.315 12.816 -50.112 1.00 57.75 893 VAL A C 1
ATOM 6969 O O . VAL A 1 893 ? 49.371 12.126 -50.504 1.00 57.75 893 VAL A O 1
ATOM 6972 N N . GLU A 1 894 ? 50.768 12.771 -48.858 1.00 57.16 894 GLU A N 1
ATOM 6973 C CA . GLU A 1 894 ? 50.184 11.929 -47.814 1.00 57.16 894 GLU A CA 1
ATOM 6974 C C . GLU A 1 894 ? 48.698 12.262 -47.592 1.00 57.16 894 GLU A C 1
ATOM 6976 O O . GLU A 1 894 ? 48.320 13.415 -47.387 1.00 57.16 894 GLU A O 1
ATOM 6981 N N . CYS A 1 895 ? 47.850 11.233 -47.645 1.00 55.50 895 CYS A N 1
ATOM 6982 C CA . CYS A 1 895 ? 46.403 11.328 -47.480 1.00 55.50 895 CYS A CA 1
ATOM 6983 C C . CYS A 1 895 ? 45.911 10.226 -46.529 1.00 55.50 895 CYS A C 1
ATOM 6985 O O . CYS A 1 895 ? 45.969 9.040 -46.860 1.00 55.50 895 CYS A O 1
ATOM 6987 N N . GLU A 1 896 ? 45.376 10.586 -45.361 1.00 51.53 896 GLU A N 1
ATOM 6988 C CA . GLU A 1 896 ? 44.731 9.604 -44.481 1.00 51.53 896 GLU A CA 1
ATOM 6989 C C . GLU A 1 896 ? 43.517 8.969 -45.187 1.00 51.53 896 GLU A C 1
ATOM 6991 O O . GLU A 1 896 ? 42.626 9.668 -45.667 1.00 51.53 896 GLU A O 1
ATOM 6996 N N . ASN A 1 897 ? 43.458 7.632 -45.227 1.00 54.41 897 ASN A N 1
ATOM 6997 C CA . ASN A 1 897 ? 42.377 6.857 -45.857 1.00 54.41 897 ASN A CA 1
ATOM 6998 C C . ASN A 1 897 ? 42.180 7.121 -47.363 1.00 54.41 897 ASN A C 1
ATOM 7000 O O . ASN A 1 897 ? 41.040 7.230 -47.826 1.00 54.41 897 ASN A O 1
ATOM 7004 N N . TYR A 1 898 ? 43.271 7.188 -48.135 1.00 61.31 898 TYR A N 1
ATOM 7005 C CA . TYR A 1 898 ? 43.190 7.298 -49.593 1.00 61.31 898 TYR A CA 1
ATOM 7006 C C . TYR A 1 898 ? 42.308 6.189 -50.195 1.00 61.31 898 TYR A C 1
ATOM 7008 O O . TYR A 1 898 ? 42.531 4.990 -49.988 1.00 61.31 898 TYR A O 1
ATOM 7016 N N . SER A 1 899 ? 41.286 6.621 -50.933 1.00 64.62 899 SER A N 1
ATOM 7017 C CA . SER A 1 899 ? 40.263 5.782 -51.545 1.00 64.62 899 SER A CA 1
ATOM 7018 C C . SER A 1 899 ? 40.164 6.163 -53.013 1.00 64.62 899 SER A C 1
ATOM 7020 O O . SER A 1 899 ? 39.866 7.317 -53.309 1.00 64.62 899 SER A O 1
ATOM 7022 N N . MET A 1 900 ? 40.397 5.220 -53.924 1.00 69.50 900 MET A N 1
ATOM 7023 C CA . MET A 1 900 ? 40.269 5.480 -55.358 1.00 69.50 900 MET A CA 1
ATOM 7024 C C . MET A 1 900 ? 39.005 4.807 -55.904 1.00 69.50 900 MET A C 1
ATOM 7026 O O . MET A 1 900 ? 38.943 3.570 -55.952 1.00 69.50 900 MET A O 1
ATOM 7030 N N . PRO A 1 901 ? 37.975 5.590 -56.265 1.00 72.38 901 PRO A N 1
ATOM 7031 C CA . PRO A 1 901 ? 36.735 5.061 -56.802 1.00 72.38 901 PRO A CA 1
ATOM 7032 C C . PRO A 1 901 ? 36.898 4.700 -58.284 1.00 72.38 901 PRO A C 1
ATOM 7034 O O . PRO A 1 901 ? 37.351 5.506 -59.094 1.00 72.38 901 PRO A O 1
ATOM 7037 N N . VAL A 1 902 ? 36.490 3.486 -58.648 1.00 78.69 902 VAL A N 1
ATOM 7038 C CA . VAL A 1 902 ? 36.408 3.012 -60.035 1.00 78.69 902 VAL A CA 1
ATOM 7039 C C . VAL A 1 902 ? 34.960 2.619 -60.312 1.00 78.69 902 VAL A C 1
ATOM 7041 O O . VAL A 1 902 ? 34.364 1.856 -59.554 1.00 78.69 902 VAL A O 1
ATOM 7044 N N . MET A 1 903 ? 34.375 3.127 -61.394 1.00 82.62 903 MET A N 1
ATOM 7045 C CA . MET A 1 903 ? 32.997 2.821 -61.786 1.00 82.62 903 MET A CA 1
ATOM 7046 C C . MET A 1 903 ? 32.982 2.071 -63.113 1.00 82.62 903 MET A C 1
ATOM 7048 O O . MET A 1 903 ? 33.374 2.629 -64.131 1.00 82.62 903 MET A O 1
ATOM 7052 N N . LEU A 1 904 ? 32.513 0.827 -63.118 1.00 84.38 904 LEU A N 1
ATOM 7053 C CA . LEU A 1 904 ? 32.273 0.042 -64.327 1.00 84.38 904 LEU A CA 1
ATOM 7054 C C . LEU A 1 904 ? 30.845 0.294 -64.819 1.00 84.38 904 LEU A C 1
ATOM 7056 O O . LEU A 1 904 ? 29.896 0.161 -64.052 1.00 84.38 904 LEU A O 1
ATOM 7060 N N . ALA A 1 905 ? 30.683 0.618 -66.097 1.00 84.81 905 ALA A N 1
ATOM 7061 C CA . ALA A 1 905 ? 29.398 0.707 -66.779 1.00 84.81 905 ALA A CA 1
ATOM 7062 C C . ALA A 1 905 ? 29.343 -0.307 -67.910 1.00 84.81 905 ALA A C 1
ATOM 7064 O O . ALA A 1 905 ? 30.315 -0.469 -68.647 1.00 84.81 905 ALA A O 1
ATOM 7065 N N . TYR A 1 906 ? 28.204 -0.970 -68.071 1.00 87.69 906 TYR A N 1
ATOM 7066 C CA . TYR A 1 906 ? 28.025 -1.966 -69.115 1.00 87.69 906 TYR A CA 1
ATOM 7067 C C . TYR A 1 906 ? 26.611 -1.957 -69.683 1.00 87.69 906 TYR A C 1
ATOM 7069 O O . TYR A 1 906 ? 25.650 -1.580 -69.007 1.00 87.69 906 TYR A O 1
ATOM 7077 N N . ARG A 1 907 ? 26.504 -2.340 -70.958 1.00 86.69 907 ARG A N 1
ATOM 7078 C CA . ARG A 1 907 ? 25.261 -2.314 -71.733 1.00 86.69 907 ARG A CA 1
ATOM 7079 C C . ARG A 1 907 ? 24.923 -3.690 -72.290 1.00 86.69 907 ARG A C 1
ATOM 7081 O O . ARG A 1 907 ? 25.755 -4.288 -72.970 1.00 86.69 907 ARG A O 1
ATOM 7088 N N . GLY A 1 908 ? 23.705 -4.155 -72.034 1.00 83.62 908 GLY A N 1
ATOM 7089 C CA . GLY A 1 908 ? 23.148 -5.398 -72.569 1.00 83.62 908 GLY A CA 1
ATOM 7090 C C . GLY A 1 908 ? 22.694 -5.281 -74.027 1.00 83.62 908 GLY A C 1
ATOM 7091 O O . GLY A 1 908 ? 22.685 -4.192 -74.611 1.00 83.62 908 GLY A O 1
ATOM 7092 N N . ALA A 1 909 ? 22.315 -6.407 -74.628 1.00 80.06 909 ALA A N 1
ATOM 7093 C CA . ALA A 1 909 ? 21.807 -6.467 -76.000 1.00 80.06 909 ALA A CA 1
ATOM 7094 C C . ALA A 1 909 ? 20.473 -5.714 -76.179 1.00 80.06 909 ALA A C 1
ATOM 7096 O O . ALA A 1 909 ? 20.244 -5.118 -77.230 1.00 80.06 909 ALA A O 1
ATOM 7097 N N . GLU A 1 910 ? 19.635 -5.648 -75.138 1.00 76.19 910 GLU A N 1
ATOM 7098 C CA . GLU A 1 910 ? 18.355 -4.920 -75.151 1.00 76.19 910 GLU A CA 1
ATOM 7099 C C . GLU A 1 910 ? 18.499 -3.413 -74.864 1.00 76.19 910 GLU A C 1
ATOM 7101 O O . GLU A 1 910 ? 17.525 -2.724 -74.563 1.00 76.19 910 GLU A O 1
ATOM 7106 N N . ASN A 1 911 ? 19.720 -2.868 -74.958 1.00 73.31 911 ASN A N 1
ATOM 7107 C CA . ASN A 1 911 ? 20.029 -1.472 -74.621 1.00 73.31 911 ASN A CA 1
ATOM 7108 C C . ASN A 1 911 ? 19.713 -1.127 -73.145 1.00 73.31 911 ASN A C 1
ATOM 7110 O O . ASN A 1 911 ? 19.451 0.025 -72.797 1.00 73.31 911 ASN A O 1
ATOM 7114 N N . SER A 1 912 ? 19.749 -2.146 -72.288 1.00 73.81 912 SER A N 1
ATOM 7115 C CA . SER A 1 912 ? 19.703 -2.095 -70.830 1.00 73.81 912 SER A CA 1
ATOM 7116 C C . SER A 1 912 ? 21.087 -1.720 -70.279 1.00 73.81 912 SER A C 1
ATOM 7118 O O . SER A 1 912 ? 22.114 -2.124 -70.827 1.00 73.81 912 SER A O 1
ATOM 7120 N N . PHE A 1 913 ? 21.144 -0.913 -69.216 1.00 77.75 913 PHE A N 1
ATOM 7121 C CA . PHE A 1 913 ? 22.398 -0.396 -68.653 1.00 77.75 913 PHE A CA 1
ATOM 7122 C C . PHE A 1 913 ? 22.506 -0.736 -67.172 1.00 77.75 913 PHE A C 1
ATOM 7124 O O . PHE A 1 913 ? 21.554 -0.518 -66.424 1.00 77.75 913 PHE A O 1
ATOM 7131 N N . SER A 1 914 ? 23.693 -1.162 -66.752 1.00 75.88 914 SER A N 1
ATOM 7132 C CA . SER A 1 914 ? 24.005 -1.467 -65.357 1.00 75.88 914 SER A CA 1
ATOM 7133 C C . SER A 1 914 ? 25.367 -0.883 -64.973 1.00 75.88 914 SER A C 1
ATOM 7135 O O . SER A 1 914 ? 26.219 -0.611 -65.825 1.00 75.88 914 SER A O 1
ATOM 7137 N N . LEU A 1 915 ? 25.558 -0.665 -63.671 1.00 75.88 915 LEU A N 1
ATOM 7138 C CA . LEU A 1 915 ? 26.773 -0.097 -63.090 1.00 75.88 915 LEU A CA 1
ATOM 7139 C C . LEU A 1 915 ? 27.333 -1.024 -62.010 1.00 75.88 915 LEU A C 1
ATOM 7141 O O . LEU A 1 915 ? 26.586 -1.728 -61.332 1.00 75.88 915 LEU A O 1
ATOM 7145 N N . TYR A 1 916 ? 28.648 -0.995 -61.821 1.00 73.19 916 TYR A N 1
ATOM 7146 C CA . TYR A 1 916 ? 29.329 -1.660 -60.718 1.00 73.19 916 TYR A CA 1
ATOM 7147 C C . TYR A 1 916 ? 30.432 -0.760 -60.161 1.00 73.19 916 TYR A C 1
ATOM 7149 O O . TYR A 1 916 ? 31.368 -0.391 -60.867 1.00 73.19 916 TYR A O 1
ATOM 7157 N N . SER A 1 917 ? 30.338 -0.418 -58.878 1.00 70.06 917 SER A N 1
ATOM 7158 C CA . SER A 1 917 ? 31.349 0.390 -58.198 1.00 70.06 917 SER A CA 1
ATOM 7159 C C . SER A 1 917 ? 32.412 -0.490 -57.549 1.00 70.06 917 SER A C 1
ATOM 7161 O O . SER A 1 917 ? 32.097 -1.412 -56.796 1.00 70.06 917 SER A O 1
ATOM 7163 N N . LEU A 1 918 ? 33.671 -0.135 -57.748 1.00 67.44 918 LEU A N 1
ATOM 7164 C CA . LEU A 1 918 ? 34.826 -0.696 -57.073 1.00 67.44 918 LEU A CA 1
ATOM 7165 C C . LEU A 1 918 ? 35.478 0.414 -56.244 1.00 67.44 918 LEU A C 1
ATOM 7167 O O . LEU A 1 918 ? 35.861 1.447 -56.783 1.00 67.44 918 LEU A O 1
ATOM 7171 N N . ASN A 1 919 ? 35.611 0.208 -54.932 1.00 63.06 919 ASN A N 1
ATOM 7172 C CA . ASN A 1 919 ? 36.304 1.157 -54.064 1.00 63.06 919 ASN A CA 1
ATOM 7173 C C . ASN A 1 919 ? 37.590 0.545 -53.492 1.00 63.06 919 ASN A C 1
ATOM 7175 O O . ASN A 1 919 ? 37.570 -0.510 -52.844 1.00 63.06 919 ASN A O 1
ATOM 7179 N N . LEU A 1 920 ? 38.712 1.208 -53.753 1.00 59.72 920 LEU A N 1
ATOM 7180 C CA . LEU A 1 920 ? 40.050 0.754 -53.397 1.00 59.72 920 LEU A CA 1
ATOM 7181 C C . LEU A 1 920 ? 40.573 1.614 -52.248 1.00 59.72 920 LEU A C 1
ATOM 7183 O O . LEU A 1 920 ? 41.005 2.737 -52.478 1.00 59.72 920 LEU A O 1
ATOM 7187 N N . LYS A 1 921 ? 40.507 1.099 -51.014 1.00 52.84 921 LYS A N 1
ATOM 7188 C CA . LYS A 1 921 ? 41.052 1.762 -49.819 1.00 52.84 921 LYS A CA 1
ATOM 7189 C C . LYS A 1 921 ? 42.464 1.255 -49.536 1.00 52.84 921 LYS A C 1
ATOM 7191 O O . LYS A 1 921 ? 42.628 0.051 -49.345 1.00 52.84 921 LYS A O 1
ATOM 7196 N N . ASN A 1 922 ? 43.431 2.164 -49.437 1.00 52.53 922 ASN A N 1
ATOM 7197 C CA . ASN A 1 922 ? 44.792 1.869 -48.981 1.00 52.53 922 ASN A CA 1
ATOM 7198 C C . ASN A 1 922 ? 45.098 2.604 -47.669 1.00 52.53 922 ASN A C 1
ATOM 7200 O O . ASN A 1 922 ? 44.579 3.690 -47.414 1.00 52.53 922 ASN A O 1
ATOM 7204 N N . CYS A 1 923 ? 45.973 2.024 -46.846 1.00 39.81 923 CYS A N 1
ATOM 7205 C CA . CYS A 1 923 ? 46.522 2.685 -45.662 1.00 39.81 923 CYS A CA 1
ATOM 7206 C C . CYS A 1 923 ? 47.924 3.221 -45.988 1.00 39.81 923 CYS A C 1
ATOM 7208 O O . CYS A 1 923 ? 48.825 2.432 -46.272 1.00 39.81 923 CYS A O 1
ATOM 7210 N N . LEU A 1 924 ? 48.114 4.539 -45.923 1.00 43.72 924 LEU A N 1
ATOM 7211 C CA . LEU A 1 924 ? 49.436 5.176 -45.870 1.00 43.72 924 LEU A CA 1
ATOM 7212 C C . LEU A 1 924 ? 49.947 5.109 -44.414 1.00 43.72 924 LEU A C 1
ATOM 7214 O O . LEU A 1 924 ? 49.145 5.288 -43.497 1.00 43.72 924 LEU A O 1
ATOM 7218 N N . SER A 1 925 ? 51.231 4.792 -44.173 1.00 35.94 925 SER A N 1
ATOM 7219 C CA . SER A 1 925 ? 51.841 4.918 -42.832 1.00 35.94 925 SER A CA 1
ATOM 7220 C C . SER A 1 925 ? 52.863 6.051 -42.790 1.00 35.94 925 SER A C 1
ATOM 7222 O O . SER A 1 925 ? 53.672 6.197 -43.702 1.00 35.94 925 SER A O 1
ATOM 7224 N N . ALA A 1 926 ? 52.809 6.833 -41.712 1.00 39.97 926 ALA A N 1
ATOM 7225 C CA . ALA A 1 926 ? 53.580 8.053 -41.480 1.00 39.97 926 ALA A CA 1
ATOM 7226 C C . ALA A 1 926 ? 55.024 7.798 -40.982 1.00 39.97 926 ALA A C 1
ATOM 7228 O O . ALA A 1 926 ? 55.513 8.491 -40.087 1.00 39.97 926 ALA A O 1
ATOM 7229 N N . ASP A 1 927 ? 55.722 6.782 -41.501 1.00 38.69 927 ASP A N 1
ATOM 7230 C CA . ASP A 1 927 ? 57.033 6.396 -40.961 1.00 38.69 927 ASP A CA 1
ATOM 7231 C C . ASP A 1 927 ? 58.209 7.129 -41.652 1.00 38.69 927 ASP A C 1
ATOM 7233 O O . ASP A 1 927 ? 58.624 6.802 -42.760 1.00 38.69 927 ASP A O 1
ATOM 7237 N N . VAL A 1 928 ? 58.713 8.142 -40.934 1.00 44.97 928 VAL A N 1
ATOM 7238 C CA . VAL A 1 928 ? 60.048 8.787 -40.873 1.00 44.97 928 VAL A CA 1
ATOM 7239 C C . VAL A 1 928 ? 61.084 8.486 -41.983 1.00 44.97 928 VAL A C 1
ATOM 7241 O O . VAL A 1 928 ? 61.593 7.375 -42.121 1.00 44.97 928 VAL A O 1
ATOM 7244 N N . LEU A 1 929 ? 61.548 9.544 -42.665 1.00 41.91 929 LEU A N 1
ATOM 7245 C CA . LEU A 1 929 ? 62.764 9.542 -43.496 1.00 41.91 929 LEU A CA 1
ATOM 7246 C C . LEU A 1 929 ? 64.023 9.334 -42.629 1.00 41.91 929 LEU A C 1
ATOM 7248 O O . LEU A 1 929 ? 64.446 10.232 -41.899 1.00 41.91 929 LEU A O 1
ATOM 7252 N N . ALA A 1 930 ? 64.657 8.164 -42.741 1.00 45.50 930 ALA A N 1
ATOM 7253 C CA . ALA A 1 930 ? 65.992 7.905 -42.203 1.00 45.50 930 ALA A CA 1
ATOM 7254 C C . ALA A 1 930 ? 67.044 8.020 -43.318 1.00 45.50 930 ALA A C 1
ATOM 7256 O O . ALA A 1 930 ? 66.930 7.365 -44.356 1.00 45.50 930 ALA A O 1
ATOM 7257 N N . ARG A 1 931 ? 68.087 8.831 -43.098 1.00 46.72 931 ARG A N 1
ATOM 7258 C CA . ARG A 1 931 ? 69.263 8.910 -43.978 1.00 46.72 931 ARG A CA 1
ATOM 7259 C C . ARG A 1 931 ? 70.401 8.128 -43.325 1.00 46.72 931 ARG A C 1
ATOM 7261 O O . ARG A 1 931 ? 70.843 8.492 -42.23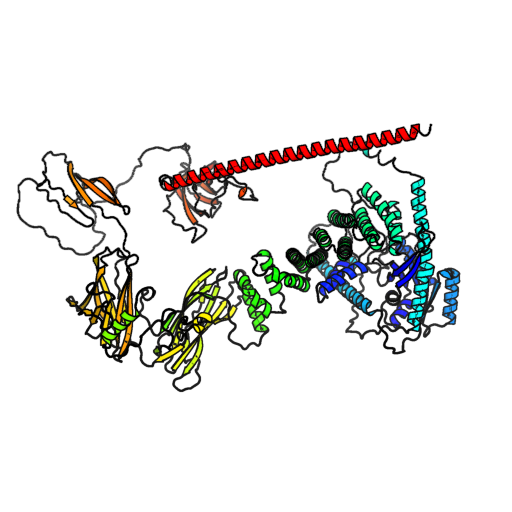4 1.00 46.72 931 ARG A O 1
ATOM 7268 N N . ILE A 1 932 ? 70.848 7.038 -43.947 1.00 47.47 932 ILE A N 1
ATOM 7269 C CA . ILE A 1 932 ? 71.827 6.102 -43.374 1.00 47.47 932 ILE A CA 1
ATOM 7270 C C . ILE A 1 932 ? 73.167 6.232 -44.109 1.00 47.47 932 ILE A C 1
ATOM 7272 O O . ILE A 1 932 ? 73.265 5.978 -45.305 1.00 47.47 932 ILE A O 1
ATOM 7276 N N . GLU A 1 933 ? 74.214 6.613 -43.382 1.00 51.66 933 GLU A N 1
ATOM 7277 C CA . GLU A 1 933 ? 75.604 6.670 -43.838 1.00 51.66 933 GLU A CA 1
ATOM 7278 C C . GLU A 1 933 ? 76.380 5.416 -43.426 1.00 51.66 933 GLU A C 1
ATOM 7280 O O . GLU A 1 933 ? 76.466 5.064 -42.247 1.00 51.66 933 GLU A O 1
ATOM 7285 N N . LEU A 1 934 ? 77.024 4.758 -44.387 1.00 48.34 934 LEU A N 1
ATOM 7286 C CA . LEU A 1 934 ? 77.877 3.598 -44.123 1.00 48.34 934 LEU A CA 1
ATOM 7287 C C . LEU A 1 934 ? 79.289 4.061 -43.729 1.00 48.34 934 LEU A C 1
ATOM 7289 O O . LEU A 1 934 ? 79.944 4.778 -44.483 1.00 48.34 934 LEU A O 1
ATOM 7293 N N . GLN A 1 935 ? 79.758 3.673 -42.538 1.00 48.03 935 GLN A N 1
ATOM 7294 C CA . GLN A 1 935 ? 80.982 4.226 -41.941 1.00 48.03 935 GLN A CA 1
ATOM 7295 C C . GLN A 1 935 ? 82.199 3.302 -42.124 1.00 48.03 935 GLN A C 1
ATOM 7297 O O . GLN A 1 935 ? 83.289 3.792 -42.423 1.00 48.03 935 GLN A O 1
ATOM 7302 N N . ARG A 1 936 ? 82.065 1.972 -41.939 1.00 47.12 936 ARG A N 1
ATOM 7303 C CA . ARG A 1 936 ? 83.192 1.016 -42.075 1.00 47.12 936 ARG A CA 1
ATOM 7304 C C . ARG A 1 936 ? 82.741 -0.446 -42.216 1.00 47.12 936 ARG A C 1
ATOM 7306 O O . ARG A 1 936 ? 81.732 -0.819 -41.645 1.00 47.12 936 ARG A O 1
ATOM 7313 N N . ILE A 1 937 ? 83.524 -1.304 -42.880 1.00 48.25 937 ILE A N 1
ATOM 7314 C CA . ILE A 1 937 ? 83.321 -2.772 -42.913 1.00 48.25 937 ILE A CA 1
ATOM 7315 C C . ILE A 1 937 ? 84.593 -3.480 -42.408 1.00 48.25 937 ILE A C 1
ATOM 7317 O O . ILE A 1 937 ? 85.703 -3.086 -42.773 1.00 48.25 937 ILE A O 1
ATOM 7321 N N . ARG A 1 938 ? 84.459 -4.507 -41.557 1.00 43.28 938 ARG A N 1
ATOM 7322 C CA . ARG A 1 938 ? 85.550 -5.296 -40.953 1.00 43.28 938 ARG A CA 1
ATOM 7323 C C . ARG A 1 938 ? 85.262 -6.798 -41.069 1.00 43.28 938 ARG A C 1
ATOM 7325 O O . ARG A 1 938 ? 84.120 -7.214 -40.982 1.00 43.28 938 ARG A O 1
ATOM 7332 N N . MET A 1 939 ? 86.292 -7.626 -41.237 1.00 43.84 939 MET A N 1
ATOM 7333 C CA . MET A 1 939 ? 86.174 -9.092 -41.285 1.00 43.84 939 MET A CA 1
ATOM 7334 C C . MET A 1 939 ? 87.064 -9.716 -40.208 1.00 43.84 939 MET A C 1
ATOM 7336 O O . MET A 1 939 ? 88.197 -9.265 -40.018 1.00 43.84 939 MET A O 1
ATOM 7340 N N . THR A 1 940 ? 86.583 -10.756 -39.531 1.00 44.03 940 THR A N 1
ATOM 7341 C CA . THR A 1 940 ? 87.379 -11.557 -38.589 1.00 44.03 940 THR A CA 1
ATOM 7342 C C . THR A 1 940 ? 87.527 -12.976 -39.133 1.00 44.03 940 THR A C 1
ATOM 7344 O O . THR A 1 940 ? 86.580 -13.755 -39.127 1.00 44.03 940 THR A O 1
ATOM 7347 N N . SER A 1 941 ? 88.729 -13.303 -39.620 1.00 42.47 941 SER A N 1
ATOM 7348 C CA . SER A 1 941 ? 89.134 -14.650 -40.047 1.00 42.47 941 SER A CA 1
ATOM 7349 C C . SER A 1 941 ? 90.418 -15.059 -39.307 1.00 42.47 941 SER A C 1
ATOM 7351 O O . SER A 1 941 ? 91.256 -14.181 -39.066 1.00 42.47 941 SER A O 1
ATOM 7353 N N . PRO A 1 942 ? 90.624 -16.347 -38.958 1.00 39.28 942 PRO A N 1
ATOM 7354 C CA . PRO A 1 942 ? 91.846 -16.803 -38.288 1.00 39.28 942 PRO A CA 1
ATOM 7355 C C . PRO A 1 942 ? 93.106 -16.713 -39.166 1.00 39.28 942 PRO A C 1
ATOM 7357 O O . PRO A 1 942 ? 94.213 -16.663 -38.635 1.00 39.28 942 PRO A O 1
ATOM 7360 N N . ASN A 1 943 ? 92.968 -16.633 -40.496 1.00 40.28 943 ASN A N 1
ATOM 7361 C CA . ASN A 1 943 ? 94.100 -16.525 -41.418 1.00 40.28 943 ASN A CA 1
ATOM 7362 C C . ASN A 1 943 ? 94.278 -15.085 -41.927 1.00 40.28 943 ASN A C 1
ATOM 7364 O O . ASN A 1 943 ? 93.482 -14.556 -42.701 1.00 40.28 943 ASN A O 1
ATOM 7368 N N . LYS A 1 944 ? 95.373 -14.439 -41.501 1.00 46.47 944 LYS A N 1
ATOM 7369 C CA . LYS A 1 944 ? 95.778 -13.088 -41.923 1.00 46.47 944 LYS A CA 1
ATOM 7370 C C . LYS A 1 944 ? 96.166 -13.044 -43.412 1.00 46.47 944 LYS A C 1
ATOM 7372 O O . LYS A 1 944 ? 97.349 -13.131 -43.724 1.00 46.47 944 LYS A O 1
ATOM 7377 N N . LYS A 1 945 ? 95.217 -12.806 -44.327 1.00 41.84 945 LYS A N 1
ATOM 7378 C CA . LYS A 1 945 ? 95.475 -12.143 -45.627 1.00 41.84 945 LYS A CA 1
ATOM 7379 C C . LYS A 1 945 ? 94.318 -11.196 -45.969 1.00 41.84 945 LYS A C 1
ATOM 7381 O O . LYS A 1 945 ? 93.159 -11.589 -45.978 1.00 41.84 945 LYS A O 1
ATOM 7386 N N . GLY A 1 946 ? 94.650 -9.914 -46.134 1.00 44.75 946 GLY A N 1
ATOM 7387 C CA . GLY A 1 946 ? 93.705 -8.797 -46.099 1.00 44.75 946 GLY A CA 1
ATOM 7388 C C . GLY A 1 946 ? 92.937 -8.555 -47.399 1.00 44.75 946 GLY A C 1
ATOM 7389 O O . GLY A 1 946 ? 93.527 -8.480 -48.472 1.00 44.75 946 GLY A O 1
ATOM 7390 N N . LEU A 1 947 ? 91.628 -8.339 -47.263 1.00 42.03 947 LEU A N 1
ATOM 7391 C CA . LEU A 1 947 ? 90.776 -7.673 -48.249 1.00 42.03 947 LEU A CA 1
ATOM 7392 C C . LEU A 1 947 ? 90.876 -6.150 -48.045 1.00 42.03 947 LEU A C 1
ATOM 7394 O O . LEU A 1 947 ? 90.753 -5.669 -46.917 1.00 42.03 947 LEU A O 1
ATOM 7398 N N . LYS A 1 948 ? 91.096 -5.386 -49.121 1.00 43.38 948 LYS A N 1
ATOM 7399 C CA . LYS A 1 948 ? 90.984 -3.916 -49.134 1.00 43.38 948 LYS A CA 1
ATOM 7400 C C . LYS A 1 948 ? 89.764 -3.518 -49.964 1.00 43.38 948 LYS A C 1
ATOM 7402 O O . LYS A 1 948 ? 89.572 -4.052 -51.051 1.00 43.38 948 LYS A O 1
ATOM 7407 N N . LEU A 1 949 ? 88.975 -2.566 -49.461 1.00 43.12 949 LEU A N 1
ATOM 7408 C CA . LEU A 1 949 ? 87.940 -1.901 -50.256 1.00 43.12 949 LEU A CA 1
ATOM 7409 C C . LEU A 1 949 ? 88.586 -1.140 -51.420 1.00 43.12 949 LEU A C 1
ATOM 7411 O O . LEU A 1 949 ? 89.622 -0.496 -51.245 1.00 43.12 949 LEU A O 1
ATOM 7415 N N . SER A 1 950 ? 87.959 -1.202 -52.592 1.00 42.94 950 SER A N 1
ATOM 7416 C CA . SER A 1 950 ? 88.461 -0.593 -53.826 1.00 42.94 950 SER A CA 1
ATOM 7417 C C . SER A 1 950 ? 88.251 0.927 -53.907 1.00 42.94 950 SER A C 1
ATOM 7419 O O . SER A 1 950 ? 88.869 1.565 -54.754 1.00 42.94 950 SER A O 1
ATOM 7421 N N . SER A 1 951 ? 87.464 1.551 -53.020 1.00 44.12 951 SER A N 1
ATOM 7422 C CA . SER A 1 951 ? 87.407 3.018 -52.901 1.00 44.12 951 SER A CA 1
ATOM 7423 C C . SER A 1 951 ? 86.957 3.488 -51.509 1.00 44.12 951 SER A C 1
ATOM 7425 O O . SER A 1 951 ? 86.142 2.839 -50.856 1.00 44.12 951 SER A O 1
ATOM 7427 N N . ASN A 1 952 ? 87.497 4.625 -51.056 1.00 45.91 952 ASN A N 1
ATOM 7428 C CA . ASN A 1 952 ? 87.086 5.339 -49.837 1.00 45.91 952 ASN A CA 1
ATOM 7429 C C . ASN A 1 952 ? 86.016 6.398 -50.175 1.00 45.91 952 ASN A C 1
ATOM 7431 O O . ASN A 1 952 ? 86.240 7.589 -49.965 1.00 45.91 952 ASN A O 1
ATOM 7435 N N . GLN A 1 953 ? 84.877 6.005 -50.745 1.00 49.03 953 GLN A N 1
ATOM 7436 C CA . GLN A 1 953 ? 83.751 6.931 -50.925 1.00 49.03 953 GLN A CA 1
ATOM 7437 C C . GLN A 1 953 ? 82.703 6.740 -49.824 1.00 49.03 953 GLN A C 1
ATOM 7439 O O . GLN A 1 953 ? 82.350 5.616 -49.475 1.00 49.03 953 GLN A O 1
ATOM 7444 N N . GLN A 1 954 ? 82.226 7.858 -49.267 1.00 47.25 954 GLN A N 1
ATOM 7445 C CA . GLN A 1 954 ? 81.100 7.901 -48.332 1.00 47.25 954 GLN A CA 1
ATOM 7446 C C . GLN A 1 954 ? 79.818 7.516 -49.079 1.00 47.25 954 GLN A C 1
ATOM 7448 O O . GLN A 1 954 ? 79.447 8.184 -50.042 1.00 47.25 954 GLN A O 1
ATOM 7453 N N . ILE A 1 955 ? 79.150 6.447 -48.642 1.00 50.78 955 ILE A N 1
ATOM 7454 C CA . ILE A 1 955 ? 77.883 5.992 -49.226 1.00 50.78 955 ILE A CA 1
ATOM 7455 C C . ILE A 1 955 ? 76.749 6.463 -48.312 1.00 50.78 955 ILE A C 1
ATOM 7457 O O . ILE A 1 955 ? 76.699 6.088 -47.137 1.00 50.78 955 ILE A O 1
ATOM 7461 N N . VAL A 1 956 ? 75.860 7.290 -48.864 1.00 47.03 956 VAL A N 1
ATOM 7462 C CA . VAL A 1 956 ? 74.664 7.819 -48.198 1.00 47.03 956 VAL A CA 1
ATOM 7463 C C . VAL A 1 956 ? 73.448 7.154 -48.836 1.00 47.03 956 VAL A C 1
ATOM 7465 O O . VAL A 1 956 ? 73.247 7.300 -50.038 1.00 47.03 956 VAL A O 1
ATOM 7468 N N . LEU A 1 957 ? 72.663 6.417 -48.052 1.00 46.28 957 LEU A N 1
ATOM 7469 C CA . LEU A 1 957 ? 71.453 5.736 -48.512 1.00 46.28 957 LEU A CA 1
ATOM 7470 C C . LEU A 1 957 ? 70.215 6.373 -47.886 1.00 46.28 957 LEU A C 1
ATOM 7472 O O . LEU A 1 957 ? 70.172 6.646 -46.685 1.00 46.28 957 LEU A O 1
ATOM 7476 N N . GLU A 1 958 ? 69.205 6.595 -48.717 1.00 38.59 958 GLU A N 1
ATOM 7477 C CA . GLU A 1 958 ? 67.873 7.050 -48.314 1.00 38.59 958 GLU A CA 1
ATOM 7478 C C . GLU A 1 958 ? 66.897 5.862 -48.292 1.00 38.59 958 GLU A C 1
ATOM 7480 O O . GLU A 1 958 ? 67.190 4.795 -48.844 1.00 38.59 958 GLU A O 1
ATOM 7485 N N . SER A 1 959 ? 65.755 6.010 -47.612 1.00 41.94 959 SER A N 1
ATOM 7486 C CA . SER A 1 959 ? 64.799 4.910 -47.406 1.00 41.94 959 SER A CA 1
ATOM 7487 C C . SER A 1 959 ? 64.390 4.254 -48.734 1.00 41.94 959 SER A C 1
ATOM 7489 O O . SER A 1 959 ? 63.916 4.925 -49.648 1.00 41.94 959 SER A O 1
ATOM 7491 N N . GLY A 1 960 ? 64.598 2.938 -48.844 1.00 34.75 960 GLY A N 1
ATOM 7492 C CA . GLY A 1 960 ? 64.271 2.147 -50.037 1.00 34.75 960 GLY A CA 1
ATOM 7493 C C . GLY A 1 960 ? 65.391 2.003 -51.077 1.00 34.75 960 GLY A C 1
ATOM 7494 O O . GLY A 1 960 ? 65.228 1.227 -52.018 1.00 34.75 960 GLY A O 1
ATOM 7495 N N . GLN A 1 961 ? 66.542 2.669 -50.921 1.00 37.84 961 GLN A N 1
ATOM 7496 C CA . GLN A 1 961 ? 67.681 2.463 -51.822 1.00 37.84 961 GLN A CA 1
ATOM 7497 C C . GLN A 1 961 ? 68.503 1.225 -51.448 1.00 37.84 961 GLN A C 1
ATOM 7499 O O . GLN A 1 961 ? 68.841 0.993 -50.288 1.00 37.84 961 GLN A O 1
ATOM 7504 N N . SER A 1 962 ? 68.869 0.440 -52.461 1.00 38.00 962 SER A N 1
ATOM 7505 C CA . SER A 1 962 ? 69.793 -0.693 -52.343 1.00 38.00 962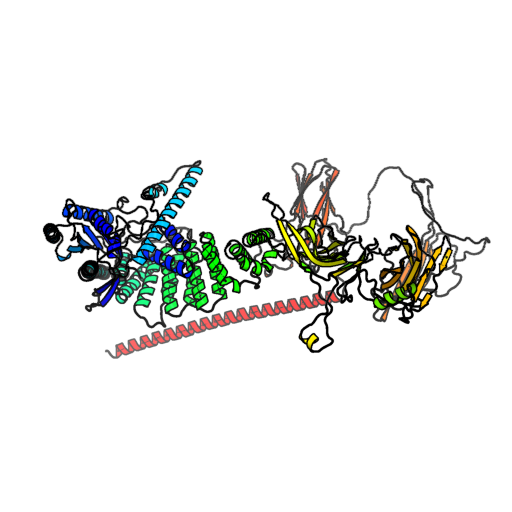 SER A CA 1
ATOM 7506 C C . SER A 1 962 ? 71.092 -0.360 -53.076 1.00 38.00 962 SER A C 1
ATOM 7508 O O . SER A 1 962 ? 71.065 0.083 -54.221 1.00 38.00 962 SER A O 1
ATOM 7510 N N . TYR A 1 963 ? 72.237 -0.575 -52.426 1.00 41.47 963 TYR A N 1
ATOM 7511 C CA . TYR A 1 963 ? 73.553 -0.316 -53.012 1.00 41.47 963 TYR A CA 1
ATOM 7512 C C . TYR A 1 963 ? 74.447 -1.540 -52.848 1.00 41.47 963 TYR A C 1
ATOM 7514 O O . TYR A 1 963 ? 74.589 -2.075 -51.749 1.00 41.47 963 TYR A O 1
ATOM 7522 N N . ALA A 1 964 ? 75.040 -1.997 -53.948 1.00 40.03 964 ALA A N 1
ATOM 7523 C CA . ALA A 1 964 ? 75.912 -3.163 -53.959 1.00 40.03 964 ALA A CA 1
ATOM 7524 C C . ALA A 1 964 ? 77.377 -2.722 -53.829 1.00 40.03 964 ALA A C 1
ATOM 7526 O O . ALA A 1 964 ? 77.881 -1.964 -54.655 1.00 40.03 964 ALA A O 1
ATOM 7527 N N . VAL A 1 965 ? 78.079 -3.204 -52.798 1.00 45.19 965 VAL A N 1
ATOM 7528 C CA . VAL A 1 965 ? 79.520 -2.957 -52.621 1.00 45.19 965 VAL A CA 1
ATOM 7529 C C . VAL A 1 965 ? 80.293 -4.174 -53.114 1.00 45.19 965 VAL A C 1
ATOM 7531 O O . VAL A 1 965 ? 80.164 -5.266 -52.566 1.00 45.19 965 VAL A O 1
ATOM 7534 N N . CYS A 1 966 ? 81.115 -3.987 -54.145 1.00 41.19 966 CYS A N 1
ATOM 7535 C CA . CYS A 1 966 ? 81.922 -5.059 -54.716 1.00 41.19 966 CYS A CA 1
ATOM 7536 C C . CYS A 1 966 ? 83.268 -5.160 -53.977 1.00 41.19 966 CYS A C 1
ATOM 7538 O O . CYS A 1 966 ? 84.071 -4.227 -54.005 1.00 41.19 966 CYS A O 1
ATOM 7540 N N . LEU A 1 967 ? 83.526 -6.290 -53.312 1.00 43.34 967 LEU A N 1
ATOM 7541 C CA . LEU A 1 967 ? 84.806 -6.579 -52.659 1.00 43.34 967 LEU A CA 1
ATOM 7542 C C . LEU A 1 967 ? 85.666 -7.423 -53.604 1.00 43.34 967 LEU A C 1
ATOM 7544 O O . LEU A 1 967 ? 85.347 -8.578 -53.870 1.00 43.34 967 LEU A O 1
ATOM 7548 N N . SER A 1 968 ? 86.758 -6.862 -54.124 1.00 40.66 968 SER A N 1
ATOM 7549 C CA . SER A 1 968 ? 87.695 -7.618 -54.959 1.00 40.66 968 SER A CA 1
ATOM 7550 C C . SER A 1 968 ? 88.719 -8.350 -54.088 1.00 40.66 968 SER A C 1
ATOM 7552 O O . SER A 1 968 ? 89.499 -7.709 -53.376 1.00 40.66 968 SER A O 1
ATOM 7554 N N . ALA A 1 969 ? 88.761 -9.680 -54.170 1.00 39.53 969 ALA A N 1
ATOM 7555 C CA . ALA A 1 969 ? 89.903 -10.459 -53.702 1.00 39.53 969 ALA A CA 1
ATOM 7556 C C . ALA A 1 969 ? 91.062 -10.312 -54.704 1.00 39.53 969 ALA A C 1
ATOM 7558 O O . ALA A 1 969 ? 90.840 -10.289 -55.914 1.00 39.53 969 ALA A O 1
ATOM 7559 N N . GLY A 1 970 ? 92.293 -10.169 -54.205 1.00 37.59 970 GLY A N 1
ATOM 7560 C CA . GLY A 1 970 ? 93.483 -10.006 -55.042 1.00 37.59 970 GLY A CA 1
ATOM 7561 C C . GLY A 1 970 ? 93.616 -11.121 -56.086 1.00 37.59 970 GLY A C 1
ATOM 7562 O O . GLY A 1 970 ? 93.594 -12.297 -55.742 1.00 37.59 970 GLY A O 1
ATOM 7563 N N . SER A 1 971 ? 93.728 -10.690 -57.343 1.00 38.47 971 SER A N 1
ATOM 7564 C CA . SER A 1 971 ? 93.973 -11.410 -58.602 1.00 38.47 971 SER A CA 1
ATOM 7565 C C . SER A 1 971 ? 94.398 -12.886 -58.514 1.00 38.47 971 SER A C 1
ATOM 7567 O O . SER A 1 971 ? 95.553 -13.175 -58.195 1.00 38.47 971 SER A O 1
ATOM 7569 N N . ASN A 1 972 ? 93.498 -13.798 -58.903 1.00 37.94 972 ASN A N 1
ATOM 7570 C CA . ASN A 1 972 ? 93.674 -14.711 -60.050 1.00 37.94 972 ASN A CA 1
ATOM 7571 C C . ASN A 1 972 ? 92.528 -15.739 -60.132 1.00 37.94 972 ASN A C 1
ATOM 7573 O O . ASN A 1 972 ? 92.451 -16.606 -59.267 1.00 37.94 972 ASN A O 1
ATOM 7577 N N . LEU A 1 973 ? 91.719 -15.648 -61.205 1.00 30.12 973 LEU A N 1
ATOM 7578 C CA . LEU A 1 973 ? 91.037 -16.703 -62.004 1.00 30.12 973 LEU A CA 1
ATOM 7579 C C . LEU A 1 973 ? 89.653 -16.238 -62.539 1.00 30.12 973 LEU A C 1
ATOM 7581 O O . LEU A 1 973 ? 89.060 -15.334 -61.950 1.00 30.12 973 LEU A O 1
ATOM 7585 N N . PRO A 1 974 ? 89.195 -16.747 -63.708 1.00 35.53 974 PRO A N 1
ATOM 7586 C CA . PRO A 1 974 ? 88.705 -15.903 -64.800 1.00 35.53 974 PRO A CA 1
ATOM 7587 C C . PRO A 1 974 ? 87.243 -16.145 -65.243 1.00 35.53 974 PRO A C 1
ATOM 7589 O O . PRO A 1 974 ? 86.674 -17.202 -65.010 1.00 35.53 974 PRO A O 1
ATOM 7592 N N . ASN A 1 975 ? 86.705 -15.125 -65.928 1.00 42.03 975 ASN A N 1
ATOM 7593 C CA . ASN A 1 975 ? 85.658 -15.078 -66.967 1.00 42.03 975 ASN A CA 1
ATOM 7594 C C . ASN A 1 975 ? 84.563 -16.171 -67.025 1.00 42.03 975 ASN A C 1
ATOM 7596 O O . ASN A 1 975 ? 84.745 -17.158 -67.725 1.00 42.03 975 ASN A O 1
ATOM 7600 N N . GLU A 1 976 ? 83.384 -15.889 -66.447 1.00 28.58 976 GLU A N 1
ATOM 7601 C CA . GLU A 1 976 ? 82.035 -16.044 -67.052 1.00 28.58 976 GLU A CA 1
ATOM 7602 C C . GLU A 1 976 ? 80.953 -15.405 -66.132 1.00 28.58 976 GLU A C 1
ATOM 7604 O O . GLU A 1 976 ? 81.157 -15.351 -64.915 1.00 28.58 976 GLU A O 1
ATOM 7609 N N . PRO A 1 977 ? 79.829 -14.863 -66.658 1.00 29.25 977 PRO A N 1
ATOM 7610 C CA . PRO A 1 977 ? 78.800 -14.191 -65.858 1.00 29.25 977 PRO A CA 1
ATOM 7611 C C . PRO A 1 977 ? 77.751 -15.181 -65.323 1.00 29.25 977 PRO A C 1
ATOM 7613 O O . PRO A 1 977 ? 77.229 -16.001 -66.072 1.00 29.25 977 PRO A O 1
ATOM 7616 N N . ILE A 1 978 ? 77.367 -15.068 -64.048 1.00 27.92 978 ILE A N 1
ATOM 7617 C CA . ILE A 1 978 ? 76.271 -15.864 -63.464 1.00 27.92 978 ILE A CA 1
ATOM 7618 C C . ILE A 1 978 ? 74.999 -14.999 -63.385 1.00 27.92 978 ILE A C 1
ATOM 7620 O O . ILE A 1 978 ? 74.958 -14.017 -62.644 1.00 27.92 978 ILE A O 1
ATOM 7624 N N . GLN A 1 979 ? 73.967 -15.368 -64.155 1.00 26.42 979 GLN A N 1
ATOM 7625 C CA . GLN A 1 979 ? 72.586 -14.855 -64.087 1.00 26.42 979 GLN A CA 1
ATOM 7626 C C . GLN A 1 979 ? 71.708 -15.723 -63.163 1.00 26.42 979 GLN A C 1
ATOM 7628 O O . GLN A 1 979 ? 71.936 -16.925 -63.058 1.00 26.42 979 GLN A O 1
ATOM 7633 N N . PHE A 1 980 ? 70.641 -15.147 -62.586 1.00 27.14 980 PHE A N 1
ATOM 7634 C CA . PHE A 1 980 ? 69.528 -15.891 -61.969 1.00 27.14 980 PHE A CA 1
ATOM 7635 C C . PHE A 1 980 ? 68.157 -15.315 -62.391 1.00 27.14 980 PHE A C 1
ATOM 7637 O O . PHE A 1 980 ? 67.966 -14.100 -62.384 1.00 27.14 980 PHE A O 1
ATOM 7644 N N . VAL A 1 981 ? 67.213 -16.204 -62.738 1.00 23.80 981 VAL A N 1
ATOM 7645 C CA . VAL A 1 981 ? 65.786 -15.972 -63.085 1.00 23.80 981 VAL A CA 1
ATOM 7646 C C . VAL A 1 981 ? 64.907 -16.899 -62.199 1.00 23.80 981 VAL A C 1
ATOM 7648 O O . VAL A 1 981 ? 65.429 -17.924 -61.755 1.00 23.80 981 VAL A O 1
ATOM 7651 N N . PRO A 1 982 ? 63.622 -16.579 -61.895 1.00 38.94 982 PRO A N 1
ATOM 7652 C CA . PRO A 1 982 ? 62.862 -17.165 -60.776 1.00 38.94 982 PRO A CA 1
ATOM 7653 C C . PRO A 1 982 ? 61.669 -18.073 -61.179 1.00 38.94 982 PRO A C 1
ATOM 7655 O O . PRO A 1 982 ? 60.934 -17.713 -62.092 1.00 38.94 982 PRO A O 1
ATOM 7658 N N . SER A 1 983 ? 61.394 -19.173 -60.445 1.00 23.70 983 SER A N 1
ATOM 7659 C CA . SER A 1 983 ? 60.050 -19.814 -60.347 1.00 23.70 983 SER A CA 1
ATOM 7660 C C . SER A 1 983 ? 59.935 -20.988 -59.332 1.00 23.70 983 SER A C 1
ATOM 7662 O O . SER A 1 983 ? 60.738 -21.910 -59.402 1.00 23.70 983 SER A O 1
ATOM 7664 N N . ILE A 1 984 ? 58.865 -20.951 -58.510 1.00 22.39 984 ILE A N 1
ATOM 7665 C CA . ILE A 1 984 ? 57.871 -21.995 -58.091 1.00 22.39 984 ILE A CA 1
ATOM 7666 C C . ILE A 1 984 ? 58.276 -23.257 -57.252 1.00 22.39 984 ILE A C 1
ATOM 7668 O O . ILE A 1 984 ? 59.288 -23.903 -57.482 1.00 22.39 984 ILE A O 1
ATOM 7672 N N . ASP A 1 985 ? 57.378 -23.570 -56.294 1.00 26.80 985 ASP A N 1
ATOM 7673 C CA . ASP A 1 985 ? 57.235 -24.599 -55.221 1.00 26.80 985 ASP A CA 1
ATOM 7674 C C . ASP A 1 985 ? 57.617 -26.085 -55.504 1.00 26.80 985 ASP A C 1
ATOM 7676 O O . ASP A 1 985 ? 57.352 -26.590 -56.588 1.00 26.80 985 ASP A O 1
ATOM 7680 N N . CYS A 1 986 ? 58.326 -26.799 -54.593 1.00 33.69 986 CYS A N 1
ATOM 7681 C CA . CYS A 1 986 ? 57.906 -27.617 -53.401 1.00 33.69 986 CYS A CA 1
ATOM 7682 C C . CYS A 1 986 ? 57.567 -29.100 -53.765 1.00 33.69 986 CYS A C 1
ATOM 7684 O O . CYS A 1 986 ? 56.845 -29.281 -54.742 1.00 33.69 986 CYS A O 1
ATOM 7686 N N . PRO A 1 987 ? 58.022 -30.178 -53.054 1.00 28.88 987 PRO A N 1
ATOM 7687 C CA . PRO A 1 987 ? 57.558 -30.505 -51.694 1.00 28.88 987 PRO A CA 1
ATOM 7688 C C . PRO A 1 987 ? 58.521 -31.268 -50.738 1.00 28.88 987 PRO A C 1
ATOM 7690 O O . PRO A 1 987 ? 59.651 -31.627 -51.050 1.00 28.88 987 PRO A O 1
ATOM 7693 N N . LYS A 1 988 ? 57.964 -31.453 -49.529 1.00 41.94 988 LYS A N 1
ATOM 7694 C CA . LYS A 1 988 ? 58.358 -32.145 -48.283 1.00 41.94 988 LYS A CA 1
ATOM 7695 C C . LYS A 1 988 ? 58.870 -33.584 -48.526 1.00 41.94 988 LYS A C 1
ATOM 7697 O O . LYS A 1 988 ? 58.637 -34.087 -49.603 1.00 41.94 988 LYS A O 1
ATOM 7702 N N . TRP A 1 989 ? 59.481 -34.241 -47.534 1.00 33.50 989 TRP A N 1
ATOM 7703 C CA . TRP A 1 989 ? 59.913 -35.664 -47.517 1.00 33.50 989 TRP A CA 1
ATOM 7704 C C . TRP A 1 989 ? 61.165 -36.111 -48.290 1.00 33.50 989 TRP A C 1
ATOM 7706 O O . TRP A 1 989 ? 61.397 -37.301 -48.298 1.00 33.50 989 TRP A O 1
ATOM 7716 N N . MET A 1 990 ? 62.036 -35.252 -48.825 1.00 28.31 990 MET A N 1
ATOM 7717 C CA . MET A 1 990 ? 63.322 -35.723 -49.388 1.00 28.31 990 MET A CA 1
ATOM 7718 C C . MET A 1 990 ? 64.498 -35.192 -48.555 1.00 28.31 990 MET A C 1
ATOM 7720 O O . MET A 1 990 ? 65.103 -34.172 -48.868 1.00 28.31 990 MET A O 1
ATOM 7724 N N . GLU A 1 991 ? 64.554 -35.597 -47.286 1.00 34.19 991 GLU A N 1
ATOM 7725 C CA . GLU A 1 991 ? 65.194 -36.843 -46.816 1.00 34.19 991 GLU A CA 1
ATOM 7726 C C . GLU A 1 991 ? 66.677 -36.581 -46.552 1.00 34.19 991 GLU A C 1
ATOM 7728 O O . GLU A 1 991 ? 67.482 -36.519 -47.470 1.00 34.19 991 GLU A O 1
ATOM 7733 N N . ASN A 1 992 ? 66.964 -36.313 -45.269 1.00 36.59 992 ASN A N 1
ATOM 7734 C CA . ASN A 1 992 ? 68.073 -36.836 -44.467 1.00 36.59 992 ASN A CA 1
ATOM 7735 C C . ASN A 1 992 ? 69.389 -37.185 -45.191 1.00 36.59 992 ASN A C 1
ATOM 7737 O O . ASN A 1 992 ? 69.396 -37.925 -46.155 1.00 36.59 992 ASN A O 1
ATOM 7741 N N . GLU A 1 993 ? 70.520 -36.815 -44.580 1.00 27.78 993 GLU A N 1
ATOM 7742 C CA . GLU A 1 993 ? 71.879 -37.262 -44.941 1.00 27.78 993 GLU A CA 1
ATOM 7743 C C . GLU A 1 993 ? 72.670 -36.384 -45.918 1.00 27.78 993 GLU A C 1
ATOM 7745 O O . GLU A 1 993 ? 73.015 -36.780 -47.024 1.00 27.78 993 GLU A O 1
ATOM 7750 N N . ALA A 1 994 ? 73.176 -35.257 -45.415 1.00 30.55 994 ALA A N 1
ATOM 7751 C CA . ALA A 1 994 ? 74.540 -34.839 -45.766 1.00 30.55 994 ALA A CA 1
ATOM 7752 C C . ALA A 1 994 ? 75.281 -34.190 -44.578 1.00 30.55 994 ALA A C 1
ATOM 7754 O O . ALA A 1 994 ? 75.935 -33.162 -44.697 1.00 30.55 994 ALA A O 1
ATOM 7755 N N . ARG A 1 995 ? 75.142 -34.818 -43.400 1.00 31.95 995 ARG A N 1
ATOM 7756 C CA . ARG A 1 995 ? 76.185 -35.071 -42.384 1.00 31.95 995 ARG A CA 1
ATOM 7757 C C . ARG A 1 995 ? 77.510 -34.259 -42.481 1.00 31.95 995 ARG A C 1
ATOM 7759 O O . ARG A 1 995 ? 78.328 -34.533 -43.349 1.00 31.95 995 ARG A O 1
ATOM 7766 N N . ARG A 1 996 ? 77.801 -33.538 -41.375 1.00 29.69 996 ARG A N 1
ATOM 7767 C CA . ARG A 1 996 ? 79.105 -33.400 -40.650 1.00 29.69 996 ARG A CA 1
ATOM 7768 C C . ARG A 1 996 ? 80.072 -32.224 -40.991 1.00 29.69 996 ARG A C 1
ATOM 7770 O O . ARG A 1 996 ? 80.843 -32.304 -41.928 1.00 29.69 996 ARG A O 1
ATOM 7777 N N . GLN A 1 997 ? 80.142 -31.273 -40.038 1.00 34.19 997 GLN A N 1
ATOM 7778 C CA . GLN A 1 997 ? 81.317 -30.526 -39.501 1.00 34.19 997 GLN A CA 1
ATOM 7779 C C . GLN A 1 997 ? 82.037 -29.368 -40.267 1.00 34.19 997 GLN A C 1
ATOM 7781 O O . GLN A 1 997 ? 82.554 -29.552 -41.357 1.00 34.19 997 GLN A O 1
ATOM 7786 N N . ASN A 1 998 ? 82.215 -28.259 -39.506 1.00 42.81 998 ASN A N 1
ATOM 7787 C CA . ASN A 1 998 ? 83.259 -27.196 -39.466 1.00 42.81 998 ASN A CA 1
ATOM 7788 C C . ASN A 1 998 ? 83.406 -26.076 -40.544 1.00 42.81 998 ASN A C 1
ATOM 7790 O O . ASN A 1 998 ? 83.362 -26.323 -41.737 1.00 42.81 998 ASN A O 1
ATOM 7794 N N . GLU A 1 999 ? 83.722 -24.865 -40.025 1.00 45.12 999 GLU A N 1
ATOM 7795 C CA . GLU A 1 999 ? 84.254 -23.614 -40.644 1.00 45.12 999 GLU A CA 1
ATOM 7796 C C . GLU A 1 999 ? 83.300 -22.626 -41.374 1.00 45.12 999 GLU A C 1
ATOM 7798 O O . GLU A 1 999 ? 82.782 -22.916 -42.443 1.00 45.12 999 GLU A O 1
ATOM 7803 N N . ALA A 1 1000 ? 83.159 -21.383 -40.859 1.00 41.00 1000 ALA A N 1
ATOM 7804 C CA . ALA A 1 1000 ? 82.648 -20.230 -41.631 1.00 41.00 1000 ALA A CA 1
ATOM 7805 C C . ALA A 1 1000 ? 83.192 -18.865 -41.129 1.00 41.00 1000 ALA A C 1
ATOM 7807 O O . ALA A 1 1000 ? 83.204 -18.589 -39.928 1.00 41.00 1000 ALA A O 1
ATOM 7808 N N . ASN A 1 1001 ? 83.633 -17.998 -42.052 1.00 44.50 1001 ASN A N 1
ATOM 7809 C CA . ASN A 1 1001 ? 84.142 -16.638 -41.791 1.00 44.50 1001 ASN A CA 1
ATOM 7810 C C . ASN A 1 1001 ? 82.999 -15.627 -41.513 1.00 44.50 1001 ASN A C 1
ATOM 7812 O O . ASN A 1 1001 ? 81.907 -15.770 -42.058 1.00 44.50 1001 ASN A O 1
ATOM 7816 N N . LEU A 1 1002 ? 83.252 -14.580 -40.706 1.00 49.06 1002 LEU A N 1
ATOM 7817 C CA . LEU A 1 1002 ? 82.256 -13.562 -40.304 1.00 49.06 1002 LEU A CA 1
ATOM 7818 C C . LEU A 1 1002 ? 82.627 -12.144 -40.791 1.00 49.06 1002 LEU A C 1
ATOM 7820 O O . LEU A 1 1002 ? 83.775 -11.713 -40.643 1.00 49.06 1002 LEU A O 1
ATOM 7824 N N . PHE A 1 1003 ? 81.643 -11.395 -41.305 1.00 49.38 1003 PHE A N 1
ATOM 7825 C CA . PHE A 1 1003 ? 81.775 -9.983 -41.711 1.00 49.38 1003 PHE A CA 1
ATOM 7826 C C . PHE A 1 1003 ? 80.987 -9.065 -40.770 1.00 49.38 1003 PHE A C 1
ATOM 7828 O O . PHE A 1 1003 ? 79.874 -9.409 -40.401 1.00 49.38 1003 PHE A O 1
ATOM 7835 N N . ALA A 1 1004 ? 81.519 -7.894 -40.417 1.00 46.66 1004 ALA A N 1
ATOM 7836 C CA . ALA A 1 1004 ? 80.875 -6.877 -39.583 1.00 46.66 1004 ALA A CA 1
ATOM 7837 C C . ALA A 1 1004 ? 80.840 -5.512 -40.299 1.00 46.66 1004 ALA A C 1
ATOM 7839 O O . ALA A 1 1004 ? 81.834 -5.090 -40.891 1.00 46.66 1004 ALA A O 1
ATOM 7840 N N . VAL A 1 1005 ? 79.704 -4.815 -40.264 1.00 52.44 1005 VAL A N 1
ATOM 7841 C CA . VAL A 1 1005 ? 79.451 -3.542 -40.963 1.00 52.44 1005 VAL A CA 1
ATOM 7842 C C . VAL A 1 1005 ? 78.994 -2.479 -39.965 1.00 52.44 1005 VAL A C 1
ATOM 7844 O O . VAL A 1 1005 ? 77.953 -2.639 -39.339 1.00 52.44 1005 VAL A O 1
ATOM 7847 N N . LEU A 1 1006 ? 79.741 -1.381 -39.853 1.00 45.62 1006 LEU A N 1
ATOM 7848 C CA . LEU A 1 1006 ? 79.461 -0.219 -39.010 1.00 45.62 1006 LEU A CA 1
ATOM 7849 C C . LEU A 1 1006 ? 78.777 0.896 -39.823 1.00 45.62 1006 LEU A C 1
ATOM 7851 O O . LEU A 1 1006 ? 79.294 1.322 -40.862 1.00 45.62 1006 LEU A O 1
ATOM 7855 N N . TRP A 1 1007 ? 77.652 1.412 -39.331 1.00 53.59 1007 TRP A N 1
ATOM 7856 C CA . TRP A 1 1007 ? 76.821 2.424 -39.994 1.00 53.59 1007 TRP A CA 1
ATOM 7857 C C . TRP A 1 1007 ? 76.320 3.496 -39.016 1.00 53.59 1007 TRP A C 1
ATOM 7859 O O . TRP A 1 1007 ? 76.275 3.280 -37.808 1.00 53.59 1007 TRP A O 1
ATOM 7869 N N . LYS A 1 1008 ? 75.960 4.671 -39.547 1.00 45.28 1008 LYS A N 1
ATOM 7870 C CA . LYS A 1 1008 ? 75.459 5.848 -38.826 1.00 45.28 1008 LYS A CA 1
ATOM 7871 C C . LYS A 1 1008 ? 74.184 6.370 -39.496 1.00 45.28 1008 LYS A C 1
ATOM 7873 O O . LYS A 1 1008 ? 74.230 6.743 -40.656 1.00 45.28 1008 LYS A O 1
ATOM 7878 N N . ALA A 1 1009 ? 73.061 6.430 -38.792 1.00 48.31 1009 ALA A N 1
ATOM 7879 C CA . ALA A 1 1009 ? 71.787 6.939 -39.296 1.00 48.31 1009 ALA A CA 1
ATOM 7880 C C . ALA A 1 1009 ? 71.438 8.296 -38.674 1.00 48.31 1009 ALA A C 1
ATOM 7882 O O . ALA A 1 1009 ? 71.457 8.430 -37.452 1.00 48.31 1009 ALA A O 1
ATOM 7883 N N . ASN A 1 1010 ? 71.086 9.281 -39.502 1.00 49.59 1010 ASN A N 1
ATOM 7884 C CA . ASN A 1 1010 ? 70.494 10.545 -39.065 1.00 49.59 1010 ASN A CA 1
ATOM 7885 C C . ASN A 1 1010 ? 68.984 10.506 -39.336 1.00 49.59 1010 ASN A C 1
ATOM 7887 O O . ASN A 1 1010 ? 68.550 10.234 -40.458 1.00 49.59 1010 ASN A O 1
ATOM 7891 N N . ILE A 1 1011 ? 68.197 10.762 -38.297 1.00 49.69 1011 ILE A N 1
ATOM 7892 C CA . ILE A 1 1011 ? 66.741 10.639 -38.265 1.00 49.69 1011 ILE A CA 1
ATOM 7893 C C . ILE A 1 1011 ? 66.165 11.995 -37.865 1.00 49.69 1011 ILE A C 1
ATOM 7895 O O . ILE A 1 1011 ? 66.504 12.517 -36.804 1.00 49.69 1011 ILE A O 1
ATOM 7899 N N . ILE A 1 1012 ? 65.290 12.563 -38.695 1.00 47.22 1012 ILE A N 1
ATOM 7900 C CA . ILE A 1 1012 ? 64.598 13.819 -38.386 1.00 47.22 1012 ILE A CA 1
ATOM 7901 C C . ILE A 1 1012 ? 63.161 13.483 -37.994 1.00 47.22 1012 ILE A C 1
ATOM 7903 O O . ILE A 1 1012 ? 62.408 12.935 -38.795 1.00 47.22 1012 ILE A O 1
ATOM 7907 N N . ASN A 1 1013 ? 62.787 13.800 -36.756 1.00 44.47 1013 ASN A N 1
ATOM 7908 C CA . ASN A 1 1013 ? 61.424 13.585 -36.267 1.00 44.47 1013 ASN A CA 1
ATOM 7909 C C . ASN A 1 1013 ? 60.471 14.688 -36.765 1.00 44.47 1013 ASN A C 1
ATOM 7911 O O . ASN A 1 1013 ? 60.917 15.750 -37.200 1.00 44.47 1013 ASN A O 1
ATOM 7915 N N . ALA A 1 1014 ? 59.158 14.463 -36.641 1.00 37.22 1014 ALA A N 1
ATOM 7916 C CA . ALA A 1 1014 ? 58.102 15.374 -37.108 1.00 37.22 1014 ALA A CA 1
ATOM 7917 C C . ALA A 1 1014 ? 58.193 16.815 -36.549 1.00 37.22 1014 ALA A C 1
ATOM 7919 O O . ALA A 1 1014 ? 57.715 17.747 -37.187 1.00 37.22 1014 ALA A O 1
ATOM 7920 N N . ASP A 1 1015 ? 58.876 17.016 -35.416 1.00 40.31 1015 ASP A N 1
ATOM 7921 C CA . ASP A 1 1015 ? 59.110 18.333 -34.801 1.00 40.31 1015 ASP A CA 1
ATOM 7922 C C . ASP A 1 1015 ? 60.411 19.027 -35.278 1.00 40.31 1015 ASP A C 1
ATOM 7924 O O . ASP A 1 1015 ? 60.839 20.030 -34.706 1.00 40.31 1015 ASP A O 1
ATOM 7928 N N . GLY A 1 1016 ? 61.091 18.492 -36.302 1.00 43.06 1016 GLY A N 1
ATOM 7929 C CA . GLY A 1 1016 ? 62.302 19.079 -36.895 1.00 43.06 1016 GLY A CA 1
ATOM 7930 C C . GLY A 1 1016 ? 63.605 18.843 -36.116 1.00 43.06 1016 GLY A C 1
ATOM 7931 O O . GLY A 1 1016 ? 64.636 19.430 -36.448 1.00 43.06 1016 GLY A O 1
ATOM 7932 N N . GLN A 1 1017 ? 63.600 17.981 -35.093 1.00 40.31 1017 GLN A N 1
ATOM 7933 C CA . GLN A 1 1017 ? 64.809 17.608 -34.348 1.00 40.31 1017 GLN A CA 1
ATOM 7934 C C . GLN A 1 1017 ? 65.545 16.437 -35.008 1.00 40.31 1017 GLN A C 1
ATOM 7936 O O . GLN A 1 1017 ? 64.942 15.415 -35.334 1.00 40.31 1017 GLN A O 1
ATOM 7941 N N . ASN A 1 1018 ? 66.862 16.591 -35.175 1.00 45.16 1018 ASN A N 1
ATOM 7942 C CA . ASN A 1 1018 ? 67.740 15.633 -35.844 1.00 45.16 1018 ASN A CA 1
ATOM 7943 C C . ASN A 1 1018 ? 68.454 14.753 -34.799 1.00 45.16 1018 ASN A C 1
ATOM 7945 O O . ASN A 1 1018 ? 69.238 15.259 -33.995 1.00 45.16 1018 ASN A O 1
ATOM 7949 N N . MET A 1 1019 ? 68.179 13.450 -34.793 1.00 42.16 1019 MET A N 1
ATOM 7950 C CA . MET A 1 1019 ? 68.836 12.455 -33.942 1.00 42.16 1019 MET A CA 1
ATOM 7951 C C . MET A 1 1019 ? 69.781 11.577 -34.757 1.00 42.16 1019 MET A C 1
ATOM 7953 O O . MET A 1 1019 ? 69.437 11.113 -35.838 1.00 42.16 1019 MET A O 1
ATOM 7957 N N . CYS A 1 1020 ? 70.958 11.295 -34.205 1.00 45.72 1020 CYS A N 1
ATOM 7958 C CA . CYS A 1 1020 ? 71.987 10.493 -34.854 1.00 45.72 1020 CYS A CA 1
ATOM 7959 C C . CYS A 1 1020 ? 72.245 9.189 -34.083 1.00 45.72 1020 CYS A C 1
ATOM 7961 O O . CYS A 1 1020 ? 72.585 9.227 -32.902 1.00 45.72 1020 CYS A O 1
ATOM 7963 N N . LEU A 1 1021 ? 72.167 8.046 -34.766 1.00 41.38 1021 LEU A N 1
ATOM 7964 C CA . LEU A 1 1021 ? 72.410 6.701 -34.233 1.00 41.38 1021 LEU A CA 1
ATOM 7965 C C . LEU A 1 1021 ? 73.580 6.034 -34.961 1.00 41.38 1021 LEU A C 1
ATOM 7967 O O . LEU A 1 1021 ? 73.735 6.221 -36.160 1.00 41.38 1021 LEU A O 1
ATOM 7971 N N . VAL A 1 1022 ? 74.403 5.248 -34.263 1.00 42.09 1022 VAL A N 1
ATOM 7972 C CA . VAL A 1 1022 ? 75.516 4.475 -34.850 1.00 42.09 1022 VAL A CA 1
ATOM 7973 C C . VAL A 1 1022 ? 75.397 3.022 -34.393 1.00 42.09 1022 VAL A C 1
ATOM 7975 O O . VAL A 1 1022 ? 75.201 2.784 -33.203 1.00 42.09 1022 VAL A O 1
ATOM 7978 N N . GLY A 1 1023 ? 75.520 2.062 -35.312 1.00 42.75 1023 GLY A N 1
ATOM 7979 C CA . GLY A 1 1023 ? 75.395 0.627 -35.031 1.00 42.75 1023 GLY A CA 1
ATOM 7980 C C . GLY A 1 1023 ? 76.348 -0.242 -35.859 1.00 42.75 1023 GLY A C 1
ATOM 7981 O O . GLY A 1 1023 ? 76.849 0.194 -36.893 1.00 42.75 1023 GLY A O 1
ATOM 7982 N N . GLU A 1 1024 ? 76.611 -1.471 -35.399 1.00 45.47 1024 GLU A N 1
ATOM 7983 C CA . GLU A 1 1024 ? 77.419 -2.487 -36.098 1.00 45.47 1024 GLU A CA 1
ATOM 7984 C C . GLU A 1 1024 ? 76.582 -3.756 -36.348 1.00 45.47 1024 GLU A C 1
ATOM 7986 O O . GLU A 1 1024 ? 75.841 -4.199 -35.472 1.00 45.47 1024 GLU A O 1
ATOM 7991 N N . THR A 1 1025 ? 76.671 -4.352 -37.538 1.00 44.50 1025 THR A N 1
ATOM 7992 C CA . THR A 1 1025 ? 75.865 -5.518 -37.950 1.00 44.50 1025 THR A CA 1
ATOM 7993 C C . THR A 1 1025 ? 76.750 -6.635 -38.506 1.00 44.50 1025 THR A C 1
ATOM 7995 O O . THR A 1 1025 ? 77.578 -6.374 -39.374 1.00 44.50 1025 THR A O 1
ATOM 7998 N N . ILE A 1 1026 ? 76.580 -7.878 -38.026 1.00 46.25 1026 ILE A N 1
ATOM 7999 C CA . ILE A 1 1026 ? 77.422 -9.042 -38.376 1.00 46.25 1026 ILE A CA 1
ATOM 8000 C C . ILE A 1 1026 ? 76.674 -10.005 -39.316 1.00 46.25 1026 ILE A C 1
ATOM 8002 O O . ILE A 1 1026 ? 75.554 -10.407 -39.017 1.00 46.25 1026 ILE A O 1
ATOM 8006 N N . ILE A 1 1027 ? 77.306 -10.425 -40.415 1.00 50.91 1027 ILE A N 1
ATOM 8007 C CA . ILE A 1 1027 ? 76.753 -11.300 -41.462 1.00 50.91 1027 ILE A CA 1
ATOM 8008 C C . ILE A 1 1027 ? 77.494 -12.653 -41.450 1.00 50.91 1027 ILE A C 1
ATOM 8010 O O . ILE A 1 1027 ? 78.729 -12.680 -41.431 1.00 50.91 1027 ILE A O 1
ATOM 8014 N N . ARG A 1 1028 ? 76.744 -13.770 -41.450 1.00 42.06 1028 ARG A N 1
ATOM 8015 C CA . ARG A 1 1028 ? 77.259 -15.161 -41.451 1.00 42.06 1028 ARG A CA 1
ATOM 8016 C C . ARG A 1 1028 ? 76.985 -15.868 -42.791 1.00 42.06 1028 ARG A C 1
ATOM 8018 O O . ARG A 1 1028 ? 76.006 -15.537 -43.452 1.00 42.06 1028 ARG A O 1
ATOM 8025 N N . ASP A 1 1029 ? 77.834 -16.828 -43.170 1.00 43.38 1029 ASP A N 1
ATOM 8026 C CA . ASP A 1 1029 ? 77.773 -17.553 -44.457 1.00 43.38 1029 ASP A CA 1
ATOM 8027 C C . ASP A 1 1029 ? 76.514 -18.458 -44.575 1.00 43.38 1029 ASP A C 1
ATOM 8029 O O . ASP A 1 1029 ? 76.279 -19.264 -43.670 1.00 43.38 1029 ASP A O 1
ATOM 8033 N N . PRO A 1 1030 ? 75.693 -18.371 -45.645 1.00 39.97 1030 PRO A N 1
ATOM 8034 C CA . PRO A 1 1030 ? 74.404 -19.071 -45.738 1.00 39.97 1030 PRO A CA 1
ATOM 8035 C C . PRO A 1 1030 ? 74.455 -20.564 -46.122 1.00 39.97 1030 PRO A C 1
ATOM 8037 O O . PRO A 1 1030 ? 73.396 -21.167 -46.286 1.00 39.97 1030 PRO A O 1
ATOM 8040 N N . LYS A 1 1031 ? 75.630 -21.174 -46.340 1.00 33.28 1031 LYS A N 1
ATOM 8041 C CA . LYS A 1 1031 ? 75.735 -22.467 -47.058 1.00 33.28 1031 LYS A CA 1
ATOM 8042 C C . LYS A 1 1031 ? 75.727 -23.774 -46.245 1.00 33.28 1031 LYS A C 1
ATOM 8044 O O . LYS A 1 1031 ? 75.807 -24.831 -46.863 1.00 33.28 1031 LYS A O 1
ATOM 8049 N N . ALA A 1 1032 ? 75.602 -23.781 -44.921 1.00 35.38 1032 ALA A N 1
ATOM 8050 C CA . ALA A 1 1032 ? 75.693 -25.028 -44.146 1.00 35.38 1032 ALA A CA 1
ATOM 8051 C C . ALA A 1 1032 ? 74.373 -25.383 -43.445 1.00 35.38 1032 ALA A C 1
ATOM 8053 O O . ALA A 1 1032 ? 74.046 -24.741 -42.455 1.00 35.38 1032 ALA A O 1
ATOM 8054 N N . ASN A 1 1033 ? 73.637 -26.396 -43.933 1.00 37.84 1033 ASN A N 1
ATOM 8055 C CA . ASN A 1 1033 ? 72.704 -27.211 -43.129 1.00 37.84 1033 ASN A CA 1
ATOM 8056 C C . ASN A 1 1033 ? 72.170 -28.451 -43.894 1.00 37.84 1033 ASN A C 1
ATOM 8058 O O . ASN A 1 1033 ? 71.555 -28.283 -44.943 1.00 37.84 1033 ASN A O 1
ATOM 8062 N N . SER A 1 1034 ? 72.329 -29.674 -43.343 1.00 33.03 1034 SER A N 1
ATOM 8063 C CA . SER A 1 1034 ? 71.331 -30.787 -43.350 1.00 33.03 1034 SER A CA 1
ATOM 8064 C C . SER A 1 1034 ? 71.764 -32.023 -42.492 1.00 33.03 1034 SER A C 1
ATOM 8066 O O . SER A 1 1034 ? 72.921 -32.140 -42.104 1.00 33.03 1034 SER A O 1
ATOM 8068 N N . ILE A 1 1035 ? 70.803 -32.909 -42.158 1.00 34.06 1035 ILE A N 1
ATOM 8069 C CA . ILE A 1 1035 ? 70.512 -33.663 -40.886 1.00 34.06 1035 ILE A CA 1
ATOM 8070 C C . ILE A 1 1035 ? 70.914 -35.190 -40.961 1.00 34.06 1035 ILE A C 1
ATOM 8072 O O . ILE A 1 1035 ? 71.442 -35.519 -42.031 1.00 34.06 1035 ILE A O 1
ATOM 8076 N N . PRO A 1 1036 ? 70.771 -36.153 -39.970 1.00 34.31 1036 PRO A N 1
ATOM 8077 C CA . PRO A 1 1036 ? 69.492 -36.683 -39.384 1.00 34.31 1036 PRO A CA 1
ATOM 8078 C C . PRO A 1 1036 ? 69.522 -37.375 -37.963 1.00 34.31 1036 PRO A C 1
ATOM 8080 O O . PRO A 1 1036 ? 70.537 -37.356 -37.266 1.00 34.31 1036 PRO A O 1
ATOM 8083 N N . GLU A 1 1037 ? 68.369 -37.967 -37.591 1.00 30.77 1037 GLU A N 1
ATOM 8084 C CA . GLU A 1 1037 ? 67.831 -38.497 -36.310 1.00 30.77 1037 GLU A CA 1
ATOM 8085 C C . GLU A 1 1037 ? 68.466 -39.752 -35.650 1.00 30.77 1037 GLU A C 1
ATOM 8087 O O . GLU A 1 1037 ? 69.200 -40.522 -36.266 1.00 30.77 1037 GLU A O 1
ATOM 8092 N N . ASP A 1 1038 ? 68.042 -39.936 -34.386 1.00 29.97 1038 ASP A N 1
ATOM 8093 C CA . ASP A 1 1038 ? 68.046 -41.119 -33.508 1.00 29.97 1038 ASP A CA 1
ATOM 8094 C C . ASP A 1 1038 ? 69.303 -41.472 -32.696 1.00 29.97 1038 ASP A C 1
ATOM 8096 O O . ASP A 1 1038 ? 70.027 -42.424 -32.973 1.00 29.97 1038 ASP A O 1
ATOM 8100 N N . ALA A 1 1039 ? 69.473 -40.760 -31.573 1.00 25.55 1039 ALA A N 1
ATOM 8101 C CA . ALA A 1 1039 ? 70.024 -41.308 -30.329 1.00 25.55 1039 ALA A CA 1
ATOM 8102 C C . ALA A 1 1039 ? 69.713 -40.389 -29.128 1.00 25.55 1039 ALA A C 1
ATOM 8104 O O . ALA A 1 1039 ? 70.308 -39.332 -28.959 1.00 25.55 1039 ALA A O 1
ATOM 8105 N N . LEU A 1 1040 ? 68.791 -40.839 -28.278 1.00 22.91 1040 LEU A N 1
ATOM 8106 C CA . LEU A 1 1040 ? 69.011 -41.004 -26.837 1.00 22.91 1040 LEU A CA 1
ATOM 8107 C C . LEU A 1 1040 ? 69.647 -39.839 -26.037 1.00 22.91 1040 LEU A C 1
ATOM 8109 O O . LEU A 1 1040 ? 70.862 -39.722 -25.933 1.00 22.91 1040 LEU A O 1
ATOM 8113 N N . SER A 1 1041 ? 68.785 -39.209 -25.230 1.00 25.02 1041 SER A N 1
ATOM 8114 C CA . SER A 1 1041 ? 69.006 -38.897 -23.801 1.00 25.02 1041 SER A CA 1
ATOM 8115 C C . SER A 1 1041 ? 69.911 -37.715 -23.393 1.00 25.02 1041 SER A C 1
ATOM 8117 O O . SER A 1 1041 ? 71.005 -37.545 -23.911 1.00 25.02 1041 SER A O 1
ATOM 8119 N N . MET A 1 1042 ? 69.470 -37.026 -22.320 1.00 22.62 1042 MET A N 1
ATOM 8120 C CA . MET A 1 1042 ? 70.250 -36.159 -21.406 1.00 22.62 1042 MET A CA 1
ATOM 8121 C C . MET A 1 1042 ? 70.720 -34.815 -22.013 1.00 22.62 1042 MET A C 1
ATOM 8123 O O . MET A 1 1042 ? 71.131 -34.752 -23.156 1.00 22.62 1042 MET A O 1
ATOM 8127 N N . SER A 1 1043 ? 70.722 -33.657 -21.354 1.00 25.20 1043 SER A N 1
ATOM 8128 C CA . SER A 1 1043 ? 70.550 -33.261 -19.956 1.00 25.20 1043 SER A CA 1
ATOM 8129 C C . SER A 1 1043 ? 70.312 -31.745 -19.895 1.00 25.20 1043 SER A C 1
ATOM 8131 O O . SER A 1 1043 ? 70.740 -30.999 -20.773 1.00 25.20 1043 SER A O 1
ATOM 8133 N N . GLU A 1 1044 ? 69.696 -31.312 -18.801 1.00 30.31 1044 GLU A N 1
ATOM 8134 C CA . GLU A 1 1044 ? 69.624 -29.938 -18.300 1.00 30.31 1044 GLU A CA 1
ATOM 8135 C C . GLU A 1 1044 ? 70.988 -29.222 -18.176 1.00 30.31 1044 GLU A C 1
ATOM 8137 O O . GLU A 1 1044 ? 72.032 -29.873 -18.078 1.00 30.31 1044 GLU A O 1
ATOM 8142 N N . LYS A 1 1045 ? 70.890 -27.885 -18.026 1.00 25.33 1045 LYS A N 1
ATOM 8143 C CA . LYS A 1 1045 ? 71.845 -26.850 -17.544 1.00 25.33 1045 LYS A CA 1
ATOM 8144 C C . LYS A 1 1045 ? 72.207 -25.848 -18.644 1.00 25.33 1045 LYS A C 1
ATOM 8146 O O . LYS A 1 1045 ? 72.715 -26.232 -19.683 1.00 25.33 1045 LYS A O 1
ATOM 8151 N N . GLY A 1 1046 ? 72.023 -24.542 -18.494 1.00 28.50 1046 GLY A N 1
ATOM 8152 C CA . GLY A 1 1046 ? 71.549 -23.693 -17.402 1.00 28.50 1046 GLY A CA 1
ATOM 8153 C C . GLY A 1 1046 ? 71.760 -22.236 -17.842 1.00 28.50 1046 GLY A C 1
ATOM 8154 O O . GLY A 1 1046 ? 72.575 -21.995 -18.730 1.00 28.50 1046 GLY A O 1
ATOM 8155 N N . LEU A 1 1047 ? 71.027 -21.283 -17.262 1.00 24.39 1047 LEU A N 1
ATOM 8156 C CA . LEU A 1 1047 ? 71.448 -19.880 -17.236 1.00 24.39 1047 LEU A CA 1
ATOM 8157 C C . LEU A 1 1047 ? 70.861 -19.192 -15.991 1.00 24.39 1047 LEU A C 1
ATOM 8159 O O . LEU A 1 1047 ? 69.679 -18.864 -15.937 1.00 24.39 1047 LEU A O 1
ATOM 8163 N N . ASP A 1 1048 ? 71.731 -19.100 -14.990 1.00 27.03 1048 ASP A N 1
ATOM 8164 C CA . ASP A 1 1048 ? 71.995 -17.983 -14.082 1.00 27.03 1048 ASP A CA 1
ATOM 8165 C C . ASP A 1 1048 ? 70.830 -17.293 -13.354 1.00 27.03 1048 ASP A C 1
ATOM 8167 O O . ASP A 1 1048 ? 70.240 -16.306 -13.791 1.00 27.03 1048 ASP A O 1
ATOM 8171 N N . ASP A 1 1049 ? 70.593 -17.822 -12.151 1.00 35.00 1049 ASP A N 1
ATOM 8172 C CA . ASP A 1 1049 ? 70.663 -17.124 -10.861 1.00 35.00 1049 ASP A CA 1
ATOM 8173 C C . ASP A 1 1049 ? 70.725 -15.589 -10.886 1.00 35.00 1049 ASP A C 1
ATOM 8175 O O . ASP A 1 1049 ? 71.784 -14.971 -10.985 1.00 35.00 1049 ASP A O 1
ATOM 8179 N N . SER A 1 1050 ? 69.579 -14.965 -10.620 1.00 30.58 1050 SER A N 1
ATOM 8180 C CA . SER A 1 1050 ? 69.494 -13.843 -9.674 1.00 30.58 1050 SER A CA 1
ATOM 8181 C C . SER A 1 1050 ? 68.033 -13.506 -9.381 1.00 30.58 1050 SER A C 1
ATOM 8183 O O . SER A 1 1050 ? 67.474 -12.589 -9.966 1.00 30.58 1050 SER A O 1
ATOM 8185 N N . THR A 1 1051 ? 67.393 -14.296 -8.509 1.00 30.42 1051 THR A N 1
ATOM 8186 C CA . THR A 1 1051 ? 66.269 -13.923 -7.605 1.00 30.42 1051 THR A CA 1
ATOM 8187 C C . THR A 1 1051 ? 65.647 -15.192 -7.002 1.00 30.42 1051 THR A C 1
ATOM 8189 O O . THR A 1 1051 ? 64.485 -15.521 -7.217 1.00 30.42 1051 THR A O 1
ATOM 8192 N N . GLN A 1 1052 ? 66.438 -15.949 -6.235 1.00 27.75 1052 GLN A N 1
ATOM 8193 C CA . GLN A 1 1052 ? 65.900 -16.985 -5.351 1.00 27.75 1052 GLN A CA 1
ATOM 8194 C C . GLN A 1 1052 ? 65.573 -16.367 -3.987 1.00 27.75 1052 GLN A C 1
ATOM 8196 O O . GLN A 1 1052 ? 66.454 -16.186 -3.149 1.00 27.75 1052 GLN A O 1
ATOM 8201 N N . GLU A 1 1053 ? 64.296 -16.077 -3.738 1.00 30.20 1053 GLU A N 1
ATOM 8202 C CA . GLU A 1 1053 ? 63.771 -16.082 -2.372 1.00 30.20 1053 GLU A CA 1
ATOM 8203 C C . GLU A 1 1053 ? 63.334 -17.517 -2.031 1.00 30.20 1053 GLU A C 1
ATOM 8205 O O . GLU A 1 1053 ? 62.335 -18.013 -2.543 1.00 30.20 1053 GLU A O 1
ATOM 8210 N N . ASN A 1 1054 ? 64.143 -18.185 -1.201 1.00 34.12 1054 ASN A N 1
ATOM 8211 C CA . ASN A 1 1054 ? 63.859 -19.370 -0.376 1.00 34.12 1054 ASN A CA 1
ATOM 8212 C C . ASN A 1 1054 ? 62.595 -20.193 -0.721 1.00 34.12 1054 ASN A C 1
ATOM 8214 O O . ASN A 1 1054 ? 61.544 -20.028 -0.097 1.00 34.12 1054 ASN A O 1
ATOM 8218 N N . ILE A 1 1055 ? 62.733 -21.176 -1.618 1.00 36.72 1055 ILE A N 1
ATOM 8219 C CA . ILE A 1 1055 ? 61.798 -22.307 -1.741 1.00 36.72 1055 ILE A CA 1
ATOM 8220 C C . ILE A 1 1055 ? 62.487 -23.537 -1.118 1.00 36.72 1055 ILE A C 1
ATOM 8222 O O . ILE A 1 1055 ? 63.599 -23.866 -1.530 1.00 36.72 1055 ILE A O 1
ATOM 8226 N N . PRO A 1 1056 ? 61.895 -24.217 -0.118 1.00 37.94 1056 PRO A N 1
ATOM 8227 C CA . PRO A 1 1056 ? 62.507 -25.393 0.497 1.00 37.94 1056 PRO A CA 1
ATOM 8228 C C . PRO A 1 1056 ? 62.631 -26.539 -0.520 1.00 37.94 1056 PRO A C 1
ATOM 8230 O O . PRO A 1 1056 ? 61.664 -26.902 -1.185 1.00 37.94 1056 PRO A O 1
ATOM 8233 N N . ALA A 1 1057 ? 63.830 -27.113 -0.622 1.00 41.50 1057 ALA A N 1
ATOM 8234 C CA . ALA A 1 1057 ? 64.280 -28.016 -1.685 1.00 41.50 1057 ALA A CA 1
ATOM 8235 C C . ALA A 1 1057 ? 63.653 -29.431 -1.698 1.00 41.50 1057 ALA A C 1
ATOM 8237 O O . ALA A 1 1057 ? 64.244 -30.339 -2.267 1.00 41.50 1057 ALA A O 1
ATOM 8238 N N . ASN A 1 1058 ? 62.485 -29.651 -1.084 1.00 52.22 1058 ASN A N 1
ATOM 8239 C CA . ASN A 1 1058 ? 61.899 -30.994 -0.970 1.00 52.22 1058 ASN A CA 1
ATOM 8240 C C . ASN A 1 1058 ? 60.362 -30.994 -1.054 1.00 52.22 1058 ASN A C 1
ATOM 8242 O O . ASN A 1 1058 ? 59.674 -31.558 -0.205 1.00 52.22 1058 ASN A O 1
ATOM 8246 N N . MET A 1 1059 ? 59.804 -30.296 -2.049 1.00 57.91 1059 MET A N 1
ATOM 8247 C CA . MET A 1 1059 ? 58.357 -30.260 -2.275 1.00 57.91 1059 MET A CA 1
ATOM 8248 C C . MET A 1 1059 ? 57.967 -31.201 -3.430 1.00 57.91 1059 MET A C 1
ATOM 8250 O O . MET A 1 1059 ? 58.467 -31.014 -4.539 1.00 57.91 1059 MET A O 1
ATOM 8254 N N . PRO A 1 1060 ? 57.053 -32.169 -3.224 1.00 63.44 1060 PRO A N 1
ATOM 8255 C CA . PRO A 1 1060 ? 56.698 -33.167 -4.240 1.00 63.44 1060 PRO A CA 1
ATOM 8256 C C . PRO A 1 1060 ? 55.927 -32.597 -5.446 1.00 63.44 1060 PRO A C 1
ATOM 8258 O O . PRO A 1 1060 ? 55.732 -33.289 -6.440 1.00 63.44 1060 PRO A O 1
ATOM 8261 N N . LEU A 1 1061 ? 55.480 -31.338 -5.395 1.00 70.12 1061 LEU A N 1
ATOM 8262 C CA . LEU A 1 1061 ? 54.694 -30.692 -6.450 1.00 70.12 1061 LEU A CA 1
ATOM 8263 C C . LEU A 1 1061 ? 55.437 -29.475 -7.016 1.00 70.12 1061 LEU A C 1
ATOM 8265 O O . LEU A 1 1061 ? 55.765 -28.550 -6.277 1.00 70.12 1061 LEU A O 1
ATOM 8269 N N . GLN A 1 1062 ? 55.658 -29.452 -8.334 1.00 74.75 1062 GLN A N 1
ATOM 8270 C CA . GLN A 1 1062 ? 56.236 -28.315 -9.062 1.00 74.75 1062 GLN A CA 1
ATOM 8271 C C . GLN A 1 1062 ? 55.150 -27.475 -9.740 1.00 74.75 1062 GLN A C 1
ATOM 8273 O O . GLN A 1 1062 ? 54.295 -28.011 -10.444 1.00 74.75 1062 GLN A O 1
ATOM 8278 N N . ILE A 1 1063 ? 55.219 -26.150 -9.589 1.00 71.06 1063 ILE A N 1
ATOM 8279 C CA . ILE A 1 1063 ? 54.262 -25.201 -10.174 1.00 71.06 1063 ILE A CA 1
ATOM 8280 C C . ILE A 1 1063 ? 54.944 -24.417 -11.298 1.00 71.06 1063 ILE A C 1
ATOM 8282 O O . ILE A 1 1063 ? 55.882 -23.667 -11.047 1.00 71.06 1063 ILE A O 1
ATOM 8286 N N . ASN A 1 1064 ? 54.431 -24.540 -12.522 1.00 71.31 1064 ASN A N 1
ATOM 8287 C CA . ASN A 1 1064 ? 54.880 -23.780 -13.686 1.00 71.31 1064 ASN A CA 1
ATOM 8288 C C . ASN A 1 1064 ? 53.782 -22.815 -14.150 1.00 71.31 1064 ASN A C 1
ATOM 8290 O O . ASN A 1 1064 ? 52.648 -23.219 -14.412 1.00 71.31 1064 ASN A O 1
ATOM 8294 N N . CYS A 1 1065 ? 54.118 -21.531 -14.285 1.00 59.59 1065 CYS A N 1
ATOM 8295 C CA . CYS A 1 1065 ? 53.206 -20.507 -14.798 1.00 59.59 1065 CYS A CA 1
ATOM 8296 C C . CYS A 1 1065 ? 53.566 -20.160 -16.247 1.00 59.59 1065 CYS A C 1
ATOM 8298 O O . CYS A 1 1065 ? 54.719 -19.860 -16.550 1.00 59.59 1065 CYS A O 1
ATOM 8300 N N . SER A 1 1066 ? 52.586 -20.164 -17.151 1.00 55.69 1066 SER A N 1
ATOM 8301 C CA . SER A 1 1066 ? 52.783 -19.704 -18.531 1.00 55.69 1066 SER A CA 1
ATOM 8302 C C . SER A 1 1066 ? 52.681 -18.178 -18.614 1.00 55.69 1066 SER A C 1
ATOM 8304 O O . SER A 1 1066 ? 51.717 -17.614 -18.091 1.00 55.69 1066 SER A O 1
ATOM 8306 N N . ARG A 1 1067 ? 53.616 -17.509 -19.309 1.00 53.12 1067 ARG A N 1
ATOM 8307 C CA . ARG A 1 1067 ? 53.464 -16.087 -19.673 1.00 53.12 1067 ARG A CA 1
ATOM 8308 C C . ARG A 1 1067 ? 52.263 -15.921 -20.603 1.00 53.12 1067 ARG A C 1
ATOM 8310 O O . ARG A 1 1067 ? 52.094 -16.698 -21.541 1.00 53.12 1067 ARG A O 1
ATOM 8317 N N . LEU A 1 1068 ? 51.442 -14.910 -20.342 1.00 55.72 1068 LEU A N 1
ATOM 8318 C CA . LEU A 1 1068 ? 50.270 -14.605 -21.157 1.00 55.72 1068 LEU A CA 1
ATOM 8319 C C . LEU A 1 1068 ? 50.599 -13.605 -22.264 1.00 55.72 1068 LEU A C 1
ATOM 8321 O O . LEU A 1 1068 ? 51.426 -12.717 -22.048 1.00 55.72 1068 LEU A O 1
ATOM 8325 N N . PRO A 1 1069 ? 49.932 -13.703 -23.425 1.00 54.97 1069 PRO A N 1
ATOM 8326 C CA . PRO A 1 1069 ? 49.986 -12.653 -24.430 1.00 54.97 1069 PRO A CA 1
ATOM 8327 C C . PRO A 1 1069 ? 49.345 -11.354 -23.898 1.00 54.97 1069 PRO A C 1
ATOM 8329 O O . PRO A 1 1069 ? 48.433 -11.414 -23.066 1.00 54.97 1069 PRO A O 1
ATOM 8332 N N . PRO A 1 1070 ? 49.790 -10.176 -24.372 1.00 53.50 1070 PRO A N 1
ATOM 8333 C CA . PRO A 1 1070 ? 49.219 -8.897 -23.963 1.00 53.50 1070 PRO A CA 1
ATOM 8334 C C . PRO A 1 1070 ? 47.731 -8.804 -24.343 1.00 53.50 1070 PRO A C 1
ATOM 8336 O O . PRO A 1 1070 ? 47.352 -9.046 -25.489 1.00 53.50 1070 PRO A O 1
ATOM 8339 N N . VAL A 1 1071 ? 46.884 -8.442 -23.373 1.00 57.53 1071 VAL A N 1
ATOM 8340 C CA . VAL A 1 1071 ? 45.434 -8.269 -23.562 1.00 57.53 1071 VAL A CA 1
ATOM 8341 C C . VAL A 1 1071 ? 45.128 -6.795 -23.810 1.00 57.53 1071 VAL A C 1
ATOM 8343 O O . VAL A 1 1071 ? 45.283 -5.959 -22.920 1.00 57.53 1071 VAL A O 1
ATOM 8346 N N . TYR A 1 1072 ? 44.658 -6.470 -25.014 1.00 67.75 1072 TYR A N 1
ATOM 8347 C CA . TYR A 1 1072 ? 44.233 -5.116 -25.370 1.00 67.75 1072 TYR A CA 1
ATOM 8348 C C . TYR A 1 1072 ? 42.742 -4.931 -25.070 1.00 67.75 1072 TYR A C 1
ATOM 8350 O O . TYR A 1 1072 ? 41.902 -5.690 -25.553 1.00 67.75 1072 TYR A O 1
ATOM 8358 N N . HIS A 1 1073 ? 42.396 -3.915 -24.277 1.00 57.56 1073 HIS A N 1
ATOM 8359 C CA . HIS A 1 1073 ? 41.018 -3.667 -23.855 1.00 57.56 1073 HIS A CA 1
ATOM 8360 C C . HIS A 1 1073 ? 40.700 -2.173 -23.762 1.00 57.56 1073 HIS A C 1
ATOM 8362 O O . HIS A 1 1073 ? 41.469 -1.392 -23.206 1.00 57.56 1073 HIS A O 1
ATOM 8368 N N . SER A 1 1074 ? 39.524 -1.778 -24.256 1.00 65.62 1074 SER A N 1
ATOM 8369 C CA . SER A 1 1074 ? 39.007 -0.415 -24.123 1.00 65.62 1074 SER A CA 1
ATOM 8370 C C . SER A 1 1074 ? 37.904 -0.367 -23.069 1.00 65.62 1074 SER A C 1
ATOM 8372 O O . SER A 1 1074 ? 36.769 -0.758 -23.340 1.00 65.62 1074 SER A O 1
ATOM 8374 N N . PHE A 1 1075 ? 38.209 0.206 -21.898 1.00 55.78 1075 PHE A N 1
ATOM 8375 C CA . PHE A 1 1075 ? 37.232 0.416 -20.814 1.00 55.78 1075 PHE A CA 1
ATOM 8376 C C . PHE A 1 1075 ? 36.072 1.352 -21.199 1.00 55.78 1075 PHE A C 1
ATOM 8378 O O . PHE A 1 1075 ? 35.052 1.406 -20.509 1.00 55.78 1075 PHE A O 1
ATOM 8385 N N . LYS A 1 1076 ? 36.224 2.095 -22.307 1.00 54.06 1076 LYS A N 1
ATOM 8386 C CA . LYS A 1 1076 ? 35.169 2.920 -22.905 1.00 54.06 1076 LYS A CA 1
ATOM 8387 C C . LYS A 1 1076 ? 34.174 2.075 -23.711 1.00 54.06 1076 LYS A C 1
ATOM 8389 O O . LYS A 1 1076 ? 32.995 2.403 -23.712 1.00 54.06 1076 LYS A O 1
ATOM 8394 N N . ALA A 1 1077 ? 34.641 1.011 -24.370 1.00 54.94 1077 ALA A N 1
ATOM 8395 C CA . ALA A 1 1077 ? 33.816 0.126 -25.196 1.00 54.94 1077 ALA A CA 1
ATOM 8396 C C . ALA A 1 1077 ? 33.188 -1.025 -24.391 1.00 54.94 1077 ALA A C 1
ATOM 8398 O O . ALA A 1 1077 ? 32.033 -1.373 -24.610 1.00 54.94 1077 ALA A O 1
ATOM 8399 N N . LYS A 1 1078 ? 33.920 -1.601 -23.431 1.00 57.50 1078 LYS A N 1
ATOM 8400 C CA . LYS A 1 1078 ? 33.429 -2.654 -22.532 1.00 57.50 1078 LYS A CA 1
ATOM 8401 C C . LYS A 1 1078 ? 33.949 -2.353 -21.127 1.00 57.50 1078 LYS A C 1
ATOM 8403 O O . LYS A 1 1078 ? 35.124 -2.090 -20.953 1.00 57.50 1078 LYS A O 1
ATOM 8408 N N . ARG A 1 1079 ? 33.080 -2.326 -20.111 1.00 66.31 1079 ARG A N 1
ATOM 8409 C CA . ARG A 1 1079 ? 33.452 -1.899 -18.739 1.00 66.31 1079 ARG A CA 1
ATOM 8410 C C . ARG A 1 1079 ? 34.327 -2.909 -17.984 1.00 66.31 1079 ARG A C 1
ATOM 8412 O O . ARG A 1 1079 ? 34.879 -2.554 -16.947 1.00 66.31 1079 ARG A O 1
ATOM 8419 N N . ILE A 1 1080 ? 34.396 -4.151 -18.464 1.00 65.12 1080 ILE A N 1
ATOM 8420 C CA . ILE A 1 1080 ? 35.071 -5.271 -17.803 1.00 65.12 1080 ILE A CA 1
ATOM 8421 C C . ILE A 1 1080 ? 36.098 -5.869 -18.763 1.00 65.12 1080 ILE A C 1
ATOM 8423 O O . ILE A 1 1080 ? 35.723 -6.390 -19.818 1.00 65.12 1080 ILE A O 1
ATOM 8427 N N . CYS A 1 1081 ? 37.368 -5.827 -18.364 1.00 71.56 1081 CYS A N 1
ATOM 8428 C CA . CYS A 1 1081 ? 38.467 -6.533 -19.012 1.00 71.56 1081 CYS A CA 1
ATOM 8429 C C . CYS A 1 1081 ? 38.585 -7.937 -18.413 1.00 71.56 1081 CYS A C 1
ATOM 8431 O O . CYS A 1 1081 ? 38.651 -8.075 -17.191 1.00 71.56 1081 CYS A O 1
ATOM 8433 N N . GLU A 1 1082 ? 38.606 -8.965 -19.258 1.00 76.06 1082 GLU A N 1
ATOM 8434 C CA . GLU A 1 1082 ? 38.771 -10.359 -18.842 1.00 76.06 1082 GLU A CA 1
ATOM 8435 C C . GLU A 1 1082 ? 40.170 -10.835 -19.240 1.00 76.06 1082 GLU A C 1
ATOM 8437 O O . GLU A 1 1082 ? 40.516 -10.846 -20.419 1.00 76.06 1082 GLU A O 1
ATOM 8442 N N . VAL A 1 1083 ? 40.982 -11.199 -18.248 1.00 70.81 1083 VAL A N 1
ATOM 8443 C CA . VAL A 1 1083 ? 42.372 -11.631 -18.421 1.00 70.81 1083 VAL A CA 1
ATOM 8444 C C . VAL A 1 1083 ? 42.467 -13.108 -18.028 1.00 70.81 1083 VAL A C 1
ATOM 8446 O O . VAL A 1 1083 ? 42.433 -13.419 -16.832 1.00 70.81 1083 VAL A O 1
ATOM 8449 N N . PRO A 1 1084 ? 42.531 -14.039 -18.996 1.00 75.00 1084 PRO A N 1
ATOM 8450 C CA . PRO A 1 1084 ? 42.684 -15.459 -18.700 1.00 75.00 1084 PRO A CA 1
ATOM 8451 C C . PRO A 1 1084 ? 44.109 -15.744 -18.223 1.00 75.00 1084 PRO A C 1
ATOM 8453 O O . PRO A 1 1084 ? 45.050 -15.196 -18.780 1.00 75.00 1084 PRO A O 1
ATOM 8456 N N . PHE A 1 1085 ? 44.284 -16.619 -17.235 1.00 70.56 1085 PHE A N 1
ATOM 8457 C CA . PHE A 1 1085 ? 45.590 -17.103 -16.781 1.00 70.56 1085 PHE A CA 1
ATOM 8458 C C . PHE A 1 1085 ? 45.517 -18.565 -16.340 1.00 70.56 1085 PHE A C 1
ATOM 8460 O O . PHE A 1 1085 ? 44.453 -19.077 -15.993 1.00 70.56 1085 PHE A O 1
ATOM 8467 N N . SER A 1 1086 ? 46.653 -19.263 -16.385 1.00 73.81 1086 SER A N 1
ATOM 8468 C CA . SER A 1 1086 ? 46.701 -20.690 -16.069 1.00 73.81 1086 SER A CA 1
ATOM 8469 C C . SER A 1 1086 ? 48.000 -21.117 -15.405 1.00 73.81 1086 SER A C 1
ATOM 8471 O O . SER A 1 1086 ? 49.073 -20.672 -15.813 1.00 73.81 1086 SER A O 1
ATOM 8473 N N . PHE A 1 1087 ? 47.895 -22.043 -14.454 1.00 74.38 1087 PHE A N 1
ATOM 8474 C CA . PHE A 1 1087 ? 49.031 -22.707 -13.813 1.00 74.38 1087 PHE A CA 1
ATOM 8475 C C . PHE A 1 1087 ? 49.060 -24.178 -14.204 1.00 74.38 1087 PHE A C 1
ATOM 8477 O O . PHE A 1 1087 ? 48.008 -24.808 -14.294 1.00 74.38 1087 PHE A O 1
ATOM 8484 N N . VAL A 1 1088 ? 50.248 -24.737 -14.396 1.00 79.50 1088 VAL A N 1
ATOM 8485 C CA . VAL A 1 1088 ? 50.445 -26.178 -14.559 1.00 79.50 1088 VAL A CA 1
ATOM 8486 C C . VAL A 1 1088 ? 51.126 -26.698 -13.304 1.00 79.50 1088 VAL A C 1
ATOM 8488 O O . VAL A 1 1088 ? 52.228 -26.264 -12.975 1.00 79.50 1088 VAL A O 1
ATOM 8491 N N . ILE A 1 1089 ? 50.467 -27.610 -12.595 1.00 82.06 1089 ILE A N 1
ATOM 8492 C CA . ILE A 1 1089 ? 50.997 -28.233 -11.381 1.00 82.06 1089 ILE A CA 1
ATOM 8493 C C . ILE A 1 1089 ? 51.392 -29.659 -11.739 1.00 82.06 1089 ILE A C 1
ATOM 8495 O O . ILE A 1 1089 ? 50.582 -30.410 -12.272 1.00 82.06 1089 ILE A O 1
ATOM 8499 N N . SER A 1 1090 ? 52.645 -30.014 -11.484 1.00 80.69 1090 SER A N 1
ATOM 8500 C CA . SER A 1 1090 ? 53.221 -31.317 -11.816 1.00 80.69 1090 SER A CA 1
ATOM 8501 C C . SER A 1 1090 ? 53.546 -32.075 -10.542 1.00 80.69 1090 SER A C 1
ATOM 8503 O O . SER A 1 1090 ? 54.274 -31.555 -9.697 1.00 80.69 1090 SER A O 1
ATOM 8505 N N . ASN A 1 1091 ? 53.024 -33.292 -10.407 1.00 84.00 1091 ASN A N 1
ATOM 8506 C CA . ASN A 1 1091 ? 53.341 -34.172 -9.290 1.00 84.00 1091 ASN A CA 1
ATOM 8507 C C . ASN A 1 1091 ? 54.625 -34.946 -9.597 1.00 84.00 1091 ASN A C 1
ATOM 8509 O O . ASN A 1 1091 ? 54.650 -35.807 -10.472 1.00 84.00 1091 ASN A O 1
ATOM 8513 N N . LYS A 1 1092 ? 55.696 -34.607 -8.883 1.00 79.69 1092 LYS A N 1
ATOM 8514 C CA . LYS A 1 1092 ? 57.019 -35.231 -8.960 1.00 79.69 1092 LYS A CA 1
ATOM 8515 C C . LYS A 1 1092 ? 57.378 -35.953 -7.653 1.00 79.69 1092 LYS A C 1
ATOM 8517 O O . LYS A 1 1092 ? 58.555 -36.066 -7.335 1.00 79.69 1092 LYS A O 1
ATOM 8522 N N . ASP A 1 1093 ? 56.383 -36.412 -6.890 1.00 75.56 1093 ASP A N 1
ATOM 8523 C CA . ASP A 1 1093 ? 56.606 -37.155 -5.646 1.00 75.56 1093 ASP A CA 1
ATOM 8524 C C . ASP A 1 1093 ? 57.450 -38.412 -5.896 1.00 75.56 1093 ASP A C 1
ATOM 8526 O O . ASP A 1 1093 ? 57.033 -39.323 -6.613 1.00 75.56 1093 ASP A O 1
ATOM 8530 N N . GLU A 1 1094 ? 58.626 -38.483 -5.272 1.00 68.88 1094 GLU A N 1
ATOM 8531 C CA . GLU A 1 1094 ? 59.568 -39.601 -5.432 1.00 68.88 1094 GLU A CA 1
ATOM 8532 C C . GLU A 1 1094 ? 59.012 -40.925 -4.874 1.00 68.88 1094 GLU A C 1
ATOM 8534 O O . GLU A 1 1094 ? 59.456 -42.005 -5.260 1.00 68.88 1094 GLU A O 1
ATOM 8539 N N . LEU A 1 1095 ? 57.997 -40.849 -4.003 1.00 73.25 1095 LEU A N 1
ATOM 8540 C CA . LEU A 1 1095 ? 57.282 -41.994 -3.431 1.00 73.25 1095 LEU A CA 1
ATOM 8541 C C . LEU A 1 1095 ? 56.097 -42.471 -4.293 1.00 73.25 1095 LEU A C 1
ATOM 8543 O O . LEU A 1 1095 ? 55.371 -43.378 -3.883 1.00 73.25 1095 LEU A O 1
ATOM 8547 N N . ASN A 1 1096 ? 55.906 -41.895 -5.486 1.00 73.56 1096 ASN A N 1
ATOM 8548 C CA . ASN A 1 1096 ? 54.869 -42.268 -6.452 1.00 73.56 1096 ASN A CA 1
ATOM 8549 C C . ASN A 1 1096 ? 53.420 -42.165 -5.917 1.00 73.56 1096 ASN A C 1
ATOM 8551 O O . ASN A 1 1096 ? 52.539 -42.918 -6.339 1.00 73.56 1096 ASN A O 1
ATOM 8555 N N . ARG A 1 1097 ? 53.145 -41.235 -4.990 1.00 77.12 1097 ARG A N 1
ATOM 8556 C CA . ARG A 1 1097 ? 51.799 -41.038 -4.427 1.00 77.12 1097 ARG A CA 1
ATOM 8557 C C . ARG A 1 1097 ? 50.982 -40.048 -5.258 1.00 77.12 1097 ARG A C 1
ATOM 8559 O O . ARG A 1 1097 ? 51.493 -39.041 -5.749 1.00 77.12 1097 ARG A O 1
ATOM 8566 N N . ASP A 1 1098 ? 49.680 -40.298 -5.355 1.00 80.94 1098 ASP A N 1
ATOM 8567 C CA . ASP A 1 1098 ? 48.732 -39.358 -5.955 1.00 80.94 1098 ASP A CA 1
ATOM 8568 C C . ASP A 1 1098 ? 48.514 -38.141 -5.043 1.00 80.94 1098 ASP A C 1
ATOM 8570 O O . ASP A 1 1098 ? 48.368 -38.273 -3.824 1.00 80.94 1098 ASP A O 1
ATOM 8574 N N . ALA A 1 1099 ? 48.445 -36.952 -5.644 1.00 80.12 1099 ALA A N 1
ATOM 8575 C CA . ALA A 1 1099 ? 48.254 -35.693 -4.938 1.00 80.12 1099 ALA A CA 1
ATOM 8576 C C . ALA A 1 1099 ? 46.859 -35.120 -5.199 1.00 80.12 1099 ALA A C 1
ATOM 8578 O O . ALA A 1 1099 ? 46.514 -34.811 -6.338 1.00 80.12 1099 ALA A O 1
ATOM 8579 N N . ASN A 1 1100 ? 46.076 -34.896 -4.145 1.00 81.38 1100 ASN A N 1
ATOM 8580 C CA . ASN A 1 1100 ? 44.849 -34.106 -4.235 1.00 81.38 1100 ASN A CA 1
ATOM 8581 C C . ASN A 1 1100 ? 45.195 -32.630 -4.073 1.00 81.38 1100 ASN A C 1
ATOM 8583 O O . ASN A 1 1100 ? 45.522 -32.194 -2.971 1.00 81.38 1100 ASN A O 1
ATOM 8587 N N . VAL A 1 1101 ? 45.134 -31.867 -5.162 1.00 82.94 1101 VAL A N 1
ATOM 8588 C CA . VAL A 1 1101 ? 45.545 -30.461 -5.206 1.00 82.94 1101 VAL A CA 1
ATOM 8589 C C . VAL A 1 1101 ? 44.324 -29.558 -5.333 1.00 82.94 1101 VAL A C 1
ATOM 8591 O O . VAL A 1 1101 ? 43.484 -29.761 -6.204 1.00 82.94 1101 VAL A O 1
ATOM 8594 N N . VAL A 1 1102 ? 44.243 -28.533 -4.488 1.00 82.06 1102 VAL A N 1
ATOM 8595 C CA . VAL A 1 1102 ? 43.219 -27.486 -4.479 1.00 82.06 1102 VAL A CA 1
ATOM 8596 C C . VAL A 1 1102 ? 43.899 -26.124 -4.578 1.00 82.06 1102 VAL A C 1
ATOM 8598 O O . VAL A 1 1102 ? 44.649 -25.730 -3.696 1.00 82.06 1102 VAL A O 1
ATOM 8601 N N . VAL A 1 1103 ? 43.611 -25.361 -5.627 1.00 81.50 1103 VAL A N 1
ATOM 8602 C CA . VAL A 1 1103 ? 44.055 -23.972 -5.779 1.00 81.50 1103 VAL A CA 1
ATOM 8603 C C . VAL A 1 1103 ? 42.897 -23.049 -5.425 1.00 81.50 1103 VAL A C 1
ATOM 8605 O O . VAL A 1 1103 ? 41.863 -23.070 -6.090 1.00 81.50 1103 VAL A O 1
ATOM 8608 N N . ARG A 1 1104 ? 43.060 -22.226 -4.387 1.00 80.06 1104 ARG A N 1
ATOM 8609 C CA . ARG A 1 1104 ? 42.050 -21.302 -3.861 1.00 80.06 1104 ARG A CA 1
ATOM 8610 C C . ARG A 1 1104 ? 42.478 -19.849 -4.030 1.00 80.06 1104 ARG A C 1
ATOM 8612 O O . ARG A 1 1104 ? 43.589 -19.477 -3.668 1.00 80.06 1104 ARG A O 1
ATOM 8619 N N . PHE A 1 1105 ? 41.556 -19.007 -4.483 1.00 78.62 1105 PHE A N 1
ATOM 8620 C CA . PHE A 1 1105 ? 41.675 -17.555 -4.415 1.00 78.62 1105 PHE A CA 1
ATOM 8621 C C . PHE A 1 1105 ? 41.145 -17.021 -3.079 1.00 78.62 1105 PHE A C 1
ATOM 8623 O O . PHE A 1 1105 ? 40.029 -17.325 -2.656 1.00 78.62 1105 PHE A O 1
ATOM 8630 N N . VAL A 1 1106 ? 41.936 -16.175 -2.430 1.00 71.75 1106 VAL A N 1
ATOM 8631 C CA . VAL A 1 1106 ? 41.652 -15.567 -1.135 1.00 71.75 1106 VAL A CA 1
ATOM 8632 C C . VAL A 1 1106 ? 41.636 -14.038 -1.287 1.00 71.75 1106 VAL A C 1
ATOM 8634 O O . VAL A 1 1106 ? 42.688 -13.412 -1.458 1.00 71.75 1106 VAL A O 1
ATOM 8637 N N . PRO A 1 1107 ? 40.458 -13.390 -1.221 1.00 64.69 1107 PRO A N 1
ATOM 8638 C CA . PRO A 1 1107 ? 40.366 -11.935 -1.308 1.00 64.69 1107 PRO A CA 1
ATOM 8639 C C . PRO A 1 1107 ? 41.047 -11.258 -0.105 1.00 64.69 1107 PRO A C 1
ATOM 8641 O O . PRO A 1 1107 ? 40.962 -11.750 1.024 1.00 64.69 1107 PRO A O 1
ATOM 8644 N N . LYS A 1 1108 ? 41.715 -10.116 -0.344 1.00 58.56 1108 LYS A N 1
ATOM 8645 C CA . LYS A 1 1108 ? 42.365 -9.293 0.698 1.00 58.56 1108 LYS A CA 1
ATOM 8646 C C . LYS A 1 1108 ? 41.347 -8.700 1.684 1.00 58.56 1108 LYS A C 1
ATOM 8648 O O . LYS A 1 1108 ? 41.681 -8.506 2.848 1.00 58.56 1108 LYS A O 1
ATOM 8653 N N . VAL A 1 1109 ? 40.108 -8.454 1.244 1.00 55.38 1109 VAL A N 1
ATOM 8654 C CA . VAL A 1 1109 ? 39.003 -7.960 2.085 1.00 55.38 1109 VAL A CA 1
ATOM 8655 C C . VAL A 1 1109 ? 37.950 -9.055 2.228 1.00 55.38 1109 VAL A C 1
ATOM 8657 O O . VAL A 1 1109 ? 37.415 -9.529 1.230 1.00 55.38 1109 VAL A O 1
ATOM 8660 N N . ARG A 1 1110 ? 37.663 -9.470 3.468 1.00 51.81 1110 ARG A N 1
ATOM 8661 C CA . ARG A 1 1110 ? 36.720 -10.564 3.778 1.00 51.81 1110 ARG A CA 1
ATOM 8662 C C . ARG A 1 1110 ? 35.403 -10.097 4.412 1.00 51.81 1110 ARG A C 1
ATOM 8664 O O . ARG A 1 1110 ? 34.473 -10.889 4.501 1.00 51.81 1110 ARG A O 1
ATOM 8671 N N . GLU A 1 1111 ? 35.314 -8.837 4.836 1.00 49.19 1111 GLU A N 1
ATOM 8672 C CA . GLU A 1 1111 ? 34.141 -8.263 5.512 1.00 49.19 1111 GLU A CA 1
ATOM 8673 C C . GLU A 1 1111 ? 33.297 -7.391 4.569 1.00 49.19 1111 GLU A C 1
ATOM 8675 O O . GLU A 1 1111 ? 33.814 -6.805 3.614 1.00 49.19 1111 GLU A O 1
ATOM 8680 N N . GLN A 1 1112 ? 31.993 -7.277 4.844 1.00 43.84 1112 GLN A N 1
ATOM 8681 C CA . GLN A 1 1112 ? 31.104 -6.361 4.125 1.00 43.84 1112 GLN A CA 1
ATOM 8682 C C . GLN A 1 1112 ? 31.485 -4.903 4.405 1.00 43.84 1112 GLN A C 1
ATOM 8684 O O . GLN A 1 1112 ? 31.565 -4.467 5.552 1.00 43.84 1112 GLN A O 1
ATOM 8689 N N . VAL A 1 1113 ? 31.678 -4.129 3.338 1.00 45.03 1113 VAL A N 1
ATOM 8690 C CA . VAL A 1 1113 ? 32.077 -2.723 3.422 1.00 45.03 1113 VAL A CA 1
ATOM 8691 C C . VAL A 1 1113 ? 30.885 -1.834 3.079 1.00 45.03 1113 VAL A C 1
ATOM 8693 O O . VAL A 1 1113 ? 30.419 -1.814 1.944 1.00 45.03 1113 VAL A O 1
ATOM 8696 N N . ASN A 1 1114 ? 30.445 -1.023 4.040 1.00 42.44 1114 ASN A N 1
ATOM 8697 C CA . ASN A 1 1114 ? 29.284 -0.137 3.882 1.00 42.44 1114 ASN A CA 1
ATOM 8698 C C . ASN A 1 1114 ? 29.573 1.139 3.057 1.00 42.44 1114 ASN A C 1
ATOM 8700 O O . ASN A 1 1114 ? 28.650 1.870 2.703 1.00 42.44 1114 ASN A O 1
ATOM 8704 N N . SER A 1 1115 ? 30.846 1.447 2.759 1.00 41.84 1115 SER A N 1
ATOM 8705 C CA . SER A 1 1115 ? 31.246 2.583 1.916 1.00 41.84 1115 SER A CA 1
ATOM 8706 C C . SER A 1 1115 ? 32.665 2.442 1.339 1.00 41.84 1115 SER A C 1
ATOM 8708 O O . SER A 1 1115 ? 33.645 2.354 2.079 1.00 41.84 1115 SER A O 1
ATOM 8710 N N . LEU A 1 1116 ? 32.800 2.541 0.010 1.00 39.41 1116 LEU A N 1
ATOM 8711 C CA . LEU A 1 1116 ? 34.084 2.541 -0.722 1.00 39.41 1116 LEU A CA 1
ATOM 8712 C C . LEU A 1 1116 ? 35.034 3.689 -0.319 1.00 39.41 1116 LEU A C 1
ATOM 8714 O O . LEU A 1 1116 ? 36.245 3.596 -0.517 1.00 39.41 1116 LEU A O 1
ATOM 8718 N N . ALA A 1 1117 ? 34.500 4.770 0.260 1.00 43.59 1117 ALA A N 1
ATOM 8719 C CA . ALA A 1 1117 ? 35.267 5.950 0.659 1.00 43.59 1117 ALA A CA 1
ATOM 8720 C C . ALA A 1 1117 ? 36.076 5.755 1.956 1.00 43.59 1117 ALA A C 1
ATOM 8722 O O . ALA A 1 1117 ? 36.938 6.581 2.256 1.00 43.59 1117 ALA A O 1
ATOM 8723 N N . GLN A 1 1118 ? 35.800 4.692 2.720 1.00 39.47 1118 GLN A N 1
ATOM 8724 C CA . GLN A 1 1118 ? 36.420 4.429 4.024 1.00 39.47 1118 GLN A CA 1
ATOM 8725 C C . GLN A 1 1118 ? 37.616 3.461 3.956 1.00 39.47 1118 GLN A C 1
ATOM 8727 O O . GLN A 1 1118 ? 38.364 3.370 4.926 1.00 39.47 1118 GLN A O 1
ATOM 8732 N N . LEU A 1 1119 ? 37.850 2.791 2.818 1.00 40.91 1119 LEU A N 1
ATOM 8733 C CA . LEU A 1 1119 ? 39.042 1.960 2.601 1.00 40.91 1119 LEU A CA 1
ATOM 8734 C C . LEU A 1 1119 ? 40.194 2.763 2.003 1.00 40.91 1119 LEU A C 1
ATOM 8736 O O . LEU A 1 1119 ? 40.018 3.464 0.995 1.00 40.91 1119 LEU A O 1
ATOM 8740 N N . ALA A 1 1120 ? 41.379 2.583 2.596 1.00 41.78 1120 ALA A N 1
ATOM 8741 C CA . ALA A 1 1120 ? 42.647 2.994 2.005 1.00 41.78 1120 ALA A CA 1
ATOM 8742 C C . ALA A 1 1120 ? 42.773 2.421 0.574 1.00 41.78 1120 ALA A C 1
ATOM 8744 O O . ALA A 1 1120 ? 42.323 1.292 0.352 1.00 41.78 1120 ALA A O 1
ATOM 8745 N N . PRO A 1 1121 ? 43.338 3.170 -0.396 1.00 47.38 1121 PRO A N 1
ATOM 8746 C CA . PRO A 1 1121 ? 43.458 2.737 -1.794 1.00 47.38 1121 PRO A CA 1
ATOM 8747 C C . PRO A 1 1121 ? 44.056 1.333 -1.958 1.00 47.38 1121 PRO A C 1
ATOM 8749 O O . PRO A 1 1121 ? 43.537 0.543 -2.745 1.00 47.38 1121 PRO A O 1
ATOM 8752 N N . ASP A 1 1122 ? 45.046 1.002 -1.128 1.00 41.97 1122 ASP A N 1
ATOM 8753 C CA . ASP A 1 1122 ? 45.798 -0.262 -1.147 1.00 41.97 1122 ASP A CA 1
ATOM 8754 C C . ASP A 1 1122 ? 44.973 -1.480 -0.680 1.00 41.97 1122 ASP A C 1
ATOM 8756 O O . ASP A 1 1122 ? 45.342 -2.627 -0.929 1.00 41.97 1122 ASP A O 1
ATOM 8760 N N . ASN A 1 1123 ? 43.825 -1.236 -0.034 1.00 43.91 1123 ASN A N 1
ATOM 8761 C CA . ASN A 1 1123 ? 42.917 -2.263 0.486 1.00 43.91 1123 ASN A CA 1
ATOM 8762 C C . ASN A 1 1123 ? 41.636 -2.418 -0.350 1.00 43.91 1123 ASN A C 1
ATOM 8764 O O . ASN A 1 1123 ? 40.745 -3.173 0.029 1.00 43.91 1123 ASN A O 1
ATOM 8768 N N . ARG A 1 1124 ? 41.489 -1.716 -1.478 1.00 58.72 1124 ARG A N 1
ATOM 8769 C CA . ARG A 1 1124 ? 40.322 -1.886 -2.360 1.00 58.72 1124 ARG A CA 1
ATOM 8770 C C . ARG A 1 1124 ? 40.533 -3.106 -3.248 1.00 58.72 1124 ARG A C 1
ATOM 8772 O O . ARG A 1 1124 ? 41.564 -3.226 -3.898 1.00 58.72 1124 ARG A O 1
ATOM 8779 N N . GLN A 1 1125 ? 39.555 -4.005 -3.312 1.00 54.78 1125 GLN A N 1
ATOM 8780 C CA . GLN A 1 1125 ? 39.611 -5.126 -4.246 1.00 54.78 1125 GLN A CA 1
ATOM 8781 C C . GLN A 1 1125 ? 39.385 -4.604 -5.677 1.00 54.78 1125 GLN A C 1
ATOM 8783 O O . GLN A 1 1125 ? 38.266 -4.255 -6.044 1.00 54.78 1125 GLN A O 1
ATOM 8788 N N . GLN A 1 1126 ? 40.456 -4.500 -6.467 1.00 56.31 1126 GLN A N 1
ATOM 8789 C CA . GLN A 1 1126 ? 40.435 -3.882 -7.803 1.00 56.31 1126 GLN A CA 1
ATOM 8790 C C . GLN A 1 1126 ? 40.061 -4.856 -8.936 1.00 56.31 1126 GLN A C 1
ATOM 8792 O O . GLN A 1 1126 ? 39.807 -4.431 -10.063 1.00 56.31 1126 GLN A O 1
ATOM 8797 N N . TYR A 1 1127 ? 39.992 -6.154 -8.635 1.00 65.56 1127 TYR A N 1
ATOM 8798 C CA . TYR A 1 1127 ? 39.662 -7.220 -9.577 1.00 65.56 1127 TYR A CA 1
ATOM 8799 C C . TYR A 1 1127 ? 38.967 -8.395 -8.867 1.00 65.56 1127 TYR A C 1
ATOM 8801 O O . TYR A 1 1127 ? 39.075 -8.557 -7.647 1.00 65.56 1127 TYR A O 1
ATOM 8809 N N . MET A 1 1128 ? 38.253 -9.225 -9.627 1.00 65.06 1128 MET A N 1
ATOM 8810 C CA . MET A 1 1128 ? 37.704 -10.506 -9.158 1.00 65.06 1128 MET A CA 1
ATOM 8811 C C . MET A 1 1128 ? 38.171 -11.650 -10.050 1.00 65.06 1128 MET A C 1
ATOM 8813 O O . MET A 1 1128 ? 38.670 -11.419 -11.144 1.00 65.06 1128 MET A O 1
ATOM 8817 N N . VAL A 1 1129 ? 38.003 -12.879 -9.578 1.00 65.81 1129 VAL A N 1
ATOM 8818 C CA . VAL A 1 1129 ? 38.324 -14.098 -10.324 1.00 65.81 1129 VAL A CA 1
ATOM 8819 C C . VAL A 1 1129 ? 37.014 -14.824 -10.603 1.00 65.81 1129 VAL A C 1
ATOM 8821 O O . VAL A 1 1129 ? 36.111 -14.805 -9.767 1.00 65.81 1129 VAL A O 1
ATOM 8824 N N . ASP A 1 1130 ? 36.893 -15.429 -11.778 1.00 71.56 1130 ASP A N 1
ATOM 8825 C CA . ASP A 1 1130 ? 35.715 -16.191 -12.199 1.00 71.56 1130 ASP A CA 1
ATOM 8826 C C . ASP A 1 1130 ? 35.385 -17.369 -11.268 1.00 71.56 1130 ASP A C 1
ATOM 8828 O O . ASP A 1 1130 ? 34.215 -17.719 -11.108 1.00 71.56 1130 ASP A O 1
ATOM 8832 N N . ARG A 1 1131 ? 36.403 -17.959 -10.630 1.00 76.25 1131 ARG A N 1
ATOM 8833 C CA . ARG A 1 1131 ? 36.272 -19.083 -9.696 1.00 76.25 1131 ARG A CA 1
ATOM 8834 C C . ARG A 1 1131 ? 37.096 -18.847 -8.436 1.00 76.25 1131 ARG A C 1
ATOM 8836 O O . ARG A 1 1131 ? 38.243 -18.414 -8.497 1.00 76.25 1131 ARG A O 1
ATOM 8843 N N . SER A 1 1132 ? 36.518 -19.169 -7.280 1.00 72.44 1132 SER A N 1
ATOM 8844 C CA . SER A 1 1132 ? 37.177 -19.020 -5.976 1.00 72.44 1132 SER A CA 1
ATOM 8845 C C . SER A 1 1132 ? 38.073 -20.204 -5.607 1.00 72.44 1132 SER A C 1
ATOM 8847 O O . SER A 1 1132 ? 38.981 -20.036 -4.797 1.00 72.44 1132 SER A O 1
ATOM 8849 N N . GLN A 1 1133 ? 37.850 -21.387 -6.186 1.00 81.19 1133 GLN A N 1
ATOM 8850 C CA . GLN A 1 1133 ? 38.714 -22.555 -6.016 1.00 81.19 1133 GLN A CA 1
ATOM 8851 C C . GLN A 1 1133 ? 38.582 -23.541 -7.184 1.00 81.19 1133 GLN A C 1
ATOM 8853 O O . GLN A 1 1133 ? 37.516 -23.643 -7.793 1.00 81.19 1133 GLN A O 1
ATOM 8858 N N . LEU A 1 1134 ? 39.649 -24.286 -7.459 1.00 77.56 1134 LEU A N 1
ATOM 8859 C CA . LEU A 1 1134 ? 39.685 -25.414 -8.389 1.00 77.56 1134 LEU A CA 1
ATOM 8860 C C . LEU A 1 1134 ? 40.471 -26.563 -7.762 1.00 77.56 1134 LEU A C 1
ATOM 8862 O O . LEU A 1 1134 ? 41.475 -26.319 -7.102 1.00 77.56 1134 LEU A O 1
ATOM 8866 N N . SER A 1 1135 ? 40.037 -27.802 -7.981 1.00 84.56 1135 SER A N 1
ATOM 8867 C CA . SER A 1 1135 ? 40.683 -28.992 -7.425 1.00 84.56 1135 SER A CA 1
ATOM 8868 C C . SER A 1 1135 ? 40.883 -30.071 -8.478 1.00 84.56 1135 SER A C 1
ATOM 8870 O O . SER A 1 1135 ? 39.982 -30.291 -9.286 1.00 84.56 1135 SER A O 1
ATOM 8872 N N . ALA A 1 1136 ? 42.011 -30.773 -8.431 1.00 83.81 1136 ALA A N 1
ATOM 8873 C CA . ALA A 1 1136 ? 42.272 -31.942 -9.260 1.00 83.81 1136 ALA A CA 1
ATOM 8874 C C . ALA A 1 1136 ? 43.156 -32.955 -8.522 1.00 83.81 1136 ALA A C 1
ATOM 8876 O O . ALA A 1 1136 ? 43.988 -32.579 -7.694 1.00 83.81 1136 ALA A O 1
ATOM 8877 N N . GLN A 1 1137 ? 42.978 -34.236 -8.842 1.00 85.00 1137 GLN A N 1
ATOM 8878 C CA . GLN A 1 1137 ? 43.862 -35.306 -8.390 1.00 85.00 1137 GLN A CA 1
ATOM 8879 C C . GLN A 1 1137 ? 44.948 -35.520 -9.446 1.00 85.00 1137 GLN A C 1
ATOM 8881 O O . GLN A 1 1137 ? 44.655 -35.919 -10.571 1.00 85.00 1137 GLN A O 1
ATOM 8886 N N . ILE A 1 1138 ? 46.199 -35.244 -9.088 1.00 85.25 1138 ILE A N 1
ATOM 8887 C CA . ILE A 1 1138 ? 47.350 -35.331 -9.984 1.00 85.25 1138 ILE A CA 1
ATOM 8888 C C . ILE A 1 1138 ? 48.115 -36.607 -9.647 1.00 85.25 1138 ILE A C 1
ATOM 8890 O O . ILE A 1 1138 ? 48.709 -36.720 -8.570 1.00 85.25 1138 ILE A O 1
ATOM 8894 N N . LYS A 1 1139 ? 48.092 -37.576 -10.564 1.00 81.75 1139 LYS A N 1
ATOM 8895 C CA . LYS A 1 1139 ? 48.848 -38.826 -10.415 1.00 81.75 1139 LYS A CA 1
ATOM 8896 C C . LYS A 1 1139 ? 50.349 -38.559 -10.395 1.00 81.75 1139 LYS A C 1
ATOM 8898 O O . LYS A 1 1139 ? 50.804 -37.588 -11.000 1.00 81.75 1139 LYS A O 1
ATOM 8903 N N . ALA A 1 1140 ? 51.116 -39.418 -9.735 1.00 74.75 1140 ALA A N 1
ATOM 8904 C CA . ALA A 1 1140 ? 52.572 -39.305 -9.742 1.00 74.75 1140 ALA A CA 1
ATOM 8905 C C . ALA A 1 1140 ? 53.134 -39.303 -11.180 1.00 74.75 1140 ALA A C 1
ATOM 8907 O O . ALA A 1 1140 ? 52.738 -40.112 -12.019 1.00 74.75 1140 ALA A O 1
ATOM 8908 N N . GLY A 1 1141 ? 54.010 -38.342 -11.482 1.00 72.56 1141 GLY A N 1
ATOM 8909 C CA . GLY A 1 1141 ? 54.584 -38.109 -12.811 1.00 72.56 1141 GLY A CA 1
ATOM 8910 C C . GLY A 1 1141 ? 53.694 -37.331 -13.791 1.00 72.56 1141 GLY A C 1
ATOM 8911 O O . GLY A 1 1141 ? 54.158 -37.000 -14.882 1.00 72.56 1141 GLY A O 1
ATOM 8912 N N . ALA A 1 1142 ? 52.442 -37.018 -13.436 1.00 77.25 1142 ALA A N 1
ATOM 8913 C CA . ALA A 1 1142 ? 51.512 -36.279 -14.290 1.00 77.25 1142 ALA A CA 1
ATOM 8914 C C . ALA A 1 1142 ? 51.477 -34.776 -13.964 1.00 77.25 1142 ALA A C 1
ATOM 8916 O O . ALA A 1 1142 ? 51.845 -34.335 -12.870 1.00 77.25 1142 ALA A O 1
ATOM 8917 N N . SER A 1 1143 ? 50.987 -33.988 -14.921 1.00 82.38 1143 SER A N 1
ATOM 8918 C CA . SER A 1 1143 ? 50.802 -32.543 -14.789 1.00 82.38 1143 SER A CA 1
ATOM 8919 C C . SER A 1 1143 ? 49.371 -32.156 -15.128 1.00 82.38 1143 SER A C 1
ATOM 8921 O O . SER A 1 1143 ? 48.854 -32.573 -16.160 1.00 82.38 1143 SER A O 1
ATOM 8923 N N . GLU A 1 1144 ? 48.764 -31.306 -14.304 1.00 82.62 1144 GLU A N 1
ATOM 8924 C CA . GLU A 1 1144 ? 47.396 -30.824 -14.495 1.00 82.62 1144 GLU A CA 1
ATOM 8925 C C . GLU A 1 1144 ? 47.373 -29.296 -14.632 1.00 82.62 1144 GLU A C 1
ATOM 8927 O O . GLU A 1 1144 ? 48.105 -28.580 -13.939 1.00 82.62 1144 GLU A O 1
ATOM 8932 N N . LYS A 1 1145 ? 46.525 -28.779 -15.532 1.00 84.19 1145 LYS A N 1
ATOM 8933 C CA . LYS A 1 1145 ? 46.404 -27.343 -15.817 1.00 84.19 1145 LYS A CA 1
ATOM 8934 C C . LYS A 1 1145 ? 45.169 -26.735 -15.143 1.00 84.19 1145 LYS A C 1
ATOM 8936 O O . LYS A 1 1145 ? 44.039 -27.103 -15.445 1.00 84.19 1145 LYS A O 1
ATOM 8941 N N . PHE A 1 1146 ? 45.382 -25.725 -14.306 1.00 78.19 1146 PHE A N 1
ATOM 8942 C CA . PHE A 1 1146 ? 44.346 -24.971 -13.601 1.00 78.19 1146 PHE A CA 1
ATOM 8943 C C . PHE A 1 1146 ? 44.132 -23.613 -14.279 1.00 78.19 1146 PHE A C 1
ATOM 8945 O O . PHE A 1 1146 ? 45.039 -22.781 -14.281 1.00 78.19 1146 PHE A O 1
ATOM 8952 N N . ASN A 1 1147 ? 42.947 -23.387 -14.855 1.00 82.12 1147 ASN A N 1
ATOM 8953 C CA . ASN A 1 1147 ? 42.605 -22.168 -15.601 1.00 82.12 1147 ASN A CA 1
ATOM 8954 C C . ASN A 1 1147 ? 41.691 -21.245 -14.787 1.00 82.12 1147 ASN A C 1
ATOM 8956 O O . ASN A 1 1147 ? 40.676 -21.692 -14.259 1.00 82.12 1147 ASN A O 1
ATOM 8960 N N . PHE A 1 1148 ? 42.003 -19.956 -14.769 1.00 75.50 1148 PHE A N 1
ATOM 8961 C CA . PHE A 1 1148 ? 41.229 -18.914 -14.101 1.00 75.50 1148 PHE A CA 1
ATOM 8962 C C . PHE A 1 1148 ? 41.112 -17.681 -15.011 1.00 75.50 1148 PHE A C 1
ATOM 8964 O O . PHE A 1 1148 ? 41.925 -17.474 -15.912 1.00 75.50 1148 PHE A O 1
ATOM 8971 N N . VAL A 1 1149 ? 40.116 -16.830 -14.770 1.00 78.50 1149 VAL A N 1
ATOM 8972 C CA . VAL A 1 1149 ? 39.916 -15.566 -15.494 1.00 78.50 1149 VAL A CA 1
ATOM 8973 C C . VAL A 1 1149 ? 39.780 -14.422 -14.497 1.00 78.50 1149 VAL A C 1
ATOM 8975 O O . VAL A 1 1149 ? 38.858 -14.401 -13.680 1.00 78.50 1149 VAL A O 1
ATOM 8978 N N . VAL A 1 1150 ? 40.679 -13.439 -14.579 1.00 72.25 1150 VAL A N 1
ATOM 8979 C CA . VAL A 1 1150 ? 40.586 -12.197 -13.804 1.00 72.25 1150 VAL A CA 1
ATOM 8980 C C . VAL A 1 1150 ? 39.666 -11.209 -14.513 1.00 72.25 1150 VAL A C 1
ATOM 8982 O O . VAL A 1 1150 ? 39.855 -10.917 -15.690 1.00 72.25 1150 VAL A O 1
ATOM 8985 N N . LYS A 1 1151 ? 38.703 -10.640 -13.789 1.00 73.38 1151 LYS A N 1
ATOM 8986 C CA . LYS A 1 1151 ? 37.825 -9.560 -14.249 1.00 73.38 1151 LYS A CA 1
ATOM 8987 C C . LYS A 1 1151 ? 38.242 -8.236 -13.615 1.00 73.38 1151 LYS A C 1
ATOM 8989 O O . LYS A 1 1151 ? 38.216 -8.100 -12.390 1.00 73.38 1151 LYS A O 1
ATOM 8994 N N . VAL A 1 1152 ? 38.615 -7.268 -14.451 1.00 68.56 1152 VAL A N 1
ATOM 8995 C CA . VAL A 1 1152 ? 39.105 -5.936 -14.060 1.00 68.56 1152 VAL A CA 1
ATOM 8996 C C . VAL A 1 1152 ? 38.133 -4.858 -14.541 1.00 68.56 1152 VAL A C 1
ATOM 8998 O O . VAL A 1 1152 ? 37.679 -4.900 -15.680 1.00 68.56 1152 VAL A O 1
ATOM 9001 N N . TRP A 1 1153 ? 37.828 -3.875 -13.692 1.00 58.88 1153 TRP A N 1
ATOM 9002 C CA . TRP A 1 1153 ? 36.771 -2.866 -13.924 1.00 58.88 1153 TRP A CA 1
ATOM 9003 C C . TRP A 1 1153 ? 37.302 -1.439 -14.117 1.00 58.88 1153 TRP A C 1
ATOM 9005 O O . TRP A 1 1153 ? 36.525 -0.524 -14.393 1.00 58.88 1153 TRP A O 1
ATOM 9015 N N . GLN A 1 1154 ? 38.605 -1.221 -13.903 1.00 53.72 1154 GLN A N 1
ATOM 9016 C CA . GLN A 1 1154 ? 39.246 0.089 -14.006 1.00 53.72 1154 GLN A CA 1
ATOM 9017 C C . GLN A 1 1154 ? 40.641 -0.021 -14.642 1.00 53.72 1154 GLN A C 1
ATOM 9019 O O . GLN A 1 1154 ? 41.343 -0.996 -14.389 1.00 53.72 1154 GLN A O 1
ATOM 9024 N N . PRO A 1 1155 ? 41.072 0.984 -15.424 1.00 50.56 1155 PRO A N 1
ATOM 9025 C CA . PRO A 1 1155 ? 42.387 0.999 -16.072 1.00 50.56 1155 PRO A CA 1
ATOM 9026 C C . PRO A 1 1155 ? 43.566 1.219 -15.107 1.00 50.56 1155 PRO A C 1
ATOM 9028 O O . PRO A 1 1155 ? 44.713 1.084 -15.509 1.00 50.56 1155 PRO A O 1
ATOM 9031 N N . SER A 1 1156 ? 43.304 1.560 -13.844 1.00 48.97 1156 SER A N 1
ATOM 9032 C CA . SER A 1 1156 ? 44.303 1.931 -12.834 1.00 48.97 1156 SER A CA 1
ATOM 9033 C C . SER A 1 1156 ? 44.718 0.768 -11.915 1.00 48.97 1156 SER A C 1
ATOM 9035 O O . SER A 1 1156 ? 44.927 0.980 -10.722 1.00 48.97 1156 SER A O 1
ATOM 9037 N N . VAL A 1 1157 ? 44.782 -0.464 -12.434 1.00 48.28 1157 VAL A N 1
ATOM 9038 C CA . VAL A 1 1157 ? 45.240 -1.642 -11.671 1.00 48.28 1157 VAL A CA 1
ATOM 9039 C C . VAL A 1 1157 ? 46.715 -1.878 -11.955 1.00 48.28 1157 VAL A C 1
ATOM 9041 O O . VAL A 1 1157 ? 47.075 -2.342 -13.031 1.00 48.28 1157 VAL A O 1
ATOM 9044 N N . TYR A 1 1158 ? 47.563 -1.534 -10.987 1.00 44.34 1158 TYR A N 1
ATOM 9045 C CA . TYR A 1 1158 ? 49.021 -1.544 -11.149 1.00 44.34 1158 TYR A CA 1
ATOM 9046 C C . TYR A 1 1158 ? 49.688 -2.830 -10.637 1.00 44.34 1158 TYR A C 1
ATOM 9048 O O . TYR A 1 1158 ? 50.867 -3.041 -10.890 1.00 44.34 1158 TYR A O 1
ATOM 9056 N N . GLU A 1 1159 ? 48.949 -3.705 -9.942 1.00 49.91 1159 GLU A N 1
ATOM 9057 C CA . GLU A 1 1159 ? 49.522 -4.895 -9.308 1.00 49.91 1159 GLU A CA 1
ATOM 9058 C C . GLU A 1 1159 ? 48.499 -6.049 -9.249 1.00 49.91 1159 GLU A C 1
ATOM 9060 O O . GLU A 1 1159 ? 47.616 -6.095 -8.391 1.00 49.91 1159 GLU A O 1
ATOM 9065 N N . LEU A 1 1160 ? 48.600 -7.001 -10.184 1.00 50.56 1160 LEU A N 1
ATOM 9066 C CA . LEU A 1 1160 ? 47.876 -8.285 -10.122 1.00 50.56 1160 LEU A CA 1
ATOM 9067 C C . LEU A 1 1160 ? 48.678 -9.367 -9.365 1.00 50.56 1160 LEU A C 1
ATOM 9069 O O . LEU A 1 1160 ? 48.148 -10.435 -9.071 1.00 50.56 1160 LEU A O 1
ATOM 9073 N N . GLY A 1 1161 ? 49.942 -9.088 -9.020 1.00 47.38 1161 GLY A N 1
ATOM 9074 C CA . GLY A 1 1161 ? 50.923 -10.036 -8.471 1.00 47.38 1161 GLY A CA 1
ATOM 9075 C C . GLY A 1 1161 ? 50.888 -10.249 -6.951 1.00 47.38 1161 GLY A C 1
ATOM 9076 O O . GLY A 1 1161 ? 51.910 -10.573 -6.354 1.00 47.38 1161 GLY A O 1
ATOM 9077 N N . GLY A 1 1162 ? 49.744 -10.050 -6.291 1.00 51.91 1162 GLY A N 1
ATOM 9078 C CA . GLY A 1 1162 ? 49.614 -10.291 -4.850 1.00 51.91 1162 GLY A CA 1
ATOM 9079 C C . GLY A 1 1162 ? 49.414 -11.772 -4.503 1.00 51.91 1162 GLY A C 1
ATOM 9080 O O . GLY A 1 1162 ? 48.730 -12.491 -5.225 1.00 51.91 1162 GLY A O 1
ATOM 9081 N N . SER A 1 1163 ? 49.918 -12.198 -3.338 1.00 53.12 1163 SER A N 1
ATOM 9082 C CA . SER A 1 1163 ? 49.859 -13.572 -2.791 1.00 53.12 1163 SER A CA 1
ATOM 9083 C C . SER A 1 1163 ? 48.454 -14.061 -2.365 1.00 53.12 1163 SER A C 1
ATOM 9085 O O . SER A 1 1163 ? 48.245 -14.533 -1.246 1.00 53.12 1163 SER A O 1
ATOM 9087 N N . GLN A 1 1164 ? 47.468 -13.909 -3.252 1.00 68.94 1164 GLN A N 1
ATOM 9088 C CA . GLN A 1 1164 ? 46.052 -14.212 -3.029 1.00 68.94 1164 GLN A CA 1
ATOM 9089 C C . GLN A 1 1164 ? 45.638 -15.594 -3.540 1.00 68.94 1164 GLN A C 1
ATOM 9091 O O . GLN A 1 1164 ? 44.562 -16.056 -3.178 1.00 68.94 1164 GLN A O 1
ATOM 9096 N N . PHE A 1 1165 ? 46.463 -16.271 -4.340 1.00 73.25 1165 PHE A N 1
ATOM 9097 C CA . PHE A 1 1165 ? 46.247 -17.673 -4.691 1.00 73.25 1165 PHE A CA 1
ATOM 9098 C C . PHE A 1 1165 ? 47.041 -18.572 -3.751 1.00 73.25 1165 PHE A C 1
ATOM 9100 O O . PHE A 1 1165 ? 48.240 -18.384 -3.548 1.00 73.25 1165 PHE A O 1
ATOM 9107 N N . ILE A 1 1166 ? 46.355 -19.542 -3.159 1.00 76.62 1166 ILE A N 1
ATOM 9108 C CA . ILE A 1 1166 ? 46.918 -20.516 -2.232 1.00 76.62 1166 ILE A CA 1
ATOM 9109 C C . ILE A 1 1166 ? 46.632 -21.901 -2.801 1.00 76.62 1166 ILE A C 1
ATOM 9111 O O . ILE A 1 1166 ? 45.478 -22.257 -3.016 1.00 76.62 1166 ILE A O 1
ATOM 9115 N N . MET A 1 1167 ? 47.684 -22.665 -3.059 1.00 79.94 1167 MET A N 1
ATOM 9116 C CA . MET A 1 1167 ? 47.607 -24.081 -3.377 1.00 79.94 1167 MET A CA 1
ATOM 9117 C C . MET A 1 1167 ? 47.684 -24.877 -2.079 1.00 79.94 1167 MET A C 1
ATOM 9119 O O . MET A 1 1167 ? 48.637 -24.736 -1.318 1.00 79.94 1167 MET A O 1
ATOM 9123 N N . GLU A 1 1168 ? 46.704 -25.732 -1.847 1.00 82.31 1168 GLU A N 1
ATOM 9124 C CA . GLU A 1 1168 ? 46.695 -26.756 -0.813 1.00 82.31 1168 GLU A CA 1
ATOM 9125 C C . GLU A 1 1168 ? 46.792 -28.112 -1.505 1.00 82.31 1168 GLU A C 1
ATOM 9127 O O . GLU A 1 1168 ? 46.042 -28.381 -2.438 1.00 82.31 1168 GLU A O 1
ATOM 9132 N N . ALA A 1 1169 ? 47.713 -28.968 -1.088 1.00 79.56 1169 ALA A N 1
ATOM 9133 C CA . ALA A 1 1169 ? 47.869 -30.293 -1.660 1.00 79.56 1169 ALA A CA 1
ATOM 9134 C C . ALA A 1 1169 ? 47.959 -31.349 -0.567 1.00 79.56 1169 ALA A C 1
ATOM 9136 O O . ALA A 1 1169 ? 48.614 -31.134 0.449 1.00 79.56 1169 ALA A O 1
ATOM 9137 N N . GLN A 1 1170 ? 47.318 -32.492 -0.781 1.00 77.75 1170 GLN A N 1
ATOM 9138 C CA . GLN A 1 1170 ? 47.362 -33.624 0.132 1.00 77.75 1170 GLN A CA 1
ATOM 9139 C C . GLN A 1 1170 ? 47.938 -34.848 -0.584 1.00 77.75 1170 GLN A C 1
ATOM 9141 O O . GLN A 1 1170 ? 47.360 -35.306 -1.569 1.00 77.75 1170 GLN A O 1
ATOM 9146 N N . LEU A 1 1171 ? 49.061 -35.365 -0.079 1.00 76.94 1171 LEU A N 1
ATOM 9147 C CA . LEU A 1 1171 ? 49.693 -36.609 -0.527 1.00 76.94 1171 LEU A CA 1
ATOM 9148 C C . LEU A 1 1171 ? 49.654 -37.612 0.635 1.00 76.94 1171 LEU A C 1
ATOM 9150 O O . LEU A 1 1171 ? 50.421 -37.509 1.591 1.00 76.94 1171 LEU A O 1
ATOM 9154 N N . GLY A 1 1172 ? 48.727 -38.573 0.585 1.00 71.12 1172 GLY A N 1
ATOM 9155 C CA . GLY A 1 1172 ? 48.475 -39.483 1.711 1.00 71.12 1172 GLY A CA 1
ATOM 9156 C C . GLY A 1 1172 ? 48.005 -38.736 2.972 1.00 71.12 1172 GLY A C 1
ATOM 9157 O O . GLY A 1 1172 ? 46.978 -38.051 2.944 1.00 71.12 1172 GLY A O 1
ATOM 9158 N N . GLU A 1 1173 ? 48.753 -38.858 4.074 1.00 65.62 1173 GLU A N 1
ATOM 9159 C CA . GLU A 1 1173 ? 48.497 -38.125 5.330 1.00 65.62 1173 GLU A CA 1
ATOM 9160 C C . GLU A 1 1173 ? 49.189 -36.748 5.397 1.00 65.62 1173 GLU A C 1
ATOM 9162 O O . GLU A 1 1173 ? 48.880 -35.942 6.275 1.00 65.62 1173 GLU A O 1
ATOM 9167 N N . GLU A 1 1174 ? 50.082 -36.432 4.453 1.00 67.62 1174 GLU A N 1
ATOM 9168 C CA . GLU A 1 1174 ? 50.833 -35.174 4.440 1.00 67.62 1174 GLU A CA 1
ATOM 9169 C C . GLU A 1 1174 ? 50.064 -34.071 3.704 1.00 67.62 1174 GLU A C 1
ATOM 9171 O O . GLU A 1 1174 ? 49.547 -34.270 2.601 1.00 67.62 1174 GLU A O 1
ATOM 9176 N N . LYS A 1 1175 ? 50.006 -32.879 4.310 1.00 74.12 1175 LYS A N 1
ATOM 9177 C CA . LYS A 1 1175 ? 49.374 -31.685 3.734 1.00 74.12 1175 LYS A CA 1
ATOM 9178 C C . LYS A 1 1175 ? 50.401 -30.588 3.495 1.00 74.12 1175 LYS A C 1
ATOM 9180 O O . LYS A 1 1175 ? 51.142 -30.211 4.399 1.00 74.12 1175 LYS A O 1
ATOM 9185 N N . PHE A 1 1176 ? 50.367 -30.023 2.298 1.00 72.44 1176 PHE A N 1
ATOM 9186 C CA . PHE A 1 1176 ? 51.221 -28.934 1.849 1.00 72.44 1176 PHE A CA 1
ATOM 9187 C C . PHE A 1 1176 ? 50.371 -27.709 1.523 1.00 72.44 1176 PHE A C 1
ATOM 9189 O O . PHE A 1 1176 ? 49.286 -27.826 0.956 1.00 72.44 1176 PHE A O 1
ATOM 9196 N N . THR A 1 1177 ? 50.865 -26.518 1.852 1.00 73.88 1177 THR A N 1
ATOM 9197 C CA . THR A 1 1177 ? 50.208 -25.255 1.498 1.00 73.88 1177 THR A CA 1
ATOM 9198 C C . THR A 1 1177 ? 51.246 -24.273 0.975 1.00 73.88 1177 THR A C 1
ATOM 9200 O O . THR A 1 1177 ? 52.226 -23.992 1.661 1.00 73.88 1177 THR A O 1
ATOM 9203 N N . GLN A 1 1178 ? 51.039 -23.733 -0.225 1.00 71.00 1178 GLN A N 1
ATOM 9204 C CA . GLN A 1 1178 ? 51.966 -22.803 -0.868 1.00 71.00 1178 GLN A CA 1
ATOM 9205 C C . GLN A 1 1178 ? 51.222 -21.649 -1.539 1.00 71.00 1178 GLN A C 1
ATOM 9207 O O . GLN A 1 1178 ? 50.176 -21.830 -2.157 1.00 71.00 1178 GLN A O 1
ATOM 9212 N N . LYS A 1 1179 ? 51.774 -20.440 -1.429 1.00 66.19 1179 LYS A N 1
ATOM 9213 C CA . LYS A 1 1179 ? 51.276 -19.263 -2.150 1.00 66.19 1179 LYS A CA 1
ATOM 9214 C C . LYS A 1 1179 ? 51.737 -19.314 -3.605 1.00 66.19 1179 LYS A C 1
ATOM 9216 O O . LYS A 1 1179 ? 52.917 -19.525 -3.862 1.00 66.19 1179 LYS A O 1
ATOM 9221 N N . VAL A 1 1180 ? 50.816 -19.086 -4.534 1.00 64.56 1180 VAL A N 1
ATOM 9222 C CA . VAL A 1 1180 ? 51.082 -19.081 -5.976 1.00 64.56 1180 VAL A CA 1
ATOM 9223 C C . VAL A 1 1180 ? 51.015 -17.644 -6.476 1.00 64.56 1180 VAL A C 1
ATOM 9225 O O . VAL A 1 1180 ? 49.963 -17.010 -6.401 1.00 64.56 1180 VAL A O 1
ATOM 9228 N N . ASN A 1 1181 ? 52.133 -17.127 -6.984 1.00 60.72 1181 ASN A N 1
ATOM 9229 C CA . ASN A 1 1181 ? 52.173 -15.818 -7.627 1.00 60.72 1181 ASN A CA 1
ATOM 9230 C C . ASN A 1 1181 ? 52.134 -16.002 -9.151 1.00 60.72 1181 ASN A C 1
ATOM 9232 O O . ASN A 1 1181 ? 53.043 -16.622 -9.708 1.00 60.72 1181 ASN A O 1
ATOM 9236 N N . PRO A 1 1182 ? 51.124 -15.464 -9.852 1.00 55.50 1182 PRO A N 1
ATOM 9237 C CA . PRO A 1 1182 ? 51.197 -15.338 -11.297 1.00 55.50 1182 PRO A CA 1
ATOM 9238 C C . PRO A 1 1182 ? 52.216 -14.232 -11.607 1.00 55.50 1182 PRO A C 1
ATOM 9240 O O . PRO A 1 1182 ? 51.986 -13.068 -11.287 1.00 55.50 1182 PRO A O 1
ATOM 9243 N N . LEU A 1 1183 ? 53.380 -14.590 -12.152 1.00 48.69 1183 LEU A N 1
ATOM 9244 C CA . LEU A 1 1183 ? 54.417 -13.634 -12.552 1.00 48.69 1183 LEU A CA 1
ATOM 9245 C C . LEU A 1 1183 ? 53.863 -12.676 -13.622 1.00 48.69 1183 LEU A C 1
ATOM 9247 O O . LEU A 1 1183 ? 53.811 -13.014 -14.804 1.00 48.69 1183 LEU A O 1
ATOM 9251 N N . PHE A 1 1184 ? 53.455 -11.481 -13.196 1.00 50.62 1184 PHE A N 1
ATOM 9252 C CA . PHE A 1 1184 ? 53.131 -10.346 -14.055 1.00 50.62 1184 PHE A CA 1
ATOM 9253 C C . PHE A 1 1184 ? 54.189 -9.269 -13.837 1.00 50.62 1184 PHE A C 1
ATOM 9255 O O . PHE A 1 1184 ? 54.039 -8.421 -12.961 1.00 50.62 1184 PHE A O 1
ATOM 9262 N N . ASP A 1 1185 ? 55.264 -9.300 -14.618 1.00 38.09 1185 ASP A N 1
ATOM 9263 C CA . ASP A 1 1185 ? 56.227 -8.202 -14.626 1.00 38.09 1185 ASP A CA 1
ATOM 9264 C C . ASP A 1 1185 ? 55.701 -7.108 -15.573 1.00 38.09 1185 ASP A C 1
ATOM 9266 O O . ASP A 1 1185 ? 55.929 -7.128 -16.779 1.00 38.09 1185 ASP A O 1
ATOM 9270 N N . LEU A 1 1186 ? 54.881 -6.197 -15.038 1.00 38.91 1186 LEU A N 1
ATOM 9271 C CA . LEU A 1 1186 ? 54.375 -5.003 -15.741 1.00 38.91 1186 LEU A CA 1
ATOM 9272 C C . LEU A 1 1186 ? 55.300 -3.781 -15.544 1.00 38.91 1186 LEU A C 1
ATOM 9274 O O . LEU A 1 1186 ? 54.906 -2.644 -15.808 1.00 38.91 1186 LEU A O 1
ATOM 9278 N N . SER A 1 1187 ? 56.524 -4.004 -15.066 1.00 33.25 1187 SER A N 1
ATOM 9279 C CA . SER A 1 1187 ? 57.462 -2.964 -14.633 1.00 33.25 1187 SER A CA 1
ATOM 9280 C C . SER A 1 1187 ? 58.103 -2.163 -15.783 1.00 33.25 1187 SER A C 1
ATOM 9282 O O . SER A 1 1187 ? 58.447 -0.997 -15.578 1.00 33.25 1187 SER A O 1
ATOM 9284 N N . ASP A 1 1188 ? 58.155 -2.696 -17.009 1.00 32.38 1188 ASP A N 1
ATOM 9285 C CA . ASP A 1 1188 ? 58.895 -2.057 -18.114 1.00 32.38 1188 ASP A CA 1
ATOM 9286 C C . ASP A 1 1188 ? 58.110 -1.037 -18.964 1.00 32.38 1188 ASP A C 1
ATOM 9288 O O . ASP A 1 1188 ? 58.708 -0.332 -19.774 1.00 32.38 1188 ASP A O 1
ATOM 9292 N N . MET A 1 1189 ? 56.789 -0.879 -18.792 1.00 34.31 1189 MET A N 1
ATOM 9293 C CA . MET A 1 1189 ? 55.985 -0.017 -19.690 1.00 34.31 1189 MET A CA 1
ATOM 9294 C C . MET A 1 1189 ? 55.469 1.304 -19.100 1.00 34.31 1189 MET A C 1
ATOM 9296 O O . MET A 1 1189 ? 54.873 2.094 -19.831 1.00 34.31 1189 MET A O 1
ATOM 9300 N N . ALA A 1 1190 ? 55.688 1.595 -17.815 1.00 35.91 1190 ALA A N 1
ATOM 9301 C CA . ALA A 1 1190 ? 55.061 2.764 -17.176 1.00 35.91 1190 ALA A CA 1
ATOM 9302 C C . ALA A 1 1190 ? 56.029 3.788 -16.555 1.00 35.91 1190 ALA A C 1
ATOM 9304 O O . ALA A 1 1190 ? 55.588 4.863 -16.147 1.00 35.91 1190 ALA A O 1
ATOM 9305 N N . SER A 1 1191 ? 57.333 3.506 -16.472 1.00 33.91 1191 SER A N 1
ATOM 9306 C CA . SER A 1 1191 ? 58.235 4.264 -15.587 1.00 33.91 1191 SER A CA 1
ATOM 9307 C C . SER A 1 1191 ? 59.020 5.422 -16.228 1.00 33.91 1191 SER A C 1
ATOM 9309 O O . SER A 1 1191 ? 59.624 6.197 -15.485 1.00 33.91 1191 SER A O 1
ATOM 9311 N N . GLN A 1 1192 ? 58.998 5.620 -17.555 1.00 39.00 1192 GLN A N 1
ATOM 9312 C CA . GLN A 1 1192 ? 59.910 6.586 -18.206 1.00 39.00 1192 GLN A CA 1
ATOM 9313 C C . GLN A 1 1192 ? 59.284 7.640 -19.134 1.00 39.00 1192 GLN A C 1
ATOM 9315 O O . GLN A 1 1192 ? 60.006 8.302 -19.874 1.00 39.00 1192 GLN A O 1
ATOM 9320 N N . THR A 1 1193 ? 57.973 7.895 -19.090 1.00 42.94 1193 THR A N 1
ATOM 9321 C CA . THR A 1 1193 ? 57.427 9.081 -19.781 1.00 42.94 1193 THR A CA 1
ATOM 9322 C C . THR A 1 1193 ? 57.356 10.279 -18.837 1.00 42.94 1193 THR A C 1
ATOM 9324 O O . THR A 1 1193 ? 56.683 10.268 -17.806 1.00 42.94 1193 THR A O 1
ATOM 9327 N N . GLN A 1 1194 ? 58.057 11.352 -19.212 1.00 39.97 1194 GLN A N 1
ATOM 9328 C CA . GLN A 1 1194 ? 58.182 12.598 -18.446 1.00 39.97 1194 GLN A CA 1
ATOM 9329 C C . GLN A 1 1194 ? 56.810 13.208 -18.081 1.00 39.97 1194 GLN A C 1
ATOM 9331 O O . GLN A 1 1194 ? 56.651 13.786 -17.006 1.00 39.97 1194 GLN A O 1
ATOM 9336 N N . GLY A 1 1195 ? 55.791 12.997 -18.926 1.00 41.00 1195 GLY A N 1
ATOM 9337 C CA . GLY A 1 1195 ? 54.405 13.396 -18.664 1.00 41.00 1195 GLY A CA 1
ATOM 9338 C C . GLY A 1 1195 ? 53.742 12.649 -17.498 1.00 41.00 1195 GLY A C 1
ATOM 9339 O O . GLY A 1 1195 ? 53.002 13.263 -16.732 1.00 41.00 1195 GLY A O 1
ATOM 9340 N N . ILE A 1 1196 ? 54.051 11.362 -17.292 1.00 44.22 1196 ILE A N 1
ATOM 9341 C CA . ILE A 1 1196 ? 53.513 10.562 -16.176 1.00 44.22 1196 ILE A CA 1
ATOM 9342 C C . ILE A 1 1196 ? 54.182 10.961 -14.855 1.00 44.22 1196 ILE A C 1
ATOM 9344 O O . ILE A 1 1196 ? 53.498 11.094 -13.843 1.00 44.22 1196 ILE A O 1
ATOM 9348 N N . GLN A 1 1197 ? 55.487 11.259 -14.853 1.00 45.97 1197 GLN A N 1
ATOM 9349 C CA . GLN A 1 1197 ? 56.159 11.792 -13.658 1.00 45.97 1197 GLN A CA 1
ATOM 9350 C C . GLN A 1 1197 ? 55.636 13.182 -13.262 1.00 45.97 1197 GLN A C 1
ATOM 9352 O O . GLN A 1 1197 ? 55.494 13.470 -12.071 1.00 45.97 1197 GLN A O 1
ATOM 9357 N N . GLN A 1 1198 ? 55.292 14.030 -14.238 1.00 49.41 1198 GLN A N 1
ATOM 9358 C CA . GLN A 1 1198 ? 54.648 15.322 -13.982 1.00 49.41 1198 GLN A CA 1
ATOM 9359 C C . GLN A 1 1198 ? 53.220 15.160 -13.444 1.00 49.41 1198 GLN A C 1
ATOM 9361 O O . GLN A 1 1198 ? 52.842 15.875 -12.515 1.00 49.41 1198 GLN A O 1
ATOM 9366 N N . LEU A 1 1199 ? 52.452 14.194 -13.959 1.00 46.59 1199 LEU A N 1
ATOM 9367 C CA . LEU A 1 1199 ? 51.116 13.851 -13.457 1.00 46.59 1199 LEU A CA 1
ATOM 9368 C C . LEU A 1 1199 ? 51.163 13.289 -12.033 1.00 46.59 1199 LEU A C 1
ATOM 9370 O O . LEU A 1 1199 ? 50.414 13.760 -11.183 1.00 46.59 1199 LEU A O 1
ATOM 9374 N N . LEU A 1 1200 ? 52.099 12.387 -11.730 1.00 47.75 1200 LEU A N 1
ATOM 9375 C CA . LEU A 1 1200 ? 52.313 11.853 -10.380 1.00 47.75 1200 LEU A CA 1
ATOM 9376 C C . LEU A 1 1200 ? 52.777 12.941 -9.399 1.00 47.75 1200 LEU A C 1
ATOM 9378 O O . LEU A 1 1200 ? 52.329 12.976 -8.252 1.00 47.75 1200 LEU A O 1
ATOM 9382 N N . GLN A 1 1201 ? 53.627 13.882 -9.829 1.00 54.16 1201 GLN A N 1
ATOM 9383 C CA . GLN A 1 1201 ? 53.985 15.043 -9.005 1.00 54.16 1201 GLN A CA 1
ATOM 9384 C C . GLN A 1 1201 ? 52.811 16.008 -8.805 1.00 54.16 1201 GLN A C 1
ATOM 9386 O O . GLN A 1 1201 ? 52.661 16.563 -7.712 1.00 54.16 1201 GLN A O 1
ATOM 9391 N N . ALA A 1 1202 ? 51.976 16.220 -9.823 1.00 55.09 1202 ALA A N 1
ATOM 9392 C CA . ALA A 1 1202 ? 50.785 17.059 -9.727 1.00 55.09 1202 ALA A CA 1
ATOM 9393 C C . ALA A 1 1202 ? 49.726 16.429 -8.810 1.00 55.09 1202 ALA A C 1
ATOM 9395 O O . ALA A 1 1202 ? 49.157 17.123 -7.966 1.00 55.09 1202 ALA A O 1
ATOM 9396 N N . GLU A 1 1203 ? 49.524 15.116 -8.908 1.00 48.25 1203 GLU A N 1
ATOM 9397 C CA . GLU A 1 1203 ? 48.610 14.348 -8.066 1.00 48.25 1203 GLU A CA 1
ATOM 9398 C C . GLU A 1 1203 ? 49.092 14.316 -6.612 1.00 48.25 1203 GLU A C 1
ATOM 9400 O O . GLU A 1 1203 ? 48.309 14.587 -5.701 1.00 48.25 1203 GLU A O 1
ATOM 9405 N N . LYS A 1 1204 ? 50.399 14.132 -6.379 1.00 55.81 1204 LYS A N 1
ATOM 9406 C CA . LYS A 1 1204 ? 50.998 14.223 -5.039 1.00 55.81 1204 LYS A CA 1
ATOM 9407 C C . LYS A 1 1204 ? 50.826 15.621 -4.431 1.00 55.81 1204 LYS A C 1
ATOM 9409 O O . LYS A 1 1204 ? 50.364 15.744 -3.300 1.00 55.81 1204 LYS A O 1
ATOM 9414 N N . ARG A 1 1205 ? 51.076 16.691 -5.199 1.00 59.03 1205 ARG A N 1
ATOM 9415 C CA . ARG A 1 1205 ? 50.842 18.083 -4.753 1.00 59.03 1205 ARG A CA 1
ATOM 9416 C C . ARG A 1 1205 ? 49.363 18.375 -4.480 1.00 59.03 1205 ARG A C 1
ATOM 9418 O O . ARG A 1 1205 ? 49.050 19.146 -3.570 1.00 59.03 1205 ARG A O 1
ATOM 9425 N N . ALA A 1 1206 ? 48.449 17.788 -5.252 1.00 54.47 1206 ALA A N 1
ATOM 9426 C CA . ALA A 1 1206 ? 47.013 17.920 -5.033 1.00 54.47 1206 ALA A CA 1
ATOM 9427 C C . ALA A 1 1206 ? 46.564 17.162 -3.773 1.00 54.47 1206 ALA A C 1
ATOM 9429 O O . ALA A 1 1206 ? 45.831 17.721 -2.955 1.00 54.47 1206 ALA A O 1
ATOM 9430 N N . ALA A 1 1207 ? 47.051 15.936 -3.568 1.00 53.06 1207 ALA A N 1
ATOM 9431 C CA . ALA A 1 1207 ? 46.785 15.133 -2.378 1.00 53.06 1207 ALA A CA 1
ATOM 9432 C C . ALA A 1 1207 ? 47.316 15.809 -1.103 1.00 53.06 1207 ALA A C 1
ATOM 9434 O O . ALA A 1 1207 ? 46.597 15.878 -0.103 1.00 53.06 1207 ALA A O 1
ATOM 9435 N N . ASP A 1 1208 ? 48.514 16.394 -1.158 1.00 65.06 1208 ASP A N 1
ATOM 9436 C CA . ASP A 1 1208 ? 49.101 17.143 -0.045 1.00 65.06 1208 ASP A CA 1
ATOM 9437 C C . ASP A 1 1208 ? 48.275 18.393 0.286 1.00 65.06 1208 ASP A C 1
ATOM 9439 O O . ASP A 1 1208 ? 47.915 18.597 1.447 1.00 65.06 1208 ASP A O 1
ATOM 9443 N N . LYS A 1 1209 ? 47.847 19.171 -0.721 1.00 62.69 1209 LYS A N 1
ATOM 9444 C CA . LYS A 1 1209 ? 46.941 20.320 -0.518 1.00 62.69 1209 LYS A CA 1
ATOM 9445 C C . LYS A 1 1209 ? 45.582 19.910 0.052 1.00 62.69 1209 LYS A C 1
ATOM 9447 O O . LYS A 1 1209 ? 45.036 20.616 0.901 1.00 62.69 1209 LYS A O 1
ATOM 9452 N N . ILE A 1 1210 ? 45.025 18.776 -0.377 1.00 60.84 1210 ILE A N 1
ATOM 9453 C CA . ILE A 1 1210 ? 43.755 18.251 0.148 1.00 60.84 1210 ILE A CA 1
ATOM 9454 C C . ILE A 1 1210 ? 43.920 17.791 1.600 1.00 60.84 1210 ILE A C 1
ATOM 9456 O O . ILE A 1 1210 ? 43.056 18.071 2.433 1.00 60.84 1210 ILE A O 1
ATOM 9460 N N . ASN A 1 1211 ? 45.026 17.127 1.937 1.00 60.81 1211 ASN A N 1
ATOM 9461 C CA . ASN A 1 1211 ? 45.322 16.709 3.305 1.00 60.81 1211 ASN A CA 1
ATOM 9462 C C . ASN A 1 1211 ? 45.598 17.903 4.222 1.00 60.81 1211 ASN A C 1
ATOM 9464 O O . ASN A 1 1211 ? 45.137 17.917 5.366 1.00 60.81 1211 ASN A O 1
ATOM 9468 N N . GLU A 1 1212 ? 46.260 18.941 3.720 1.00 68.50 1212 GLU A N 1
ATOM 9469 C CA . GLU A 1 1212 ? 46.464 20.190 4.444 1.00 68.50 1212 GLU A CA 1
ATOM 9470 C C . GLU A 1 1212 ? 45.134 20.930 4.663 1.00 68.50 1212 GLU A C 1
ATOM 9472 O O . GLU A 1 1212 ? 44.838 21.369 5.777 1.00 68.50 1212 GLU A O 1
ATOM 9477 N N . ALA A 1 1213 ? 44.257 20.972 3.654 1.00 61.97 1213 ALA A N 1
ATOM 9478 C CA . ALA A 1 1213 ? 42.905 21.512 3.778 1.00 61.97 1213 ALA A CA 1
ATOM 9479 C C . ALA A 1 1213 ? 42.040 20.705 4.765 1.00 61.97 1213 ALA A C 1
ATOM 9481 O O . ALA A 1 1213 ? 41.301 21.290 5.560 1.00 61.97 1213 ALA A O 1
ATOM 9482 N N . ARG A 1 1214 ? 42.161 19.369 4.781 1.00 63.97 1214 ARG A N 1
ATOM 9483 C CA . ARG A 1 1214 ? 41.498 18.493 5.763 1.00 63.97 1214 ARG A CA 1
ATOM 9484 C C . ARG A 1 1214 ? 42.032 18.720 7.175 1.00 63.97 1214 ARG A C 1
ATOM 9486 O O . ARG A 1 1214 ? 41.222 18.831 8.092 1.00 63.97 1214 ARG A O 1
ATOM 9493 N N . LYS A 1 1215 ? 43.350 18.869 7.359 1.00 70.00 1215 LYS A N 1
ATOM 9494 C CA . LYS A 1 1215 ? 43.957 19.227 8.655 1.00 70.00 1215 LYS A CA 1
ATOM 9495 C C . LYS A 1 1215 ? 43.479 20.594 9.137 1.00 70.00 1215 LYS A C 1
ATOM 9497 O O . LYS A 1 1215 ? 43.038 20.695 10.279 1.00 70.00 1215 LYS A O 1
ATOM 9502 N N . ARG A 1 1216 ? 43.451 21.609 8.265 1.00 71.44 1216 ARG A N 1
ATOM 9503 C CA . ARG A 1 1216 ? 42.921 22.948 8.584 1.00 71.44 1216 ARG A CA 1
ATOM 9504 C C . ARG A 1 1216 ? 41.429 22.906 8.922 1.00 71.44 1216 ARG A C 1
ATOM 9506 O O . ARG A 1 1216 ? 41.007 23.559 9.870 1.00 71.44 1216 ARG A O 1
ATOM 9513 N N . LYS A 1 1217 ? 40.624 22.106 8.212 1.00 63.97 1217 LYS A N 1
ATOM 9514 C CA . LYS A 1 1217 ? 39.194 21.914 8.517 1.00 63.97 1217 LYS A CA 1
ATOM 9515 C C . LYS A 1 1217 ? 38.982 21.184 9.846 1.00 63.97 1217 LYS A C 1
ATOM 9517 O O . LYS A 1 1217 ? 38.103 21.572 10.608 1.00 63.97 1217 LYS A O 1
ATOM 9522 N N . LEU A 1 1218 ? 39.789 20.166 10.149 1.00 66.88 1218 LEU A N 1
ATOM 9523 C CA . LEU A 1 1218 ? 39.729 19.434 11.417 1.00 66.88 1218 LEU A CA 1
ATOM 9524 C C . LEU A 1 1218 ? 40.171 20.317 12.592 1.00 66.88 1218 LEU A C 1
ATOM 9526 O O . LEU A 1 1218 ? 39.531 20.292 13.639 1.00 66.88 1218 LEU A O 1
ATOM 9530 N N . GLN A 1 1219 ? 41.219 21.127 12.413 1.00 71.56 1219 GLN A N 1
ATOM 9531 C CA . GLN A 1 1219 ? 41.654 22.116 13.400 1.00 71.56 1219 GLN A CA 1
ATOM 9532 C C . GLN A 1 1219 ? 40.593 23.192 13.616 1.00 71.56 1219 GLN A C 1
ATOM 9534 O O . GLN A 1 1219 ? 40.239 23.437 14.760 1.00 71.56 1219 GLN A O 1
ATOM 9539 N N . ARG A 1 1220 ? 40.000 23.747 12.550 1.00 70.56 1220 ARG A N 1
ATOM 9540 C CA . ARG A 1 1220 ? 38.885 24.699 12.668 1.00 70.56 1220 ARG A CA 1
ATOM 9541 C C . ARG A 1 1220 ? 37.655 24.082 13.329 1.00 70.56 1220 ARG A C 1
ATOM 9543 O O . ARG A 1 1220 ? 37.022 24.751 14.127 1.00 70.56 1220 ARG A O 1
ATOM 9550 N N . MET A 1 1221 ? 37.330 22.812 13.067 1.00 59.06 1221 MET A N 1
ATOM 9551 C CA . MET A 1 1221 ? 36.241 22.124 13.778 1.00 59.06 1221 MET A CA 1
ATOM 9552 C C . MET A 1 1221 ? 36.567 21.870 15.250 1.00 59.06 1221 MET A C 1
ATOM 9554 O O . MET A 1 1221 ? 35.684 22.007 16.089 1.00 59.06 1221 MET A O 1
ATOM 9558 N N . LYS A 1 1222 ? 37.810 21.505 15.587 1.00 74.75 1222 LYS A N 1
ATOM 9559 C CA . LYS A 1 1222 ? 38.232 21.354 16.988 1.00 74.75 1222 LYS A CA 1
ATOM 9560 C C . LYS A 1 1222 ? 38.216 22.693 17.718 1.00 74.75 1222 LYS A C 1
ATOM 9562 O O . LYS A 1 1222 ? 37.707 22.746 18.830 1.00 74.75 1222 LYS A O 1
ATOM 9567 N N . GLN A 1 1223 ? 38.692 23.751 17.068 1.00 74.62 1223 GLN A N 1
ATOM 9568 C CA . GLN A 1 1223 ? 38.674 25.108 17.595 1.00 74.62 1223 GLN A CA 1
ATOM 9569 C C . GLN A 1 1223 ? 37.239 25.610 17.765 1.00 74.62 1223 GLN A C 1
ATOM 9571 O O . GLN A 1 1223 ? 36.886 26.006 18.861 1.00 74.62 1223 GLN A O 1
ATOM 9576 N N . ALA A 1 1224 ? 36.371 25.463 16.760 1.00 68.25 1224 ALA A N 1
ATOM 9577 C CA . ALA A 1 1224 ? 34.957 25.823 16.866 1.00 68.25 1224 ALA A CA 1
ATOM 9578 C C . ALA A 1 1224 ? 34.224 25.003 17.941 1.00 68.25 1224 ALA A C 1
ATOM 9580 O O . ALA A 1 1224 ? 33.350 25.522 18.625 1.00 68.25 1224 ALA A O 1
ATOM 9581 N N . LYS A 1 1225 ? 34.584 23.726 18.137 1.00 70.06 1225 LYS A N 1
ATOM 9582 C CA . LYS A 1 1225 ? 34.019 22.890 19.206 1.00 70.06 1225 LYS A CA 1
ATOM 9583 C C . LYS A 1 1225 ? 34.506 23.323 20.591 1.00 70.06 1225 LYS A C 1
ATOM 9585 O O . LYS A 1 1225 ? 33.707 23.316 21.521 1.00 70.06 1225 LYS A O 1
ATOM 9590 N N . GLN A 1 1226 ? 35.776 23.705 20.729 1.00 75.88 1226 GLN A N 1
ATOM 9591 C CA . GLN A 1 1226 ? 36.324 24.252 21.974 1.00 75.88 1226 GLN A CA 1
ATOM 9592 C C . GLN A 1 1226 ? 35.780 25.651 22.269 1.00 75.88 1226 GLN A C 1
ATOM 9594 O O . GLN A 1 1226 ? 35.417 25.918 23.408 1.00 75.88 1226 GLN A O 1
ATOM 9599 N N . GLU A 1 1227 ? 35.644 26.513 21.262 1.00 72.31 1227 GLU A N 1
ATOM 9600 C CA . GLU A 1 1227 ? 35.021 27.832 21.380 1.00 72.31 1227 GLU A CA 1
ATOM 9601 C C . GLU A 1 1227 ? 33.548 27.688 21.770 1.00 72.31 1227 GLU A C 1
ATOM 9603 O O . GLU A 1 1227 ? 33.150 28.268 22.774 1.00 72.31 1227 GLU A O 1
ATOM 9608 N N . ALA A 1 1228 ? 32.784 26.812 21.106 1.00 69.06 1228 ALA A N 1
ATOM 9609 C CA . ALA A 1 1228 ? 31.397 26.516 21.468 1.00 69.06 1228 ALA A CA 1
ATOM 9610 C C . ALA A 1 1228 ? 31.268 25.901 22.872 1.00 69.06 1228 ALA A C 1
ATOM 9612 O O . ALA A 1 1228 ? 30.358 26.256 23.615 1.00 69.06 1228 ALA A O 1
ATOM 9613 N N . GLN A 1 1229 ? 32.176 25.009 23.284 1.00 68.44 1229 GLN A N 1
ATOM 9614 C CA . GLN A 1 1229 ? 32.200 24.499 24.661 1.00 68.44 1229 GLN A CA 1
ATOM 9615 C C . GLN A 1 1229 ? 32.540 25.603 25.667 1.00 68.44 1229 GLN A C 1
ATOM 9617 O O . GLN A 1 1229 ? 31.879 25.692 26.698 1.00 68.44 1229 GLN A O 1
ATOM 9622 N N . SER A 1 1230 ? 33.490 26.484 25.349 1.00 76.25 1230 SER A N 1
ATOM 9623 C CA . SER A 1 1230 ? 33.854 27.621 26.198 1.00 76.25 1230 SER A CA 1
ATOM 9624 C C . SER A 1 1230 ? 32.738 28.666 26.279 1.00 76.25 1230 SER A C 1
ATOM 9626 O O . SER A 1 1230 ? 32.535 29.254 27.336 1.00 76.25 1230 SER A O 1
ATOM 9628 N N . GLU A 1 1231 ? 31.967 28.871 25.208 1.00 72.75 1231 GLU A N 1
ATOM 9629 C CA . GLU A 1 1231 ? 30.778 29.725 25.195 1.00 72.75 1231 GLU A CA 1
ATOM 9630 C C . GLU A 1 1231 ? 29.635 29.091 25.975 1.00 72.75 1231 GLU A C 1
ATOM 9632 O O . GLU A 1 1231 ? 28.985 29.785 26.746 1.00 72.75 1231 GLU A O 1
ATOM 9637 N N . VAL A 1 1232 ? 29.424 27.777 25.861 1.00 68.50 1232 VAL A N 1
ATOM 9638 C CA . VAL A 1 1232 ? 28.445 27.050 26.681 1.00 68.50 1232 VAL A CA 1
ATOM 9639 C C . VAL A 1 1232 ? 28.838 27.092 28.158 1.00 68.50 1232 VAL A C 1
ATOM 9641 O O . VAL A 1 1232 ? 27.970 27.255 29.013 1.00 68.50 1232 VAL A O 1
ATOM 9644 N N . GLU A 1 1233 ? 30.123 26.987 28.494 1.00 71.25 1233 GLU A N 1
ATOM 9645 C CA . GLU A 1 1233 ? 30.607 27.113 29.871 1.00 71.25 1233 GLU A CA 1
ATOM 9646 C C . GLU A 1 1233 ? 30.525 28.549 30.390 1.00 71.25 1233 GLU A C 1
ATOM 9648 O O . GLU A 1 1233 ? 30.023 28.748 31.495 1.00 71.25 1233 GLU A O 1
ATOM 9653 N N . LYS A 1 1234 ? 30.899 29.557 29.590 1.00 73.44 1234 LYS A N 1
ATOM 9654 C CA . LYS A 1 1234 ? 30.687 30.980 29.909 1.00 73.44 1234 LYS A CA 1
ATOM 9655 C C . LYS A 1 1234 ? 29.205 31.288 30.072 1.00 73.44 1234 LYS A C 1
ATOM 9657 O O . LYS A 1 1234 ? 28.836 31.957 31.028 1.00 73.44 1234 LYS A O 1
ATOM 9662 N N . PHE A 1 1235 ? 28.340 30.748 29.217 1.00 65.25 1235 PHE A N 1
ATOM 9663 C CA . PHE A 1 1235 ? 26.891 30.894 29.317 1.00 65.25 1235 PHE A CA 1
ATOM 9664 C C . PHE A 1 1235 ? 26.343 30.187 30.558 1.00 65.25 1235 PHE A C 1
ATOM 9666 O O . PHE A 1 1235 ? 25.485 30.743 31.235 1.00 65.25 1235 PHE A O 1
ATOM 9673 N N . LYS A 1 1236 ? 26.867 29.012 30.932 1.00 63.75 1236 LYS A N 1
ATOM 9674 C CA . LYS A 1 1236 ? 26.534 28.336 32.198 1.00 63.75 1236 LYS A CA 1
ATOM 9675 C C . LYS A 1 1236 ? 27.033 29.111 33.420 1.00 63.75 1236 LYS A C 1
ATOM 9677 O O . LYS A 1 1236 ? 26.323 29.140 34.421 1.00 63.75 1236 LYS A O 1
ATOM 9682 N N . LEU A 1 1237 ? 28.199 29.755 33.357 1.00 67.75 1237 LEU A N 1
ATOM 9683 C CA . LEU A 1 1237 ? 28.749 30.605 34.422 1.00 67.75 1237 LEU A CA 1
ATOM 9684 C C . LEU A 1 1237 ? 27.974 31.918 34.563 1.00 67.75 1237 LEU A C 1
ATOM 9686 O O . LEU A 1 1237 ? 27.624 32.293 35.677 1.00 67.75 1237 LEU A O 1
ATOM 9690 N N . VAL A 1 1238 ? 27.634 32.573 33.450 1.00 65.00 1238 VAL A N 1
ATOM 9691 C CA . VAL A 1 1238 ? 26.782 33.770 33.414 1.00 65.00 1238 VAL A CA 1
ATOM 9692 C C . VAL A 1 1238 ? 25.366 33.423 33.864 1.00 65.00 1238 VAL A C 1
ATOM 9694 O O . VAL A 1 1238 ? 24.814 34.148 34.681 1.00 65.00 1238 VAL A O 1
ATOM 9697 N N . SER A 1 1239 ? 24.808 32.286 33.435 1.00 53.62 1239 SER A N 1
ATOM 9698 C CA . SER A 1 1239 ? 23.498 31.796 33.885 1.00 53.62 1239 SER A CA 1
ATOM 9699 C C . SER A 1 1239 ? 23.510 31.418 35.364 1.00 53.62 1239 SER A C 1
ATOM 9701 O O . SER A 1 1239 ? 22.565 31.749 36.068 1.00 53.62 1239 SER A O 1
ATOM 9703 N N . ARG A 1 1240 ? 24.588 30.808 35.883 1.00 57.41 1240 ARG A N 1
ATOM 9704 C CA . ARG A 1 1240 ? 24.778 30.597 37.330 1.00 57.41 1240 ARG A CA 1
ATOM 9705 C C . ARG A 1 1240 ? 24.917 31.919 38.077 1.00 57.41 1240 ARG A C 1
ATOM 9707 O O . ARG A 1 1240 ? 24.330 32.049 39.140 1.00 57.41 1240 ARG A O 1
ATOM 9714 N N . GLY A 1 1241 ? 25.620 32.904 37.525 1.00 63.72 1241 GLY A N 1
ATOM 9715 C CA . GLY A 1 1241 ? 25.738 34.250 38.088 1.00 63.72 1241 GLY A CA 1
ATOM 9716 C C . GLY A 1 1241 ? 24.410 35.011 38.094 1.00 63.72 1241 GLY A C 1
ATOM 9717 O O . GLY A 1 1241 ? 24.095 35.672 39.078 1.00 63.72 1241 GLY A O 1
ATOM 9718 N N . PHE A 1 1242 ? 23.593 34.864 37.047 1.00 52.00 1242 PHE A N 1
ATOM 9719 C CA . PHE A 1 1242 ? 22.235 35.407 36.964 1.00 52.00 1242 PHE A CA 1
ATOM 9720 C C . PHE A 1 1242 ? 21.290 34.690 37.929 1.00 52.00 1242 PHE A C 1
ATOM 9722 O O . PHE A 1 1242 ? 20.516 35.344 38.618 1.00 52.00 1242 PHE A O 1
ATOM 9729 N N . PHE A 1 1243 ? 21.397 33.365 38.046 1.00 56.44 1243 PHE A N 1
ATOM 9730 C CA . PHE A 1 1243 ? 20.608 32.560 38.976 1.00 56.44 1243 PHE A CA 1
ATOM 9731 C C . PHE A 1 1243 ? 20.989 32.851 40.435 1.00 56.44 1243 PHE A C 1
ATOM 9733 O O . PHE A 1 1243 ? 20.103 33.046 41.260 1.00 56.44 1243 PHE A O 1
ATOM 9740 N N . LEU A 1 1244 ? 22.283 33.005 40.751 1.00 59.16 1244 LEU A N 1
ATOM 9741 C CA . LEU A 1 1244 ? 22.738 33.477 42.061 1.00 59.16 1244 LEU A CA 1
ATOM 9742 C C . LEU A 1 1244 ? 22.324 34.929 42.314 1.00 59.16 1244 LEU A C 1
ATOM 9744 O O . LEU A 1 1244 ? 21.897 35.215 43.422 1.00 59.16 1244 LEU A O 1
ATOM 9748 N N . LYS A 1 1245 ? 22.371 35.839 41.329 1.00 58.09 1245 LYS A N 1
ATOM 9749 C CA . LYS A 1 1245 ? 21.848 37.211 41.484 1.00 58.09 1245 LYS A CA 1
ATOM 9750 C C . LYS A 1 1245 ? 20.347 37.213 41.739 1.00 58.09 1245 LYS A C 1
ATOM 9752 O O . LYS A 1 1245 ? 19.905 37.954 42.606 1.00 58.09 1245 LYS A O 1
ATOM 9757 N N . ILE A 1 1246 ? 19.566 36.388 41.044 1.00 62.50 1246 ILE A N 1
ATOM 9758 C CA . ILE A 1 1246 ? 18.122 36.262 41.268 1.00 62.50 1246 ILE A CA 1
ATOM 9759 C C . ILE A 1 1246 ? 17.860 35.692 42.662 1.00 62.50 1246 ILE A C 1
ATOM 9761 O O . ILE A 1 1246 ? 17.068 36.275 43.394 1.00 62.50 1246 ILE A O 1
ATOM 9765 N N . ILE A 1 1247 ? 18.573 34.641 43.079 1.00 61.78 1247 ILE A N 1
ATOM 9766 C CA . ILE A 1 1247 ? 18.455 34.076 44.430 1.00 61.78 1247 ILE A CA 1
ATOM 9767 C C . ILE A 1 1247 ? 18.875 35.095 45.490 1.00 61.78 1247 ILE A C 1
ATOM 9769 O O . ILE A 1 1247 ? 18.154 35.267 46.461 1.00 61.78 1247 ILE A O 1
ATOM 9773 N N . PHE A 1 1248 ? 19.980 35.819 45.309 1.00 58.12 1248 PHE A N 1
ATOM 9774 C CA . PHE A 1 1248 ? 20.475 36.812 46.267 1.00 58.12 1248 PHE A CA 1
ATOM 9775 C C . PHE A 1 1248 ? 19.557 38.041 46.335 1.00 58.12 1248 PHE A C 1
ATOM 9777 O O . PHE A 1 1248 ? 19.292 38.548 47.420 1.00 58.12 1248 PHE A O 1
ATOM 9784 N N . THR A 1 1249 ? 18.989 38.474 45.204 1.00 59.38 1249 THR A N 1
ATOM 9785 C CA . THR A 1 1249 ? 17.998 39.565 45.141 1.00 59.38 1249 THR A CA 1
ATOM 9786 C C . THR A 1 1249 ? 16.664 39.133 45.747 1.00 59.38 1249 THR A C 1
ATOM 9788 O O . THR A 1 1249 ? 16.018 39.924 46.431 1.00 59.38 1249 THR A O 1
ATOM 9791 N N . PHE A 1 1250 ? 16.260 37.874 45.550 1.00 59.53 1250 PHE A N 1
ATOM 9792 C CA . PHE A 1 1250 ? 15.081 37.296 46.186 1.00 59.53 1250 PHE A CA 1
ATOM 9793 C C . PHE A 1 1250 ? 15.300 37.169 47.696 1.00 59.53 1250 PHE A C 1
ATOM 9795 O O . PHE A 1 1250 ? 14.459 37.634 48.455 1.00 59.53 1250 PHE A O 1
ATOM 9802 N N . PHE A 1 1251 ? 16.467 36.675 48.127 1.00 58.44 1251 PHE A N 1
ATOM 9803 C CA . PHE A 1 1251 ? 16.850 36.520 49.532 1.00 58.44 1251 PHE A CA 1
ATOM 9804 C C . PHE A 1 1251 ? 16.941 37.874 50.252 1.00 58.44 1251 PHE A C 1
ATOM 9806 O O . PHE A 1 1251 ? 16.384 38.013 51.341 1.00 58.44 1251 PHE A O 1
ATOM 9813 N N . LEU A 1 1252 ? 17.547 38.893 49.624 1.00 55.84 1252 LEU A N 1
ATOM 9814 C CA . LEU A 1 1252 ? 17.583 40.276 50.118 1.00 55.84 1252 LEU A CA 1
ATOM 9815 C C . LEU A 1 1252 ? 16.184 40.894 50.190 1.00 55.84 1252 LEU A C 1
ATOM 9817 O O . LEU A 1 1252 ? 15.870 41.506 51.205 1.00 55.84 1252 LEU A O 1
ATOM 9821 N N . LYS A 1 1253 ? 15.312 40.684 49.190 1.00 54.16 1253 LYS A N 1
ATOM 9822 C CA . LYS A 1 1253 ? 13.908 41.139 49.239 1.00 54.16 1253 LYS A CA 1
ATOM 9823 C C . LYS A 1 1253 ? 13.103 40.440 50.335 1.00 54.16 1253 LYS A C 1
ATOM 9825 O O . LYS A 1 1253 ? 12.306 41.100 50.996 1.00 54.16 1253 LYS A O 1
ATOM 9830 N N . THR A 1 1254 ? 13.315 39.145 50.578 1.00 53.03 1254 THR A N 1
ATOM 9831 C CA . THR A 1 1254 ? 12.667 38.433 51.693 1.00 53.03 1254 THR A CA 1
ATOM 9832 C C . THR A 1 1254 ? 13.227 38.826 53.058 1.00 53.03 1254 THR A C 1
ATOM 9834 O O . THR A 1 1254 ? 12.450 38.902 54.004 1.00 53.03 1254 THR A O 1
ATOM 9837 N N . LYS A 1 1255 ? 14.527 39.141 53.187 1.00 48.28 1255 LYS A N 1
ATOM 9838 C CA . LYS A 1 1255 ? 15.097 39.668 54.442 1.00 48.28 1255 LYS A CA 1
ATOM 9839 C C . LYS A 1 1255 ? 14.649 41.108 54.715 1.00 48.28 1255 LYS A C 1
ATOM 9841 O O . LYS A 1 1255 ? 14.272 41.391 55.845 1.00 48.28 1255 LYS A O 1
ATOM 9846 N N . PHE A 1 1256 ? 14.596 41.980 53.703 1.00 47.34 1256 PHE A N 1
ATOM 9847 C CA . PHE A 1 1256 ? 14.080 43.351 53.849 1.00 47.34 1256 PHE A CA 1
ATOM 9848 C C . PHE A 1 1256 ? 12.584 43.379 54.188 1.00 47.34 1256 PHE A C 1
ATOM 9850 O O . PHE A 1 1256 ? 12.178 44.154 55.046 1.00 47.34 1256 PHE A O 1
ATOM 9857 N N . ARG A 1 1257 ? 11.769 42.476 53.617 1.00 46.88 1257 ARG A N 1
ATOM 9858 C CA . ARG A 1 1257 ? 10.361 42.324 54.032 1.00 46.88 1257 ARG A CA 1
ATOM 9859 C C . ARG A 1 1257 ? 10.199 41.812 55.463 1.00 46.88 1257 ARG A C 1
ATOM 9861 O O . ARG A 1 1257 ? 9.189 42.115 56.078 1.00 46.88 1257 ARG A O 1
ATOM 9868 N N . LYS A 1 1258 ? 11.166 41.060 56.000 1.00 44.38 1258 LYS A N 1
ATOM 9869 C CA . LYS A 1 1258 ? 11.124 40.569 57.388 1.00 44.38 1258 LYS A CA 1
ATOM 9870 C C . LYS A 1 1258 ? 11.592 41.613 58.415 1.00 44.38 1258 LYS A C 1
ATOM 9872 O O . LYS A 1 1258 ? 11.195 41.510 59.563 1.00 44.38 1258 LYS A O 1
ATOM 9877 N N . TYR A 1 1259 ? 12.375 42.616 57.999 1.00 45.91 1259 TYR A N 1
ATOM 9878 C CA . TYR A 1 1259 ? 12.803 43.756 58.831 1.00 45.91 1259 TYR A CA 1
ATOM 9879 C C . TYR A 1 1259 ? 11.894 44.997 58.727 1.00 45.91 1259 TYR A C 1
ATOM 9881 O O . TYR A 1 1259 ? 12.108 45.952 59.454 1.00 45.91 1259 TYR A O 1
ATOM 9889 N N . GLN A 1 1260 ? 10.896 44.997 57.835 1.00 43.56 1260 GLN A N 1
ATOM 9890 C CA . GLN A 1 1260 ? 9.799 45.985 57.817 1.00 43.56 1260 GLN A CA 1
ATOM 9891 C C . GLN A 1 1260 ? 8.515 45.473 58.503 1.00 43.56 1260 GLN A C 1
ATOM 9893 O O . GLN A 1 1260 ? 7.502 46.164 58.508 1.00 43.56 1260 GLN A O 1
ATOM 9898 N N . LEU A 1 1261 ? 8.545 44.245 59.033 1.00 44.81 1261 LEU A N 1
ATOM 9899 C CA . LEU A 1 1261 ? 7.447 43.584 59.756 1.00 44.81 1261 LEU A CA 1
ATOM 9900 C C . LEU A 1 1261 ? 7.821 43.257 61.220 1.00 44.81 1261 LEU A C 1
ATOM 9902 O O . LEU A 1 1261 ? 7.096 42.525 61.891 1.00 44.81 1261 LEU A O 1
ATOM 9906 N N . ILE A 1 1262 ? 8.944 43.810 61.688 1.00 40.19 1262 ILE A N 1
ATOM 9907 C CA . ILE A 1 1262 ? 9.342 44.034 63.087 1.00 40.19 1262 ILE A CA 1
ATOM 9908 C C . ILE A 1 1262 ? 9.584 45.537 63.177 1.00 40.19 1262 ILE A C 1
ATOM 9910 O O . ILE A 1 1262 ? 9.166 46.138 64.186 1.00 40.19 1262 ILE A O 1
#

pLDDT: mean 71.54, std 20.44, range [22.39, 97.38]

Sequence (1262 aa):
MERPLVALLTSPIAESRAASRGFTSVSQLLTAFSNHQIQLRDPTSPQPTQTTVSLDFRDLRKEGHLLSLSVLPHVLHESLASSSSLDVGVQRFLSCVQRWAEPVEQETLRHFIACVFIVSPHDENPMSELSKLVQTQHTMQHSSMERGVTPAFCASPRWMTPNTMKHYILLCDTTADDPNLSEQVFTQMCSFYGPDSCDMIKLGNSMEETEQEDLWAEEEQYELLLQRGLERARRHAAMKAAEAESAQTASQTVSTISPSYVLNSIPTTTTSHQASAKATRRLSATDREAVRIVIEKFATKNLTAHVEKLMRTLTEQTAARRGIIGRSLTSGVKKWLQSSQTPANQPQANISYSIESNEMQLRRLADLAFLFGLYAFAQQQYRTVKKDFENNEAYLYQATALEMCALTTYLGHVQLRQFPIHYLENAFVYLIQYGGRYTSIVRCAVNICRILLELEMPREAASLLTKLTNVPENDLCVAIVQSEAARCFSIAKRQRKASFYSVLAANRFFKADINHLAIACYRSCTAMYIDRQWGGIERQLYASLCNDASDATSAIDLSDDVQKESLRTFIIIAQRALQSNDSRKLGFTLPCPQIEGDITVIYGEAPSSETARFYTTADWENLERAAFHAVAGPTTPFRLPSLVASSSTNNRRQRAVPVGERYRVLCPLHNPLSIPLSLTNLRLRIAHAATLDGSAPTGSTIHCLAIERLNIEPNSTILVELSAIPQANCKEFAVDGIEVQIESDDSQGQQKMSIQGVIPVRVRGQRLNNTPKEIKQMAYAKDERLSCTVVPSKWPLLDVKVFRPAPIKVFCDQAIKLIVDVENTGSEEVTSLACAIDSINTATVAVMEGENRVPCPETVSANSQAISTFKYSSPIGIRGKIRMLFDMKAPEVECENYSMPVMLAYRGAENSFSLYSLNLKNCLSADVLARIELQRIRMTSPNKKGLKLSSNQQIVLESGQSYAVCLSAGSNLPNEPIQFVPSIDCPKWMENEARRQNEANLFAVLWKANIINADGQNMCLVGETIIRDPKANSIPEDALSMSEKGLDDSTQENIPANMPLQINCSRLPPVYHSFKAKRICEVPFSFVISNKDELNRDANVVVRFVPKVREQVNSLAQLAPDNRQQYMVDRSQLSAQIKAGASEKFNFVVKVWQPSVYELGGSQFIMEAQLGEEKFTQKVNPLFDLSDMASQTQGIQQLLQAEKRAADKINEARKRKLQRMKQAKQEAQSEVEKFKLVSRGFFLKIIFTFFLKTKFRKYQLI